Protein 2PW9 (pdb70)

Solvent-accessible surface area: 36876 Å² total; per-residue (Å²): 63,34,0,16,66,24,117,4,32,3,10,94,87,85,36,125,120,110,57,101,24,42,0,0,23,10,38,65,18,25,0,0,12,66,100,126,81,41,21,75,24,28,0,0,30,44,55,10,62,16,0,0,0,0,24,0,13,2,41,37,107,3,157,113,38,138,37,26,173,85,18,85,60,44,117,166,17,88,0,9,0,58,11,123,156,51,34,177,129,25,54,131,162,41,74,130,25,21,130,27,44,0,41,23,62,46,0,63,44,0,5,135,87,0,65,149,61,25,87,8,18,97,60,1,93,0,24,37,2,0,0,0,3,9,134,43,102,31,54,25,37,10,16,0,6,21,36,52,16,0,2,5,0,0,0,0,1,23,9,49,68,112,10,44,50,60,0,0,2,1,3,14,0,27,2,3,1,11,1,0,0,12,2,2,67,18,5,0,0,0,1,0,0,106,33,0,0,0,14,33,0,3,49,9,0,94,193,15,31,0,0,0,0,0,29,2,103,43,89,73,0,1,2,8,32,12,38,130,37,9,125,142,50,31,69,124,39,137,0,26,0,11,104,93,84,36,142,79,112,61,74,23,77,2,0,30,11,40,59,12,21,0,0,28,73,81,175,79,41,17,78,23,43,0,0,32,48,52,14,56,17,0,0,0,0,14,0,12,4,22,28,108,2,160,109,38,122,34,28,191,93,19,92,59,48,102,169,16,90,0,8,0,52,9,109,111,66,24,169,115,23,26,134,68,74,130,28,22,125,26,46,0,45,23,60,48,0,68,47,0,5,122,82,0,68,149,61,26,84,12,18,96,93,0,103,0,23,36,2,1,0,0,3,6,134,42,93,33,59,24,39,10,18,0,5,22,35,60,15,0,2,4,0,0,0,0,1,22,11,41,70,113,12,43,49,60,0,0,2,1,4,11,0,26,1,5,0,12,2,0,2,9,4,2,68,19,5,0,0,0,2,0,0,101,30,0,2,0,18,28,0,3,50,8,0,96,154,15,30,0,0,0,0,0,33,2,108,39,92,83,0,0,2,14,29,17,33,121,46,6,124,147,50,26,67,93,36,166,7,27,0,9,91,98,78,39,142,98,163,65,74,32,64,2,0,28,11,42,66,18,20,0,0,20,66,113,161,85,50,21,81,23,35,0,0,36,45,51,11,73,16,0,0,0,0,24,0,27,32,98,57,108,4,155,111,42,131,59,18,173,101,17,92,50,48,108,161,22,91,0,8,0,64,41,86,84,127,28,19,130,26,47,0,40,26,60,51,0,87,42,0,6,171,84,0,62,149,60,24,85,15,20,96,78,1,105,0,23,36,2,0,0,0,3,6,133,42,100,34,58,24,35,10,19,0,5,24,33,59,17,0,2,4,0,0,0,0,1,22,10,50,68,110,11,45,47,55,0,0,2,2,3,9,0,28,1,3,6,61,1,0,57,13,2,2,137,18,6,0,0,0,2,0,0,102,32,0,2,0,19,44,0,5,38,25,0,113,185,16,29,0,0,0,0,0,29,2,103,52,83,52,0,3,2,8,26,16,32,123,45,4,126,138,61,32,68,113,45,133,0,27,2,8,114,95,84,37,131,110,109,81,76,21,52,2,0,25,10,39,73,15,24,0,0,1,40,97,166,78,34,14,78,22,70,0,1,35,50,49,17,49,18,0,0,0,0,14,0,10,0,24,13,19,2,103,117,38,138,26,28,180,77,25,28,21,4,40,84,16,61,0,8,0,55,5,94,21,133,82,70,128,140,179,44,27,152,112,19,32,123,182,44,78,128,26,17,128,26,49,0,38,23,64,52,0,74,38,0,4,124,82,1,60,144,62,26,81,16,19,96,67,1,99,1,21,36,2,0,0,0,2,5,130,41,96,34,60,21,36,12,18,0,5,22,31,60,14,0,1,5,0,0,0,0,1,22,9,46,69,113,11,43,50,51,0,0,2,1,4,12,0,27,1,4,1,5,1,0,0,5,3,3,62,19,7,0,0,0,1,0,0,99,33,0,1,0,18,33,0,4,26,9,0,97,171,14,29,0,0,0,0,0,39,2,104,47,94,84,0,4,2,10,30,17,36,127,46,9,127

Nearest PDB structures (foldseek):
  2pw9-assembly1_A  TM=1.004E+00  e=2.860E-52  Desulfotalea psychrophila LSv54
  2pw9-assembly1_B  TM=1.002E+00  e=3.056E-49  Desulfotalea psychrophila LSv54
  2pw9-assembly2_D  TM=1.001E+00  e=8.417E-49  Desulfotalea psychrophila LSv54
  2pw9-assembly2_C  TM=1.002E+00  e=1.732E-45  Desulfotalea psychrophila LSv54
  4pde-assembly1_A-2  TM=8.544E-01  e=1.825E-21  Escherichia coli

Foldseek 3Di:
DFWDWDKDWDADPVGIDIDIAIAGDWDKAFAEEPRHTDGMDTKRPPLVLLLNQLVCVQAPNDQALVQWDGWDDDPVHYIYTYGVVHDPVLLPAFDAAADAFAALQLLLVQVVCQVPVDCCCVRHVQKKKKFWDDPSDTQDMAIISDQLSNLSSVNSCCSNVSDPLSTAMEIQDEQEQSSLSSNRSSRRQHYYYCAYYDPNSLVSCVNSQHWYWHNDDSNDIDISGDCVRHD/DFWDWDWDWDADPVGIDIDIAIAGDWDKAFAAEPRHGPDMGTKRPDLVLLLNQLVCVLVPNDQALVQWDDWDDDPVHYIYTYGVVHDPVLLVADAAAQAFAELQLLLVQVCCQVVVDCCCVRHVQKKKKFWDDPSDTQDMAMISDQLSNLSSVLSCCSNVSDPLSTAMEMQDEQEQSSQSSSRSSRNQHYEYCAYYDPNSLVSCVVSQHWYWHNRDSNDIRTSGDCVSHD/DFWDKDWDWDDDPPDIDIDIAIAGDWDKAFAAEPPDGDDIGTKRPPLVQLLNQLVCCLVPNDQALVQWPGWDDDPVGYIYTYGLPAAADAFAELLLLLVQVVCQVPVDCCCVGHVQKKKKFWDDPSDTQDMAIISDQLSNLSSVNSCCSPVSDPLSTAMEIQDEQEQSSLVSNLSSRNQHYEYCAYYDPNSLVSCVVSQHWYWHVRDSRDIDTSGDCVSHD/DQWDWDWDWDQDPVGIDIDIAIAGAWAKAFAAEPPHTADMGTKSPDLVQLLNQLVCVQFVWDQALVQWDDWDDDPVHYIYTYGDTPDDDGVHDPVLLPAFDAADDAFAELLLLLVQVVCQVVVDCCCVGNVQKKKKFWDDPSDTQDMAIISDQLSRLSSVLSCCSNVSDHLRTAMEIQDEQEQSSQSSNRSRRNQHYAYCAYYDPNSLVSCVNSQHWYWHNDDSNDIDTSGDCVRHD

Secondary structure (DSSP, 8-state):
--EEEEEEEEE-SS-EEEEEEEEE--EEEEEEETTEEEEEEEE-SSSHHHHHHHHHHHHTS---GGGEEEEEEETTTEEEEEE----HHHH--PPPPP---B-GGGHHHHHHHHHTS-SHHHHHS--EEEEEEETTEEEEEEEESSHHHHHHHHHHHHHTTSS-SSSEEEESS-B-HHHHHHHHHHT--EEEESSPBPHHHHHHHHHHT-EEEEEEETTEEEEEE-GGGB-/--EEEEEEEEEETTEEEEEEEEEE--EEEEEEETTEEEEEEEE-SSSHHHHHHHHHHHTTS---GGGEEEEEEETTTEEEEEE----HHHH--PPPP---B-HHHHHHHHHHHHHS-SHHHHHS--EEEEEEETTEEEEEEEESSHHHHHHHHHHHHHTTSS-SSSEEEESS-B-HHHHHHHHHHT-SEEEESS-B-HHHHHHHHHHT-EEEEEEETTEEEEEE-GGGB-/--EEEEEEEEEETTEEEEEEEEEE--EEEEEEETTEEEEEEEE-SSSHHHHHHHHHHHHTS---TTT---EEEETTTEEEE---PPPP---B-GGGHHHHHHHHHTS-SHHHHHS--EEEEEEETTEEEEEEEESSHHHHHHHHHHHHHTTSS-SSSEEEESS-B-HHHHHHHHHHT-SEEEESS-B-HHHHHHHHHHT-EEEEEEETTEEEEEE-GGGB-/--EEEEEEEEE-SS-EEEEEEEEE--EEEEEEETTEEEEEEEE-SSSHHHHHHHHHHHTTS--SGGGEEEEEEETTTEEEEEE--S-------HHHH---PPP----B-HHHHHHHHHHHHTS-SHHHHHS--EEEEEEETTEEEEEEEESSHHHHHHHHHHHHHTTSS-SSSEEEESS-B-HHHHHHHHHTT-SEEEESS-B-HHHHHHHHHHT-EEEEEEETTEEEEEE-GGGB-

B-factor: mean 35.58, std 15.13, range [14.32, 109.48]

InterPro domains:
  IPR003786 Sulfur carrier protein FdhD [MF_00187] (6-257)
  IPR003786 Sulfur carrier protein FdhD [PF02634] (31-256)
  IPR003786 Sulfur carrier protein FdhD [PIRSF015626] (20-257)
  IPR003786 Sulfur carrier protein FdhD [PTHR30592] (15-257)
  IPR003786 Sulfur carrier protein FdhD [TIGR00129] (26-257)
  IPR016193 Cytidine deaminase-like [SSF53927] (11-256)

Sequence (919 aa):
PLSIMQKSVVIRPGGRQEMDEHVAIETPYAIALNDRVIGSSMVLPVDLEEFGAGFLFGQGYIKKAEEIREILVCCPQGRISVYADKIPKEMLEEFAPLADYCLPFAEIKSFIREALHSSPLGPQTHCVHGCGLWNNGRLQVYHEDVGRHNAVDKVLGSILLGRASNNSAVYTTGRLTSDMVLKCARIGIPIIMSRTSPSSLGLALAKRSGATLVAYSRPERINVFNAPERILPLSIMQKSVVIRPGGRQEMDEHVAIETPYAIALNDRVIGSSMVLPVDLEEFGAGFLFGQGYIKKAEEIREILVCCPQGRISVYADKIPKEMLEFAPLADYCLPFAEIKSFIREALHSSPLGPQTHCVHGCGLWNNGRLQVYHEDVGRHNAVDKVLGSILLGRASNNSAVYTTGRLTSDMVLKCARIGIPIIMSRTSPSSLGLALAKRSGATLVAYSRPERINVFNAPERILPLSIMQKSVVIRPGGRQEMDEHVAIETPYAIALNDRVIGSSMVLPVDLEEFGAGFLFGQGYIKKAEEIREILVCPQGRISVYAFAPLADYCLPFAEIKSFIREALHSSPLGPQTHCVHGCGLWNNGRLQVYHEDVGRHNAVDKVLGSILLGRASNNSAVYTTGRLTSDMVLKCARIGIPIIMSRTSPSSLGLALAKRSGATLVAYSRPERINVFNAPERILPLSIMQKSVVIRPGGRQEMDEHVAIETPYAIALNDRVIGSSMVLPVDLEEFGAGFLFGQGYIKKAEEIREILVCCPQGRISVYADVENEEPKIPKEMLEEFAPLADYCLPFAEIKSFIREALHSSPLGPQTHCVHGCGLWNNGRLQVYHEDVGRHNAVDKVLGSILLGRASNNSAVYTTGRLTSDMVLKCARIGIPIIMSRTSPSSLGLALAKRSGATLVAYSRPERINVFNAPERIL

Radius of gyration: 33.17 Å; Cα contacts (8 Å, |Δi|>4): 2400; chains: 4; bounding box: 71×76×89 Å

Structure (mmCIF, N/CA/C/O backbone):
data_2PW9
#
_entry.id   2PW9
#
_cell.length_a   61.987
_cell.length_b   99.257
_cell.length_c   88.502
_cell.angle_alpha   90.000
_cell.angle_beta   109.700
_cell.angle_gamma   90.000
#
_symmetry.space_group_name_H-M   'P 1 21 1'
#
loop_
_entity.id
_entity.type
_entity.pdbx_description
1 polymer 'Putative formate dehydrogenase accessory protein'
2 non-polymer 'SULFATE ION'
3 water water
#
loop_
_atom_site.group_PDB
_atom_site.id
_atom_site.type_symbol
_atom_site.label_atom_id
_atom_site.label_alt_id
_atom_site.label_comp_id
_atom_site.label_asym_id
_atom_site.label_entity_id
_atom_site.label_seq_id
_atom_site.pdbx_PDB_ins_code
_atom_site.Cartn_x
_atom_site.Cartn_y
_atom_site.Cartn_z
_atom_site.occupancy
_atom_site.B_iso_or_equiv
_atom_site.auth_seq_id
_atom_site.auth_comp_id
_atom_site.auth_asym_id
_atom_site.auth_atom_id
_atom_site.pdbx_PDB_model_num
ATOM 1 N N . PRO A 1 9 ? -5.650 26.424 63.687 1.00 35.35 7 PRO A N 1
ATOM 2 C CA . PRO A 1 9 ? -4.560 25.623 64.261 1.00 34.16 7 PRO A CA 1
ATOM 3 C C . PRO A 1 9 ? -4.260 26.043 65.719 1.00 32.64 7 PRO A C 1
ATOM 4 O O . PRO A 1 9 ? -4.016 27.220 65.975 1.00 33.54 7 PRO A O 1
ATOM 8 N N . LEU A 1 10 ? -4.235 25.089 66.635 1.00 30.72 8 LEU A N 1
ATOM 9 C CA . LEU A 1 10 ? -3.864 25.355 68.029 1.00 29.24 8 LEU A CA 1
ATOM 10 C C . LEU A 1 10 ? -2.568 24.692 68.503 1.00 27.81 8 LEU A C 1
ATOM 11 O O . LEU A 1 10 ? -2.077 25.033 69.543 1.00 27.28 8 LEU A O 1
ATOM 16 N N . SER A 1 11 ? -2.024 23.727 67.765 1.00 27.04 9 SER A N 1
ATOM 17 C CA . SER A 1 11 ? -0.733 23.167 68.113 1.00 25.65 9 SER A CA 1
ATOM 18 C C . SER A 1 11 ? 0.001 22.629 66.896 1.00 25.80 9 SER A C 1
ATOM 19 O O . SER A 1 11 ? -0.624 22.383 65.860 1.00 24.58 9 SER A O 1
ATOM 22 N N . ILE A 1 12 ? 1.312 22.435 67.052 1.00 25.28 10 ILE A N 1
ATOM 23 C CA . ILE A 1 12 ? 2.217 21.984 66.001 1.00 26.12 10 ILE A CA 1
ATOM 24 C C . ILE A 1 12 ? 2.983 20.760 66.484 1.00 25.84 10 ILE A C 1
ATOM 25 O O . ILE A 1 12 ? 3.330 20.656 67.681 1.00 24.84 10 ILE A O 1
ATOM 30 N N . MET A 1 13 ? 3.265 19.843 65.561 1.00 24.83 11 MET A N 1
ATOM 31 C CA . MET A 1 13 ? 4.087 18.701 65.889 1.00 26.02 11 MET A CA 1
ATOM 32 C C . MET A 1 13 ? 5.525 19.156 65.858 1.00 26.06 11 MET A C 1
ATOM 33 O O . MET A 1 13 ? 5.901 19.961 65.006 1.00 25.32 11 MET A O 1
ATOM 38 N N . GLN A 1 14 ? 6.327 18.662 66.786 1.00 27.59 12 GLN A N 1
ATOM 39 C CA . GLN A 1 14 ? 7.741 19.071 66.846 1.00 29.29 12 GLN A CA 1
ATOM 40 C C . GLN A 1 14 ? 8.579 17.910 67.301 1.00 30.07 12 GLN A C 1
ATOM 41 O O . GLN A 1 14 ? 8.146 17.124 68.125 1.00 31.94 12 GLN A O 1
ATOM 47 N N . LYS A 1 15 ? 9.796 17.800 66.812 1.00 31.37 13 LYS A N 1
ATOM 48 C CA . LYS A 1 15 ? 10.648 16.746 67.313 1.00 33.80 13 LYS A CA 1
ATOM 49 C C . LYS A 1 15 ? 11.453 17.184 68.533 1.00 33.63 13 LYS A C 1
ATOM 50 O O . LYS A 1 15 ? 11.828 18.361 68.654 1.00 33.56 13 LYS A O 1
ATOM 56 N N . SER A 1 16 ? 11.669 16.248 69.464 1.00 32.67 14 SER A N 1
ATOM 57 C CA . SER A 1 16 ? 12.673 16.463 70.489 1.00 31.82 14 SER A CA 1
ATOM 58 C C . SER A 1 16 ? 13.528 15.220 70.599 1.00 31.52 14 SER A C 1
ATOM 59 O O . SER A 1 16 ? 13.190 14.176 70.021 1.00 31.28 14 SER A O 1
ATOM 62 N N . VAL A 1 17 ? 14.617 15.340 71.363 1.00 31.22 15 VAL A N 1
ATOM 63 C CA . VAL A 1 17 ? 15.473 14.228 71.739 1.00 31.13 15 VAL A CA 1
ATOM 64 C C . VAL A 1 17 ? 15.285 14.015 73.229 1.00 30.64 15 VAL A C 1
ATOM 65 O O . VAL A 1 17 ? 15.624 14.903 74.032 1.00 29.82 15 VAL A O 1
ATOM 69 N N . VAL A 1 18 ? 14.768 12.857 73.622 1.00 30.07 16 VAL A N 1
ATOM 70 C CA . VAL A 1 18 ? 14.776 12.520 75.046 1.00 30.93 16 VAL A CA 1
ATOM 71 C C . VAL A 1 18 ? 16.111 11.884 75.465 1.00 30.98 16 VAL A C 1
ATOM 72 O O . VAL A 1 18 ? 16.581 10.946 74.835 1.00 31.42 16 VAL A O 1
ATOM 76 N N . ILE A 1 19 ? 16.753 12.476 76.464 1.00 31.23 17 ILE A N 1
ATOM 77 C CA . ILE A 1 19 ? 18.069 12.048 76.891 1.00 31.36 17 ILE A CA 1
ATOM 78 C C . ILE A 1 19 ? 17.942 11.432 78.264 1.00 32.71 17 ILE A C 1
ATOM 79 O O . ILE A 1 19 ? 17.327 11.994 79.146 1.00 31.50 17 ILE A O 1
ATOM 84 N N . ARG A 1 20 ? 18.486 10.231 78.416 1.00 34.83 18 ARG A N 1
ATOM 85 C CA . ARG A 1 20 ? 18.596 9.572 79.716 1.00 37.31 18 ARG A CA 1
ATOM 86 C C . ARG A 1 20 ? 20.003 9.017 79.916 1.00 38.25 18 ARG A C 1
ATOM 87 O O . ARG A 1 20 ? 20.844 9.141 79.017 1.00 37.39 18 ARG A O 1
ATOM 95 N N . PRO A 1 21 ? 20.272 8.403 81.088 1.00 39.87 19 PRO A N 1
ATOM 96 C CA . PRO A 1 21 ? 21.659 7.951 81.294 1.00 40.75 19 PRO A CA 1
ATOM 97 C C . PRO A 1 21 ? 22.063 6.882 80.274 1.00 42.30 19 PRO A C 1
ATOM 98 O O . PRO A 1 21 ? 23.177 6.920 79.749 1.00 42.92 19 PRO A O 1
ATOM 102 N N . GLY A 1 22 ? 21.142 5.974 79.959 1.00 43.44 20 GLY A N 1
ATOM 103 C CA . GLY A 1 22 ? 21.384 4.947 78.957 1.00 44.80 20 GLY A CA 1
ATOM 104 C C . GLY A 1 22 ? 21.706 5.443 77.557 1.00 46.28 20 GLY A C 1
ATOM 105 O O . GLY A 1 22 ? 22.616 4.885 76.894 1.00 46.74 20 GLY A O 1
ATOM 106 N N . GLY A 1 23 ? 20.979 6.466 77.090 1.00 45.67 21 GLY A N 1
ATOM 107 C CA . GLY A 1 23 ? 21.239 7.055 75.769 1.00 46.25 21 GLY A CA 1
ATOM 108 C C . GLY A 1 23 ? 20.248 8.120 75.333 1.00 46.48 21 GLY A C 1
ATOM 109 O O . GLY A 1 23 ? 19.685 8.810 76.175 1.00 46.35 21 GLY A O 1
ATOM 110 N N . ARG A 1 24 ? 20.044 8.239 74.023 1.00 47.04 22 ARG A N 1
ATOM 111 C CA . ARG A 1 24 ? 19.205 9.291 73.396 1.00 48.18 22 ARG A CA 1
ATOM 112 C C . ARG A 1 24 ? 18.164 8.750 72.419 1.00 48.97 22 ARG A C 1
ATOM 113 O O . ARG A 1 24 ? 18.514 8.049 71.479 1.00 49.88 22 ARG A O 1
ATOM 121 N N . GLN A 1 25 ? 16.891 9.082 72.622 1.00 49.90 23 GLN A N 1
ATOM 122 C CA . GLN A 1 25 ? 15.837 8.741 71.660 1.00 50.47 23 GLN A CA 1
ATOM 123 C C . GLN A 1 25 ? 15.076 9.962 71.126 1.00 49.96 23 GLN A C 1
ATOM 124 O O . GLN A 1 25 ? 14.558 10.767 71.905 1.00 49.36 23 GLN A O 1
ATOM 130 N N . GLU A 1 26 ? 14.999 10.078 69.806 1.00 49.13 24 GLU A N 1
ATOM 131 C CA . GLU A 1 26 ? 14.083 10.994 69.159 1.00 49.50 24 GLU A CA 1
ATOM 132 C C . GLU A 1 26 ? 12.611 10.761 69.554 1.00 48.98 24 GLU A C 1
ATOM 133 O O . GLU A 1 26 ? 12.208 9.636 69.872 1.00 48.75 24 GLU A O 1
ATOM 139 N N . MET A 1 27 ? 11.821 11.835 69.550 1.00 48.01 25 MET A N 1
ATOM 140 C CA . MET A 1 27 ? 10.420 11.764 69.938 1.00 48.18 25 MET A CA 1
ATOM 141 C C . MET A 1 27 ? 9.543 12.844 69.286 1.00 46.40 25 MET A C 1
ATOM 142 O O . MET A 1 27 ? 9.977 13.975 69.085 1.00 45.57 25 MET A O 1
ATOM 147 N N . ASP A 1 28 ? 8.311 12.463 68.946 1.00 44.89 26 ASP A N 1
ATOM 148 C CA . ASP A 1 28 ? 7.296 13.394 68.456 1.00 44.13 26 ASP A CA 1
ATOM 149 C C . ASP A 1 28 ? 6.634 14.084 69.629 1.00 41.41 26 ASP A C 1
ATOM 150 O O . ASP A 1 28 ? 6.341 13.434 70.626 1.00 42.00 26 ASP A O 1
ATOM 155 N N . GLU A 1 29 ? 6.415 15.386 69.520 1.00 38.45 27 GLU A N 1
ATOM 156 C CA . GLU A 1 29 ? 5.721 16.132 70.586 1.00 36.32 27 GLU A CA 1
ATOM 157 C C . GLU A 1 29 ? 4.652 17.060 70.024 1.00 33.13 27 GLU A C 1
ATOM 158 O O . GLU A 1 29 ? 4.752 17.494 68.901 1.00 33.60 27 GLU A O 1
ATOM 164 N N . HIS A 1 30 ? 3.602 17.319 70.785 1.00 30.49 28 HIS A N 1
ATOM 165 C CA . HIS A 1 30 ? 2.629 18.396 70.474 1.00 28.71 28 HIS A CA 1
ATOM 166 C C . HIS A 1 30 ? 3.031 19.652 71.238 1.00 26.90 28 HIS A C 1
ATOM 167 O O . HIS A 1 30 ? 3.260 19.587 72.437 1.00 25.56 28 HIS A O 1
ATOM 174 N N . VAL A 1 31 ? 3.100 20.779 70.542 1.00 23.92 29 VAL A N 1
ATOM 175 C CA . VAL A 1 31 ? 3.514 22.020 71.133 1.00 23.25 29 VAL A CA 1
ATOM 176 C C . VAL A 1 31 ? 2.390 23.084 70.930 1.00 22.41 29 VAL A C 1
ATOM 177 O O . VAL A 1 31 ? 2.012 23.396 69.798 1.00 20.94 29 VAL A O 1
ATOM 181 N N . ALA A 1 32 ? 1.860 23.614 72.022 1.00 20.27 30 ALA A N 1
ATOM 182 C CA . ALA A 1 32 ? 0.826 24.629 71.920 1.00 19.38 30 ALA A CA 1
ATOM 183 C C . ALA A 1 32 ? 1.268 25.898 71.215 1.00 20.00 30 ALA A C 1
ATOM 184 O O . ALA A 1 32 ? 2.402 26.356 71.361 1.00 18.84 30 ALA A O 1
ATOM 186 N N . ILE A 1 33 ? 0.346 26.453 70.424 1.00 20.08 31 ILE A N 1
ATOM 187 C CA . ILE A 1 33 ? 0.585 27.653 69.661 1.00 19.06 31 ILE A CA 1
ATOM 188 C C . ILE A 1 33 ? 0.353 28.911 70.542 1.00 20.70 31 ILE A C 1
ATOM 189 O O . ILE A 1 33 ? -0.698 29.067 71.161 1.00 20.83 31 ILE A O 1
ATOM 194 N N . GLU A 1 34 ? 1.371 29.752 70.634 1.00 21.75 32 GLU A N 1
ATOM 195 C CA . GLU A 1 34 ? 1.296 31.064 71.285 1.00 23.29 32 GLU A CA 1
ATOM 196 C C . GLU A 1 34 ? 1.566 32.075 70.192 1.00 23.81 32 GLU A C 1
ATOM 197 O O . GLU A 1 34 ? 2.563 31.942 69.486 1.00 23.70 32 GLU A O 1
ATOM 203 N N . THR A 1 35 ? 0.718 33.107 70.085 1.00 24.84 33 THR A N 1
ATOM 204 C CA . THR A 1 35 ? 0.784 34.051 68.990 1.00 25.88 33 THR A CA 1
ATOM 205 C C . THR A 1 35 ? 0.187 35.414 69.405 1.00 27.13 33 THR A C 1
ATOM 206 O O . THR A 1 35 ? -0.786 35.458 70.166 1.00 26.36 33 THR A O 1
ATOM 210 N N . PRO A 1 36 ? 0.826 36.523 68.967 1.00 28.54 34 PRO A N 1
ATOM 211 C CA . PRO A 1 36 ? 0.363 37.876 69.310 1.00 28.71 34 PRO A CA 1
ATOM 212 C C . PRO A 1 36 ? -0.879 38.350 68.528 1.00 29.03 34 PRO A C 1
ATOM 213 O O . PRO A 1 36 ? -0.953 38.204 67.291 1.00 29.32 34 PRO A O 1
ATOM 217 N N . TYR A 1 37 ? -1.866 38.880 69.254 1.00 28.57 35 TYR A N 1
ATOM 218 C CA . TYR A 1 37 ? -3.006 39.521 68.605 1.00 28.47 35 TYR A CA 1
ATOM 219 C C . TYR A 1 37 ? -3.138 40.929 69.174 1.00 28.89 35 TYR A C 1
ATOM 220 O O . TYR A 1 37 ? -2.985 41.141 70.392 1.00 29.01 35 TYR A O 1
ATOM 229 N N . ALA A 1 38 ? -3.449 41.878 68.302 1.00 28.75 36 ALA A N 1
ATOM 230 C CA . ALA A 1 38 ? -3.740 43.228 68.748 1.00 28.69 36 ALA A CA 1
ATOM 231 C C . ALA A 1 38 ? -5.235 43.312 68.995 1.00 28.80 36 ALA A C 1
ATOM 232 O O . ALA A 1 38 ? -6.005 42.679 68.292 1.00 27.76 36 ALA A O 1
ATOM 234 N N . ILE A 1 39 ? -5.642 44.058 70.019 1.00 29.63 37 ILE A N 1
ATOM 235 C CA . ILE A 1 39 ? -7.055 44.230 70.298 1.00 30.97 37 ILE A CA 1
ATOM 236 C C . ILE A 1 39 ? -7.410 45.681 70.029 1.00 32.42 37 ILE A C 1
ATOM 237 O O . ILE A 1 39 ? -6.766 46.580 70.589 1.00 34.02 37 ILE A O 1
ATOM 242 N N . ALA A 1 40 ? -8.409 45.914 69.176 1.00 32.59 38 ALA A N 1
ATOM 243 C CA . ALA A 1 40 ? -8.796 47.268 68.784 1.00 31.36 38 ALA A CA 1
ATOM 244 C C . ALA A 1 40 ? -10.227 47.549 69.240 1.00 31.45 38 ALA A C 1
ATOM 245 O O . ALA A 1 40 ? -11.046 46.647 69.236 1.00 30.59 38 ALA A O 1
ATOM 247 N N . LEU A 1 41 ? -10.494 48.776 69.701 1.00 31.78 39 LEU A N 1
ATOM 248 C CA . LEU A 1 41 ? -11.847 49.256 70.022 1.00 32.39 39 LEU A CA 1
ATOM 249 C C . LEU A 1 41 ? -12.208 50.364 69.052 1.00 32.61 39 LEU A C 1
ATOM 250 O O . LEU A 1 41 ? -11.477 51.309 68.941 1.00 31.74 39 LEU A O 1
ATOM 255 N N . ASN A 1 42 ? -13.327 50.247 68.333 1.00 33.76 40 ASN A N 1
ATOM 256 C CA . ASN A 1 42 ? -13.707 51.289 67.380 1.00 34.60 40 ASN A CA 1
ATOM 257 C C . ASN A 1 42 ? -12.510 51.730 66.513 1.00 36.03 40 ASN A C 1
ATOM 258 O O . ASN A 1 42 ? -12.142 52.922 66.450 1.00 35.72 40 ASN A O 1
ATOM 263 N N . ASP A 1 43 ? -11.871 50.743 65.891 1.00 37.74 41 ASP A N 1
ATOM 264 C CA . ASP A 1 43 ? -10.712 50.947 64.997 1.00 39.94 41 ASP A CA 1
ATOM 265 C C . ASP A 1 43 ? -9.444 51.569 65.593 1.00 40.43 41 ASP A C 1
ATOM 266 O O . ASP A 1 43 ? -8.581 52.004 64.841 1.00 41.13 41 ASP A O 1
ATOM 271 N N . ARG A 1 44 ? -9.313 51.605 66.915 1.00 40.65 42 ARG A N 1
ATOM 272 C CA . ARG A 1 44 ? -8.086 52.098 67.572 1.00 42.15 42 ARG A CA 1
ATOM 273 C C . ARG A 1 44 ? -7.492 51.020 68.482 1.00 40.78 42 ARG A C 1
ATOM 274 O O . ARG A 1 44 ? -8.140 50.534 69.396 1.00 41.57 42 ARG A O 1
ATOM 282 N N . VAL A 1 45 ? -6.265 50.619 68.194 1.00 40.44 43 VAL A N 1
ATOM 283 C CA . VAL A 1 45 ? -5.602 49.527 68.896 1.00 39.41 43 VAL A CA 1
ATOM 284 C C . VAL A 1 45 ? -5.391 49.885 70.361 1.00 39.04 43 VAL A C 1
ATOM 285 O O . VAL A 1 45 ? -4.720 50.851 70.673 1.00 39.12 43 VAL A O 1
ATOM 289 N N . ILE A 1 46 ? -5.980 49.088 71.239 1.00 38.53 44 ILE A N 1
ATOM 290 C CA . ILE A 1 46 ? -5.989 49.322 72.680 1.00 38.91 44 ILE A CA 1
ATOM 291 C C . ILE A 1 46 ? -4.848 48.619 73.385 1.00 39.18 44 ILE A C 1
ATOM 292 O O . ILE A 1 46 ? -4.412 49.022 74.472 1.00 40.74 44 ILE A O 1
ATOM 297 N N . GLY A 1 47 ? -4.372 47.545 72.781 1.00 38.66 45 GLY A N 1
ATOM 298 C CA . GLY A 1 47 ? -3.502 46.630 73.479 1.00 37.90 45 GLY A CA 1
ATOM 299 C C . GLY A 1 47 ? -3.205 45.418 72.642 1.00 37.36 45 GLY A C 1
ATOM 300 O O . GLY A 1 47 ? -3.559 45.347 71.476 1.00 36.99 45 GLY A O 1
ATOM 301 N N . SER A 1 48 ? -2.572 44.447 73.280 1.00 37.99 46 SER A N 1
ATOM 302 C CA . SER A 1 48 ? -2.014 43.284 72.619 1.00 37.01 46 SER A CA 1
ATOM 303 C C . SER A 1 48 ? -1.739 42.209 73.650 1.00 35.95 46 SER A C 1
ATOM 304 O O . SER A 1 48 ? -1.413 42.502 74.821 1.00 35.55 46 SER A O 1
ATOM 307 N N . SER A 1 49 ? -1.870 40.964 73.200 1.00 33.70 47 SER A N 1
ATOM 308 C CA . SER A 1 49 ? -1.680 39.804 74.026 1.00 31.37 47 SER A CA 1
ATOM 309 C C . SER A 1 49 ? -1.159 38.593 73.247 1.00 29.82 47 SER A C 1
ATOM 310 O O . SER A 1 49 ? -1.392 38.458 72.041 1.00 28.62 47 SER A O 1
ATOM 313 N N . MET A 1 50 ? -0.471 37.706 73.977 1.00 28.56 48 MET A N 1
ATOM 314 C CA . MET A 1 50 ? -0.066 36.385 73.506 1.00 26.64 48 MET A CA 1
ATOM 315 C C . MET A 1 50 ? -1.183 35.354 73.814 1.00 26.56 48 MET A C 1
ATOM 316 O O . MET A 1 50 ? -1.523 35.089 74.977 1.00 26.75 48 MET A O 1
ATOM 321 N N . VAL A 1 51 ? -1.748 34.776 72.769 1.00 24.66 49 VAL A N 1
ATOM 322 C CA . VAL A 1 51 ? -2.957 33.984 72.904 1.00 24.10 49 VAL A CA 1
ATOM 323 C C . VAL A 1 51 ? -2.814 32.644 72.231 1.00 23.32 49 VAL A C 1
ATOM 324 O O . VAL A 1 51 ? -1.978 32.469 71.351 1.00 24.37 49 VAL A O 1
ATOM 328 N N . LEU A 1 52 ? -3.594 31.690 72.704 1.00 23.57 50 LEU A N 1
ATOM 329 C CA . LEU A 1 52 ? -3.924 30.464 71.991 1.00 22.75 50 LEU A CA 1
ATOM 330 C C . LEU A 1 52 ? -5.042 30.898 71.080 1.00 23.22 50 LEU A C 1
ATOM 331 O O . LEU A 1 52 ? -6.050 31.495 71.586 1.00 23.37 50 LEU A O 1
ATOM 336 N N . PRO A 1 53 ? -4.869 30.677 69.745 1.00 22.55 51 PRO A N 1
ATOM 337 C CA . PRO A 1 53 ? -5.749 31.378 68.779 1.00 22.25 51 PRO A CA 1
ATOM 338 C C . PRO A 1 53 ? -7.076 30.707 68.532 1.00 23.31 51 PRO A C 1
ATOM 339 O O . PRO A 1 53 ? -7.373 30.267 67.375 1.00 23.86 51 PRO A O 1
ATOM 343 N N . VAL A 1 54 ? -7.849 30.619 69.620 1.00 22.71 52 VAL A N 1
ATOM 344 C CA . VAL A 1 54 ? -9.176 30.075 69.608 1.00 23.25 52 VAL A CA 1
ATOM 345 C C . VAL A 1 54 ? -10.104 30.931 70.465 1.00 23.17 52 VAL A C 1
ATOM 346 O O . VAL A 1 54 ? -9.651 31.533 71.447 1.00 23.82 52 VAL A O 1
ATOM 350 N N . ASP A 1 55 ? -11.377 31.030 70.068 1.00 22.81 53 ASP A N 1
ATOM 351 C CA . ASP A 1 55 ? -12.433 31.764 70.832 1.00 23.89 53 ASP A CA 1
ATOM 352 C C . ASP A 1 55 ? -12.018 33.216 71.079 1.00 22.31 53 ASP A C 1
ATOM 353 O O . ASP A 1 55 ? -12.132 33.770 72.184 1.00 21.95 53 ASP A O 1
ATOM 358 N N . LEU A 1 56 ? -11.546 33.806 70.009 1.00 21.60 54 LEU A N 1
ATOM 359 C CA . LEU A 1 56 ? -11.016 35.151 70.059 1.00 21.62 54 LEU A CA 1
ATOM 360 C C . LEU A 1 56 ? -12.066 36.261 70.058 1.00 21.79 54 LEU A C 1
ATOM 361 O O . LEU A 1 56 ? -11.750 37.373 70.517 1.00 21.86 54 LEU A O 1
ATOM 366 N N . GLU A 1 57 ? -13.297 35.992 69.588 1.00 21.87 55 GLU A N 1
ATOM 367 C CA . GLU A 1 57 ? -14.398 36.949 69.795 1.00 23.63 55 GLU A CA 1
ATOM 368 C C . GLU A 1 57 ? -14.603 37.151 71.298 1.00 23.44 55 GLU A C 1
ATOM 369 O O . GLU A 1 57 ? -14.592 38.288 71.793 1.00 22.61 55 GLU A O 1
ATOM 375 N N . GLU A 1 58 ? -14.805 36.032 72.011 1.00 22.30 56 GLU A N 1
ATOM 376 C CA . GLU A 1 58 ? -14.893 36.038 73.456 1.00 22.22 56 GLU A CA 1
ATOM 377 C C . GLU A 1 58 ? -13.656 36.699 74.073 1.00 21.85 56 GLU A C 1
ATOM 378 O O . GLU A 1 58 ? -13.767 37.587 74.943 1.00 23.18 56 GLU A O 1
ATOM 384 N N . PHE A 1 59 ? -12.468 36.315 73.626 1.00 21.39 57 PHE A N 1
ATOM 385 C CA . PHE A 1 59 ? -11.269 36.940 74.186 1.00 22.26 57 PHE A CA 1
ATOM 386 C C . PHE A 1 59 ? -11.320 38.485 74.068 1.00 22.94 57 PHE A C 1
ATOM 387 O O . PHE A 1 59 ? -11.023 39.229 75.012 1.00 23.21 57 PHE A O 1
ATOM 395 N N . GLY A 1 60 ? -11.679 38.958 72.877 1.00 24.22 58 GLY A N 1
ATOM 396 C CA . GLY A 1 60 ? -11.733 40.394 72.627 1.00 23.63 58 GLY A CA 1
ATOM 397 C C . GLY A 1 60 ? -12.626 41.153 73.566 1.00 23.88 58 GLY A C 1
ATOM 398 O O . GLY A 1 60 ? -12.231 42.185 74.089 1.00 25.53 58 GLY A O 1
ATOM 399 N N . ALA A 1 61 ? -13.846 40.666 73.782 1.00 24.31 59 ALA A N 1
ATOM 400 C CA . ALA A 1 61 ? -14.823 41.328 74.692 1.00 23.08 59 ALA A CA 1
ATOM 401 C C . ALA A 1 61 ? -14.335 41.303 76.139 1.00 23.93 59 ALA A C 1
ATOM 402 O O . ALA A 1 61 ? -14.373 42.313 76.856 1.00 22.84 59 ALA A O 1
ATOM 404 N N . GLY A 1 62 ? -13.881 40.120 76.575 1.00 24.16 60 GLY A N 1
ATOM 405 C CA . GLY A 1 62 ? -13.418 39.921 77.949 1.00 22.74 60 GLY A CA 1
ATOM 406 C C . GLY A 1 62 ? -12.153 40.679 78.256 1.00 23.80 60 GLY A C 1
ATOM 407 O O . GLY A 1 62 ? -12.012 41.164 79.386 1.00 23.85 60 GLY A O 1
ATOM 408 N N . PHE A 1 63 ? -11.205 40.747 77.309 1.00 22.72 61 PHE A N 1
ATOM 409 C CA . PHE A 1 63 ? -9.977 41.579 77.520 1.00 24.26 61 PHE A CA 1
ATOM 410 C C . PHE A 1 63 ? -10.328 43.070 77.742 1.00 25.47 61 PHE A C 1
ATOM 411 O O . PHE A 1 63 ? -9.823 43.728 78.668 1.00 24.84 61 PHE A O 1
ATOM 419 N N . LEU A 1 64 ? -11.221 43.599 76.913 1.00 25.38 62 LEU A N 1
ATOM 420 C CA . LEU A 1 64 ? -11.619 44.993 77.068 1.00 25.90 62 LEU A CA 1
ATOM 421 C C . LEU A 1 64 ? -12.390 45.251 78.370 1.00 27.81 62 LEU A C 1
ATOM 422 O O . LEU A 1 64 ? -12.151 46.237 79.019 1.00 28.64 62 LEU A O 1
ATOM 427 N N . PHE A 1 65 ? -13.326 44.373 78.745 1.00 28.05 63 PHE A N 1
ATOM 428 C CA . PHE A 1 65 ? -13.915 44.424 80.076 1.00 29.17 63 PHE A CA 1
ATOM 429 C C . PHE A 1 65 ? -12.864 44.398 81.198 1.00 30.79 63 PHE A C 1
ATOM 430 O O . PHE A 1 65 ? -12.937 45.217 82.099 1.00 31.15 63 PHE A O 1
ATOM 438 N N . GLY A 1 66 ? -11.907 43.464 81.143 1.00 32.04 64 GLY A N 1
ATOM 439 C CA . GLY A 1 66 ? -10.796 43.391 82.119 1.00 33.91 64 GLY A CA 1
ATOM 440 C C . GLY A 1 66 ? -9.944 44.656 82.229 1.00 35.79 64 GLY A C 1
ATOM 441 O O . GLY A 1 66 ? -9.510 45.040 83.324 1.00 36.20 64 GLY A O 1
ATOM 442 N N . GLN A 1 67 ? -9.713 45.321 81.101 1.00 37.11 65 GLN A N 1
ATOM 443 C CA . GLN A 1 67 ? -9.019 46.622 81.075 1.00 38.22 65 GLN A CA 1
ATOM 444 C C . GLN A 1 67 ? -9.894 47.818 81.427 1.00 38.38 65 GLN A C 1
ATOM 445 O O . GLN A 1 67 ? -9.379 48.909 81.657 1.00 39.50 65 GLN A O 1
ATOM 451 N N . GLY A 1 68 ? -11.205 47.644 81.433 1.00 38.51 66 GLY A N 1
ATOM 452 C CA . GLY A 1 68 ? -12.077 48.723 81.877 1.00 39.10 66 GLY A CA 1
ATOM 453 C C . GLY A 1 68 ? -12.653 49.570 80.748 1.00 39.96 66 GLY A C 1
ATOM 454 O O . GLY A 1 68 ? -13.180 50.665 81.012 1.00 40.13 66 GLY A O 1
ATOM 455 N N . TYR A 1 69 ? -12.568 49.088 79.499 1.00 39.40 67 TYR A N 1
ATOM 456 C CA . TYR A 1 69 ? -13.152 49.812 78.360 1.00 39.82 67 TYR A CA 1
ATOM 457 C C . TYR A 1 69 ? -14.624 49.548 78.122 1.00 40.00 67 TYR A C 1
ATOM 458 O O . TYR A 1 69 ? -15.316 50.355 77.486 1.00 41.82 67 TYR A O 1
ATOM 467 N N . ILE A 1 70 ? -15.112 48.435 78.633 1.00 39.91 68 ILE A N 1
ATOM 468 C CA . ILE A 1 70 ? -16.463 47.958 78.392 1.00 40.34 68 ILE A CA 1
ATOM 469 C C . ILE A 1 70 ? -16.985 47.474 79.734 1.00 41.44 68 ILE A C 1
ATOM 470 O O . ILE A 1 70 ? -16.209 46.924 80.512 1.00 40.75 68 ILE A O 1
ATOM 475 N N . LYS A 1 71 ? -18.274 47.674 80.019 1.00 42.88 69 LYS A N 1
ATOM 476 C CA . LYS A 1 71 ? -18.843 47.252 81.314 1.00 45.16 69 LYS A CA 1
ATOM 477 C C . LYS A 1 71 ? -20.092 46.410 81.142 1.00 45.10 69 LYS A C 1
ATOM 478 O O . LYS A 1 71 ? -20.441 45.605 82.007 1.00 45.75 69 LYS A O 1
ATOM 484 N N . LYS A 1 72 ? -20.772 46.574 80.024 1.00 44.64 70 LYS A N 1
ATOM 485 C CA . LYS A 1 72 ? -22.017 45.866 79.850 1.00 44.75 70 LYS A CA 1
ATOM 486 C C . LYS A 1 72 ? -22.067 45.187 78.515 1.00 43.56 70 LYS A C 1
ATOM 487 O O . LYS A 1 72 ? -21.530 45.696 77.524 1.00 43.16 70 LYS A O 1
ATOM 493 N N . ALA A 1 73 ? -22.723 44.032 78.492 1.00 42.27 71 ALA A N 1
ATOM 494 C CA . ALA A 1 73 ? -22.960 43.323 77.252 1.00 41.66 71 ALA A CA 1
ATOM 495 C C . ALA A 1 73 ? -23.557 44.307 76.209 1.00 41.69 71 ALA A C 1
ATOM 496 O O . ALA A 1 73 ? -23.145 44.311 75.060 1.00 41.85 71 ALA A O 1
ATOM 498 N N . GLU A 1 74 ? -24.484 45.172 76.646 1.00 40.62 72 GLU A N 1
ATOM 499 C CA . GLU A 1 74 ? -25.270 46.018 75.753 1.00 40.23 72 GLU A CA 1
ATOM 500 C C . GLU A 1 74 ? -24.464 47.002 74.904 1.00 38.85 72 GLU A C 1
ATOM 501 O O . GLU A 1 74 ? -24.922 47.378 73.844 1.00 38.01 72 GLU A O 1
ATOM 507 N N . GLU A 1 75 ? -23.264 47.379 75.352 1.00 37.49 73 GLU A N 1
ATOM 508 C CA . GLU A 1 75 ? -22.409 48.316 74.614 1.00 37.14 73 GLU A CA 1
ATOM 509 C C . GLU A 1 75 ? -21.763 47.698 73.375 1.00 36.63 73 GLU A C 1
ATOM 510 O O . GLU A 1 75 ? -21.340 48.424 72.464 1.00 35.99 73 GLU A O 1
ATOM 516 N N . ILE A 1 76 ? -21.683 46.361 73.347 1.00 35.73 74 ILE A N 1
ATOM 517 C CA . ILE A 1 76 ? -21.012 45.656 72.252 1.00 35.48 74 ILE A CA 1
ATOM 518 C C . ILE A 1 76 ? -21.884 45.552 70.998 1.00 35.11 74 ILE A C 1
ATOM 519 O O . ILE A 1 76 ? -22.986 44.986 71.020 1.00 34.01 74 ILE A O 1
ATOM 524 N N . ARG A 1 77 ? -21.352 46.082 69.901 1.00 34.98 75 ARG A N 1
ATOM 525 C CA . ARG A 1 77 ? -22.050 46.012 68.614 1.00 35.58 75 ARG A CA 1
ATOM 526 C C . ARG A 1 77 ? -21.573 44.891 67.713 1.00 35.16 75 ARG A C 1
ATOM 527 O O . ARG A 1 77 ? -22.402 44.173 67.202 1.00 35.27 75 ARG A O 1
ATOM 535 N N . GLU A 1 78 ? -20.262 44.756 67.497 1.00 34.56 76 GLU A N 1
ATOM 536 C CA . GLU A 1 78 ? -19.728 43.547 66.867 1.00 34.21 76 GLU A CA 1
ATOM 537 C C . GLU A 1 78 ? -18.233 43.398 67.123 1.00 32.64 76 GLU A C 1
ATOM 538 O O . GLU A 1 78 ? -17.569 44.345 67.518 1.00 31.17 76 GLU A O 1
ATOM 544 N N . ILE A 1 79 ? -17.731 42.190 66.872 1.00 31.12 77 ILE A N 1
ATOM 545 C CA . ILE A 1 79 ? -16.343 41.836 67.053 1.00 29.79 77 ILE A CA 1
ATOM 546 C C . ILE A 1 79 ? -15.939 40.977 65.859 1.00 30.52 77 ILE A C 1
ATOM 547 O O . ILE A 1 79 ? -16.608 40.007 65.545 1.00 29.43 77 ILE A O 1
ATOM 552 N N . LEU A 1 80 ? -14.829 41.340 65.226 1.00 31.13 78 LEU A N 1
ATOM 553 C CA . LEU A 1 80 ? -14.310 40.665 64.041 1.00 32.04 78 LEU A CA 1
ATOM 554 C C . LEU A 1 80 ? -12.938 40.135 64.359 1.00 32.18 78 LEU A C 1
ATOM 555 O O . LEU A 1 80 ? -12.129 40.850 64.959 1.00 32.03 78 LEU A O 1
ATOM 560 N N . VAL A 1 81 ? -12.667 38.904 63.947 1.00 33.68 79 VAL A N 1
ATOM 561 C CA . VAL A 1 81 ? -11.334 38.336 64.077 1.00 35.31 79 VAL A CA 1
ATOM 562 C C . VAL A 1 81 ? -10.645 38.182 62.696 1.00 37.72 79 VAL A C 1
ATOM 563 O O . VAL A 1 81 ? -11.192 37.567 61.791 1.00 37.00 79 VAL A O 1
ATOM 567 N N . CYS A 1 82 ? -9.437 38.738 62.596 1.00 39.29 80 CYS A N 1
ATOM 568 C CA A CYS A 1 82 ? -8.588 38.609 61.413 0.50 40.81 80 CYS A CA 1
ATOM 569 C CA B CYS A 1 82 ? -8.591 38.620 61.420 0.50 40.26 80 CYS A CA 1
ATOM 570 C C . CYS A 1 82 ? -7.412 37.678 61.714 1.00 40.74 80 CYS A C 1
ATOM 571 O O . CYS A 1 82 ? -6.681 37.894 62.661 1.00 40.90 80 CYS A O 1
ATOM 576 N N . PRO A 1 83 ? -7.230 36.613 60.901 1.00 42.35 81 PRO A N 1
ATOM 577 C CA . PRO A 1 83 ? -6.051 35.737 61.133 1.00 42.59 81 PRO A CA 1
ATOM 578 C C . PRO A 1 83 ? -4.680 36.433 60.966 1.00 42.74 81 PRO A C 1
ATOM 579 O O . PRO A 1 83 ? -3.632 35.829 61.254 1.00 43.14 81 PRO A O 1
ATOM 583 N N . GLN A 1 84 ? -4.674 37.687 60.529 1.00 41.56 82 GLN A N 1
ATOM 584 C CA . GLN A 1 84 ? -3.420 38.432 60.541 1.00 41.69 82 GLN A CA 1
ATOM 585 C C . GLN A 1 84 ? -2.946 38.877 61.925 1.00 39.21 82 GLN A C 1
ATOM 586 O O . GLN A 1 84 ? -1.826 39.336 62.049 1.00 39.24 82 GLN A O 1
ATOM 592 N N . GLY A 1 85 ? -3.783 38.788 62.954 1.00 36.95 83 GLY A N 1
ATOM 593 C CA . GLY A 1 85 ? -3.326 39.211 64.283 1.00 33.67 83 GLY A CA 1
ATOM 594 C C . GLY A 1 85 ? -4.067 40.393 64.868 1.00 32.05 83 GLY A C 1
ATOM 595 O O . GLY A 1 85 ? -3.495 41.190 65.634 1.00 31.26 83 GLY A O 1
ATOM 596 N N . ARG A 1 86 ? -5.336 40.528 64.490 1.00 31.36 84 ARG A N 1
ATOM 597 C CA . ARG A 1 86 ? -6.170 41.575 65.043 1.00 30.47 84 ARG A CA 1
ATOM 598 C C . ARG A 1 86 ? -7.549 41.119 65.382 1.00 29.12 84 ARG A C 1
ATOM 599 O O . ARG A 1 86 ? -8.209 40.476 64.567 1.00 29.35 84 ARG A O 1
ATOM 607 N N . ILE A 1 87 ? -7.995 41.499 66.574 1.00 27.01 85 ILE A N 1
ATOM 608 C CA . ILE A 1 87 ? -9.385 41.357 66.952 1.00 25.97 85 ILE A CA 1
ATOM 609 C C . ILE A 1 87 ? -9.964 42.776 66.979 1.00 26.71 85 ILE A C 1
ATOM 610 O O . ILE A 1 87 ? -9.445 43.653 67.731 1.00 26.75 85 ILE A O 1
ATOM 615 N N . SER A 1 88 ? -11.017 43.015 66.201 1.00 25.53 86 SER A N 1
ATOM 616 C CA . SER A 1 88 ? -11.602 44.353 66.177 1.00 26.29 86 SER A CA 1
ATOM 617 C C . SER A 1 88 ? -12.934 44.394 66.851 1.00 25.45 86 SER A C 1
ATOM 618 O O . SER A 1 88 ? -13.874 43.810 66.375 1.00 24.34 86 SER A O 1
ATOM 621 N N . VAL A 1 89 ? -13.015 45.121 67.957 1.00 25.94 87 VAL A N 1
ATOM 622 C CA . VAL A 1 89 ? -14.258 45.227 68.697 1.00 26.19 87 VAL A CA 1
ATOM 623 C C . VAL A 1 89 ? -14.933 46.586 68.390 1.00 26.87 87 VAL A C 1
ATOM 624 O O . VAL A 1 89 ? -14.272 47.624 68.357 1.00 25.41 87 VAL A O 1
ATOM 628 N N . TYR A 1 90 ? -16.246 46.533 68.166 1.00 27.85 88 TYR A N 1
ATOM 629 C CA . TYR A 1 90 ? -17.089 47.710 67.894 1.00 29.47 88 TYR A CA 1
ATOM 630 C C . TYR A 1 90 ? -18.095 47.866 69.001 1.00 29.04 88 TYR A C 1
ATOM 631 O O . TYR A 1 90 ? -18.909 46.987 69.199 1.00 28.70 88 TYR A O 1
ATOM 640 N N . ALA A 1 91 ? -17.993 48.968 69.725 1.00 29.72 89 ALA A N 1
ATOM 641 C CA . ALA A 1 91 ? -18.817 49.203 70.912 1.00 32.41 89 ALA A CA 1
ATOM 642 C C . ALA A 1 91 ? -19.199 50.665 71.150 1.00 33.68 89 ALA A C 1
ATOM 643 O O . ALA A 1 91 ? -18.415 51.584 70.961 1.00 33.83 89 ALA A O 1
ATOM 645 N N . ASP A 1 92 ? -20.399 50.861 71.655 1.00 35.76 90 ASP A N 1
ATOM 646 C CA . ASP A 1 92 ? -20.819 52.186 72.031 1.00 37.37 90 ASP A CA 1
ATOM 647 C C . ASP A 1 92 ? -20.143 52.639 73.338 1.00 37.79 90 ASP A C 1
ATOM 648 O O . ASP A 1 92 ? -20.810 52.730 74.375 1.00 38.18 90 ASP A O 1
ATOM 653 N N . LYS A 1 112 ? -2.345 42.490 83.814 1.00 108.55 110 LYS A N 1
ATOM 654 C CA . LYS A 1 112 ? -2.577 43.929 83.687 1.00 108.67 110 LYS A CA 1
ATOM 655 C C . LYS A 1 112 ? -3.973 44.343 84.158 1.00 108.61 110 LYS A C 1
ATOM 656 O O . LYS A 1 112 ? -4.981 43.925 83.581 1.00 108.64 110 LYS A O 1
ATOM 662 N N . ILE A 1 113 ? -4.025 45.159 85.211 1.00 108.47 111 ILE A N 1
ATOM 663 C CA . ILE A 1 113 ? -5.286 45.731 85.688 1.00 108.38 111 ILE A CA 1
ATOM 664 C C . ILE A 1 113 ? -5.127 47.231 85.946 1.00 108.50 111 ILE A C 1
ATOM 665 O O . ILE A 1 113 ? -4.057 47.667 86.389 1.00 108.51 111 ILE A O 1
ATOM 670 N N . PRO A 1 114 ? -6.182 48.032 85.654 1.00 108.50 112 PRO A N 1
ATOM 671 C CA . PRO A 1 114 ? -6.214 49.449 86.054 1.00 108.42 112 PRO A CA 1
ATOM 672 C C . PRO A 1 114 ? -6.193 49.646 87.576 1.00 108.43 112 PRO A C 1
ATOM 673 O O . PRO A 1 114 ? -6.473 48.707 88.330 1.00 108.33 112 PRO A O 1
ATOM 677 N N . LYS A 1 115 ? -5.867 50.864 88.008 1.00 108.50 113 LYS A N 1
ATOM 678 C CA . LYS A 1 115 ? -5.808 51.215 89.437 1.00 108.42 113 LYS A CA 1
ATOM 679 C C . LYS A 1 115 ? -7.186 51.256 90.126 1.00 108.21 113 LYS A C 1
ATOM 680 O O . LYS A 1 115 ? -7.336 50.778 91.258 1.00 107.97 113 LYS A O 1
ATOM 686 N N . GLU A 1 116 ? -8.180 51.815 89.431 1.00 108.06 114 GLU A N 1
ATOM 687 C CA . GLU A 1 116 ? -9.542 51.979 89.970 1.00 107.83 114 GLU A CA 1
ATOM 688 C C . GLU A 1 116 ? -10.331 50.669 90.106 1.00 107.61 114 GLU A C 1
ATOM 689 O O . GLU A 1 116 ? -11.325 50.618 90.839 1.00 107.62 114 GLU A O 1
ATOM 695 N N . MET A 1 117 ? -9.892 49.625 89.399 1.00 107.25 115 MET A N 1
ATOM 696 C CA . MET A 1 117 ? -10.509 48.299 89.504 1.00 106.92 115 MET A CA 1
ATOM 697 C C . MET A 1 117 ? -10.264 47.627 90.862 1.00 106.57 115 MET A C 1
ATOM 698 O O . MET A 1 117 ? -11.188 47.056 91.444 1.00 106.49 115 MET A O 1
ATOM 703 N N . LEU A 1 118 ? -9.029 47.711 91.361 1.00 106.22 116 LEU A N 1
ATOM 704 C CA . LEU A 1 118 ? -8.647 47.087 92.634 1.00 105.87 116 LEU A CA 1
ATOM 705 C C . LEU A 1 118 ? -9.528 47.569 93.799 1.00 105.82 116 LEU A C 1
ATOM 706 O O . LEU A 1 118 ? -10.040 46.756 94.568 1.00 105.73 116 LEU A O 1
ATOM 711 N N . GLU A 1 119 ? -9.719 48.886 93.905 1.00 105.84 117 GLU A N 1
ATOM 712 C CA . GLU A 1 119 ? -10.577 49.486 94.939 1.00 105.73 117 GLU A CA 1
ATOM 713 C C . GLU A 1 119 ? -12.053 49.297 94.610 1.00 105.70 117 GLU A C 1
ATOM 714 O O . GLU A 1 119 ? -12.872 50.182 94.858 1.00 105.59 117 GLU A O 1
ATOM 720 N N . GLU A 1 121 ? -15.090 49.080 95.118 1.00 58.34 119 GLU A N 1
ATOM 721 C CA . GLU A 1 121 ? -16.384 48.659 95.664 1.00 58.09 119 GLU A CA 1
ATOM 722 C C . GLU A 1 121 ? -17.185 47.759 94.704 1.00 57.07 119 GLU A C 1
ATOM 723 O O . GLU A 1 121 ? -17.443 48.110 93.540 1.00 57.31 119 GLU A O 1
ATOM 729 N N . PHE A 1 122 ? -17.565 46.588 95.211 1.00 55.63 120 PHE A N 1
ATOM 730 C CA . PHE A 1 122 ? -18.189 45.544 94.404 1.00 53.86 120 PHE A CA 1
ATOM 731 C C . PHE A 1 122 ? -19.706 45.627 94.448 1.00 52.72 120 PHE A C 1
ATOM 732 O O . PHE A 1 122 ? -20.308 45.616 95.529 1.00 51.97 120 PHE A O 1
ATOM 740 N N . ALA A 1 123 ? -20.309 45.719 93.261 1.00 51.29 121 ALA A N 1
ATOM 741 C CA . ALA A 1 123 ? -21.745 45.496 93.067 1.00 50.01 121 ALA A CA 1
ATOM 742 C C . ALA A 1 123 ? -22.100 44.045 93.468 1.00 48.85 121 ALA A C 1
ATOM 743 O O . ALA A 1 123 ? -21.207 43.193 93.502 1.00 48.78 121 ALA A O 1
ATOM 745 N N . PRO A 1 124 ? -23.396 43.750 93.748 1.00 47.56 122 PRO A N 1
ATOM 746 C CA . PRO A 1 124 ? -23.758 42.396 94.204 1.00 46.07 122 PRO A CA 1
ATOM 747 C C . PRO A 1 124 ? -23.494 41.302 93.162 1.00 44.16 122 PRO A C 1
ATOM 748 O O . PRO A 1 124 ? -23.542 41.562 91.956 1.00 44.43 122 PRO A O 1
ATOM 752 N N . LEU A 1 125 ? -23.199 40.099 93.658 1.00 41.66 123 LEU A N 1
ATOM 753 C CA . LEU A 1 125 ? -22.944 38.921 92.850 1.00 38.90 123 LEU A CA 1
ATOM 754 C C . LEU A 1 125 ? -24.227 38.106 92.701 1.00 38.22 123 LEU A C 1
ATOM 755 O O . LEU A 1 125 ? -25.150 38.236 93.504 1.00 37.92 123 LEU A O 1
ATOM 760 N N . ALA A 1 126 ? -24.261 37.237 91.693 1.00 37.08 124 ALA A N 1
ATOM 761 C CA . ALA A 1 126 ? -25.416 36.380 91.406 1.00 36.84 124 ALA A CA 1
ATOM 762 C C . ALA A 1 126 ? -25.818 35.389 92.538 1.00 37.17 124 ALA A C 1
ATOM 763 O O . ALA A 1 126 ? -25.065 35.199 93.506 1.00 37.12 124 ALA A O 1
ATOM 765 N N . ASP A 1 127 ? -27.001 34.768 92.427 1.00 37.35 125 ASP A N 1
ATOM 766 C CA . ASP A 1 127 ? -27.522 33.942 93.516 1.00 37.76 125 ASP A CA 1
ATOM 767 C C . ASP A 1 127 ? -27.263 32.458 93.368 1.00 36.76 125 ASP A C 1
ATOM 768 O O . ASP A 1 127 ? -27.722 31.685 94.217 1.00 36.27 125 ASP A O 1
ATOM 773 N N . TYR A 1 128 ? -26.551 32.060 92.305 1.00 33.85 126 TYR A N 1
ATOM 774 C CA . TYR A 1 128 ? -26.262 30.652 92.074 1.00 32.23 126 TYR A CA 1
ATOM 775 C C . TYR A 1 128 ? -25.565 30.003 93.278 1.00 32.34 126 TYR A C 1
ATOM 776 O O . TYR A 1 128 ? -24.681 30.616 93.903 1.00 32.19 126 TYR A O 1
ATOM 785 N N . CYS A 1 129 ? -25.970 28.776 93.575 1.00 31.83 127 CYS A N 1
ATOM 786 C CA . CYS A 1 129 ? -25.327 27.951 94.597 1.00 33.22 127 CYS A CA 1
ATOM 787 C C . CYS A 1 129 ? -25.069 26.609 93.972 1.00 33.04 127 CYS A C 1
ATOM 788 O O . CYS A 1 129 ? -25.855 26.162 93.161 1.00 33.77 127 CYS A O 1
ATOM 791 N N . LEU A 1 130 ? -23.979 25.963 94.386 1.00 33.68 128 LEU A N 1
ATOM 792 C CA . LEU A 1 130 ? -23.443 24.790 93.719 1.00 34.05 128 LEU A CA 1
ATOM 793 C C . LEU A 1 130 ? -23.734 23.523 94.523 1.00 34.10 128 LEU A C 1
ATOM 794 O O . LEU A 1 130 ? -23.258 23.388 95.641 1.00 34.17 128 LEU A O 1
ATOM 799 N N . PRO A 1 131 ? -24.489 22.573 93.943 1.00 34.98 129 PRO A N 1
ATOM 800 C CA . PRO A 1 131 ? -24.655 21.358 94.701 1.00 35.83 129 PRO A CA 1
ATOM 801 C C . PRO A 1 131 ? -23.307 20.640 94.744 1.00 36.48 129 PRO A C 1
ATOM 802 O O . PRO A 1 131 ? -22.702 20.394 93.687 1.00 36.70 129 PRO A O 1
ATOM 806 N N . PHE A 1 132 ? -22.817 20.370 95.959 1.00 37.37 130 PHE A N 1
ATOM 807 C CA . PHE A 1 132 ? -21.565 19.637 96.128 1.00 37.44 130 PHE A CA 1
ATOM 808 C C . PHE A 1 132 ? -21.491 18.427 95.228 1.00 37.75 130 PHE A C 1
ATOM 809 O O . PHE A 1 132 ? -20.406 18.078 94.805 1.00 38.18 130 PHE A O 1
ATOM 817 N N . ALA A 1 133 ? -22.630 17.807 94.903 1.00 38.18 131 ALA A N 1
ATOM 818 C CA . ALA A 1 133 ? -22.648 16.536 94.140 1.00 38.05 131 ALA A CA 1
ATOM 819 C C . ALA A 1 133 ? -22.334 16.680 92.655 1.00 38.32 131 ALA A C 1
ATOM 820 O O . ALA A 1 133 ? -21.896 15.712 92.006 1.00 38.57 131 ALA A O 1
ATOM 822 N N . GLU A 1 134 ? -22.539 17.888 92.124 1.00 37.33 132 GLU A N 1
ATOM 823 C CA . GLU A 1 134 ? -22.252 18.180 90.716 1.00 36.54 132 GLU A CA 1
ATOM 824 C C . GLU A 1 134 ? -20.805 18.570 90.479 1.00 35.55 132 GLU A C 1
ATOM 825 O O . GLU A 1 134 ? -20.408 18.749 89.333 1.00 34.71 132 GLU A O 1
ATOM 831 N N . ILE A 1 135 ? -20.046 18.739 91.559 1.00 34.85 133 ILE A N 1
ATOM 832 C CA . ILE A 1 135 ? -18.625 19.121 91.464 1.00 35.55 133 ILE A CA 1
ATOM 833 C C . ILE A 1 135 ? -17.815 18.105 90.641 1.00 36.24 133 ILE A C 1
ATOM 834 O O . ILE A 1 135 ? -17.074 18.508 89.745 1.00 36.57 133 ILE A O 1
ATOM 839 N N . LYS A 1 136 ? -18.004 16.803 90.907 1.00 37.18 134 LYS A N 1
ATOM 840 C CA . LYS A 1 136 ? -17.356 15.753 90.123 1.00 37.97 134 LYS A CA 1
ATOM 841 C C . LYS A 1 136 ? -17.685 15.798 88.648 1.00 37.02 134 LYS A C 1
ATOM 842 O O . LYS A 1 136 ? -16.804 15.513 87.825 1.00 36.63 134 LYS A O 1
ATOM 848 N N . SER A 1 137 ? -18.945 16.114 88.308 1.00 35.99 135 SER A N 1
ATOM 849 C CA . SER A 1 137 ? -19.353 16.282 86.896 1.00 35.68 135 SER A CA 1
ATOM 850 C C . SER A 1 137 ? -18.777 17.555 86.245 1.00 34.39 135 SER A C 1
ATOM 851 O O . SER A 1 137 ? -18.359 17.512 85.104 1.00 34.92 135 SER A O 1
ATOM 854 N N . PHE A 1 138 ? -18.790 18.676 86.975 1.00 32.17 136 PHE A N 1
ATOM 855 C CA . PHE A 1 138 ? -18.227 19.951 86.513 1.00 29.91 136 PHE A CA 1
ATOM 856 C C . PHE A 1 138 ? -16.744 19.734 86.147 1.00 29.41 136 PHE A C 1
ATOM 857 O O . PHE A 1 138 ? -16.325 20.029 85.041 1.00 28.44 136 PHE A O 1
ATOM 865 N N . ILE A 1 139 ? -15.985 19.171 87.084 1.00 29.55 137 ILE A N 1
ATOM 866 C CA . ILE A 1 139 ? -14.543 18.983 86.915 1.00 30.13 137 ILE A CA 1
ATOM 867 C C . ILE A 1 139 ? -14.227 18.010 85.808 1.00 31.92 137 ILE A C 1
ATOM 868 O O . ILE A 1 139 ? -13.404 18.331 84.932 1.00 31.52 137 ILE A O 1
ATOM 873 N N . ARG 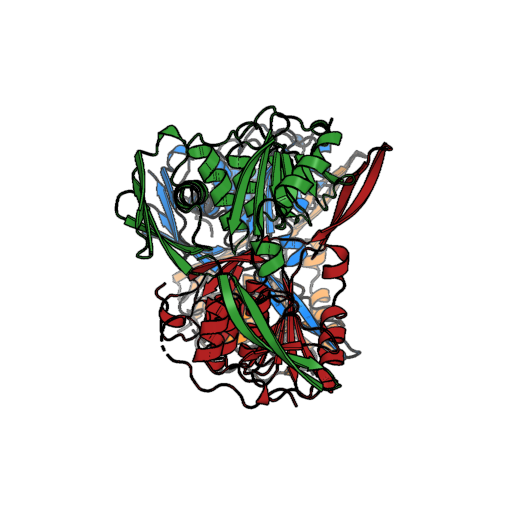A 1 140 ? -14.889 16.835 85.816 1.00 32.37 138 ARG A N 1
ATOM 874 C CA . ARG A 1 140 ? -14.826 15.868 84.704 1.00 33.51 138 ARG A CA 1
ATOM 875 C C . ARG A 1 140 ? -15.124 16.436 83.316 1.00 33.33 138 ARG A C 1
ATOM 876 O O . ARG A 1 140 ? -14.358 16.195 82.367 1.00 32.25 138 ARG A O 1
ATOM 884 N N . GLU A 1 141 ? -16.262 17.123 83.175 1.00 32.69 139 GLU A N 1
ATOM 885 C CA . GLU A 1 141 ? -16.618 17.739 81.888 1.00 33.85 139 GLU A CA 1
ATOM 886 C C . GLU A 1 141 ? -15.629 18.838 81.441 1.00 32.27 139 GLU A C 1
ATOM 887 O O . GLU A 1 141 ? -15.377 19.000 80.226 1.00 30.85 139 GLU A O 1
ATOM 893 N N . ALA A 1 142 ? -15.089 19.585 82.414 1.00 31.18 140 ALA A N 1
ATOM 894 C CA . ALA A 1 142 ? -14.095 20.635 82.131 1.00 30.27 140 ALA A CA 1
ATOM 895 C C . ALA A 1 142 ? -12.846 19.962 81.579 1.00 30.49 140 ALA A C 1
ATOM 896 O O . ALA A 1 142 ? -12.463 20.199 80.439 1.00 29.82 140 ALA A O 1
ATOM 898 N N . LEU A 1 143 ? -12.263 19.070 82.376 1.00 30.90 141 LEU A N 1
ATOM 899 C CA . LEU A 1 143 ? -11.015 18.391 82.012 1.00 32.80 141 LEU A CA 1
ATOM 900 C C . LEU A 1 143 ? -11.125 17.560 80.754 1.00 33.07 141 LEU A C 1
ATOM 901 O O . LEU A 1 143 ? -10.134 17.370 80.047 1.00 33.77 141 LEU A O 1
ATOM 906 N N . HIS A 1 144 ? -12.332 17.095 80.446 1.00 33.86 142 HIS A N 1
ATOM 907 C CA . HIS A 1 144 ? -12.522 16.271 79.278 1.00 35.66 142 HIS A CA 1
ATOM 908 C C . HIS A 1 144 ? -12.918 17.076 78.094 1.00 35.52 142 HIS A C 1
ATOM 909 O O . HIS A 1 144 ? -13.008 16.529 77.000 1.00 36.74 142 HIS A O 1
ATOM 916 N N . SER A 1 145 ? -13.120 18.385 78.274 1.00 34.68 143 SER A N 1
ATOM 917 C CA . SER A 1 145 ? -13.706 19.134 77.186 1.00 33.37 143 SER A CA 1
ATOM 918 C C . SER A 1 145 ? -12.795 19.230 75.964 1.00 32.43 143 SER A C 1
ATOM 919 O O . SER A 1 145 ? -13.267 19.222 74.845 1.00 32.21 143 SER A O 1
ATOM 922 N N . SER A 1 146 ? -11.481 19.298 76.186 1.00 32.02 144 SER A N 1
ATOM 923 C CA . SER A 1 146 ? -10.526 19.476 75.115 1.00 29.92 144 SER A CA 1
ATOM 924 C C . SER A 1 146 ? -9.323 18.543 75.316 1.00 29.95 144 SER A C 1
ATOM 925 O O . SER A 1 146 ? -8.897 18.285 76.444 1.00 29.99 144 SER A O 1
ATOM 928 N N . PRO A 1 147 ? -8.776 18.007 74.226 1.00 28.92 145 PRO A N 1
ATOM 929 C CA . PRO A 1 147 ? -7.569 17.206 74.393 1.00 29.53 145 PRO A CA 1
ATOM 930 C C . PRO A 1 147 ? -6.261 18.020 74.440 1.00 29.17 145 PRO A C 1
ATOM 931 O O . PRO A 1 147 ? -5.207 17.430 74.578 1.00 28.10 145 PRO A O 1
ATOM 935 N N . LEU A 1 148 ? -6.317 19.342 74.292 1.00 29.18 146 LEU A N 1
ATOM 936 C CA . LEU A 1 148 ? -5.072 20.121 74.183 1.00 29.11 146 LEU A CA 1
ATOM 937 C C . LEU A 1 148 ? -4.155 20.053 75.401 1.00 28.40 146 LEU A C 1
ATOM 938 O O . LEU A 1 148 ? -2.917 20.093 75.259 1.00 29.33 146 LEU A O 1
ATOM 943 N N . GLY A 1 149 ? -4.727 20.001 76.596 1.00 26.81 147 GLY A N 1
ATOM 944 C CA . GLY A 1 149 ? -3.904 19.945 77.809 1.00 25.93 147 GLY A CA 1
ATOM 945 C C . GLY A 1 149 ? -3.150 18.625 77.925 1.00 26.63 147 GLY A C 1
ATOM 946 O O . GLY A 1 149 ? -1.932 18.602 78.101 1.00 25.29 147 GLY A O 1
ATOM 947 N N . PRO A 1 150 ? -3.869 17.493 77.845 1.00 27.33 148 PRO A N 1
ATOM 948 C CA . PRO A 1 150 ? -3.119 16.216 77.748 1.00 27.30 148 PRO A CA 1
ATOM 949 C C . PRO A 1 150 ? -2.048 16.145 76.623 1.00 27.37 148 PRO A C 1
ATOM 950 O O . PRO A 1 150 ? -1.008 15.536 76.829 1.00 28.69 148 PRO A O 1
ATOM 954 N N . GLN A 1 151 ? -2.306 16.746 75.464 1.00 26.15 149 GLN A N 1
ATOM 955 C CA . GLN A 1 151 ? -1.379 16.713 74.346 1.00 26.98 149 GLN A CA 1
ATOM 956 C C . GLN A 1 151 ? -0.143 17.640 74.515 1.00 27.11 149 GLN A C 1
ATOM 957 O O . GLN A 1 151 ? 1.002 17.248 74.245 1.00 28.07 149 GLN A O 1
ATOM 963 N N . THR A 1 152 ? -0.372 18.869 74.942 1.00 25.64 150 THR A N 1
ATOM 964 C CA . THR A 1 152 ? 0.667 19.903 74.913 1.00 25.86 150 THR A CA 1
ATOM 965 C C . THR A 1 152 ? 1.228 20.292 76.278 1.00 25.44 150 THR A C 1
ATOM 966 O O . THR A 1 152 ? 2.288 20.880 76.328 1.00 26.15 150 THR A O 1
ATOM 970 N N . HIS A 1 153 ? 0.478 20.033 77.355 1.00 26.03 151 HIS A N 1
ATOM 971 C CA . HIS A 1 153 ? 0.774 20.460 78.766 1.00 25.15 151 HIS A CA 1
ATOM 972 C C . HIS A 1 153 ? 1.123 21.965 78.865 1.00 25.39 151 HIS A C 1
ATOM 973 O O . HIS A 1 153 ? 1.924 22.378 79.729 1.00 24.17 151 HIS A O 1
ATOM 980 N N . CYS A 1 154 ? 0.567 22.764 77.955 1.00 24.59 152 CYS A N 1
ATOM 981 C CA . CYS A 1 154 ? 0.837 24.190 77.920 1.00 24.80 152 CYS A CA 1
ATOM 982 C C . CYS A 1 154 ? -0.411 25.074 77.876 1.00 23.47 152 CYS A C 1
ATOM 983 O O . CYS A 1 154 ? -0.339 26.172 77.354 1.00 25.93 152 CYS A O 1
ATOM 986 N N . VAL A 1 155 ? -1.563 24.602 78.321 1.00 22.63 153 VAL A N 1
ATOM 987 C CA . VAL A 1 155 ? -2.765 25.434 78.225 1.00 20.45 153 VAL A CA 1
ATOM 988 C C . VAL A 1 155 ? -3.531 25.382 79.545 1.00 22.13 153 VAL A C 1
ATOM 989 O O . VAL A 1 155 ? -3.558 24.350 80.243 1.00 21.50 153 VAL A O 1
ATOM 993 N N . HIS A 1 156 ? -4.114 26.511 79.923 1.00 21.35 154 HIS A N 1
ATOM 994 C CA . HIS A 1 156 ? -4.989 26.524 81.070 1.00 20.93 154 HIS A CA 1
ATOM 995 C C . HIS A 1 156 ? -6.420 26.517 80.545 1.00 20.76 154 HIS A C 1
ATOM 996 O O . HIS A 1 156 ? -6.654 26.862 79.409 1.00 19.97 154 HIS A O 1
ATOM 1003 N N . GLY A 1 157 ? -7.385 26.137 81.361 1.00 20.95 155 GLY A N 1
ATOM 1004 C CA . GLY A 1 157 ? -8.747 26.181 80.883 1.00 19.81 155 GLY A CA 1
ATOM 1005 C C . GLY A 1 157 ? -9.585 26.775 81.952 1.00 20.01 155 GLY A C 1
ATOM 1006 O O . GLY A 1 157 ? -9.198 26.753 83.089 1.00 21.02 155 GLY A O 1
ATOM 1007 N N . CYS A 1 158 ? -10.742 27.308 81.567 1.00 21.26 156 CYS A N 1
ATOM 1008 C CA . CYS A 1 158 ? -11.672 27.950 82.466 1.00 20.72 156 CYS A CA 1
ATOM 1009 C C . CYS A 1 158 ? -13.086 27.697 81.939 1.00 21.10 156 CYS A C 1
ATOM 1010 O O . CYS A 1 158 ? -13.368 27.916 80.746 1.00 19.49 156 CYS A O 1
ATOM 1013 N N . GLY A 1 159 ? -13.970 27.249 82.831 1.00 21.64 157 GLY A N 1
ATOM 1014 C CA . GLY A 1 159 ? -15.364 26.994 82.444 1.00 22.27 157 GLY A CA 1
ATOM 1015 C C . GLY A 1 159 ? -16.411 27.543 83.404 1.00 21.32 157 GLY A C 1
ATOM 1016 O O . GLY A 1 159 ? -16.082 27.908 84.530 1.00 20.19 157 GLY A O 1
ATOM 1017 N N . LEU A 1 160 ? -17.669 27.587 82.933 1.00 21.33 158 LEU A N 1
ATOM 1018 C CA . LEU A 1 160 ? -18.818 27.931 83.750 1.00 22.65 158 LEU A CA 1
ATOM 1019 C C . LEU A 1 160 ? -19.851 26.824 83.807 1.00 21.74 158 LEU A C 1
ATOM 1020 O O . LEU A 1 160 ? -20.247 26.309 82.810 1.00 22.94 158 LEU A O 1
ATOM 1025 N N . TRP A 1 161 ? -20.374 26.595 84.995 1.00 24.41 159 TRP A N 1
ATOM 1026 C CA . TRP A 1 161 ? -21.366 25.550 85.305 1.00 24.37 159 TRP A CA 1
ATOM 1027 C C . TRP A 1 161 ? -22.621 26.187 85.904 1.00 25.06 159 TRP A C 1
ATOM 1028 O O . TRP A 1 161 ? -22.571 26.921 86.946 1.00 23.87 159 TRP A O 1
ATOM 1039 N N . ASN A 1 162 ? -23.752 25.899 85.262 1.00 25.96 160 ASN A N 1
ATOM 1040 C CA . ASN A 1 162 ? -25.060 26.123 85.882 1.00 25.91 160 ASN A CA 1
ATOM 1041 C C . ASN A 1 162 ? -26.031 25.083 85.331 1.00 25.87 160 ASN A C 1
ATOM 1042 O O . ASN A 1 162 ? -25.700 24.364 84.386 1.00 25.75 160 ASN A O 1
ATOM 1047 N N . ASN A 1 163 ? -27.189 24.951 85.971 1.00 26.10 161 ASN A N 1
ATOM 1048 C CA . ASN A 1 163 ? -28.228 24.005 85.510 1.00 25.96 161 ASN A CA 1
ATOM 1049 C C . ASN A 1 163 ? -27.704 22.594 85.243 1.00 26.32 161 ASN A C 1
ATOM 1050 O O . ASN A 1 163 ? -28.135 21.950 84.292 1.00 26.46 161 ASN A O 1
ATOM 1055 N N . GLY A 1 164 ? -26.764 22.126 86.066 1.00 26.93 162 GLY A N 1
ATOM 1056 C CA . GLY A 1 164 ? -26.250 20.728 85.942 1.00 28.77 162 GLY A CA 1
ATOM 1057 C C . GLY A 1 164 ? -25.501 20.475 84.632 1.00 29.30 162 GLY A C 1
ATOM 1058 O O . GLY A 1 164 ? -25.378 19.333 84.169 1.00 30.06 162 GLY A O 1
ATOM 1059 N N . ARG A 1 165 ? -24.952 21.539 84.043 1.00 29.12 163 ARG A N 1
ATOM 1060 C CA . ARG A 1 165 ? -24.335 21.437 82.754 1.00 28.62 163 ARG A CA 1
ATOM 1061 C C . ARG A 1 165 ? -23.149 22.421 82.580 1.00 28.31 163 ARG A C 1
ATOM 1062 O O . ARG A 1 165 ? -23.138 23.526 83.138 1.00 24.76 163 ARG A O 1
ATOM 1070 N N . LEU A 1 166 ? -22.157 22.014 81.772 1.00 27.66 164 LEU A N 1
ATOM 1071 C CA . LEU A 1 166 ? -21.030 22.889 81.482 1.00 27.11 164 LEU A CA 1
ATOM 1072 C C . LEU A 1 166 ? -21.460 23.792 80.348 1.00 26.40 164 LEU A C 1
ATOM 1073 O O . LEU A 1 166 ? -21.623 23.342 79.214 1.00 27.21 164 LEU A O 1
ATOM 1078 N N . GLN A 1 167 ? -21.689 25.069 80.658 1.00 26.63 165 GLN A N 1
ATOM 1079 C CA . GLN A 1 167 ? -22.237 25.990 79.680 1.00 26.27 165 GLN A CA 1
ATOM 1080 C C . GLN A 1 167 ? -21.161 26.357 78.666 1.00 26.14 165 GLN A C 1
ATOM 1081 O O . GLN A 1 167 ? -21.417 26.331 77.449 1.00 27.12 165 GLN A O 1
ATOM 1087 N N . VAL A 1 168 ? -19.968 26.713 79.138 1.00 24.04 166 VAL A N 1
ATOM 1088 C CA . VAL A 1 168 ? -18.862 27.027 78.235 1.00 23.61 166 VAL A CA 1
ATOM 1089 C C . VAL A 1 168 ? -17.556 26.659 78.892 1.00 21.73 166 VAL A C 1
ATOM 1090 O O . VAL A 1 168 ? -17.479 26.582 80.106 1.00 20.54 166 VAL A O 1
ATOM 1094 N N . TYR A 1 169 ? -16.527 26.490 78.062 1.00 22.76 167 TYR A N 1
ATOM 1095 C CA . TYR A 1 169 ? -15.178 26.135 78.490 1.00 22.55 167 TYR A CA 1
ATOM 1096 C C . TYR A 1 169 ? -14.187 26.627 77.438 1.00 22.75 167 TYR A C 1
ATOM 1097 O O . TYR A 1 169 ? -14.348 26.316 76.247 1.00 22.31 167 TYR A O 1
ATOM 1106 N N . HIS A 1 170 ? -13.196 27.416 77.891 1.00 21.04 168 HIS A N 1
ATOM 1107 C CA . HIS A 1 170 ? -12.213 28.087 77.012 1.00 20.17 168 HIS A CA 1
ATOM 1108 C C . HIS A 1 170 ? -10.835 27.710 77.528 1.00 18.90 168 HIS A C 1
ATOM 1109 O O . HIS A 1 170 ? -10.655 27.534 78.739 1.00 18.66 168 HIS A O 1
ATOM 1116 N N . GLU A 1 171 ? -9.910 27.521 76.618 1.00 17.67 169 GLU A N 1
ATOM 1117 C CA . GLU A 1 171 ? -8.491 27.409 76.996 1.00 18.78 169 GLU A CA 1
ATOM 1118 C C . GLU A 1 171 ? -7.635 28.478 76.391 1.00 17.71 169 GLU A C 1
ATOM 1119 O O . GLU A 1 171 ? -8.039 29.145 75.449 1.00 18.32 169 GLU A O 1
ATOM 1125 N N . ASP A 1 172 ? -6.457 28.666 76.972 1.00 18.03 170 ASP A N 1
ATOM 1126 C CA . ASP A 1 172 ? -5.461 29.579 76.438 1.00 18.86 170 ASP A CA 1
ATOM 1127 C C . ASP A 1 172 ? -4.131 29.249 77.010 1.00 19.13 170 ASP A C 1
ATOM 1128 O O . ASP A 1 172 ? -4.047 28.551 78.023 1.00 19.75 170 ASP A O 1
ATOM 1133 N N . VAL A 1 173 ? -3.086 29.778 76.414 1.00 20.18 171 VAL A N 1
ATOM 1134 C CA . VAL A 1 173 ? -1.784 29.606 77.008 1.00 21.73 171 VAL A CA 1
ATOM 1135 C C . VAL A 1 173 ? -1.682 30.358 78.324 1.00 21.89 171 VAL A C 1
ATOM 1136 O O . VAL A 1 173 ? -0.971 29.915 79.208 1.00 21.54 171 VAL A O 1
ATOM 1140 N N . GLY A 1 174 ? -2.395 31.484 78.467 1.00 21.38 172 GLY A N 1
ATOM 1141 C CA . GLY A 1 174 ? -2.308 32.263 79.722 1.00 20.60 172 GLY A CA 1
ATOM 1142 C C . GLY A 1 174 ? -3.563 32.115 80.554 1.00 19.85 172 GLY A C 1
ATOM 1143 O O . GLY A 1 174 ? -4.657 32.204 80.028 1.00 19.69 172 GLY A O 1
ATOM 1144 N N . ARG A 1 175 ? -3.440 31.881 81.854 1.00 19.66 173 ARG A N 1
ATOM 1145 C CA . ARG A 1 175 ? -4.661 31.654 82.661 1.00 18.64 173 ARG A CA 1
ATOM 1146 C C . ARG A 1 175 ? -5.567 32.879 82.688 1.00 19.31 173 ARG A C 1
ATOM 1147 O O . ARG A 1 175 ? -6.820 32.765 82.761 1.00 18.99 173 ARG A O 1
ATOM 1155 N N . HIS A 1 176 ? -4.951 34.046 82.590 1.00 17.37 174 HIS A N 1
ATOM 1156 C CA . HIS A 1 176 ? -5.716 35.341 82.592 1.00 19.57 174 HIS A CA 1
ATOM 1157 C C . HIS A 1 176 ? -6.544 35.524 81.298 1.00 19.38 174 HIS A C 1
ATOM 1158 O O . HIS A 1 176 ? -7.697 35.976 81.338 1.00 19.47 174 HIS A O 1
ATOM 1165 N N . ASN A 1 177 ? -5.944 35.170 80.158 1.00 18.93 175 ASN A N 1
ATOM 1166 C CA . ASN A 1 177 ? -6.686 35.036 78.894 1.00 19.51 175 ASN A CA 1
ATOM 1167 C C . ASN A 1 177 ? -7.831 34.022 78.893 1.00 19.21 175 ASN A C 1
ATOM 1168 O O . ASN A 1 177 ? -8.843 34.296 78.293 1.00 20.05 175 ASN A O 1
ATOM 1173 N N . ALA A 1 178 ? -7.638 32.838 79.494 1.00 18.04 176 ALA A N 1
ATOM 1174 C CA . ALA A 1 178 ? -8.682 31.798 79.533 1.00 17.88 176 ALA A CA 1
ATOM 1175 C C . ALA A 1 178 ? -9.898 32.362 80.300 1.00 18.90 176 ALA A C 1
ATOM 1176 O O . ALA A 1 178 ? -11.068 32.156 79.924 1.00 19.60 176 ALA A O 1
ATOM 1178 N N . VAL A 1 179 ? -9.622 33.098 81.364 1.00 19.55 177 VAL A N 1
ATOM 1179 C CA . VAL A 1 179 ? -10.689 33.733 82.168 1.00 20.24 177 VAL A CA 1
ATOM 1180 C C . VAL A 1 179 ? -11.365 34.834 81.397 1.00 20.23 177 VAL A C 1
ATOM 1181 O O . VAL A 1 179 ? -12.589 34.892 81.353 1.00 20.11 177 VAL A O 1
ATOM 1185 N N . ASP A 1 180 ? -10.567 35.710 80.774 1.00 20.45 178 ASP A N 1
ATOM 1186 C CA . ASP A 1 180 ? -11.103 36.679 79.822 1.00 21.12 178 ASP A CA 1
ATOM 1187 C C . ASP A 1 180 ? -12.043 36.089 78.742 1.00 19.46 178 ASP A C 1
ATOM 1188 O O . ASP A 1 180 ? -13.066 36.685 78.401 1.00 19.24 178 ASP A O 1
ATOM 1193 N N . LYS A 1 181 ? -11.705 34.928 78.219 1.00 19.15 179 LYS A N 1
ATOM 1194 C CA . LYS A 1 181 ? -12.572 34.280 77.261 1.00 19.44 179 LYS A CA 1
ATOM 1195 C C . LYS A 1 181 ? -13.900 33.911 77.928 1.00 20.30 179 LYS A C 1
ATOM 1196 O O . LYS A 1 181 ? -14.956 34.040 77.305 1.00 21.03 179 LYS A O 1
ATOM 1202 N N . VAL A 1 182 ? -13.863 33.478 79.195 1.00 21.40 180 VAL A N 1
ATOM 1203 C CA . VAL A 1 182 ? -15.123 33.210 79.952 1.00 21.25 180 VAL A CA 1
ATOM 1204 C C . VAL A 1 182 ? -15.956 34.449 80.175 1.00 21.55 180 VAL A C 1
ATOM 1205 O O . VAL A 1 182 ? -17.170 34.417 79.977 1.00 22.97 180 VAL A O 1
ATOM 1209 N N . LEU A 1 183 ? -15.312 35.549 80.549 1.00 22.00 181 LEU A N 1
ATOM 1210 C CA . LEU A 1 183 ? -15.993 36.845 80.648 1.00 22.71 181 LEU A CA 1
ATOM 1211 C C . LEU A 1 183 ? -16.597 37.321 79.312 1.00 21.66 181 LEU A C 1
ATOM 1212 O O . LEU A 1 183 ? -17.693 37.871 79.286 1.00 21.67 181 LEU A O 1
ATOM 1217 N N . GLY A 1 184 ? -15.860 37.127 78.208 1.00 21.38 182 GLY A N 1
ATOM 1218 C CA . GLY A 1 184 ? -16.329 37.503 76.889 1.00 20.12 182 GLY A CA 1
ATOM 1219 C C . GLY A 1 184 ? -17.555 36.714 76.546 1.00 21.97 182 GLY A C 1
ATOM 1220 O O . GLY A 1 184 ? -18.483 37.229 75.904 1.00 21.51 182 GLY A O 1
ATOM 1221 N N . SER A 1 185 ? -17.587 35.447 76.966 1.00 21.81 183 SER A N 1
ATOM 1222 C CA . SER A 1 185 ? -18.797 34.639 76.740 1.00 23.09 183 SER A CA 1
ATOM 1223 C C . SER A 1 185 ? -20.013 35.240 77.394 1.00 22.79 183 SER A C 1
ATOM 1224 O O . SER A 1 185 ? -21.081 35.312 76.768 1.00 23.67 183 SER A O 1
ATOM 1227 N N . ILE A 1 186 ? -19.871 35.629 78.663 1.00 22.93 184 ILE A N 1
ATOM 1228 C CA . ILE A 1 186 ? -20.958 36.232 79.425 1.00 21.97 184 ILE A CA 1
ATOM 1229 C C . ILE A 1 186 ? -21.329 37.519 78.728 1.00 22.97 184 ILE A C 1
ATOM 1230 O O . ILE A 1 186 ? -22.492 37.780 78.459 1.00 23.81 184 ILE A O 1
ATOM 1235 N N . LEU A 1 187 ? -20.335 38.307 78.350 1.00 23.64 185 LEU A N 1
ATOM 1236 C CA . LEU A 1 187 ? -20.645 39.606 77.745 1.00 23.11 185 LEU A CA 1
ATOM 1237 C C . LEU A 1 187 ? -21.309 39.487 76.380 1.00 24.82 185 LEU A C 1
ATOM 1238 O O . LEU A 1 187 ? -21.964 40.427 75.933 1.00 25.04 185 LEU A O 1
ATOM 1243 N N . LEU A 1 188 ? -21.163 38.345 75.716 1.00 25.29 186 LEU A N 1
ATOM 1244 C CA . LEU A 1 188 ? -21.816 38.181 74.426 1.00 25.34 186 LEU A CA 1
ATOM 1245 C C . LEU A 1 188 ? -23.109 37.384 74.528 1.00 26.51 186 LEU A C 1
ATOM 1246 O O . LEU A 1 188 ? -23.623 36.929 73.496 1.00 27.74 186 LEU A O 1
ATOM 1251 N N . GLY A 1 189 ? -23.609 37.166 75.751 1.00 25.46 187 GLY A N 1
ATOM 1252 C CA . GLY A 1 189 ? -24.867 36.450 75.949 1.00 25.96 187 GLY A CA 1
ATOM 1253 C C . GLY A 1 189 ? -24.770 34.982 75.578 1.00 25.92 187 GLY A C 1
ATOM 1254 O O . GLY A 1 189 ? -25.773 34.315 75.355 1.00 25.92 187 GLY A O 1
ATOM 1255 N N . ARG A 1 190 ? -23.560 34.460 75.542 1.00 25.67 188 ARG A N 1
ATOM 1256 C CA . ARG A 1 190 ? -23.356 33.014 75.303 1.00 26.51 188 ARG A CA 1
ATOM 1257 C C . ARG A 1 190 ? -23.245 32.201 76.601 1.00 26.25 188 ARG A C 1
ATOM 1258 O O . ARG A 1 190 ? -23.131 30.952 76.585 1.00 26.07 188 ARG A O 1
ATOM 1266 N N . ALA A 1 191 ? -23.259 32.907 77.738 1.00 25.59 189 ALA A N 1
ATOM 1267 C CA . ALA A 1 191 ? -23.186 32.248 79.052 1.00 24.21 189 ALA A CA 1
ATOM 1268 C C . ALA A 1 191 ? -23.751 33.175 80.074 1.00 24.75 189 ALA A C 1
ATOM 1269 O O . ALA A 1 191 ? -23.838 34.374 79.826 1.00 24.14 189 ALA A O 1
ATOM 1271 N N . SER A 1 192 ? -24.098 32.634 81.245 1.00 24.45 190 SER A N 1
ATOM 1272 C CA . SER A 1 192 ? -24.649 33.431 82.354 1.00 24.40 190 SER A CA 1
ATOM 1273 C C . SER A 1 192 ? -23.634 33.651 83.497 1.00 24.44 190 SER A C 1
ATOM 1274 O O . SER A 1 192 ? -22.858 32.754 83.806 1.00 25.01 190 SER A O 1
ATOM 1277 N N . ASN A 1 193 ? -23.626 34.833 84.114 1.00 24.11 191 ASN A N 1
ATOM 1278 C CA . ASN A 1 193 ? -22.878 35.024 85.371 1.00 25.33 191 ASN A CA 1
ATOM 1279 C C . ASN A 1 193 ? -23.499 34.312 86.591 1.00 25.59 191 ASN A C 1
ATOM 1280 O O . ASN A 1 193 ? -22.848 34.121 87.633 1.00 25.19 191 ASN A O 1
ATOM 1285 N N . ASN A 1 194 ? -24.737 33.841 86.442 1.00 25.65 192 ASN A N 1
ATOM 1286 C CA . ASN A 1 194 ? -25.342 33.001 87.487 1.00 26.11 192 ASN A CA 1
ATOM 1287 C C . ASN A 1 194 ? -24.830 31.548 87.482 1.00 25.05 192 ASN A C 1
ATOM 1288 O O . ASN A 1 194 ? -25.582 30.600 87.194 1.00 25.63 192 ASN A O 1
ATOM 1293 N N . SER A 1 195 ? -23.566 31.381 87.885 1.00 23.97 193 SER A N 1
ATOM 1294 C CA . SER A 1 195 ? -22.735 30.185 87.566 1.00 22.83 193 SER A CA 1
ATOM 1295 C C . SER A 1 195 ? -21.604 29.929 88.582 1.00 22.15 193 SER A C 1
ATOM 1296 O O . SER A 1 195 ? -21.247 30.810 89.347 1.00 21.90 193 SER A O 1
ATOM 1299 N N . ALA A 1 196 ? -21.039 28.707 88.595 1.00 23.13 194 ALA A N 1
ATOM 1300 C CA . ALA A 1 196 ? -19.731 28.459 89.245 1.00 22.99 194 ALA A CA 1
ATOM 1301 C C . ALA A 1 196 ? -18.640 28.502 88.171 1.00 23.48 194 ALA A C 1
ATOM 1302 O O . ALA A 1 196 ? -18.824 27.931 87.108 1.00 24.69 194 ALA A O 1
ATOM 1304 N N . VAL A 1 197 ? -17.513 29.161 88.442 1.00 23.99 195 VAL A N 1
ATOM 1305 C CA . VAL A 1 197 ? -16.401 29.179 87.509 1.00 24.58 195 VAL A CA 1
ATOM 1306 C C . VAL A 1 197 ? -15.320 28.216 88.059 1.00 24.82 195 VAL A C 1
ATOM 1307 O O . VAL A 1 197 ? -15.043 28.225 89.254 1.00 24.79 195 VAL A O 1
ATOM 1311 N N . TYR A 1 198 ? -14.765 27.347 87.201 1.00 23.96 196 TYR A N 1
ATOM 1312 C CA . TYR A 1 198 ? -13.633 26.495 87.575 1.00 24.80 196 TYR A CA 1
ATOM 1313 C C . TYR A 1 198 ? -12.447 26.865 86.693 1.00 23.81 196 TYR A C 1
ATOM 1314 O O . TYR A 1 198 ? -12.617 27.067 85.503 1.00 25.49 196 TYR A O 1
ATOM 1323 N N . THR A 1 199 ? -11.243 26.925 87.242 1.00 22.64 197 THR A N 1
ATOM 1324 C CA . THR A 1 199 ? -10.066 27.144 86.404 1.00 21.62 197 THR A CA 1
ATOM 1325 C C . THR A 1 199 ? -8.930 26.172 86.806 1.00 21.59 197 THR A C 1
ATOM 1326 O O . THR A 1 199 ? -8.825 25.734 87.955 1.00 20.95 197 THR A O 1
ATOM 1330 N N . THR A 1 200 ? -8.101 25.792 85.852 1.00 20.94 198 THR A N 1
ATOM 1331 C CA . THR A 1 200 ? -6.915 25.059 86.178 1.00 20.98 198 THR A CA 1
ATOM 1332 C C . THR A 1 200 ? -5.820 26.037 86.708 1.00 21.95 198 THR A C 1
ATOM 1333 O O . THR A 1 200 ? -4.749 25.608 87.126 1.00 22.16 198 THR A O 1
ATOM 1337 N N . GLY A 1 201 ? -6.069 27.341 86.656 1.00 22.38 199 GLY A N 1
ATOM 1338 C CA . GLY A 1 201 ? -5.083 28.333 87.087 1.00 21.78 199 GLY A CA 1
ATOM 1339 C C . GLY A 1 201 ? -5.147 28.725 88.565 1.00 22.49 199 GLY A C 1
ATOM 1340 O O . GLY A 1 201 ? -6.164 28.508 89.257 1.00 21.45 199 GLY A O 1
ATOM 1341 N N . ARG A 1 202 ? -4.079 29.342 89.054 1.00 22.96 200 ARG A N 1
ATOM 1342 C CA . ARG A 1 202 ? -4.060 29.825 90.431 1.00 24.86 200 ARG A CA 1
ATOM 1343 C C . ARG A 1 202 ? -4.949 31.056 90.567 1.00 24.82 200 ARG A C 1
ATOM 1344 O O . ARG A 1 202 ? -5.018 31.903 89.669 1.00 25.29 200 ARG A O 1
ATOM 1352 N N . LEU A 1 203 ? -5.607 31.166 91.708 1.00 25.32 201 LEU A N 1
ATOM 1353 C CA . LEU A 1 203 ? -6.511 32.305 91.955 1.00 25.43 201 LEU A CA 1
ATOM 1354 C C . LEU A 1 203 ? -5.741 33.437 92.607 1.00 25.55 201 LEU A C 1
ATOM 1355 O O . LEU A 1 203 ? -5.854 33.684 93.819 1.00 25.30 201 LEU A O 1
ATOM 1360 N N . THR A 1 204 ? -4.936 34.102 91.779 1.00 25.35 202 THR A N 1
ATOM 1361 C CA . THR A 1 204 ? -4.274 35.357 92.138 1.00 23.98 202 THR A CA 1
ATOM 1362 C C . THR A 1 204 ? -5.248 36.549 92.002 1.00 25.28 202 THR A C 1
ATOM 1363 O O . THR A 1 204 ? -6.414 36.369 91.625 1.00 24.79 202 THR A O 1
ATOM 1367 N N . SER A 1 205 ? -4.763 37.747 92.327 1.00 24.46 203 SER A N 1
ATOM 1368 C CA . SER A 1 205 ? -5.592 38.949 92.450 1.00 26.56 203 SER A CA 1
ATOM 1369 C C . SER A 1 205 ? -6.442 39.228 91.214 1.00 26.28 203 SER A C 1
ATOM 1370 O O . SER A 1 205 ? -7.652 39.351 91.308 1.00 26.77 203 SER A O 1
ATOM 1373 N N . ASP A 1 206 ? -5.779 39.369 90.072 1.00 27.63 204 ASP A N 1
ATOM 1374 C CA . ASP A 1 206 ? -6.442 39.638 88.778 1.00 28.95 204 ASP A CA 1
ATOM 1375 C C . ASP A 1 206 ? -7.509 38.585 88.370 1.00 27.70 204 ASP A C 1
ATOM 1376 O O . ASP A 1 206 ? -8.550 38.936 87.793 1.00 28.63 204 ASP A O 1
ATOM 1381 N N . MET A 1 207 ? -7.274 37.324 88.707 1.00 25.68 205 MET A N 1
ATOM 1382 C CA . MET A 1 207 ? -8.208 36.222 88.376 1.00 25.17 205 MET A CA 1
ATOM 1383 C C . MET A 1 207 ? -9.568 36.306 89.120 1.00 24.88 205 MET A C 1
ATOM 1384 O O . MET A 1 207 ? -10.657 36.140 88.547 1.00 25.07 205 MET A O 1
ATOM 1389 N N . VAL A 1 208 ? -9.484 36.534 90.423 1.00 25.85 206 VAL A N 1
ATOM 1390 C CA . VAL A 1 208 ? -10.650 36.730 91.294 1.00 25.10 206 VAL A CA 1
ATOM 1391 C C . VAL A 1 208 ? -11.376 38.020 90.920 1.00 25.68 206 VAL A C 1
ATOM 1392 O O . VAL A 1 208 ? -12.615 38.051 90.813 1.00 25.93 206 VAL A O 1
ATOM 1396 N N . LEU A 1 209 ? -10.592 39.081 90.744 1.00 27.17 207 LEU A N 1
ATOM 1397 C CA . LEU A 1 209 ? -11.117 40.408 90.438 1.00 28.48 207 LEU A CA 1
ATOM 1398 C C . LEU A 1 209 ? -12.001 40.399 89.197 1.00 27.86 207 LEU A C 1
ATOM 1399 O O . LEU A 1 209 ? -13.072 40.951 89.206 1.00 29.90 207 LEU A O 1
ATOM 1404 N N . LYS A 1 210 ? -11.542 39.759 88.135 1.00 28.47 208 LYS A N 1
ATOM 1405 C CA . LYS A 1 210 ? -12.323 39.651 86.901 1.00 28.31 208 LYS A CA 1
ATOM 1406 C C . LYS A 1 210 ? -13.656 38.981 87.191 1.00 27.94 208 LYS A C 1
ATOM 1407 O O . LYS A 1 210 ? -14.712 39.466 86.769 1.00 27.20 208 LYS A O 1
ATOM 1413 N N . CYS A 1 211 ? -13.596 37.857 87.917 1.00 27.31 209 CYS A N 1
ATOM 1414 C CA . CYS A 1 211 ? -14.786 37.075 88.207 1.00 27.32 209 CYS A CA 1
ATOM 1415 C C . CYS A 1 211 ? -15.739 37.842 89.063 1.00 25.96 209 CYS A C 1
ATOM 1416 O O . CYS A 1 211 ? -16.935 37.811 88.821 1.00 26.23 209 CYS A O 1
ATOM 1419 N N . ALA A 1 212 ? -15.202 38.536 90.064 1.00 26.78 210 ALA A N 1
ATOM 1420 C CA . ALA A 1 212 ? -16.029 39.331 91.003 1.00 26.80 210 ALA A CA 1
ATOM 1421 C C . ALA A 1 212 ? -16.710 40.494 90.287 1.00 26.92 210 ALA A C 1
ATOM 1422 O O . ALA A 1 212 ? -17.899 40.734 90.497 1.00 28.03 210 ALA A O 1
ATOM 1424 N N . ARG A 1 213 ? -15.965 41.216 89.441 1.00 27.61 211 ARG A N 1
ATOM 1425 C CA . ARG A 1 213 ? -16.536 42.338 88.710 1.00 28.34 211 ARG A CA 1
ATOM 1426 C C . ARG A 1 213 ? -17.697 41.921 87.794 1.00 28.09 211 ARG A C 1
ATOM 1427 O O . ARG A 1 213 ? -18.722 42.590 87.794 1.00 27.81 211 ARG A O 1
ATOM 1435 N N . ILE A 1 214 ? -17.592 40.793 87.083 1.00 26.53 212 ILE A N 1
ATOM 1436 C CA . ILE A 1 214 ? -18.729 40.375 86.258 1.00 25.14 212 ILE A CA 1
ATOM 1437 C C . ILE A 1 214 ? -19.903 39.764 87.039 1.00 25.06 212 ILE A C 1
ATOM 1438 O O . ILE A 1 214 ? -20.985 39.564 86.478 1.00 25.76 212 ILE A O 1
ATOM 1443 N N . GLY A 1 215 ? -19.702 39.479 88.327 1.00 25.37 213 GLY A N 1
ATOM 1444 C CA . GLY A 1 215 ? -20.787 39.002 89.199 1.00 25.17 213 GLY A CA 1
ATOM 1445 C C . GLY A 1 215 ? -20.862 37.520 89.464 1.00 25.91 213 GLY A C 1
ATOM 1446 O O . GLY A 1 215 ? -21.872 37.018 89.985 1.00 27.00 213 GLY A O 1
ATOM 1447 N N . ILE A 1 216 ? -19.800 36.790 89.135 1.00 25.63 214 ILE A N 1
ATOM 1448 C CA . ILE A 1 216 ? -19.780 35.335 89.408 1.00 25.93 214 ILE A CA 1
ATOM 1449 C C . ILE A 1 216 ? -19.563 35.124 90.902 1.00 24.93 214 ILE A C 1
ATOM 1450 O O . ILE A 1 216 ? -18.651 35.709 91.452 1.00 25.02 214 ILE A O 1
ATOM 1455 N N . PRO A 1 217 ? -20.440 34.339 91.570 1.00 25.65 215 PRO A N 1
ATOM 1456 C CA . PRO A 1 217 ? -20.380 34.170 93.014 1.00 25.72 215 PRO A CA 1
ATOM 1457 C C . PRO A 1 217 ? -19.553 32.990 93.557 1.00 27.08 215 PRO A C 1
ATOM 1458 O O . PRO A 1 217 ? -19.318 32.932 94.767 1.00 28.01 215 PRO A O 1
ATOM 1462 N N . ILE A 1 218 ? -19.191 32.026 92.705 1.00 26.58 216 ILE A N 1
ATOM 1463 C CA . ILE A 1 218 ? -18.406 30.852 93.123 1.00 25.96 216 ILE A CA 1
ATOM 1464 C C . ILE A 1 218 ? -17.205 30.724 92.184 1.00 25.84 216 ILE A C 1
ATOM 1465 O O . ILE A 1 218 ? -17.382 30.615 90.987 1.00 25.52 216 ILE A O 1
ATOM 1470 N N . ILE A 1 219 ? -16.000 30.823 92.734 1.00 25.73 217 ILE A N 1
ATOM 1471 C CA . ILE A 1 219 ? -14.744 30.845 91.972 1.00 26.36 217 ILE A CA 1
ATOM 1472 C C . ILE A 1 219 ? -13.850 29.708 92.468 1.00 25.99 217 ILE A C 1
ATOM 1473 O O . ILE A 1 219 ? -13.455 29.698 93.618 1.00 27.43 217 ILE A O 1
ATOM 1478 N N . MET A 1 220 ? -13.599 28.740 91.602 1.00 25.89 218 MET A N 1
ATOM 1479 C CA . MET A 1 220 ? -12.984 27.472 91.948 1.00 25.69 218 MET A CA 1
ATOM 1480 C C . MET A 1 220 ? -11.691 27.270 91.170 1.00 24.85 218 MET A C 1
ATOM 1481 O O . MET A 1 220 ? -11.599 27.644 90.023 1.00 24.97 218 MET A O 1
ATOM 1486 N N . SER A 1 221 ? -10.701 26.658 91.808 1.00 24.53 219 SER A N 1
ATOM 1487 C CA . SER A 1 221 ? -9.428 26.303 91.160 1.00 24.03 219 SER A CA 1
ATOM 1488 C C . SER A 1 221 ? -8.966 24.897 91.496 1.00 24.49 219 SER A C 1
ATOM 1489 O O . SER A 1 221 ? -9.194 24.400 92.621 1.00 24.25 219 SER A O 1
ATOM 1492 N N . ARG A 1 222 ? -8.288 24.274 90.537 1.00 24.67 220 ARG A N 1
ATOM 1493 C CA . ARG A 1 222 ? -7.638 22.983 90.751 1.00 27.00 220 ARG A CA 1
ATOM 1494 C C . ARG A 1 222 ? -6.508 23.123 91.774 1.00 27.32 220 ARG A C 1
ATOM 1495 O O . ARG A 1 222 ? -6.001 22.123 92.326 1.00 28.25 220 ARG A O 1
ATOM 1503 N N . THR A 1 223 ? -6.128 24.364 92.047 1.00 27.45 221 THR A N 1
ATOM 1504 C CA . THR A 1 223 ? -4.907 24.639 92.786 1.00 26.75 221 THR A CA 1
ATOM 1505 C C . THR A 1 223 ? -5.104 25.814 93.748 1.00 26.70 221 THR A C 1
ATOM 1506 O O . THR A 1 223 ? -6.200 26.015 94.275 1.00 24.72 221 THR A O 1
ATOM 1510 N N . SER A 1 224 ? -4.060 26.603 93.966 1.00 25.66 222 SER A N 1
ATOM 1511 C CA . SER A 1 224 ? -4.056 27.528 95.078 1.00 25.82 222 SER A CA 1
ATOM 1512 C C . SER A 1 224 ? -4.560 28.946 94.802 1.00 26.47 222 SER A C 1
ATOM 1513 O O . SER A 1 224 ? -4.604 29.398 93.629 1.00 26.10 222 SER A O 1
ATOM 1516 N N . PRO A 1 225 ? -4.938 29.667 95.889 1.00 26.99 223 PRO A N 1
ATOM 1517 C CA . PRO A 1 225 ? -5.067 31.128 95.886 1.00 27.24 223 PRO A CA 1
ATOM 1518 C C . PRO A 1 225 ? -3.817 31.869 96.362 1.00 27.86 223 PRO A C 1
ATOM 1519 O O . PRO A 1 225 ? -2.968 31.282 97.068 1.00 28.95 223 PRO A O 1
ATOM 1523 N N . SER A 1 226 ? -3.704 33.149 95.981 1.00 27.22 224 SER A N 1
ATOM 1524 C CA . SER A 1 226 ? -2.791 34.046 96.654 1.00 27.59 224 SER A CA 1
ATOM 1525 C C . SER A 1 226 ? -3.542 34.762 97.784 1.00 27.85 224 SER A C 1
ATOM 1526 O O . SER A 1 226 ? -4.791 34.648 97.912 1.00 27.51 224 SER A O 1
ATOM 1529 N N . SER A 1 227 ? -2.770 35.475 98.595 1.00 26.77 225 SER A N 1
ATOM 1530 C CA . SER A 1 227 ? -3.333 36.247 99.679 1.00 29.28 225 SER A CA 1
ATOM 1531 C C . SER A 1 227 ? -4.210 37.443 99.175 1.00 29.55 225 SER A C 1
ATOM 1532 O O . SER A 1 227 ? -5.192 37.832 99.822 1.00 30.95 225 SER A O 1
ATOM 1535 N N . LEU A 1 228 ? -3.856 38.026 98.040 1.00 29.18 226 LEU A N 1
ATOM 1536 C CA . LEU A 1 228 ? -4.628 39.114 97.481 1.00 29.66 226 LEU A CA 1
ATOM 1537 C C . LEU A 1 228 ? -5.890 38.592 96.813 1.00 30.05 226 LEU A C 1
ATOM 1538 O O . LEU A 1 228 ? -6.967 39.189 96.963 1.00 30.46 226 LEU A O 1
ATOM 1543 N N . GLY A 1 229 ? -5.750 37.501 96.060 1.00 30.20 227 GLY A N 1
ATOM 1544 C CA . GLY A 1 229 ? -6.875 36.757 95.544 1.00 30.64 227 GLY A CA 1
ATOM 1545 C C . GLY A 1 229 ? -7.887 36.543 96.659 1.00 32.32 227 GLY A C 1
ATOM 1546 O O . GLY A 1 229 ? -9.076 36.890 96.506 1.00 33.15 227 GLY A O 1
ATOM 1547 N N . LEU A 1 230 ? -7.426 35.963 97.774 1.00 32.30 228 LEU A N 1
ATOM 1548 C CA . LEU A 1 230 ? -8.285 35.658 98.930 1.00 32.33 228 LEU A CA 1
ATOM 1549 C C . LEU A 1 230 ? -8.939 36.911 99.490 1.00 31.50 228 LEU A C 1
ATOM 1550 O O . LEU A 1 230 ? -10.102 36.883 99.875 1.00 31.13 228 LEU A O 1
ATOM 1555 N N . ALA A 1 231 ? -8.178 37.998 99.536 1.00 31.92 229 ALA A N 1
ATOM 1556 C CA . ALA A 1 231 ? -8.642 39.232 100.132 1.00 31.72 229 ALA A CA 1
ATOM 1557 C C . ALA A 1 231 ? -9.683 39.914 99.245 1.00 32.10 229 ALA A C 1
ATOM 1558 O O . ALA A 1 231 ? -10.631 40.511 99.747 1.00 32.68 229 ALA A O 1
ATOM 1560 N N . LEU A 1 232 ? -9.510 39.830 97.925 1.00 31.27 230 LEU A N 1
ATOM 1561 C CA . LEU A 1 232 ? -10.566 40.249 96.973 1.00 30.19 230 LEU A CA 1
ATOM 1562 C C . LEU A 1 232 ? -11.862 39.429 97.101 1.00 30.84 230 LEU A C 1
ATOM 1563 O O . LEU A 1 232 ? -12.963 39.988 97.098 1.00 32.22 230 LEU A O 1
ATOM 1568 N N . ALA A 1 233 ? -11.748 38.114 97.241 1.00 29.77 231 ALA A N 1
ATOM 1569 C CA . ALA A 1 233 ? -12.937 37.282 97.405 1.00 31.34 231 ALA A CA 1
ATOM 1570 C C . ALA A 1 233 ? -13.704 37.625 98.709 1.00 32.19 231 ALA A C 1
ATOM 1571 O O . ALA A 1 233 ? -14.937 37.537 98.761 1.00 32.89 231 ALA A O 1
ATOM 1573 N N . LYS A 1 234 ? -12.969 38.003 99.751 1.00 32.46 232 LYS A N 1
ATOM 1574 C CA . LYS A 1 234 ? -13.603 38.390 101.011 1.00 33.97 232 LYS A CA 1
ATOM 1575 C C . LYS A 1 234 ? -14.298 39.730 100.908 1.00 33.80 232 LYS A C 1
ATOM 1576 O O . LYS A 1 234 ? -15.396 39.847 101.396 1.00 34.02 232 LYS A O 1
ATOM 1582 N N . ARG A 1 235 ? -13.665 40.723 100.276 1.00 34.90 233 ARG A N 1
ATOM 1583 C CA . ARG A 1 235 ? -14.322 42.017 99.950 1.00 35.99 233 ARG A CA 1
ATOM 1584 C C . ARG A 1 235 ? -15.601 41.880 99.115 1.00 35.07 233 ARG A C 1
ATOM 1585 O O . ARG A 1 235 ? -16.597 42.550 99.383 1.00 35.02 233 ARG A O 1
ATOM 1593 N N . SER A 1 236 ? -15.564 41.023 98.092 1.00 33.88 234 SER A N 1
ATOM 1594 C CA . SER A 1 236 ? -16.681 40.881 97.161 1.00 31.89 234 SER A CA 1
ATOM 1595 C C . SER A 1 236 ? -17.810 40.004 97.686 1.00 31.19 234 SER A C 1
ATOM 1596 O O . SER A 1 236 ? -18.955 40.142 97.226 1.00 30.86 234 SER A O 1
ATOM 1599 N N . GLY A 1 237 ? -17.492 39.121 98.638 1.00 29.65 235 GLY A N 1
ATOM 1600 C CA . GLY A 1 237 ? -18.414 38.131 99.179 1.00 28.32 235 GLY A CA 1
ATOM 1601 C C . GLY A 1 237 ? -18.372 36.784 98.474 1.00 27.91 235 GLY A C 1
ATOM 1602 O O . GLY A 1 237 ? -19.215 35.895 98.711 1.00 27.65 235 GLY A O 1
ATOM 1603 N N . ALA A 1 238 ? -17.388 36.606 97.594 1.00 28.09 236 ALA A N 1
ATOM 1604 C CA . ALA A 1 238 ? -17.488 35.542 96.618 1.00 26.24 236 ALA A CA 1
ATOM 1605 C C . ALA A 1 238 ? -17.072 34.271 97.327 1.00 26.27 236 ALA A C 1
ATOM 1606 O O . ALA A 1 238 ? -16.263 34.311 98.225 1.00 26.82 236 ALA A O 1
ATOM 1608 N N . THR A 1 239 ? -17.636 33.146 96.933 1.00 26.39 237 THR A N 1
ATOM 1609 C CA . THR A 1 239 ? -17.126 31.860 97.376 1.00 26.46 237 THR A CA 1
ATOM 1610 C C . THR A 1 239 ? -15.855 31.495 96.594 1.00 27.45 237 THR A C 1
ATOM 1611 O O . THR A 1 239 ? -15.847 31.436 95.354 1.00 26.11 237 THR A O 1
ATOM 1615 N N . LEU A 1 240 ? -14.786 31.219 97.336 1.00 27.99 238 LEU A N 1
ATOM 1616 C CA . LEU A 1 240 ? -13.523 30.839 96.726 1.00 26.78 238 LEU A CA 1
ATOM 1617 C C . LEU A 1 240 ? -13.110 29.450 97.192 1.00 26.36 238 LEU A C 1
ATOM 1618 O O . LEU A 1 240 ? -12.947 29.208 98.402 1.00 26.02 238 LEU A O 1
ATOM 1623 N N . VAL A 1 241 ? -12.971 28.561 96.210 1.00 25.32 239 VAL A N 1
ATOM 1624 C CA . VAL A 1 241 ? -12.706 27.131 96.398 1.00 24.74 239 VAL A CA 1
ATOM 1625 C C . VAL A 1 241 ? -11.337 26.826 95.727 1.00 25.41 239 VAL A C 1
ATOM 1626 O O . VAL A 1 241 ? -11.113 27.236 94.573 1.00 24.76 239 VAL A O 1
ATOM 1630 N N . ALA A 1 242 ? -10.439 26.166 96.465 1.00 25.47 240 ALA A N 1
ATOM 1631 C CA . ALA A 1 242 ? -9.083 25.792 96.010 1.00 26.98 240 ALA A CA 1
ATOM 1632 C C . ALA A 1 242 ? -8.899 24.300 96.100 1.00 28.89 240 ALA A C 1
ATOM 1633 O O . ALA A 1 242 ? -9.662 23.621 96.807 1.00 28.62 240 ALA A O 1
ATOM 1635 N N . TYR A 1 243 ? -7.873 23.796 95.410 1.00 29.44 241 TYR A N 1
ATOM 1636 C CA . TYR A 1 243 ? -7.475 22.373 95.470 1.00 31.22 241 TYR A CA 1
ATOM 1637 C C . TYR A 1 243 ? -8.614 21.447 95.043 1.00 33.04 241 TYR A C 1
ATOM 1638 O O . TYR A 1 243 ? -8.669 20.271 95.405 1.00 34.66 241 TYR A O 1
ATOM 1647 N N . SER A 1 244 ? -9.508 21.984 94.228 1.00 33.77 242 SER A N 1
ATOM 1648 C CA . SER A 1 244 ? -10.702 21.265 93.851 1.00 34.37 242 SER A CA 1
ATOM 1649 C C . SER A 1 244 ? -10.401 19.918 93.248 1.00 35.46 242 SER A C 1
ATOM 1650 O O . SER A 1 244 ? -9.651 19.789 92.269 1.00 33.29 242 SER A O 1
ATOM 1653 N N . ARG A 1 245 ? -11.000 18.906 93.883 1.00 37.31 243 ARG A N 1
ATOM 1654 C CA . ARG A 1 245 ? -11.028 17.564 93.359 1.00 38.53 243 ARG A CA 1
ATOM 1655 C C . ARG A 1 245 ? -12.491 17.140 93.368 1.00 39.46 243 ARG A C 1
ATOM 1656 O O . ARG A 1 245 ? -13.299 17.711 94.119 1.00 38.67 243 ARG A O 1
ATOM 1664 N N . PRO A 1 246 ? -12.835 16.152 92.522 1.00 40.40 244 PRO A N 1
ATOM 1665 C CA . PRO A 1 246 ? -14.180 15.605 92.395 1.00 41.59 244 PRO A CA 1
ATOM 1666 C C . PRO A 1 246 ? -14.896 15.353 93.718 1.00 42.49 244 PRO A C 1
ATOM 1667 O O . PRO A 1 246 ? -16.088 15.602 93.806 1.00 43.05 244 PRO A O 1
ATOM 1671 N N . GLU A 1 247 ? -14.199 14.901 94.749 1.00 43.33 245 GLU A N 1
ATOM 1672 C CA . GLU A 1 247 ? -14.899 14.596 95.980 1.00 44.40 245 GLU A CA 1
ATOM 1673 C C . GLU A 1 247 ? -14.202 15.206 97.183 1.00 43.90 245 GLU A C 1
ATOM 1674 O O . GLU A 1 247 ? -14.287 14.685 98.283 1.00 44.81 245 GLU A O 1
ATOM 1680 N N . ARG A 1 248 ? -13.518 16.329 96.971 1.00 42.76 246 ARG A N 1
ATOM 1681 C CA . ARG A 1 248 ? -12.923 17.091 98.062 1.00 41.92 246 ARG A CA 1
ATOM 1682 C C . ARG A 1 248 ? -12.596 18.529 97.619 1.00 41.07 246 ARG A C 1
ATOM 1683 O O . ARG A 1 248 ? -12.169 18.727 96.478 1.00 41.79 246 ARG A O 1
ATOM 1691 N N . ILE A 1 249 ? -12.760 19.509 98.511 1.00 38.90 247 ILE A N 1
ATOM 1692 C CA . ILE A 1 249 ? -12.519 20.898 98.168 1.00 37.41 247 ILE A CA 1
ATOM 1693 C C . ILE A 1 249 ? -12.126 21.709 99.378 1.00 36.91 247 ILE A C 1
ATOM 1694 O O . ILE A 1 249 ? -12.604 21.468 100.475 1.00 36.66 247 ILE A O 1
ATOM 1699 N N . ASN A 1 250 ? -11.256 22.691 99.192 1.00 35.32 248 ASN A N 1
ATOM 1700 C CA . ASN A 1 250 ? -10.943 23.572 100.285 1.00 34.22 248 ASN A CA 1
ATOM 1701 C C . ASN A 1 250 ? -11.585 24.894 99.995 1.00 33.39 248 ASN A C 1
ATOM 1702 O O . ASN A 1 250 ? -11.098 25.630 99.133 1.00 32.09 248 ASN A O 1
ATOM 1707 N N . VAL A 1 251 ? -12.674 25.197 100.715 1.00 32.23 249 VAL A N 1
ATOM 1708 C CA . VAL A 1 251 ? -13.348 26.498 100.621 1.00 30.50 249 VAL A CA 1
ATOM 1709 C C . VAL A 1 251 ? -12.652 27.506 101.539 1.00 30.64 249 VAL A C 1
ATOM 1710 O O . VAL A 1 251 ? -12.536 27.239 102.736 1.00 31.73 249 VAL A O 1
ATOM 1714 N N . PHE A 1 252 ? -12.209 28.660 100.996 1.00 30.66 250 PHE A N 1
ATOM 1715 C CA . PHE A 1 252 ? -11.559 29.764 101.777 1.00 29.45 250 PHE A CA 1
ATOM 1716 C C . PHE A 1 252 ? -12.446 30.962 102.139 1.00 30.26 250 PHE A C 1
ATOM 1717 O O . PHE A 1 252 ? -12.013 31.828 102.898 1.00 29.75 250 PHE A O 1
ATOM 1725 N N . ASN A 1 253 ? -13.635 31.038 101.547 1.00 30.91 251 ASN A N 1
ATOM 1726 C CA . ASN A 1 253 ? -14.650 32.053 101.857 1.00 32.65 251 ASN A CA 1
ATOM 1727 C C . ASN A 1 253 ? -16.032 31.542 101.437 1.00 32.68 251 ASN A C 1
ATOM 1728 O O . ASN A 1 253 ? -16.149 30.712 100.520 1.00 31.90 251 ASN A O 1
ATOM 1733 N N . ALA A 1 254 ? -17.064 32.015 102.152 1.00 33.79 252 ALA A N 1
ATOM 1734 C CA . ALA A 1 254 ? -18.485 31.810 101.814 1.00 33.29 252 ALA A CA 1
ATOM 1735 C C . ALA A 1 254 ? -18.890 30.374 101.479 1.00 33.97 252 ALA A C 1
ATOM 1736 O O . ALA A 1 254 ? -19.484 30.105 100.409 1.00 33.32 252 ALA A O 1
ATOM 1738 N N . PRO A 1 255 ? -18.597 29.435 102.392 1.00 34.42 253 PRO A N 1
ATOM 1739 C CA . PRO A 1 255 ? -18.907 28.044 102.087 1.00 34.41 253 PRO A CA 1
ATOM 1740 C C . PRO A 1 255 ? -20.426 27.767 102.063 1.00 35.03 253 PRO A C 1
ATOM 1741 O O . PRO A 1 255 ? -20.848 26.710 101.641 1.00 33.42 253 PRO A O 1
ATOM 1745 N N . GLU A 1 256 ? -21.226 28.743 102.476 1.00 36.26 254 GLU A N 1
ATOM 1746 C CA . GLU A 1 256 ? -22.699 28.668 102.336 1.00 37.72 254 GLU A CA 1
ATOM 1747 C C . GLU A 1 256 ? -23.236 28.396 100.928 1.00 36.95 254 GLU A C 1
ATOM 1748 O O . GLU A 1 256 ? -24.370 27.923 100.794 1.00 36.87 254 GLU A O 1
ATOM 1754 N N . ARG A 1 257 ? -22.436 28.652 99.879 1.00 35.52 255 ARG A N 1
ATOM 1755 C CA . ARG A 1 257 ? -22.950 28.494 98.489 1.00 33.73 255 ARG A CA 1
ATOM 1756 C C . ARG A 1 257 ? -22.745 27.113 97.976 1.00 33.26 255 ARG A C 1
ATOM 1757 O O . ARG A 1 257 ? -23.218 26.763 96.880 1.00 31.99 255 ARG A O 1
ATOM 1765 N N . ILE A 1 258 ? -22.023 26.319 98.762 1.00 33.09 256 ILE A N 1
ATOM 1766 C CA . ILE A 1 258 ? -21.850 24.908 98.414 1.00 33.47 256 ILE A CA 1
ATOM 1767 C C . ILE A 1 258 ? -22.938 24.082 99.110 1.00 33.71 256 ILE A C 1
ATOM 1768 O O . ILE A 1 258 ? -22.894 23.946 100.324 1.00 33.86 256 ILE A O 1
ATOM 1773 N N . LEU A 1 259 ? -23.883 23.536 98.348 1.00 34.32 257 LEU A N 1
ATOM 1774 C CA . LEU A 1 259 ? -25.069 22.896 98.908 1.00 35.75 257 LEU A CA 1
ATOM 1775 C C . LEU A 1 259 ? -24.794 21.444 99.252 1.00 36.62 257 LEU A C 1
ATOM 1776 O O . LEU A 1 259 ? -24.394 20.664 98.378 1.00 37.90 257 LEU A O 1
ATOM 1781 N N . PRO B 1 9 ? 8.249 38.022 105.308 1.00 48.88 7 PRO B N 1
ATOM 1782 C CA . PRO B 1 9 ? 6.950 37.361 105.551 1.00 47.37 7 PRO B CA 1
ATOM 1783 C C . PRO B 1 9 ? 6.281 36.974 104.224 1.00 45.65 7 PRO B C 1
ATOM 1784 O O . PRO B 1 9 ? 5.649 37.815 103.571 1.00 46.14 7 PRO B O 1
ATOM 1788 N N . LEU B 1 10 ? 6.418 35.714 103.828 1.00 42.73 8 LEU B N 1
ATOM 1789 C CA . LEU B 1 10 ? 6.095 35.351 102.449 1.00 40.46 8 LEU B CA 1
ATOM 1790 C C . LEU B 1 10 ? 4.837 34.531 102.323 1.00 40.70 8 LEU B C 1
ATOM 1791 O O . LEU B 1 10 ? 4.363 34.275 101.209 1.00 40.08 8 LEU B O 1
ATOM 1796 N N . SER B 1 11 ? 4.284 34.115 103.459 1.00 40.33 9 SER B N 1
ATOM 1797 C CA . SER B 1 11 ? 2.969 33.513 103.424 1.00 40.68 9 SER B CA 1
ATOM 1798 C C . SER B 1 11 ? 2.128 33.931 104.616 1.00 41.48 9 SER B C 1
ATOM 1799 O O . SER B 1 11 ? 2.610 34.617 105.520 1.00 40.66 9 SER B O 1
ATOM 1802 N N . ILE B 1 12 ? 0.855 33.546 104.579 1.00 42.25 10 ILE B N 1
ATOM 1803 C CA . ILE B 1 12 ? -0.056 33.760 105.710 1.00 43.72 10 ILE B CA 1
ATOM 1804 C C . ILE B 1 12 ? -0.989 32.582 105.928 1.00 43.70 10 ILE B C 1
ATOM 1805 O O . ILE B 1 12 ? -1.417 31.922 104.974 1.00 43.11 10 ILE B O 1
ATOM 1810 N N . MET B 1 13 ? -1.232 32.299 107.210 1.00 43.79 11 MET B N 1
ATOM 1811 C CA . MET B 1 13 ? -2.096 31.245 107.661 1.00 45.12 11 MET B CA 1
ATOM 1812 C C . MET B 1 13 ? -3.527 31.726 107.458 1.00 43.97 11 MET B C 1
ATOM 1813 O O . MET B 1 13 ? -3.840 32.869 107.758 1.00 43.12 11 MET B O 1
ATOM 1818 N N . GLN B 1 14 ? -4.383 30.860 106.925 1.00 44.28 12 GLN B N 1
ATOM 1819 C CA . GLN B 1 14 ? -5.774 31.218 106.618 1.00 44.96 12 GLN B CA 1
ATOM 1820 C C . GLN B 1 14 ? -6.647 30.028 106.882 1.00 45.65 12 GLN B C 1
ATOM 1821 O O . GLN B 1 14 ? -6.268 28.891 106.544 1.00 45.27 12 GLN B O 1
ATOM 1827 N N . LYS B 1 15 ? -7.820 30.271 107.471 1.00 46.04 13 LYS B N 1
ATOM 1828 C CA . LYS B 1 15 ? -8.734 29.168 107.723 1.00 47.25 13 LYS B CA 1
ATOM 1829 C C . LYS B 1 15 ? -9.469 28.784 106.466 1.00 46.80 13 LYS B C 1
ATOM 1830 O O . LYS B 1 15 ? -9.891 29.628 105.661 1.00 46.47 13 LYS B O 1
ATOM 1836 N N . SER B 1 16 ? -9.586 27.477 106.325 1.00 46.31 14 SER B N 1
ATOM 1837 C CA . SER B 1 16 ? -10.130 26.820 105.172 1.00 46.08 14 SER B CA 1
ATOM 1838 C C . SER B 1 16 ? -11.177 25.872 105.722 1.00 46.36 14 SER B C 1
ATOM 1839 O O . SER B 1 16 ? -11.197 25.597 106.916 1.00 46.30 14 SER B O 1
ATOM 1842 N N . VAL B 1 17 ? -12.037 25.368 104.854 1.00 45.87 15 VAL B N 1
ATOM 1843 C CA . VAL B 1 17 ? -13.064 24.459 105.252 1.00 45.67 15 VAL B CA 1
ATOM 1844 C C . VAL B 1 17 ? -13.014 23.338 104.245 1.00 45.66 15 VAL B C 1
ATOM 1845 O O . VAL B 1 17 ? -13.378 23.539 103.102 1.00 45.87 15 VAL B O 1
ATOM 1849 N N . VAL B 1 18 ? -12.536 22.165 104.641 1.00 46.18 16 VAL B N 1
ATOM 1850 C CA . VAL B 1 18 ? -12.478 21.038 103.711 1.00 46.32 16 VAL B CA 1
ATOM 1851 C C . VAL B 1 18 ? -13.810 20.291 103.698 1.00 47.54 16 VAL B C 1
ATOM 1852 O O . VAL B 1 18 ? -14.312 19.886 104.750 1.00 47.47 16 VAL B O 1
ATOM 1856 N N . ILE B 1 19 ? -14.366 20.105 102.500 1.00 47.89 17 ILE B N 1
ATOM 1857 C CA . ILE B 1 19 ? -15.670 19.503 102.325 1.00 48.41 17 ILE B CA 1
ATOM 1858 C C . ILE B 1 19 ? -15.549 18.275 101.451 1.00 49.68 17 ILE B C 1
ATOM 1859 O O . ILE B 1 19 ? -14.977 18.347 100.359 1.00 49.11 17 ILE B O 1
ATOM 1864 N N . ARG B 1 20 ? -16.094 17.156 101.943 1.00 51.29 18 ARG B N 1
ATOM 1865 C CA . ARG B 1 20 ? -16.158 15.885 101.202 1.00 53.66 18 ARG B CA 1
ATOM 1866 C C . ARG B 1 20 ? -17.561 15.241 101.273 1.00 55.07 18 ARG B C 1
ATOM 1867 O O . ARG B 1 20 ? -18.415 15.713 102.027 1.00 54.93 18 ARG B O 1
ATOM 1875 N N . PRO B 1 21 ? -17.824 14.195 100.462 1.00 56.51 19 PRO B N 1
ATOM 1876 C CA . PRO B 1 21 ? -19.185 13.672 100.539 1.00 58.31 19 PRO B CA 1
ATOM 1877 C C . PRO B 1 21 ? -19.425 13.029 101.911 1.00 60.32 19 PRO B C 1
ATOM 1878 O O . PRO B 1 21 ? -20.551 13.084 102.440 1.00 60.46 19 PRO B O 1
ATOM 1882 N N . GLY B 1 22 ? -18.350 12.472 102.485 1.00 61.88 20 GLY B N 1
ATOM 1883 C CA . GLY B 1 22 ? -18.323 12.002 103.870 1.00 63.74 20 GLY B CA 1
ATOM 1884 C C . GLY B 1 22 ? -18.716 13.058 104.897 1.00 65.12 20 GLY B C 1
ATOM 1885 O O . GLY B 1 22 ? -19.297 12.707 105.937 1.00 65.42 20 GLY B O 1
ATOM 1886 N N . GLY B 1 23 ? -18.407 14.336 104.615 1.00 65.75 21 GLY B N 1
ATOM 1887 C CA . GLY B 1 23 ? -18.688 15.470 105.535 1.00 66.63 21 GLY B CA 1
ATOM 1888 C C . GLY B 1 23 ? -17.758 16.679 105.399 1.00 67.17 21 GLY B C 1
ATOM 1889 O O . GLY B 1 23 ? -17.218 16.936 104.323 1.00 67.39 21 GLY B O 1
ATOM 1890 N N . ARG B 1 24 ? -17.567 17.406 106.504 1.00 67.48 22 ARG B N 1
ATOM 1891 C CA . ARG B 1 24 ? -16.804 18.672 106.559 1.00 67.68 22 ARG B CA 1
ATOM 1892 C C . ARG B 1 24 ? -15.627 18.615 107.580 1.00 68.22 22 ARG B C 1
ATOM 1893 O O . ARG B 1 24 ? -15.503 17.636 108.339 1.00 68.40 22 ARG B O 1
ATOM 1901 N N . GLN B 1 25 ? -14.778 19.653 107.605 1.00 68.31 23 GLN B N 1
ATOM 1902 C CA . GLN B 1 25 ? -13.552 19.667 108.425 1.00 68.68 23 GLN B CA 1
ATOM 1903 C C . GLN B 1 25 ? -12.781 20.985 108.273 1.00 68.69 23 GLN B C 1
ATOM 1904 O O . GLN B 1 25 ? -12.199 21.241 107.215 1.00 68.85 23 GLN B O 1
ATOM 1910 N N . GLU B 1 26 ? -12.752 21.809 109.320 1.00 68.24 24 GLU B N 1
ATOM 1911 C CA . GLU B 1 26 ? -11.906 22.998 109.311 1.00 68.15 24 GLU B CA 1
ATOM 1912 C C . GLU B 1 26 ? -10.440 22.645 109.129 1.00 67.86 24 GLU B C 1
ATOM 1913 O O . GLU B 1 26 ? -10.035 21.506 109.375 1.00 68.00 24 GLU B O 1
ATOM 1919 N N . MET B 1 27 ? -9.654 23.626 108.689 1.00 67.20 25 MET B N 1
ATOM 1920 C CA . MET B 1 27 ? -8.228 23.436 108.428 1.00 66.95 25 MET B CA 1
ATOM 1921 C C . MET B 1 27 ? -7.521 24.771 108.347 1.00 65.34 25 MET B C 1
ATOM 1922 O O . MET B 1 27 ? -8.118 25.787 107.991 1.00 65.58 25 MET B O 1
ATOM 1927 N N . ASP B 1 28 ? -6.248 24.778 108.700 1.00 63.70 26 ASP B N 1
ATOM 1928 C CA . ASP B 1 28 ? -5.440 25.941 108.406 1.00 61.97 26 ASP B CA 1
ATOM 1929 C C . ASP B 1 28 ? -4.643 25.693 107.142 1.00 60.10 26 ASP B C 1
ATOM 1930 O O . ASP B 1 28 ? -4.225 24.560 106.833 1.00 59.56 26 ASP B O 1
ATOM 1935 N N . GLU B 1 29 ? -4.465 26.777 106.409 1.00 57.82 27 GLU B N 1
ATOM 1936 C CA . GLU B 1 29 ? -3.721 26.771 105.174 1.00 55.59 27 GLU B CA 1
ATOM 1937 C C . GLU B 1 29 ? -2.690 27.871 105.218 1.00 53.37 27 GLU B C 1
ATOM 1938 O O . GLU B 1 29 ? -2.765 28.787 106.040 1.00 52.96 27 GLU B O 1
ATOM 1944 N N . HIS B 1 30 ? -1.721 27.760 104.322 1.00 50.54 28 HIS B N 1
ATOM 1945 C CA . HIS B 1 30 ? -0.692 28.758 104.170 1.00 47.83 28 HIS B CA 1
ATOM 1946 C C . HIS B 1 30 ? -0.768 29.273 102.756 1.00 44.43 28 HIS B C 1
ATOM 1947 O O . HIS B 1 30 ? -0.700 28.512 101.806 1.00 44.19 28 HIS B O 1
ATOM 1954 N N . VAL B 1 31 ? -0.929 30.583 102.645 1.00 41.06 29 VAL B N 1
ATOM 1955 C CA . VAL B 1 31 ? -1.216 31.230 101.382 1.00 36.59 29 VAL B CA 1
ATOM 1956 C C . VAL B 1 31 ? -0.081 32.187 101.053 1.00 34.27 29 VAL B C 1
ATOM 1957 O O . VAL B 1 31 ? 0.278 33.046 101.865 1.00 33.17 29 VAL B O 1
ATOM 1961 N N . ALA B 1 32 ? 0.498 32.023 99.860 1.00 31.34 30 ALA B N 1
ATOM 1962 C CA . ALA B 1 32 ? 1.590 32.914 99.395 1.00 29.75 30 ALA B CA 1
ATOM 1963 C C . ALA B 1 32 ? 1.156 34.392 99.346 1.00 28.36 30 ALA B C 1
ATOM 1964 O O . ALA B 1 32 ? 0.034 34.686 98.950 1.00 28.05 30 ALA B O 1
ATOM 1966 N N . ILE B 1 33 ? 2.030 35.299 99.781 1.00 28.50 31 ILE B N 1
ATOM 1967 C CA . ILE B 1 33 ? 1.788 36.739 99.696 1.00 28.07 31 ILE B CA 1
ATOM 1968 C C . ILE B 1 33 ? 1.996 37.314 98.269 1.00 28.52 31 ILE B C 1
ATOM 1969 O O . ILE B 1 33 ? 3.069 37.215 97.689 1.00 26.69 31 ILE B O 1
ATOM 1974 N N . GLU B 1 34 ? 0.937 37.910 97.723 1.00 29.07 32 GLU B N 1
ATOM 1975 C CA . GLU B 1 34 ? 1.035 38.631 96.468 1.00 29.09 32 GLU B CA 1
ATOM 1976 C C . GLU B 1 34 ? 0.753 40.098 96.771 1.00 29.12 32 GLU B C 1
ATOM 1977 O O . GLU B 1 34 ? -0.321 40.433 97.270 1.00 29.92 32 GLU B O 1
ATOM 1983 N N . THR B 1 35 ? 1.691 40.970 96.418 1.00 28.27 33 THR B N 1
ATOM 1984 C CA . THR B 1 35 ? 1.546 42.382 96.775 1.00 29.12 33 THR B CA 1
ATOM 1985 C C . THR B 1 35 ? 2.117 43.281 95.698 1.00 28.29 33 THR B C 1
ATOM 1986 O O . THR B 1 35 ? 3.114 42.935 95.097 1.00 28.82 33 THR B O 1
ATOM 1990 N N . PRO B 1 36 ? 1.457 44.404 95.397 1.00 29.03 34 PRO B N 1
ATOM 1991 C CA . PRO B 1 36 ? 2.009 45.268 94.343 1.00 28.51 34 PRO B CA 1
ATOM 1992 C C . PRO B 1 36 ? 3.234 46.108 94.719 1.00 28.32 34 PRO B C 1
ATOM 1993 O O . PRO B 1 36 ? 3.319 46.611 95.831 1.00 27.37 34 PRO B O 1
ATOM 1997 N N . TYR B 1 37 ? 4.170 46.226 93.779 1.00 27.51 35 TYR B N 1
ATOM 1998 C CA . TYR B 1 37 ? 5.331 47.109 93.868 1.00 27.91 35 TYR B CA 1
ATOM 1999 C C . TYR B 1 37 ? 5.377 47.977 92.606 1.00 27.86 35 TYR B C 1
ATOM 2000 O O . TYR B 1 37 ? 5.174 47.457 91.513 1.00 27.89 35 TYR B O 1
ATOM 2009 N N . ALA B 1 38 ? 5.629 49.272 92.764 1.00 26.32 36 ALA B N 1
ATOM 2010 C CA . ALA B 1 38 ? 6.001 50.165 91.671 1.00 26.04 36 ALA B CA 1
ATOM 2011 C C . ALA B 1 38 ? 7.473 50.051 91.375 1.00 26.14 36 ALA B C 1
ATOM 2012 O O . ALA B 1 38 ? 8.251 49.953 92.293 1.00 24.75 36 ALA B O 1
ATOM 2014 N N . ILE B 1 39 ? 7.872 50.083 90.100 1.00 26.41 37 ILE B N 1
ATOM 2015 C CA . ILE B 1 39 ? 9.305 50.125 89.789 1.00 27.86 37 ILE B CA 1
ATOM 2016 C C . ILE B 1 39 ? 9.591 51.472 89.171 1.00 28.25 37 ILE B C 1
ATOM 2017 O O . ILE B 1 39 ? 8.994 51.850 88.136 1.00 28.40 37 ILE B O 1
ATOM 2022 N N . ALA B 1 40 ? 10.488 52.217 89.804 1.00 28.90 38 ALA B N 1
ATOM 2023 C CA . ALA B 1 40 ? 10.855 53.498 89.226 1.00 29.87 38 ALA B CA 1
ATOM 2024 C C . ALA B 1 40 ? 12.266 53.462 88.680 1.00 31.15 38 ALA B C 1
ATOM 2025 O O . ALA B 1 40 ? 13.146 52.758 89.184 1.00 31.62 38 ALA B O 1
ATOM 2027 N N . LEU B 1 41 ? 12.475 54.240 87.640 1.00 32.75 39 LEU B N 1
ATOM 2028 C CA . LEU B 1 41 ? 13.790 54.422 87.062 1.00 34.19 39 LEU B CA 1
ATOM 2029 C C . LEU B 1 41 ? 14.145 55.910 87.100 1.00 35.51 39 LEU B C 1
ATOM 2030 O O . LEU B 1 41 ? 13.434 56.736 86.505 1.00 35.55 39 LEU B O 1
ATOM 2035 N N . ASN B 1 42 ? 15.246 56.249 87.766 1.00 37.32 40 ASN B N 1
ATOM 2036 C CA . ASN B 1 42 ? 15.631 57.662 87.933 1.00 39.21 40 ASN B CA 1
ATOM 2037 C C . ASN B 1 42 ? 14.394 58.502 88.284 1.00 40.02 40 ASN B C 1
ATOM 2038 O O . ASN B 1 42 ? 14.126 59.543 87.676 1.00 40.12 40 ASN B O 1
ATOM 2043 N N . ASP B 1 43 ? 13.634 57.980 89.244 1.00 41.27 41 ASP B N 1
ATOM 2044 C CA . ASP B 1 43 ? 12.520 58.660 89.910 1.00 43.44 41 ASP B CA 1
ATOM 2045 C C . ASP B 1 43 ? 11.198 58.727 89.119 1.00 43.89 41 ASP B C 1
ATOM 2046 O O . ASP B 1 43 ? 10.195 59.191 89.652 1.00 44.98 41 ASP B O 1
ATOM 2051 N N . ARG B 1 44 ? 11.173 58.226 87.884 1.00 44.42 42 ARG B N 1
ATOM 2052 C CA . ARG B 1 44 ? 9.901 57.996 87.166 1.00 44.54 42 ARG B CA 1
ATOM 2053 C C . ARG B 1 44 ? 9.393 56.558 87.329 1.00 44.08 42 ARG B C 1
ATOM 2054 O O . ARG B 1 44 ? 10.101 55.590 86.985 1.00 43.58 42 ARG B O 1
ATOM 2062 N N . VAL B 1 45 ? 8.163 56.417 87.827 1.00 44.09 43 VAL B N 1
ATOM 2063 C CA . VAL B 1 45 ? 7.497 55.117 87.870 1.00 43.70 43 VAL B CA 1
ATOM 2064 C C . VAL B 1 45 ? 7.304 54.612 86.435 1.00 43.67 43 VAL B C 1
ATOM 2065 O O . VAL B 1 45 ? 6.650 55.255 85.617 1.00 44.39 43 VAL B O 1
ATOM 2069 N N . ILE B 1 46 ? 7.918 53.479 86.137 1.00 42.74 44 ILE B N 1
ATOM 2070 C CA . ILE B 1 46 ? 7.891 52.898 84.806 1.00 42.83 44 ILE B CA 1
ATOM 2071 C C . ILE B 1 46 ? 6.717 51.913 84.689 1.00 42.16 44 ILE B C 1
ATOM 2072 O O . ILE B 1 46 ? 6.204 51.663 83.606 1.00 41.61 44 ILE B O 1
ATOM 2077 N N . GLY B 1 47 ? 6.294 51.369 85.826 1.00 41.38 45 GLY B N 1
ATOM 2078 C CA . GLY B 1 47 ? 5.370 50.254 85.848 1.00 39.76 45 GLY B CA 1
ATOM 2079 C C . GLY B 1 47 ? 5.246 49.679 87.244 1.00 39.17 45 GLY B C 1
ATOM 2080 O O . GLY B 1 47 ? 5.916 50.112 88.176 1.00 38.14 45 GLY B O 1
ATOM 2081 N N . SER B 1 48 ? 4.384 48.677 87.357 1.00 38.33 46 SER B N 1
ATOM 2082 C CA . SER B 1 48 ? 3.982 48.091 88.611 1.00 37.46 46 SER B CA 1
ATOM 2083 C C . SER B 1 48 ? 3.820 46.602 88.360 1.00 36.75 46 SER B C 1
ATOM 2084 O O . SER B 1 48 ? 3.486 46.168 87.227 1.00 36.56 46 SER B O 1
ATOM 2087 N N . SER B 1 49 ? 4.051 45.807 89.398 1.00 34.53 47 SER B N 1
ATOM 2088 C CA . SER B 1 49 ? 3.891 44.370 89.278 1.00 33.03 47 SER B CA 1
ATOM 2089 C C . SER B 1 49 ? 3.425 43.790 90.602 1.00 32.09 47 SER B C 1
ATOM 2090 O O . SER B 1 49 ? 3.707 44.353 91.644 1.00 31.57 47 SER B O 1
ATOM 2093 N N . MET B 1 50 ? 2.715 42.663 90.546 1.00 30.49 48 MET B N 1
ATOM 2094 C CA . MET B 1 50 ? 2.365 41.875 91.718 1.00 29.52 48 MET B CA 1
ATOM 2095 C C . MET B 1 50 ? 3.512 40.883 91.945 1.00 29.34 48 MET B C 1
ATOM 2096 O O . MET B 1 50 ? 3.788 40.007 91.094 1.00 28.59 48 MET B O 1
ATOM 2101 N N . VAL B 1 51 ? 4.153 40.993 93.101 1.00 27.55 49 VAL B N 1
ATOM 2102 C CA . VAL B 1 51 ? 5.300 40.179 93.394 1.00 26.82 49 VAL B CA 1
ATOM 2103 C C . VAL B 1 51 ? 5.189 39.372 94.706 1.00 26.89 49 VAL B C 1
ATOM 2104 O O . VAL B 1 51 ? 4.321 39.590 95.570 1.00 25.80 49 VAL B O 1
ATOM 2108 N N . LEU B 1 52 ? 6.088 38.421 94.832 1.00 25.78 50 LEU B N 1
ATOM 2109 C CA . LEU B 1 52 ? 6.364 37.852 96.114 1.00 26.02 50 LEU B CA 1
ATOM 2110 C C . LEU B 1 52 ? 7.501 38.744 96.644 1.00 26.44 50 LEU B C 1
ATOM 2111 O O . LEU B 1 52 ? 8.510 38.940 95.957 1.00 26.49 50 LEU B O 1
ATOM 2116 N N . PRO B 1 53 ? 7.307 39.328 97.836 1.00 26.75 51 PRO B N 1
ATOM 2117 C CA . PRO B 1 53 ? 8.179 40.411 98.265 1.00 27.22 51 PRO B CA 1
ATOM 2118 C C . PRO B 1 53 ? 9.525 39.967 98.859 1.00 28.27 51 PRO B C 1
ATOM 2119 O O . PRO B 1 53 ? 9.817 40.236 100.029 1.00 29.00 51 PRO B O 1
ATOM 2123 N N . VAL B 1 54 ? 10.360 39.355 98.020 1.00 28.59 52 VAL B N 1
ATOM 2124 C CA . VAL B 1 54 ? 11.687 38.823 98.407 1.00 27.52 52 VAL B CA 1
ATOM 2125 C C . VAL B 1 54 ? 12.558 39.108 97.167 1.00 28.65 52 VAL B C 1
ATOM 2126 O O . VAL B 1 54 ? 12.020 39.161 96.037 1.00 27.24 52 VAL B O 1
ATOM 2130 N N . ASP B 1 55 ? 13.844 39.444 97.374 1.00 28.73 53 ASP B N 1
ATOM 2131 C CA . ASP B 1 55 ? 14.812 39.624 96.283 1.00 29.01 53 ASP B CA 1
ATOM 2132 C C . ASP B 1 55 ? 14.395 40.753 95.338 1.00 29.86 53 ASP B C 1
ATOM 2133 O O . ASP B 1 55 ? 14.452 40.610 94.086 1.00 28.83 53 ASP B O 1
ATOM 2138 N N . LEU B 1 56 ? 13.974 41.880 95.942 1.00 29.32 54 LEU B N 1
ATOM 2139 C CA . LEU B 1 56 ? 13.357 42.976 95.197 1.00 28.51 54 LEU B CA 1
ATOM 2140 C C . LEU B 1 56 ? 14.333 43.898 94.493 1.00 28.02 54 LEU B C 1
ATOM 2141 O O . LEU B 1 56 ? 13.990 44.506 93.500 1.00 27.28 54 LEU B O 1
ATOM 2146 N N . GLU B 1 57 ? 15.563 43.999 95.003 1.00 28.37 55 GLU B N 1
ATOM 2147 C CA . GLU B 1 57 ? 16.669 44.665 94.312 1.00 27.94 55 GLU B CA 1
ATOM 2148 C C . GLU B 1 57 ? 16.906 43.993 92.963 1.00 27.06 55 GLU B C 1
ATOM 2149 O O . GLU B 1 57 ? 16.945 44.660 91.921 1.00 25.24 55 GLU B O 1
ATOM 2155 N N . GLU B 1 58 ? 17.077 42.655 93.009 1.00 26.14 56 GLU B N 1
ATOM 2156 C CA . GLU B 1 58 ? 17.229 41.796 91.806 1.00 24.76 56 GLU B CA 1
ATOM 2157 C C . GLU B 1 58 ? 16.041 41.999 90.868 1.00 22.66 56 GLU B C 1
ATOM 2158 O O . GLU B 1 58 ? 16.214 42.200 89.676 1.00 21.91 56 GLU B O 1
ATOM 2164 N N . PHE B 1 59 ? 14.843 41.969 91.413 1.00 22.43 57 PHE B N 1
ATOM 2165 C CA . PHE B 1 59 ? 13.639 42.204 90.608 1.00 23.85 57 PHE B CA 1
ATOM 2166 C C . PHE B 1 59 ? 13.609 43.557 89.851 1.00 25.34 57 PHE B C 1
ATOM 2167 O O . PHE B 1 59 ? 13.260 43.593 88.678 1.00 26.92 57 PHE B O 1
ATOM 2175 N N . GLY B 1 60 ? 13.966 44.653 90.531 1.00 24.84 58 GLY B N 1
ATOM 2176 C CA . GLY B 1 60 ? 13.938 45.966 89.926 1.00 25.75 58 GLY B CA 1
ATOM 2177 C C . GLY B 1 60 ? 14.838 46.027 88.732 1.00 26.19 58 GLY B C 1
ATOM 2178 O O . GLY B 1 60 ? 14.419 46.496 87.666 1.00 26.64 58 GLY B O 1
ATOM 2179 N N . ALA B 1 61 ? 16.068 45.518 88.883 1.00 26.13 59 ALA B N 1
ATOM 2180 C CA . ALA B 1 61 ? 17.053 45.547 87.794 1.00 25.47 59 ALA B CA 1
ATOM 2181 C C . ALA B 1 61 ? 16.638 44.641 86.623 1.00 26.22 59 ALA B C 1
ATOM 2182 O O . ALA B 1 61 ? 16.685 45.041 85.464 1.00 26.23 59 ALA B O 1
ATOM 2184 N N . GLY B 1 62 ? 16.223 43.420 86.934 1.00 25.85 60 GLY B N 1
ATOM 2185 C CA . GLY B 1 62 ? 15.754 42.472 85.914 1.00 25.83 60 GLY B CA 1
ATOM 2186 C C . GLY B 1 62 ? 14.452 42.892 85.254 1.00 26.17 60 GLY B C 1
ATOM 2187 O O . GLY B 1 62 ? 14.309 42.711 84.056 1.00 27.02 60 GLY B O 1
ATOM 2188 N N . PHE B 1 63 ? 13.512 43.477 86.011 1.00 25.90 61 PHE B N 1
ATOM 2189 C CA . PHE B 1 63 ? 12.313 44.078 85.393 1.00 27.03 61 PHE B CA 1
ATOM 2190 C C . PHE B 1 63 ? 12.668 45.104 84.318 1.00 26.88 61 PHE B C 1
ATOM 2191 O O . PHE B 1 63 ? 12.126 45.048 83.223 1.00 27.90 61 PHE B O 1
ATOM 2199 N N . LEU B 1 64 ? 13.588 46.021 84.625 1.00 27.89 62 LEU B N 1
ATOM 2200 C CA . LEU B 1 64 ? 14.010 47.070 83.687 1.00 27.71 62 LEU B CA 1
ATOM 2201 C C . LEU B 1 64 ? 14.817 46.558 82.491 1.00 28.67 62 LEU B C 1
ATOM 2202 O O . LEU B 1 64 ? 14.676 47.060 81.390 1.00 29.08 62 LEU B O 1
ATOM 2207 N N . PHE B 1 65 ? 15.648 45.541 82.683 1.00 29.26 63 PHE B N 1
ATOM 2208 C CA . PHE B 1 65 ? 16.238 44.830 81.550 1.00 29.38 63 PHE B CA 1
ATOM 2209 C C . PHE B 1 65 ? 15.155 44.192 80.668 1.00 29.21 63 PHE B C 1
ATOM 2210 O O . PHE B 1 65 ? 15.155 44.363 79.469 1.00 29.14 63 PHE B O 1
ATOM 2218 N N . GLY B 1 66 ? 14.202 43.487 81.273 1.00 31.06 64 GLY B N 1
ATOM 2219 C CA . GLY B 1 66 ? 13.196 42.739 80.525 1.00 31.87 64 GLY B CA 1
ATOM 2220 C C . GLY B 1 66 ? 12.335 43.676 79.692 1.00 34.13 64 GLY B C 1
ATOM 2221 O O . GLY B 1 66 ? 11.839 43.307 78.608 1.00 33.33 64 GLY B O 1
ATOM 2222 N N . GLN B 1 67 ? 12.168 44.893 80.215 1.00 35.05 65 GLN B N 1
ATOM 2223 C CA . GLN B 1 67 ? 11.412 45.976 79.576 1.00 36.42 65 GLN B CA 1
ATOM 2224 C C . GLN B 1 67 ? 12.210 46.761 78.532 1.00 37.02 65 GLN B C 1
ATOM 2225 O O . GLN B 1 67 ? 11.645 47.534 77.796 1.00 38.09 65 GLN B O 1
ATOM 2231 N N . GLY B 1 68 ? 13.515 46.589 78.474 1.00 37.88 66 GLY B N 1
ATOM 2232 C CA . GLY B 1 68 ? 14.297 47.298 77.476 1.00 39.42 66 GLY B CA 1
ATOM 2233 C C . GLY B 1 68 ? 14.944 48.600 77.946 1.00 40.33 66 GLY B C 1
ATOM 2234 O O . GLY B 1 68 ? 15.658 49.232 77.169 1.00 40.27 66 GLY B O 1
ATOM 2235 N N . TYR B 1 69 ? 14.738 48.991 79.208 1.00 41.24 67 TYR B N 1
ATOM 2236 C CA . TYR B 1 69 ? 15.378 50.223 79.768 1.00 42.23 67 TYR B CA 1
ATOM 2237 C C . TYR B 1 69 ? 16.870 50.129 80.059 1.00 42.56 67 TYR B C 1
ATOM 2238 O O . TYR B 1 69 ? 17.609 51.065 79.790 1.00 43.40 67 TYR B O 1
ATOM 2247 N N . ILE B 1 70 ? 17.295 49.003 80.622 1.00 43.01 68 ILE B N 1
ATOM 2248 C CA . ILE B 1 70 ? 18.695 48.737 80.966 1.00 42.74 68 ILE B CA 1
ATOM 2249 C C . ILE B 1 70 ? 19.252 47.720 79.974 1.00 43.44 68 ILE B C 1
ATOM 2250 O O . ILE B 1 70 ? 18.577 46.755 79.630 1.00 43.34 68 ILE B O 1
ATOM 2255 N N . LYS B 1 71 ? 20.490 47.917 79.545 1.00 44.48 69 LYS B N 1
ATOM 2256 C CA . LYS B 1 71 ? 21.119 47.012 78.582 1.00 45.76 69 LYS B CA 1
ATOM 2257 C C . LYS B 1 71 ? 22.350 46.283 79.125 1.00 45.62 69 LYS B C 1
ATOM 2258 O O . LYS B 1 71 ? 22.656 45.158 78.704 1.00 45.87 69 LYS B O 1
ATOM 2264 N N . LYS B 1 72 ? 23.024 46.934 80.072 1.00 45.02 70 LYS B N 1
ATOM 2265 C CA . LYS B 1 72 ? 24.304 46.511 80.637 1.00 44.58 70 LYS B CA 1
ATOM 2266 C C . LYS B 1 72 ? 24.239 46.648 82.158 1.00 44.02 70 LYS B C 1
ATOM 2267 O O . LYS B 1 72 ? 23.601 47.564 82.676 1.00 43.78 70 LYS B O 1
ATOM 2273 N N . ALA B 1 73 ? 24.925 45.751 82.859 1.00 43.47 71 ALA B N 1
ATOM 2274 C CA . ALA B 1 73 ? 25.133 45.877 84.294 1.00 43.53 71 ALA B CA 1
ATOM 2275 C C . ALA B 1 73 ? 25.842 47.188 84.715 1.00 43.58 71 ALA B C 1
ATOM 2276 O O . ALA B 1 73 ? 25.629 47.687 85.825 1.00 43.21 71 ALA B O 1
ATOM 2278 N N . GLU B 1 74 ? 26.680 47.726 83.827 1.00 43.59 72 GLU B N 1
ATOM 2279 C CA . GLU B 1 74 ? 27.453 48.965 84.073 1.00 43.89 72 GLU B CA 1
ATOM 2280 C C . GLU B 1 74 ? 26.591 50.196 84.190 1.00 43.23 72 GLU B C 1
ATOM 2281 O O . GLU B 1 74 ? 26.995 51.170 84.828 1.00 42.93 72 GLU B O 1
ATOM 2287 N N . GLU B 1 75 ? 25.412 50.166 83.572 1.00 42.10 73 GLU B N 1
ATOM 2288 C CA . GLU B 1 75 ? 24.530 51.323 83.589 1.00 42.25 73 GLU B CA 1
ATOM 2289 C C . GLU B 1 75 ? 23.941 51.558 84.982 1.00 41.09 73 GLU B C 1
ATOM 2290 O O . GLU B 1 75 ? 23.466 52.648 85.285 1.00 41.17 73 GLU B O 1
ATOM 2296 N N . ILE B 1 76 ? 23.986 50.530 85.833 1.00 40.17 74 ILE B N 1
ATOM 2297 C CA . ILE B 1 76 ? 23.325 50.583 87.135 1.00 38.90 74 ILE B CA 1
ATOM 2298 C C . ILE B 1 76 ? 24.204 51.236 88.196 1.00 38.81 74 ILE B C 1
ATOM 2299 O O . ILE B 1 76 ? 25.366 50.880 88.341 1.00 37.27 74 ILE B O 1
ATOM 2304 N N . ARG B 1 77 ? 23.606 52.157 88.950 1.00 39.00 75 ARG B N 1
ATOM 2305 C CA . ARG B 1 77 ? 24.311 52.921 89.968 1.00 40.25 75 ARG B CA 1
ATOM 2306 C C . ARG B 1 77 ? 23.866 52.568 91.387 1.00 38.67 75 ARG B C 1
ATOM 2307 O O . ARG B 1 77 ? 24.702 52.297 92.231 1.00 38.60 75 ARG B O 1
ATOM 2315 N N . GLU B 1 78 ? 22.558 52.563 91.646 1.00 36.97 76 GLU B N 1
ATOM 2316 C CA . GLU B 1 78 ? 22.003 52.148 92.940 1.00 36.29 76 GLU B CA 1
ATOM 2317 C C . GLU B 1 78 ? 20.526 51.829 92.847 1.00 33.79 76 GLU B C 1
ATOM 2318 O O . GLU B 1 78 ? 19.820 52.378 92.019 1.00 32.27 76 GLU B O 1
ATOM 2324 N N . ILE B 1 79 ? 20.073 50.937 93.716 1.00 32.18 77 ILE B N 1
ATOM 2325 C CA . ILE B 1 79 ? 18.667 50.564 93.782 1.00 30.92 77 ILE B CA 1
ATOM 2326 C C . ILE B 1 79 ? 18.238 50.708 95.243 1.00 30.49 77 ILE B C 1
ATOM 2327 O O . ILE B 1 79 ? 18.936 50.268 96.149 1.00 30.03 77 ILE B O 1
ATOM 2332 N N . LEU B 1 80 ? 17.109 51.361 95.463 1.00 29.57 78 LEU B N 1
ATOM 2333 C CA . LEU B 1 80 ? 16.592 51.568 96.808 1.00 29.85 78 LEU B CA 1
ATOM 2334 C C . LEU B 1 80 ? 15.266 50.865 96.923 1.00 28.20 78 LEU B C 1
ATOM 2335 O O . LEU B 1 80 ? 14.392 51.081 96.111 1.00 28.79 78 LEU B O 1
ATOM 2340 N N . VAL B 1 81 ? 15.098 50.059 97.945 1.00 27.19 79 VAL B N 1
ATOM 2341 C CA . VAL B 1 81 ? 13.866 49.308 98.064 1.00 27.42 79 VAL B CA 1
ATOM 2342 C C . VAL B 1 81 ? 13.103 49.866 99.243 1.00 27.32 79 VAL B C 1
ATOM 2343 O O . VAL B 1 81 ? 13.623 49.897 100.361 1.00 27.43 79 VAL B O 1
ATOM 2347 N N . CYS B 1 82 ? 11.875 50.306 98.985 1.00 27.03 80 CYS B N 1
ATOM 2348 C CA A CYS B 1 82 ? 10.982 50.749 100.048 0.50 28.87 80 CYS B CA 1
ATOM 2349 C CA B CYS B 1 82 ? 10.985 50.739 100.055 0.50 26.67 80 CYS B CA 1
ATOM 2350 C C . CYS B 1 82 ? 9.921 49.686 100.256 1.00 28.00 80 CYS B C 1
ATOM 2351 O O . CYS B 1 82 ? 9.097 49.455 99.365 1.00 28.26 80 CYS B O 1
ATOM 2356 N N . PRO B 1 83 ? 9.950 49.019 101.426 1.00 27.93 81 PRO B N 1
ATOM 2357 C CA . PRO B 1 83 ? 9.048 47.932 101.755 1.00 28.14 81 PRO B CA 1
ATOM 2358 C C . PRO B 1 83 ? 7.558 48.285 101.759 1.00 29.07 81 PRO B C 1
ATOM 2359 O O . PRO B 1 83 ? 6.729 47.386 101.965 1.00 29.39 81 PRO B O 1
ATOM 2363 N N . GLN B 1 84 ? 7.213 49.562 101.575 1.00 29.62 82 GLN B N 1
ATOM 2364 C CA . GLN B 1 84 ? 5.799 49.934 101.409 1.00 30.62 82 GLN B CA 1
ATOM 2365 C C . GLN B 1 84 ? 5.418 49.993 99.929 1.00 31.01 82 GLN B C 1
ATOM 2366 O O . GLN B 1 84 ? 4.330 50.455 99.592 1.00 32.77 82 GLN B O 1
ATOM 2372 N N . GLY B 1 85 ? 6.300 49.538 99.038 1.00 30.62 83 GLY B N 1
ATOM 2373 C CA . GLY B 1 85 ? 5.844 49.156 97.705 1.00 28.96 83 GLY B CA 1
ATOM 2374 C C . GLY B 1 85 ? 6.506 49.835 96.548 1.00 28.81 83 GLY B C 1
ATOM 2375 O O . GLY B 1 85 ? 5.895 49.974 95.519 1.00 28.33 83 GLY B O 1
ATOM 2376 N N . ARG B 1 86 ? 7.742 50.296 96.716 1.00 28.33 84 ARG B N 1
ATOM 2377 C CA . ARG B 1 86 ? 8.472 50.893 95.612 1.00 28.88 84 ARG B CA 1
ATOM 2378 C C . ARG B 1 86 ? 9.907 50.464 95.560 1.00 27.97 84 ARG B C 1
ATOM 2379 O O . ARG B 1 86 ? 10.625 50.451 96.567 1.00 28.40 84 ARG B O 1
ATOM 2387 N N . ILE B 1 87 ? 10.334 50.118 94.374 1.00 26.86 85 ILE B N 1
ATOM 2388 C CA . ILE B 1 87 ? 11.727 49.800 94.180 1.00 27.76 85 ILE B CA 1
ATOM 2389 C C . ILE B 1 87 ? 12.227 50.861 93.263 1.00 28.21 85 ILE B C 1
ATOM 2390 O O . ILE B 1 87 ? 11.681 51.012 92.172 1.00 29.75 85 ILE B O 1
ATOM 2395 N N . SER B 1 88 ? 13.252 51.592 93.684 1.00 28.84 86 SER B N 1
ATOM 2396 C CA . SER B 1 88 ? 13.783 52.729 92.894 1.00 30.21 86 SER B CA 1
ATOM 2397 C C . SER B 1 88 ? 15.165 52.490 92.330 1.00 30.49 86 SER B C 1
ATOM 2398 O O . SER B 1 88 ? 16.149 52.420 93.070 1.00 30.60 86 SER B O 1
ATOM 2401 N N . VAL B 1 89 ? 15.243 52.428 91.013 1.00 30.13 87 VAL B N 1
ATOM 2402 C CA . VAL B 1 89 ? 16.472 52.084 90.354 1.00 29.61 87 VAL B CA 1
ATOM 2403 C C . VAL B 1 89 ? 17.079 53.340 89.768 1.00 30.82 87 VAL B C 1
ATOM 2404 O O . VAL B 1 89 ? 16.385 54.144 89.151 1.00 30.55 87 VAL B O 1
ATOM 2408 N N . TYR B 1 90 ? 18.387 53.490 89.980 1.00 32.65 88 TYR B N 1
ATOM 2409 C CA . TYR B 1 90 ? 19.182 54.588 89.452 1.00 33.93 88 TYR B CA 1
ATOM 2410 C C . TYR B 1 90 ? 20.151 54.054 88.454 1.00 35.14 88 TYR B C 1
ATOM 2411 O O . TYR B 1 90 ? 20.985 53.199 88.777 1.00 34.49 88 TYR B O 1
ATOM 2420 N N . ALA B 1 91 ? 20.001 54.543 87.223 1.00 36.40 89 ALA B N 1
ATOM 2421 C CA . ALA B 1 91 ? 20.774 54.054 86.099 1.00 38.95 89 ALA B CA 1
ATOM 2422 C C . ALA B 1 91 ? 20.847 55.078 84.973 1.00 40.41 89 ALA B C 1
ATOM 2423 O O . ALA B 1 91 ? 19.908 55.854 84.751 1.00 41.38 89 ALA B O 1
ATOM 2425 N N . ASP B 1 92 ? 21.951 55.067 84.242 1.00 42.49 90 ASP B N 1
ATOM 2426 C CA . ASP B 1 92 ? 22.027 55.878 83.028 1.00 44.55 90 ASP B CA 1
ATOM 2427 C C . ASP B 1 92 ? 22.108 55.018 81.774 1.00 44.63 90 ASP B C 1
ATOM 2428 O O . ASP B 1 92 ? 23.151 54.418 81.528 1.00 45.82 90 ASP B O 1
ATOM 2433 N N . LYS B 1 112 ? 3.602 42.234 79.859 1.00 107.62 110 LYS B N 1
ATOM 2434 C CA . LYS B 1 112 ? 4.258 43.391 79.273 1.00 107.66 110 LYS B CA 1
ATOM 2435 C C . LYS B 1 112 ? 5.509 42.948 78.510 1.00 107.67 110 LYS B C 1
ATOM 2436 O O . LYS B 1 112 ? 6.548 42.657 79.111 1.00 107.67 110 LYS B O 1
ATOM 2442 N N . ILE B 1 113 ? 5.388 42.867 77.184 1.00 107.73 111 ILE B N 1
ATOM 2443 C CA . ILE B 1 113 ? 6.511 42.498 76.309 1.00 107.78 111 ILE B CA 1
ATOM 2444 C C . ILE B 1 113 ? 6.794 43.617 75.295 1.00 107.60 111 ILE B C 1
ATOM 2445 O O . ILE B 1 113 ? 5.882 44.049 74.583 1.00 107.62 111 ILE B O 1
ATOM 2450 N N . PRO B 1 114 ? 8.056 44.094 75.233 1.00 107.42 112 PRO B N 1
ATOM 2451 C CA . PRO B 1 114 ? 8.428 45.075 74.208 1.00 107.17 112 PRO B CA 1
ATOM 2452 C C . PRO B 1 114 ? 8.456 44.439 72.820 1.00 106.86 112 PRO B C 1
ATOM 2453 O O . PRO B 1 114 ? 8.565 43.216 72.699 1.00 106.77 112 PRO B O 1
ATOM 2457 N N . LYS B 1 115 ? 8.358 45.265 71.785 1.00 106.55 113 LYS B N 1
ATOM 2458 C CA . LYS B 1 115 ? 8.311 44.758 70.422 1.00 106.32 113 LYS B CA 1
ATOM 2459 C C . LYS B 1 115 ? 9.699 44.729 69.783 1.00 106.05 113 LYS B C 1
ATOM 2460 O O . LYS B 1 115 ? 9.937 43.956 68.849 1.00 105.98 113 LYS B O 1
ATOM 2466 N N . GLU B 1 116 ? 10.608 45.560 70.300 1.00 105.74 114 GLU B N 1
ATOM 2467 C CA . GLU B 1 116 ? 11.985 45.632 69.792 1.00 105.45 114 GLU B CA 1
ATOM 2468 C C . GLU B 1 116 ? 12.802 44.409 70.224 1.00 105.18 114 GLU B C 1
ATOM 2469 O O . GLU B 1 116 ? 13.716 43.976 69.510 1.00 105.10 114 GLU B O 1
ATOM 2475 N N . MET B 1 117 ? 12.451 43.863 71.390 1.00 104.84 115 MET B N 1
ATOM 2476 C CA . MET B 1 117 ? 13.045 42.633 71.926 1.00 104.45 115 MET B CA 1
ATOM 2477 C C . MET B 1 117 ? 12.716 41.419 71.051 1.00 104.28 115 MET B C 1
ATOM 2478 O O . MET B 1 117 ? 13.599 40.617 70.743 1.00 104.34 115 MET B O 1
ATOM 2483 N N . LEU B 1 118 ? 11.451 41.303 70.639 1.00 104.05 116 LEU B N 1
ATOM 2484 C CA . LEU B 1 118 ? 10.961 40.108 69.938 1.00 103.88 116 LEU B CA 1
ATOM 2485 C C . LEU B 1 118 ? 11.471 39.980 68.491 1.00 104.01 116 LEU B C 1
ATOM 2486 O O . LEU B 1 118 ? 11.743 38.869 68.027 1.00 104.12 116 LEU B O 1
ATOM 2491 N N . GLU B 1 119 ? 11.595 41.106 67.785 1.00 104.03 117 GLU B N 1
ATOM 2492 C CA . GLU B 1 119 ? 12.113 41.097 66.411 1.00 104.13 117 GLU B CA 1
ATOM 2493 C C . GLU B 1 119 ? 13.294 42.056 66.238 1.00 104.06 117 GLU B C 1
ATOM 2494 O O . GLU B 1 119 ? 14.111 42.233 67.141 1.00 103.87 117 GLU B O 1
ATOM 2500 N N . PHE B 1 122 ? 19.916 38.648 67.980 1.00 43.21 120 PHE B N 1
ATOM 2501 C CA . PHE B 1 122 ? 20.476 37.952 69.161 1.00 42.48 120 PHE B CA 1
ATOM 2502 C C . PHE B 1 122 ? 21.977 37.975 69.140 1.00 42.55 120 PHE B C 1
ATOM 2503 O O . PHE B 1 122 ? 22.603 37.592 68.154 1.00 43.08 120 PHE B O 1
ATOM 2511 N N . ALA B 1 123 ? 22.557 38.423 70.240 1.00 42.76 121 ALA B N 1
ATOM 2512 C CA . ALA B 1 123 ? 23.998 38.467 70.348 1.00 42.49 121 ALA B CA 1
ATOM 2513 C C . ALA B 1 123 ? 24.399 37.082 70.764 1.00 41.98 121 ALA B C 1
ATOM 2514 O O . ALA B 1 123 ? 23.548 36.309 71.220 1.00 42.30 121 ALA B O 1
ATOM 2516 N N . PRO B 1 124 ? 25.687 36.741 70.603 1.00 41.30 122 PRO B N 1
ATOM 2517 C CA . PRO B 1 124 ? 26.133 35.425 71.043 1.00 40.17 122 PRO B CA 1
ATOM 2518 C C . PRO B 1 124 ? 25.794 35.113 72.508 1.00 38.03 122 PRO B C 1
ATOM 2519 O O . PRO B 1 124 ? 25.671 36.010 73.337 1.00 38.54 122 PRO B O 1
ATOM 2523 N N . LEU B 1 125 ? 25.606 33.830 72.749 1.00 35.20 123 LEU B N 1
ATOM 2524 C CA . LEU B 1 125 ? 25.333 33.247 74.030 1.00 33.50 123 LEU B CA 1
ATOM 2525 C C . LEU B 1 125 ? 26.626 32.732 74.658 1.00 32.44 123 LEU B C 1
ATOM 2526 O O . LEU B 1 125 ? 27.592 32.412 73.945 1.00 32.15 123 LEU B O 1
ATOM 2531 N N . ALA B 1 126 ? 26.624 32.607 75.983 1.00 31.01 124 ALA B N 1
ATOM 2532 C CA . ALA B 1 126 ? 27.786 32.147 76.730 1.00 30.82 124 ALA B CA 1
ATOM 2533 C C . ALA B 1 126 ? 28.057 30.715 76.313 1.00 31.50 124 ALA B C 1
ATOM 2534 O O . ALA B 1 126 ? 27.171 30.082 75.761 1.00 31.42 124 ALA B O 1
ATOM 2536 N N . ASP B 1 127 ? 29.257 30.182 76.543 1.00 32.49 125 ASP B N 1
ATOM 2537 C CA . ASP B 1 127 ? 29.469 28.770 76.147 1.00 33.52 125 ASP B CA 1
ATOM 2538 C C . ASP B 1 127 ? 29.485 27.679 77.186 1.00 32.25 125 ASP B C 1
ATOM 2539 O O . ASP B 1 127 ? 29.963 26.571 76.903 1.00 31.64 125 ASP B O 1
ATOM 2544 N N . TYR B 1 128 ? 28.858 27.936 78.331 1.00 29.97 126 TYR B N 1
ATOM 2545 C CA . TYR B 1 128 ? 28.570 26.837 79.243 1.00 27.56 126 TYR B CA 1
ATOM 2546 C C . TYR B 1 128 ? 27.904 25.624 78.542 1.00 27.44 126 TYR B C 1
ATOM 2547 O O . TYR B 1 128 ? 27.094 25.787 77.623 1.00 27.54 126 TYR B O 1
ATOM 2556 N N . CYS B 1 129 ? 28.287 24.424 78.972 1.00 27.74 127 CYS B N 1
ATOM 2557 C CA . CYS B 1 129 ? 27.613 23.155 78.644 1.00 28.12 127 CYS B CA 1
ATOM 2558 C C . CYS B 1 129 ? 27.378 22.361 79.908 1.00 27.58 127 CYS B C 1
ATOM 2559 O O . CYS B 1 129 ? 28.224 22.326 80.794 1.00 27.70 127 CYS B O 1
ATOM 2562 N N . LEU B 1 130 ? 26.228 21.696 79.995 1.00 27.53 128 LEU B N 1
ATOM 2563 C CA . LEU B 1 130 ? 25.803 21.020 81.241 1.00 26.11 128 LEU B CA 1
ATOM 2564 C C . LEU B 1 130 ? 26.062 19.508 81.243 1.00 27.41 128 LEU B C 1
ATOM 2565 O O . LEU B 1 130 ? 25.504 18.794 80.424 1.00 27.21 128 LEU B O 1
ATOM 2570 N N . PRO B 1 131 ? 26.883 19.012 82.187 1.00 27.95 129 PRO B N 1
ATOM 2571 C CA . PRO B 1 131 ? 26.979 17.547 82.315 1.00 28.78 129 PRO B CA 1
ATOM 2572 C C . PRO B 1 131 ? 25.648 16.891 82.696 1.00 29.30 129 PRO B C 1
ATOM 2573 O O . PRO B 1 131 ? 25.026 17.260 83.679 1.00 29.58 129 PRO B O 1
ATOM 2577 N N . PHE B 1 132 ? 25.234 15.901 81.929 1.00 30.00 130 PHE B N 1
ATOM 2578 C CA . PHE B 1 132 ? 23.997 15.234 82.221 1.00 30.64 130 PHE B CA 1
ATOM 2579 C C . PHE B 1 132 ? 23.828 14.744 83.687 1.00 31.03 130 PHE B C 1
ATOM 2580 O O . PHE B 1 132 ? 22.734 14.881 84.283 1.00 31.30 130 PHE B O 1
ATOM 2588 N N . ALA B 1 133 ? 24.886 14.192 84.274 1.00 30.42 131 ALA B N 1
ATOM 2589 C CA . ALA B 1 133 ? 24.831 13.671 85.647 1.00 30.48 131 ALA B CA 1
ATOM 2590 C C . ALA B 1 133 ? 24.552 14.761 86.673 1.00 31.03 131 ALA B C 1
ATOM 2591 O O . ALA B 1 133 ? 24.085 14.455 87.765 1.00 30.64 131 ALA B O 1
ATOM 2593 N N . GLU B 1 134 ? 24.877 16.023 86.360 1.00 30.04 132 GLU B N 1
ATOM 2594 C CA . GLU B 1 134 ? 24.585 17.097 87.319 1.00 30.04 132 GLU B CA 1
ATOM 2595 C C . GLU B 1 134 ? 23.107 17.555 87.316 1.00 29.81 132 GLU B C 1
ATOM 2596 O O . GLU B 1 134 ? 22.682 18.312 88.204 1.00 30.95 132 GLU B O 1
ATOM 2602 N N . ILE B 1 135 ? 22.341 17.129 86.314 1.00 29.65 133 ILE B N 1
ATOM 2603 C CA . ILE B 1 135 ? 20.921 17.524 86.173 1.00 29.68 133 ILE B CA 1
ATOM 2604 C C . ILE B 1 135 ? 20.131 17.174 87.424 1.00 30.14 133 ILE B C 1
ATOM 2605 O O . ILE B 1 135 ? 19.433 18.025 87.987 1.00 28.31 133 ILE B O 1
ATOM 2610 N N . LYS B 1 136 ? 20.288 15.941 87.894 1.00 31.11 134 LYS B N 1
ATOM 2611 C CA . LYS B 1 136 ? 19.641 15.553 89.150 1.00 32.19 134 LYS B CA 1
ATOM 2612 C C . LYS B 1 136 ? 20.078 16.439 90.320 1.00 31.62 134 LYS B C 1
ATOM 2613 O O . LYS B 1 136 ? 19.253 16.826 91.138 1.00 31.90 134 LYS B O 1
ATOM 2619 N N . SER B 1 137 ? 21.358 16.816 90.380 1.00 30.47 135 SER B N 1
ATOM 2620 C CA . SER B 1 137 ? 21.788 17.645 91.479 1.00 30.01 135 SER B CA 1
ATOM 2621 C C . SER B 1 137 ? 21.136 19.017 91.371 1.00 28.44 135 SER B C 1
ATOM 2622 O O . SER B 1 137 ? 20.708 19.559 92.357 1.00 28.95 135 SER B O 1
ATOM 2625 N N . PHE B 1 138 ? 21.076 19.561 90.156 1.00 27.07 136 PHE B N 1
ATOM 2626 C CA . PHE B 1 138 ? 20.516 20.896 89.865 1.00 25.41 136 PHE B CA 1
ATOM 2627 C C . PHE B 1 138 ? 19.038 20.984 90.267 1.00 26.10 136 PHE B C 1
ATOM 2628 O O . PHE B 1 138 ? 18.651 21.863 91.051 1.00 27.05 136 PHE B O 1
ATOM 2636 N N . ILE B 1 139 ? 18.235 20.045 89.772 1.00 27.13 137 ILE B N 1
ATOM 2637 C CA . ILE B 1 139 ? 16.800 19.947 90.099 1.00 27.42 137 ILE B CA 1
ATOM 2638 C C . ILE B 1 139 ? 16.526 19.711 91.595 1.00 29.16 137 ILE B C 1
ATOM 2639 O O . ILE B 1 139 ? 15.750 20.464 92.221 1.00 28.12 137 ILE B O 1
ATOM 2644 N N . ARG B 1 140 ? 17.188 18.697 92.175 1.00 30.64 138 ARG B N 1
ATOM 2645 C CA . ARG B 1 140 ? 17.086 18.476 93.616 1.00 32.92 138 ARG B CA 1
ATOM 2646 C C . ARG B 1 140 ? 17.380 19.732 94.410 1.00 32.59 138 ARG B C 1
ATOM 2647 O O . ARG B 1 140 ? 16.558 20.182 95.211 1.00 32.49 138 ARG B O 1
ATOM 2655 N N . GLU B 1 141 ? 18.531 20.325 94.170 1.00 32.73 139 GLU B N 1
ATOM 2656 C CA . GLU B 1 141 ? 18.857 21.561 94.855 1.00 33.72 139 GLU B CA 1
ATOM 2657 C C . GLU B 1 141 ? 17.880 22.729 94.675 1.00 33.40 139 GLU B C 1
ATOM 2658 O O . GLU B 1 141 ? 17.511 23.414 95.652 1.00 33.59 139 GLU B O 1
ATOM 2664 N N . ALA B 1 142 ? 17.470 22.981 93.436 1.00 33.20 140 ALA B N 1
ATOM 2665 C CA . ALA B 1 142 ? 16.463 24.011 93.185 1.00 32.34 140 ALA B CA 1
ATOM 2666 C C . ALA B 1 142 ? 15.187 23.660 93.965 1.00 32.61 140 ALA B C 1
ATOM 2667 O O . ALA B 1 142 ? 14.689 24.442 94.757 1.00 31.61 140 ALA B O 1
ATOM 2669 N N . LEU B 1 143 ? 14.677 22.460 93.738 1.00 34.22 141 LEU B N 1
ATOM 2670 C CA . LEU B 1 143 ? 13.420 22.028 94.345 1.00 36.70 141 LEU B CA 1
ATOM 2671 C C . LEU B 1 143 ? 13.499 21.923 95.882 1.00 37.47 141 LEU B C 1
ATOM 2672 O O . LEU B 1 143 ? 12.492 22.135 96.545 1.00 39.32 141 LEU B O 1
ATOM 2677 N N . HIS B 1 144 ? 14.679 21.676 96.444 1.00 37.78 142 HIS B N 1
ATOM 2678 C CA . HIS B 1 144 ? 14.826 21.616 97.904 1.00 39.15 142 HIS B CA 1
ATOM 2679 C C . HIS B 1 144 ? 15.234 22.932 98.546 1.00 38.12 142 HIS B C 1
ATOM 2680 O O . HIS B 1 144 ? 15.405 23.007 99.754 1.00 38.18 142 HIS B O 1
ATOM 2687 N N . SER B 1 145 ? 15.388 23.967 97.738 1.00 37.94 143 SER B N 1
ATOM 2688 C CA . SER B 1 145 ? 15.984 25.235 98.184 1.00 37.02 143 SER B CA 1
ATOM 2689 C C . SER B 1 145 ? 15.070 26.056 99.114 1.00 37.09 143 SER B C 1
ATOM 2690 O O . SER B 1 145 ? 15.538 26.755 100.034 1.00 36.66 143 SER B O 1
ATOM 2693 N N . SER B 1 146 ? 13.762 25.971 98.886 1.00 36.07 144 SER B N 1
ATOM 2694 C CA . SER B 1 146 ? 12.826 26.804 99.626 1.00 35.53 144 SER B CA 1
ATOM 2695 C C . SER B 1 146 ? 11.612 25.971 99.998 1.00 35.61 144 SER B C 1
ATOM 2696 O O . SER B 1 146 ? 11.223 25.069 99.241 1.00 35.04 144 SER B O 1
ATOM 2699 N N . PRO B 1 147 ? 11.028 26.225 101.181 1.00 35.45 145 PRO B N 1
ATOM 2700 C CA . PRO B 1 147 ? 9.815 25.496 101.509 1.00 36.19 145 PRO B CA 1
ATOM 2701 C C . PRO B 1 147 ? 8.490 26.105 101.001 1.00 36.15 145 PRO B C 1
ATOM 2702 O O . PRO B 1 147 ? 7.457 25.483 101.201 1.00 36.13 145 PRO B O 1
ATOM 2706 N N . LEU B 1 148 ? 8.523 27.288 100.369 1.00 36.14 146 LEU B N 1
ATOM 2707 C CA . LEU B 1 148 ? 7.296 28.011 99.963 1.00 35.47 146 LEU B CA 1
ATOM 2708 C C . LEU B 1 148 ? 6.370 27.253 99.014 1.00 35.33 146 LEU B C 1
ATOM 2709 O O . LEU B 1 148 ? 5.154 27.312 99.149 1.00 35.29 146 LEU B O 1
ATOM 2714 N N . GLY B 1 149 ? 6.946 26.576 98.032 1.00 34.70 147 GLY B N 1
ATOM 2715 C CA . GLY B 1 149 ? 6.178 25.818 97.074 1.00 35.09 147 GLY B CA 1
ATOM 2716 C C . GLY B 1 149 ? 5.375 24.742 97.782 1.00 36.07 147 GLY B C 1
ATOM 2717 O O . GLY B 1 149 ? 4.130 24.750 97.713 1.00 35.35 147 GLY B O 1
ATOM 2718 N N . PRO B 1 150 ? 6.081 23.806 98.458 1.00 36.58 148 PRO B N 1
ATOM 2719 C CA . PRO B 1 150 ? 5.398 22.830 99.299 1.00 37.41 148 PRO B CA 1
ATOM 2720 C C . PRO B 1 150 ? 4.422 23.440 100.340 1.00 37.64 148 PRO B C 1
ATOM 2721 O O . PRO B 1 150 ? 3.342 22.932 100.506 1.00 37.93 148 PRO B O 1
ATOM 2725 N N . GLN B 1 151 ? 4.753 24.546 100.993 1.00 38.66 149 GLN B N 1
ATOM 2726 C CA . GLN B 1 151 ? 3.759 25.178 101.875 1.00 38.67 149 GLN B CA 1
ATOM 2727 C C . GLN B 1 151 ? 2.458 25.654 101.185 1.00 37.75 149 GLN B C 1
ATOM 2728 O O . GLN B 1 151 ? 1.351 25.265 101.604 1.00 38.17 149 GLN B O 1
ATOM 2734 N N . THR B 1 152 ? 2.604 26.408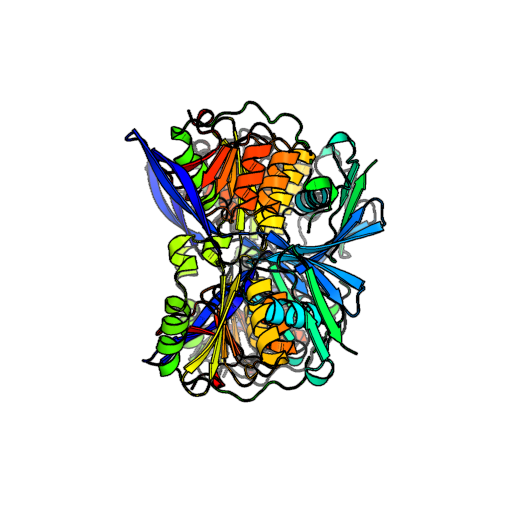 100.091 1.00 35.66 150 THR B N 1
ATOM 2735 C CA . THR B 1 152 ? 1.544 27.265 99.545 1.00 33.62 150 THR B CA 1
ATOM 2736 C C . THR B 1 152 ? 1.053 26.871 98.162 1.00 33.27 150 THR B C 1
ATOM 2737 O O . THR B 1 152 ? -0.038 27.274 97.743 1.00 32.62 150 THR B O 1
ATOM 2741 N N . HIS B 1 153 ? 1.870 26.100 97.451 1.00 32.99 151 HIS B N 1
ATOM 2742 C CA . HIS B 1 153 ? 1.592 25.686 96.085 1.00 33.33 151 HIS B CA 1
ATOM 2743 C C . HIS B 1 153 ? 1.336 26.898 95.159 1.00 31.59 151 HIS B C 1
ATOM 2744 O O . HIS B 1 153 ? 0.616 26.790 94.187 1.00 31.36 151 HIS B O 1
ATOM 2751 N N . CYS B 1 154 ? 1.924 28.049 95.476 1.00 30.17 152 CYS B N 1
ATOM 2752 C CA . CYS B 1 154 ? 1.544 29.305 94.777 1.00 30.11 152 CYS B CA 1
ATOM 2753 C C . CYS B 1 154 ? 2.711 30.136 94.254 1.00 28.46 152 CYS B C 1
ATOM 2754 O O . CYS B 1 154 ? 2.585 31.365 94.061 1.00 28.24 152 CYS B O 1
ATOM 2757 N N . VAL B 1 155 ? 3.866 29.495 94.122 1.00 27.44 153 VAL B N 1
ATOM 2758 C CA . VAL B 1 155 ? 5.052 30.186 93.657 1.00 26.66 153 VAL B CA 1
ATOM 2759 C C . VAL B 1 155 ? 5.805 29.395 92.620 1.00 25.54 153 VAL B C 1
ATOM 2760 O O . VAL B 1 155 ? 5.781 28.160 92.603 1.00 24.51 153 VAL B O 1
ATOM 2764 N N . HIS B 1 156 ? 6.486 30.132 91.761 1.00 24.17 154 HIS B N 1
ATOM 2765 C CA . HIS B 1 156 ? 7.320 29.535 90.760 1.00 23.23 154 HIS B CA 1
ATOM 2766 C C . HIS B 1 156 ? 8.751 29.761 91.226 1.00 22.58 154 HIS B C 1
ATOM 2767 O O . HIS B 1 156 ? 8.999 30.724 91.961 1.00 22.18 154 HIS B O 1
ATOM 2774 N N . GLY B 1 157 ? 9.661 28.902 90.790 1.00 21.66 155 GLY B N 1
ATOM 2775 C CA . GLY B 1 157 ? 11.111 29.052 91.070 1.00 21.40 155 GLY B CA 1
ATOM 2776 C C . GLY B 1 157 ? 11.922 29.183 89.804 1.00 21.99 155 GLY B C 1
ATOM 2777 O O . GLY B 1 157 ? 11.476 28.727 88.735 1.00 22.12 155 GLY B O 1
ATOM 2778 N N . CYS B 1 158 ? 13.062 29.878 89.884 1.00 21.68 156 CYS B N 1
ATOM 2779 C CA . CYS B 1 158 ? 14.012 29.920 88.765 1.00 22.24 156 CYS B CA 1
ATOM 2780 C C . CYS B 1 158 ? 15.427 29.967 89.359 1.00 21.58 156 CYS B C 1
ATOM 2781 O O . CYS B 1 158 ? 15.686 30.724 90.281 1.00 19.96 156 CYS B O 1
ATOM 2784 N N . GLY B 1 159 ? 16.314 29.109 88.856 1.00 21.43 157 GLY B N 1
ATOM 2785 C CA . GLY B 1 159 ? 17.682 29.002 89.407 1.00 21.93 157 GLY B CA 1
ATOM 2786 C C . GLY B 1 159 ? 18.711 28.986 88.304 1.00 21.04 157 GLY B C 1
ATOM 2787 O O . GLY B 1 159 ? 18.371 28.670 87.165 1.00 19.88 157 GLY B O 1
ATOM 2788 N N . LEU B 1 160 ? 19.963 29.291 88.658 1.00 20.59 158 LEU B N 1
ATOM 2789 C CA . LEU B 1 160 ? 21.094 29.134 87.742 1.00 21.36 158 LEU B CA 1
ATOM 2790 C C . LEU B 1 160 ? 22.117 28.165 88.299 1.00 21.45 158 LEU B C 1
ATOM 2791 O O . LEU B 1 160 ? 22.468 28.238 89.499 1.00 21.21 158 LEU B O 1
ATOM 2796 N N . TRP B 1 161 ? 22.665 27.358 87.396 1.00 21.06 159 TRP B N 1
ATOM 2797 C CA . TRP B 1 161 ? 23.662 26.340 87.731 1.00 21.83 159 TRP B CA 1
ATOM 2798 C C . TRP B 1 161 ? 24.908 26.523 86.904 1.00 23.55 159 TRP B C 1
ATOM 2799 O O . TRP B 1 161 ? 24.818 26.693 85.690 1.00 23.71 159 TRP B O 1
ATOM 2810 N N . ASN B 1 162 ? 26.070 26.536 87.567 1.00 24.31 160 ASN B N 1
ATOM 2811 C CA . ASN B 1 162 ? 27.383 26.405 86.897 1.00 24.82 160 ASN B CA 1
ATOM 2812 C C . ASN B 1 162 ? 28.375 25.919 87.956 1.00 24.95 160 ASN B C 1
ATOM 2813 O O . ASN B 1 162 ? 28.032 25.920 89.121 1.00 24.84 160 ASN B O 1
ATOM 2818 N N . ASN B 1 163 ? 29.537 25.413 87.536 1.00 25.83 161 ASN B N 1
ATOM 2819 C CA . ASN B 1 163 ? 30.629 25.028 88.446 1.00 25.91 161 ASN B CA 1
ATOM 2820 C C . ASN B 1 163 ? 30.118 24.055 89.478 1.00 26.27 161 ASN B C 1
ATOM 2821 O O . ASN B 1 163 ? 30.441 24.170 90.643 1.00 26.77 161 ASN B O 1
ATOM 2826 N N . GLY B 1 164 ? 29.260 23.133 89.045 1.00 26.30 162 GLY B N 1
ATOM 2827 C CA . GLY B 1 164 ? 28.689 22.097 89.893 1.00 26.76 162 GLY B CA 1
ATOM 2828 C C . GLY B 1 164 ? 27.877 22.551 91.088 1.00 27.24 162 GLY B C 1
ATOM 2829 O O . GLY B 1 164 ? 27.802 21.839 92.089 1.00 28.33 162 GLY B O 1
ATOM 2830 N N . ARG B 1 165 ? 27.278 23.737 91.013 1.00 27.08 163 ARG B N 1
ATOM 2831 C CA . ARG B 1 165 ? 26.484 24.221 92.126 1.00 26.44 163 ARG B CA 1
ATOM 2832 C C . ARG B 1 165 ? 25.436 25.255 91.725 1.00 26.02 163 ARG B C 1
ATOM 2833 O O . ARG B 1 165 ? 25.558 25.971 90.692 1.00 24.14 163 ARG B O 1
ATOM 2841 N N . LEU B 1 166 ? 24.415 25.330 92.570 1.00 24.86 164 LEU B N 1
ATOM 2842 C CA . LEU B 1 166 ? 23.316 26.235 92.356 1.00 24.09 164 LEU B CA 1
ATOM 2843 C C . LEU B 1 166 ? 23.756 27.593 92.794 1.00 25.69 164 LEU B C 1
ATOM 2844 O O . LEU B 1 166 ? 23.910 27.805 93.987 1.00 26.52 164 LEU B O 1
ATOM 2849 N N . GLN B 1 167 ? 23.923 28.524 91.846 1.00 25.02 165 GLN B N 1
ATOM 2850 C CA . GLN B 1 167 ? 24.513 29.812 92.163 1.00 25.90 165 GLN B CA 1
ATOM 2851 C C . GLN B 1 167 ? 23.492 30.747 92.746 1.00 24.92 165 GLN B C 1
ATOM 2852 O O . GLN B 1 167 ? 23.766 31.452 93.740 1.00 24.18 165 GLN B O 1
ATOM 2858 N N . VAL B 1 168 ? 22.303 30.762 92.152 1.00 23.79 166 VAL B N 1
ATOM 2859 C CA . VAL B 1 168 ? 21.198 31.497 92.757 1.00 23.70 166 VAL B CA 1
ATOM 2860 C C . VAL B 1 168 ? 19.903 30.807 92.485 1.00 23.46 166 VAL B C 1
ATOM 2861 O O . VAL B 1 168 ? 19.816 30.056 91.503 1.00 22.48 166 VAL B O 1
ATOM 2865 N N . TYR B 1 169 ? 18.910 31.053 93.349 1.00 22.60 167 TYR B N 1
ATOM 2866 C CA . TYR B 1 169 ? 17.584 30.533 93.118 1.00 23.73 167 TYR B CA 1
ATOM 2867 C C . TYR B 1 169 ? 16.549 31.498 93.637 1.00 22.81 167 TYR B C 1
ATOM 2868 O O . TYR B 1 169 ? 16.649 31.888 94.780 1.00 23.28 167 TYR B O 1
ATOM 2877 N N . HIS B 1 170 ? 15.576 31.900 92.813 1.00 21.39 168 HIS B N 1
ATOM 2878 C CA . HIS B 1 170 ? 14.618 32.962 93.222 1.00 22.85 168 HIS B CA 1
ATOM 2879 C C . HIS B 1 170 ? 13.204 32.463 93.020 1.00 22.91 168 HIS B C 1
ATOM 2880 O O . HIS B 1 170 ? 12.963 31.662 92.099 1.00 22.81 168 HIS B O 1
ATOM 2887 N N . GLU B 1 171 ? 12.290 32.935 93.854 1.00 21.98 169 GLU B N 1
ATOM 2888 C CA . GLU B 1 171 ? 10.898 32.583 93.735 1.00 22.71 169 GLU B CA 1
ATOM 2889 C C . GLU B 1 171 ? 9.979 33.797 93.602 1.00 23.34 169 GLU B C 1
ATOM 2890 O O . GLU B 1 171 ? 10.345 34.920 93.978 1.00 23.21 169 GLU B O 1
ATOM 2896 N N . ASP B 1 172 ? 8.802 33.580 93.030 1.00 23.07 170 ASP B N 1
ATOM 2897 C CA . ASP B 1 172 ? 7.793 34.610 92.958 1.00 23.16 170 ASP B CA 1
ATOM 2898 C C . ASP B 1 172 ? 6.447 34.010 92.667 1.00 23.29 170 ASP B C 1
ATOM 2899 O O . ASP B 1 172 ? 6.342 32.852 92.194 1.00 21.01 170 ASP B O 1
ATOM 2904 N N . VAL B 1 173 ? 5.392 34.799 92.904 1.00 23.44 171 VAL B N 1
ATOM 2905 C CA . VAL B 1 173 ? 4.059 34.318 92.536 1.00 24.98 171 VAL B CA 1
ATOM 2906 C C . VAL B 1 173 ? 3.901 34.252 90.975 1.00 25.47 171 VAL B C 1
ATOM 2907 O O . VAL B 1 173 ? 3.104 33.458 90.467 1.00 26.32 171 VAL B O 1
ATOM 2911 N N . GLY B 1 174 ? 4.696 35.028 90.242 1.00 23.41 172 GLY B N 1
ATOM 2912 C CA . GLY B 1 174 ? 4.623 35.031 88.787 1.00 24.80 172 GLY B CA 1
ATOM 2913 C C . GLY B 1 174 ? 5.895 34.517 88.168 1.00 24.40 172 GLY B C 1
ATOM 2914 O O . GLY B 1 174 ? 6.964 34.995 88.490 1.00 25.36 172 GLY B O 1
ATOM 2915 N N . ARG B 1 175 ? 5.776 33.540 87.279 1.00 24.48 173 ARG B N 1
ATOM 2916 C CA . ARG B 1 175 ? 6.935 32.921 86.660 1.00 24.53 173 ARG B CA 1
ATOM 2917 C C . ARG B 1 175 ? 7.816 33.964 85.936 1.00 24.33 173 ARG B C 1
ATOM 2918 O O . ARG B 1 175 ? 9.051 33.913 86.025 1.00 23.68 173 ARG B O 1
ATOM 2926 N N . HIS B 1 176 ? 7.184 34.933 85.286 1.00 22.58 174 HIS B N 1
ATOM 2927 C CA . HIS B 1 176 ? 7.948 35.956 84.601 1.00 23.64 174 HIS B CA 1
ATOM 2928 C C . HIS B 1 176 ? 8.818 36.725 85.601 1.00 23.35 174 HIS B C 1
ATOM 2929 O O . HIS B 1 176 ? 9.971 36.999 85.322 1.00 23.82 174 HIS B O 1
ATOM 2936 N N . ASN B 1 177 ? 8.263 37.052 86.768 1.00 23.05 175 ASN B N 1
ATOM 2937 C CA . ASN B 1 177 ? 9.028 37.721 87.846 1.00 22.63 175 ASN B CA 1
ATOM 2938 C C . ASN B 1 177 ? 10.174 36.926 88.438 1.00 20.80 175 ASN B C 1
ATOM 2939 O O . ASN B 1 177 ? 11.138 37.520 88.840 1.00 21.60 175 ASN B O 1
ATOM 2944 N N . ALA B 1 178 ? 10.021 35.617 88.590 1.00 19.78 176 ALA B N 1
ATOM 2945 C CA . ALA B 1 178 ? 11.107 34.737 89.113 1.00 19.59 176 ALA B CA 1
ATOM 2946 C C . ALA B 1 178 ? 12.279 34.800 88.155 1.00 18.99 176 ALA B C 1
ATOM 2947 O O . ALA B 1 178 ? 13.426 34.883 88.580 1.00 20.88 176 ALA B O 1
ATOM 2949 N N . VAL B 1 179 ? 12.001 34.784 86.847 1.00 18.67 177 VAL B N 1
ATOM 2950 C CA . VAL B 1 179 ? 13.070 34.922 85.848 1.00 18.40 177 VAL B CA 1
ATOM 2951 C C . VAL B 1 179 ? 13.715 36.302 85.894 1.00 19.98 177 VAL B C 1
ATOM 2952 O O . VAL B 1 179 ? 14.953 36.405 85.905 1.00 19.26 177 VAL B O 1
ATOM 2956 N N . ASP B 1 180 ? 12.879 37.351 85.923 1.00 20.58 178 ASP B N 1
ATOM 2957 C CA . ASP B 1 180 ? 13.368 38.748 86.142 1.00 23.10 178 ASP B CA 1
ATOM 2958 C C . ASP B 1 180 ? 14.353 38.891 87.305 1.00 22.05 178 ASP B C 1
ATOM 2959 O O . ASP B 1 180 ? 15.351 39.544 87.168 1.00 24.83 178 ASP B O 1
ATOM 2964 N N . LYS B 1 181 ? 14.056 38.283 88.444 1.00 22.54 179 LYS B N 1
ATOM 2965 C CA . LYS B 1 181 ? 15.019 38.158 89.577 1.00 22.92 179 LYS B CA 1
ATOM 2966 C C . LYS B 1 181 ? 16.346 37.471 89.244 1.00 21.79 179 LYS B C 1
ATOM 2967 O O . LYS B 1 181 ? 17.404 37.908 89.679 1.00 20.93 179 LYS B O 1
ATOM 2973 N N . VAL B 1 182 ? 16.296 36.379 88.488 1.00 22.35 180 VAL B N 1
ATOM 2974 C CA . VAL B 1 182 ? 17.528 35.760 88.034 1.00 21.83 180 VAL B CA 1
ATOM 2975 C C . VAL B 1 182 ? 18.311 36.717 87.119 1.00 22.95 180 VAL B C 1
ATOM 2976 O O . VAL B 1 182 ? 19.548 36.866 87.248 1.00 20.56 180 VAL B O 1
ATOM 2980 N N . LEU B 1 183 ? 17.600 37.376 86.206 1.00 23.09 181 LEU B N 1
ATOM 2981 C CA . LEU B 1 183 ? 18.245 38.352 85.336 1.00 25.41 181 LEU B CA 1
ATOM 2982 C C . LEU B 1 183 ? 18.929 39.415 86.192 1.00 25.75 181 LEU B C 1
ATOM 2983 O O . LEU B 1 183 ? 20.028 39.876 85.878 1.00 25.82 181 LEU B O 1
ATOM 2988 N N . GLY B 1 184 ? 18.227 39.803 87.262 1.00 25.47 182 GLY B N 1
ATOM 2989 C CA . GLY B 1 184 ? 18.659 40.853 88.164 1.00 23.93 182 GLY B CA 1
ATOM 2990 C C . GLY B 1 184 ? 19.928 40.495 88.881 1.00 24.39 182 GLY B C 1
ATOM 2991 O O . GLY B 1 184 ? 20.819 41.323 88.996 1.00 25.12 182 GLY B O 1
ATOM 2992 N N . SER B 1 185 ? 20.034 39.261 89.375 1.00 23.96 183 SER B N 1
ATOM 2993 C CA . SER B 1 185 ? 21.297 38.775 89.929 1.00 23.81 183 SER B CA 1
ATOM 2994 C C . SER B 1 185 ? 22.491 38.787 88.952 1.00 24.13 183 SER B C 1
ATOM 2995 O O . SER B 1 185 ? 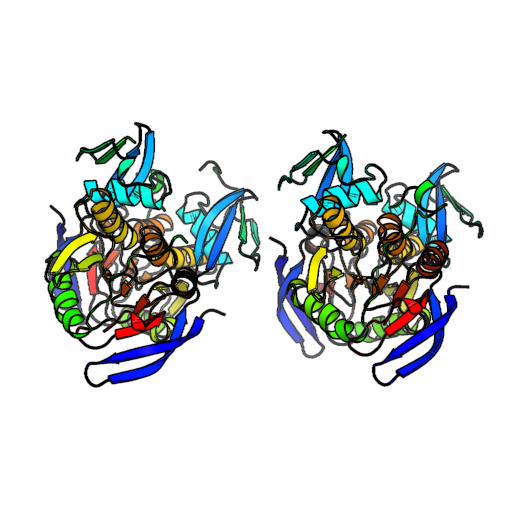23.679 39.076 89.324 1.00 23.16 183 SER B O 1
ATOM 2998 N N . ILE B 1 186 ? 22.223 38.412 87.711 1.00 23.37 184 ILE B N 1
ATOM 2999 C CA . ILE B 1 186 ? 23.304 38.429 86.750 1.00 24.01 184 ILE B CA 1
ATOM 3000 C C . ILE B 1 186 ? 23.764 39.896 86.597 1.00 24.75 184 ILE B C 1
ATOM 3001 O O . ILE B 1 186 ? 24.942 40.175 86.617 1.00 25.04 184 ILE B O 1
ATOM 3006 N N . LEU B 1 187 ? 22.804 40.807 86.466 1.00 24.86 185 LEU B N 1
ATOM 3007 C CA . LEU B 1 187 ? 23.057 42.212 86.221 1.00 26.61 185 LEU B CA 1
ATOM 3008 C C . LEU B 1 187 ? 23.694 42.907 87.428 1.00 27.75 185 LEU B C 1
ATOM 3009 O O . LEU B 1 187 ? 24.341 43.942 87.271 1.00 28.57 185 LEU B O 1
ATOM 3014 N N . LEU B 1 188 ? 23.519 42.330 88.614 1.00 28.14 186 LEU B N 1
ATOM 3015 C CA . LEU B 1 188 ? 24.063 42.916 89.846 1.00 28.65 186 LEU B CA 1
ATOM 3016 C C . LEU B 1 188 ? 25.405 42.293 90.235 1.00 28.89 186 LEU B C 1
ATOM 3017 O O . LEU B 1 188 ? 25.935 42.574 91.308 1.00 30.27 186 LEU B O 1
ATOM 3022 N N . GLY B 1 189 ? 25.942 41.442 89.369 1.00 28.69 187 GLY B N 1
ATOM 3023 C CA . GLY B 1 189 ? 27.263 40.856 89.585 1.00 28.91 187 GLY B CA 1
ATOM 3024 C C . GLY B 1 189 ? 27.218 39.687 90.527 1.00 28.86 187 GLY B C 1
ATOM 3025 O O . GLY B 1 189 ? 28.259 39.136 90.916 1.00 27.82 187 GLY B O 1
ATOM 3026 N N . ARG B 1 190 ? 25.997 39.263 90.852 1.00 28.87 188 ARG B N 1
ATOM 3027 C CA . ARG B 1 190 ? 25.753 38.175 91.818 1.00 27.74 188 ARG B CA 1
ATOM 3028 C C . ARG B 1 190 ? 25.642 36.814 91.191 1.00 27.04 188 ARG B C 1
ATOM 3029 O O . ARG B 1 190 ? 25.594 35.816 91.893 1.00 27.69 188 ARG B O 1
ATOM 3037 N N . ALA B 1 191 ? 25.639 36.743 89.873 1.00 25.24 189 ALA B N 1
ATOM 3038 C CA . ALA B 1 191 ? 25.563 35.419 89.196 1.00 23.93 189 ALA B CA 1
ATOM 3039 C C . ALA B 1 191 ? 26.093 35.604 87.816 1.00 22.72 189 ALA B C 1
ATOM 3040 O O . ALA B 1 191 ? 26.247 36.709 87.375 1.00 20.95 189 ALA B O 1
ATOM 3042 N N . SER B 1 192 ? 26.362 34.504 87.133 1.00 23.13 190 SER B N 1
ATOM 3043 C CA . SER B 1 192 ? 26.911 34.537 85.797 1.00 23.08 190 SER B CA 1
ATOM 3044 C C . SER B 1 192 ? 25.886 34.062 84.775 1.00 23.15 190 SER B C 1
ATOM 3045 O O . SER B 1 192 ? 25.127 33.093 85.080 1.00 23.12 190 SER B O 1
ATOM 3048 N N . ASN B 1 193 ? 25.873 34.688 83.573 1.00 21.50 191 ASN B N 1
ATOM 3049 C CA . ASN B 1 193 ? 25.119 34.143 82.451 1.00 22.64 191 ASN B CA 1
ATOM 3050 C C . ASN B 1 193 ? 25.773 32.865 81.892 1.00 23.03 191 ASN B C 1
ATOM 3051 O O . ASN B 1 193 ? 25.207 32.196 81.016 1.00 20.91 191 ASN B O 1
ATOM 3056 N N . ASN B 1 194 ? 26.984 32.552 82.356 1.00 22.80 192 ASN B N 1
ATOM 3057 C CA . ASN B 1 194 ? 27.633 31.309 81.876 1.00 23.42 192 ASN B CA 1
ATOM 3058 C C . ASN B 1 194 ? 27.151 30.074 82.663 1.00 22.18 192 ASN B C 1
ATOM 3059 O O . ASN B 1 194 ? 27.902 29.483 83.445 1.00 20.89 192 ASN B O 1
ATOM 3064 N N . SER B 1 195 ? 25.881 29.721 82.423 1.00 20.08 193 SER B N 1
ATOM 3065 C CA . SER B 1 195 ? 25.094 28.874 83.321 1.00 20.50 193 SER B CA 1
ATOM 3066 C C . SER B 1 195 ? 23.946 28.173 82.587 1.00 18.51 193 SER B C 1
ATOM 3067 O O . SER B 1 195 ? 23.630 28.521 81.458 1.00 19.00 193 SER B O 1
ATOM 3070 N N . ALA B 1 196 ? 23.336 27.178 83.223 1.00 19.03 194 ALA B N 1
ATOM 3071 C CA . ALA B 1 196 ? 22.072 26.639 82.735 1.00 18.34 194 ALA B CA 1
ATOM 3072 C C . ALA B 1 196 ? 20.986 27.205 83.649 1.00 19.47 194 ALA B C 1
ATOM 3073 O O . ALA B 1 196 ? 21.203 27.318 84.854 1.00 20.05 194 ALA B O 1
ATOM 3075 N N . VAL B 1 197 ? 19.821 27.555 83.097 1.00 20.06 195 VAL B N 1
ATOM 3076 C CA . VAL B 1 197 ? 18.712 28.083 83.904 1.00 20.21 195 VAL B CA 1
ATOM 3077 C C . VAL B 1 197 ? 17.597 26.966 83.975 1.00 21.57 195 VAL B C 1
ATOM 3078 O O . VAL B 1 197 ? 17.351 26.228 83.011 1.00 20.22 195 VAL B O 1
ATOM 3082 N N . TYR B 1 198 ? 17.011 26.786 85.152 1.00 21.28 196 TYR B N 1
ATOM 3083 C CA . TYR B 1 198 ? 15.887 25.910 85.338 1.00 21.96 196 TYR B CA 1
ATOM 3084 C C . TYR B 1 198 ? 14.765 26.697 85.956 1.00 22.22 196 TYR B C 1
ATOM 3085 O O . TYR B 1 198 ? 14.996 27.433 86.938 1.00 23.26 196 TYR B O 1
ATOM 3094 N N . THR B 1 199 ? 13.577 26.586 85.363 1.00 21.31 197 THR B N 1
ATOM 3095 C CA . THR B 1 199 ? 12.353 27.108 85.966 1.00 21.35 197 THR B CA 1
ATOM 3096 C C . THR B 1 199 ? 11.268 26.044 86.115 1.00 21.36 197 THR B C 1
ATOM 3097 O O . THR B 1 199 ? 11.260 25.033 85.407 1.00 20.41 197 THR B O 1
ATOM 3101 N N . THR B 1 200 ? 10.390 26.244 87.098 1.00 20.92 198 THR B N 1
ATOM 3102 C CA . THR B 1 200 ? 9.204 25.457 87.200 1.00 20.12 198 THR B CA 1
ATOM 3103 C C . THR B 1 200 ? 8.134 25.956 86.218 1.00 20.80 198 THR B C 1
ATOM 3104 O O . THR B 1 200 ? 7.126 25.253 86.014 1.00 20.29 198 THR B O 1
ATOM 3108 N N . GLY B 1 201 ? 8.310 27.151 85.619 1.00 18.83 199 GLY B N 1
ATOM 3109 C CA . GLY B 1 201 ? 7.305 27.625 84.655 1.00 19.90 199 GLY B CA 1
ATOM 3110 C C . GLY B 1 201 ? 7.455 27.103 83.232 1.00 19.73 199 GLY B C 1
ATOM 3111 O O . GLY B 1 201 ? 8.515 26.583 82.873 1.00 20.49 199 GLY B O 1
ATOM 3112 N N . ARG B 1 202 ? 6.387 27.246 82.438 1.00 19.94 200 ARG B N 1
ATOM 3113 C CA . ARG B 1 202 ? 6.386 26.960 81.012 1.00 20.28 200 ARG B CA 1
ATOM 3114 C C . ARG B 1 202 ? 7.297 27.907 80.272 1.00 20.85 200 ARG B C 1
ATOM 3115 O O . ARG B 1 202 ? 7.414 29.096 80.630 1.00 20.95 200 ARG B O 1
ATOM 3123 N N . LEU B 1 203 ? 7.939 27.404 79.225 1.00 21.97 201 LEU B N 1
ATOM 3124 C CA . LEU B 1 203 ? 8.872 28.228 78.396 1.00 21.65 201 LEU B CA 1
ATOM 3125 C C . LEU B 1 203 ? 8.110 28.876 77.243 1.00 21.72 201 LEU B C 1
ATOM 3126 O O . LEU B 1 203 ? 8.192 28.477 76.084 1.00 21.63 201 LEU B O 1
ATOM 3131 N N . THR B 1 204 ? 7.295 29.846 77.598 1.00 22.73 202 THR B N 1
ATOM 3132 C CA . THR B 1 204 ? 6.553 30.636 76.631 1.00 22.48 202 THR B CA 1
ATOM 3133 C C . THR B 1 204 ? 7.462 31.760 76.121 1.00 23.40 202 THR B C 1
ATOM 3134 O O . THR B 1 204 ? 8.625 31.832 76.507 1.00 22.95 202 THR B O 1
ATOM 3138 N N . SER B 1 205 ? 6.946 32.621 75.241 1.00 24.47 203 SER B N 1
ATOM 3139 C CA . SER B 1 205 ? 7.807 33.524 74.485 1.00 25.56 203 SER B CA 1
ATOM 3140 C C . SER B 1 205 ? 8.741 34.317 75.359 1.00 26.47 203 SER B C 1
ATOM 3141 O O . SER B 1 205 ? 9.958 34.273 75.137 1.00 26.39 203 SER B O 1
ATOM 3144 N N . ASP B 1 206 ? 8.164 35.029 76.338 1.00 26.66 204 ASP B N 1
ATOM 3145 C CA . ASP B 1 206 ? 8.852 36.044 77.147 1.00 27.29 204 ASP B CA 1
ATOM 3146 C C . ASP B 1 206 ? 9.917 35.423 78.052 1.00 25.48 204 ASP B C 1
ATOM 3147 O O . ASP B 1 206 ? 10.956 36.005 78.345 1.00 23.71 204 ASP B O 1
ATOM 3152 N N . MET B 1 207 ? 9.641 34.216 78.507 1.00 25.61 205 MET B N 1
ATOM 3153 C CA . MET B 1 207 ? 10.578 33.488 79.348 1.00 24.78 205 MET B CA 1
ATOM 3154 C C . MET B 1 207 ? 11.844 33.211 78.555 1.00 25.01 205 MET B C 1
ATOM 3155 O O . MET B 1 207 ? 12.943 33.536 78.999 1.00 25.15 205 MET B O 1
ATOM 3160 N N . VAL B 1 208 ? 11.705 32.659 77.352 1.00 25.64 206 VAL B N 1
ATOM 3161 C CA . VAL B 1 208 ? 12.893 32.385 76.501 1.00 24.66 206 VAL B CA 1
ATOM 3162 C C . VAL B 1 208 ? 13.598 33.699 76.058 1.00 24.95 206 VAL B C 1
ATOM 3163 O O . VAL B 1 208 ? 14.824 33.808 76.099 1.00 25.18 206 VAL B O 1
ATOM 3167 N N . LEU B 1 209 ? 12.816 34.681 75.641 1.00 23.53 207 LEU B N 1
ATOM 3168 C CA . LEU B 1 209 ? 13.358 35.950 75.187 1.00 25.13 207 LEU B CA 1
ATOM 3169 C C . LEU B 1 209 ? 14.280 36.570 76.218 1.00 24.53 207 LEU B C 1
ATOM 3170 O O . LEU B 1 209 ? 15.419 36.923 75.902 1.00 25.80 207 LEU B O 1
ATOM 3175 N N . LYS B 1 210 ? 13.793 36.687 77.451 1.00 23.64 208 LYS B N 1
ATOM 3176 C CA . LYS B 1 210 ? 14.602 37.237 78.542 1.00 24.19 208 LYS B CA 1
ATOM 3177 C C . LYS B 1 210 ? 15.930 36.541 78.731 1.00 24.46 208 LYS B C 1
ATOM 3178 O O . LYS B 1 210 ? 16.958 37.184 78.881 1.00 24.61 208 LYS B O 1
ATOM 3184 N N . CYS B 1 211 ? 15.916 35.211 78.807 1.00 24.89 209 CYS B N 1
ATOM 3185 C CA . CYS B 1 211 ? 17.161 34.465 79.032 1.00 25.40 209 CYS B CA 1
ATOM 3186 C C . CYS B 1 211 ? 18.132 34.532 77.871 1.00 25.46 209 CYS B C 1
ATOM 3187 O O . CYS B 1 211 ? 19.333 34.593 78.082 1.00 26.08 209 CYS B O 1
ATOM 3190 N N . ALA B 1 212 ? 17.627 34.445 76.651 1.00 26.33 210 ALA B N 1
ATOM 3191 C CA . ALA B 1 212 ? 18.472 34.584 75.458 1.00 28.17 210 ALA B CA 1
ATOM 3192 C C . ALA B 1 212 ? 19.032 35.997 75.332 1.00 28.76 210 ALA B C 1
ATOM 3193 O O . ALA B 1 212 ? 20.186 36.171 74.975 1.00 31.02 210 ALA B O 1
ATOM 3195 N N . ARG B 1 213 ? 18.235 37.005 75.655 1.00 29.16 211 ARG B N 1
ATOM 3196 C CA . ARG B 1 213 ? 18.756 38.362 75.625 1.00 29.36 211 ARG B CA 1
ATOM 3197 C C . ARG B 1 213 ? 19.924 38.573 76.578 1.00 28.62 211 ARG B C 1
ATOM 3198 O O . ARG B 1 213 ? 20.835 39.281 76.209 1.00 29.19 211 ARG B O 1
ATOM 3206 N N . ILE B 1 214 ? 19.910 37.989 77.782 1.00 26.90 212 ILE B N 1
ATOM 3207 C CA . ILE B 1 214 ? 21.056 38.131 78.697 1.00 26.03 212 ILE B CA 1
ATOM 3208 C C . ILE B 1 214 ? 22.223 37.176 78.419 1.00 25.74 212 ILE B C 1
ATOM 3209 O O . ILE B 1 214 ? 23.282 37.294 79.034 1.00 26.75 212 ILE B O 1
ATOM 3214 N N . GLY B 1 215 ? 22.032 36.218 77.519 1.00 25.41 213 GLY B N 1
ATOM 3215 C CA . GLY B 1 215 ? 23.137 35.382 77.053 1.00 23.63 213 GLY B CA 1
ATOM 3216 C C . GLY B 1 215 ? 23.224 33.966 77.603 1.00 23.06 213 GLY B C 1
ATOM 3217 O O . GLY B 1 215 ? 24.195 33.263 77.310 1.00 21.54 213 GLY B O 1
ATOM 3218 N N . ILE B 1 216 ? 22.189 33.532 78.325 1.00 21.63 214 ILE B N 1
ATOM 3219 C CA . ILE B 1 216 ? 22.128 32.197 78.947 1.00 21.68 214 ILE B CA 1
ATOM 3220 C C . ILE B 1 216 ? 21.923 31.190 77.831 1.00 21.51 214 ILE B C 1
ATOM 3221 O O . ILE B 1 216 ? 20.977 31.363 77.058 1.00 22.75 214 ILE B O 1
ATOM 3226 N N . PRO B 1 217 ? 22.846 30.199 77.694 1.00 20.45 215 PRO B N 1
ATOM 3227 C CA . PRO B 1 217 ? 22.844 29.191 76.583 1.00 20.48 215 PRO B CA 1
ATOM 3228 C C . PRO B 1 217 ? 21.950 27.959 76.738 1.00 20.35 215 PRO B C 1
ATOM 3229 O O . PRO B 1 217 ? 21.666 27.289 75.760 1.00 21.70 215 PRO B O 1
ATOM 3233 N N . ILE B 1 218 ? 21.560 27.643 77.959 1.00 20.33 216 ILE B N 1
ATOM 3234 C CA . ILE B 1 218 ? 20.780 26.474 78.252 1.00 18.83 216 ILE B CA 1
ATOM 3235 C C . ILE B 1 218 ? 19.622 26.897 79.101 1.00 17.98 216 ILE B C 1
ATOM 3236 O O . ILE B 1 218 ? 19.810 27.404 80.213 1.00 16.83 216 ILE B O 1
ATOM 3241 N N . ILE B 1 219 ? 18.417 26.618 78.608 1.00 18.53 217 ILE B N 1
ATOM 3242 C CA . ILE B 1 219 ? 17.180 27.094 79.232 1.00 19.86 217 ILE B CA 1
ATOM 3243 C C . ILE B 1 219 ? 16.273 25.900 79.485 1.00 20.31 217 ILE B C 1
ATOM 3244 O O . ILE B 1 219 ? 15.824 25.270 78.542 1.00 20.38 217 ILE B O 1
ATOM 3249 N N . MET B 1 220 ? 16.012 25.590 80.748 1.00 19.95 218 MET B N 1
ATOM 3250 C CA . MET B 1 220 ? 15.298 24.343 81.101 1.00 21.78 218 MET B CA 1
ATOM 3251 C C . MET B 1 220 ? 14.054 24.655 81.932 1.00 21.64 218 MET B C 1
ATOM 3252 O O . MET B 1 220 ? 14.027 25.668 82.652 1.00 22.47 218 MET B O 1
ATOM 3257 N N . SER B 1 221 ? 13.043 23.796 81.802 1.00 20.84 219 SER B N 1
ATOM 3258 C CA . SER B 1 221 ? 11.820 23.873 82.537 1.00 20.40 219 SER B CA 1
ATOM 3259 C C . SER B 1 221 ? 11.414 22.467 83.039 1.00 21.33 219 SER B C 1
ATOM 3260 O O . SER B 1 221 ? 11.709 21.461 82.390 1.00 21.82 219 SER B O 1
ATOM 3263 N N . ARG B 1 222 ? 10.694 22.417 84.157 1.00 20.83 220 ARG B N 1
ATOM 3264 C CA . ARG B 1 222 ? 10.011 21.184 84.617 1.00 22.99 220 ARG B CA 1
ATOM 3265 C C . ARG B 1 222 ? 8.878 20.794 83.652 1.00 22.32 220 ARG B C 1
ATOM 3266 O O . ARG B 1 222 ? 8.455 19.640 83.582 1.00 24.05 220 ARG B O 1
ATOM 3274 N N . THR B 1 223 ? 8.401 21.765 82.887 1.00 22.06 221 THR B N 1
ATOM 3275 C CA . THR B 1 223 ? 7.191 21.579 82.058 1.00 22.38 221 THR B CA 1
ATOM 3276 C C . THR B 1 223 ? 7.435 21.963 80.593 1.00 21.28 221 THR B C 1
ATOM 3277 O O . THR B 1 223 ? 8.566 21.831 80.110 1.00 20.31 221 THR B O 1
ATOM 3281 N N . SER B 1 224 ? 6.409 22.450 79.891 1.00 20.65 222 SER B N 1
ATOM 3282 C CA . SER B 1 224 ? 6.393 22.509 78.432 1.00 20.64 222 SER B CA 1
ATOM 3283 C C . SER B 1 224 ? 6.829 23.851 77.853 1.00 21.75 222 SER B C 1
ATOM 3284 O O . SER B 1 224 ? 6.842 24.831 78.571 1.00 22.35 222 SER B O 1
ATOM 3287 N N . PRO B 1 225 ? 7.218 23.882 76.548 1.00 21.09 223 PRO B N 1
ATOM 3288 C CA . PRO B 1 225 ? 7.440 25.082 75.761 1.00 19.78 223 PRO B CA 1
ATOM 3289 C C . PRO B 1 225 ? 6.194 25.465 74.951 1.00 19.10 223 PRO B C 1
ATOM 3290 O O . PRO B 1 225 ? 5.315 24.642 74.745 1.00 21.12 223 PRO B O 1
ATOM 3294 N N . SER B 1 226 ? 6.081 26.715 74.510 1.00 20.51 224 SER B N 1
ATOM 3295 C CA . SER B 1 226 ? 5.051 27.056 73.526 1.00 20.56 224 SER B CA 1
ATOM 3296 C C . SER B 1 226 ? 5.778 27.138 72.205 1.00 22.52 224 SER B C 1
ATOM 3297 O O . SER B 1 226 ? 7.018 27.045 72.166 1.00 23.19 224 SER B O 1
ATOM 3300 N N . SER B 1 227 ? 5.031 27.350 71.127 1.00 22.52 225 SER B N 1
ATOM 3301 C CA . SER B 1 227 ? 5.624 27.387 69.818 1.00 22.13 225 SER B CA 1
ATOM 3302 C C . SER B 1 227 ? 6.568 28.588 69.637 1.00 23.29 225 SER B C 1
ATOM 3303 O O . SER B 1 227 ? 7.620 28.468 69.005 1.00 23.18 225 SER B O 1
ATOM 3306 N N . LEU B 1 228 ? 6.171 29.742 70.156 1.00 22.80 226 LEU B N 1
ATOM 3307 C CA . LEU B 1 228 ? 6.969 30.971 70.117 1.00 23.54 226 LEU B CA 1
ATOM 3308 C C . LEU B 1 228 ? 8.227 30.883 71.007 1.00 23.37 226 LEU B C 1
ATOM 3309 O O . LEU B 1 228 ? 9.304 31.332 70.611 1.00 24.92 226 LEU B O 1
ATOM 3314 N N . GLY B 1 229 ? 8.105 30.308 72.202 1.00 24.54 227 GLY B N 1
ATOM 3315 C CA . GLY B 1 229 ? 9.256 29.940 73.047 1.00 24.45 227 GLY B CA 1
ATOM 3316 C C . GLY B 1 229 ? 10.289 29.122 72.267 1.00 26.31 227 GLY B C 1
ATOM 3317 O O . GLY B 1 229 ? 11.491 29.408 72.283 1.00 26.82 227 GLY B O 1
ATOM 3318 N N . LEU B 1 230 ? 9.806 28.088 71.587 1.00 25.83 228 LEU B N 1
ATOM 3319 C CA . LEU B 1 230 ? 10.629 27.227 70.781 1.00 26.11 228 LEU B CA 1
ATOM 3320 C C . LEU B 1 230 ? 11.214 27.999 69.575 1.00 25.29 228 LEU B C 1
ATOM 3321 O O . LEU B 1 230 ? 12.423 27.947 69.348 1.00 24.81 228 LEU B O 1
ATOM 3326 N N . ALA B 1 231 ? 10.384 28.723 68.824 1.00 23.71 229 ALA B N 1
ATOM 3327 C CA . ALA B 1 231 ? 10.910 29.637 67.789 1.00 23.75 229 ALA B CA 1
ATOM 3328 C C . ALA B 1 231 ? 12.101 30.519 68.265 1.00 23.50 229 ALA B C 1
ATOM 3329 O O . ALA B 1 231 ? 13.146 30.623 67.565 1.00 23.71 229 ALA B O 1
ATOM 3331 N N . LEU B 1 232 ? 11.961 31.142 69.433 1.00 21.65 230 LEU B N 1
ATOM 3332 C CA . LEU B 1 232 ? 13.000 32.018 69.965 1.00 24.07 230 LEU B CA 1
ATOM 3333 C C . LEU B 1 232 ? 14.300 31.304 70.290 1.00 24.09 230 LEU B C 1
ATOM 3334 O O . LEU B 1 232 ? 15.389 31.822 69.990 1.00 26.39 230 LEU B O 1
ATOM 3339 N N . ALA B 1 233 ? 14.191 30.138 70.908 1.00 24.24 231 ALA B N 1
ATOM 3340 C CA . ALA B 1 233 ? 15.319 29.251 71.144 1.00 25.28 231 ALA B CA 1
ATOM 3341 C C . ALA B 1 233 ? 16.002 28.916 69.829 1.00 25.67 231 ALA B C 1
ATOM 3342 O O . ALA B 1 233 ? 17.190 29.050 69.748 1.00 25.70 231 ALA B O 1
ATOM 3344 N N . LYS B 1 234 ? 15.245 28.498 68.805 1.00 26.83 232 LYS B N 1
ATOM 3345 C CA . LYS B 1 234 ? 15.838 28.199 67.493 1.00 28.71 232 LYS B CA 1
ATOM 3346 C C . LYS B 1 234 ? 16.617 29.369 66.903 1.00 29.29 232 LYS B C 1
ATOM 3347 O O . LYS B 1 234 ? 17.756 29.209 66.465 1.00 30.81 232 LYS B O 1
ATOM 3353 N N . ARG B 1 235 ? 16.027 30.551 66.953 1.00 30.14 233 ARG B N 1
ATOM 3354 C CA . ARG B 1 235 ? 16.655 31.790 66.481 1.00 31.78 233 ARG B CA 1
ATOM 3355 C C . ARG B 1 235 ? 17.909 32.182 67.261 1.00 30.59 233 ARG B C 1
ATOM 3356 O O . ARG B 1 235 ? 18.897 32.584 66.675 1.00 31.29 233 ARG B O 1
ATOM 3364 N N . SER B 1 236 ? 17.869 32.059 68.582 1.00 29.60 234 SER B N 1
ATOM 3365 C CA . SER B 1 236 ? 19.011 32.420 69.401 1.00 28.01 234 SER B CA 1
ATOM 3366 C C . SER B 1 236 ? 20.068 31.317 69.372 1.00 27.73 234 SER B C 1
ATOM 3367 O O . SER B 1 236 ? 21.165 31.544 69.779 1.00 27.77 234 SER B O 1
ATOM 3370 N N . GLY B 1 237 ? 19.721 30.103 68.941 1.00 26.87 235 GLY B N 1
ATOM 3371 C CA . GLY B 1 237 ? 20.623 28.956 69.112 1.00 25.79 235 GLY B CA 1
ATOM 3372 C C . GLY B 1 237 ? 20.657 28.367 70.516 1.00 25.23 235 GLY B C 1
ATOM 3373 O O . GLY B 1 237 ? 21.466 27.487 70.780 1.00 26.95 235 GLY B O 1
ATOM 3374 N N . ALA B 1 238 ? 19.776 28.810 71.418 1.00 24.23 236 ALA B N 1
ATOM 3375 C CA . ALA B 1 238 ? 19.828 28.372 72.815 1.00 22.96 236 ALA B CA 1
ATOM 3376 C C . ALA B 1 238 ? 19.343 26.926 72.957 1.00 23.14 236 ALA B C 1
ATOM 3377 O O . ALA B 1 238 ? 18.468 26.468 72.241 1.00 22.14 236 ALA B O 1
ATOM 3379 N N . THR B 1 239 ? 19.965 26.187 73.863 1.00 23.04 237 THR B N 1
ATOM 3380 C CA . THR B 1 239 ? 19.516 24.854 74.160 1.00 21.77 237 THR B CA 1
ATOM 3381 C C . THR B 1 239 ? 18.218 24.989 74.954 1.00 22.73 237 THR B C 1
ATOM 3382 O O . THR B 1 239 ? 18.187 25.689 75.966 1.00 21.20 237 THR B O 1
ATOM 3386 N N . LEU B 1 240 ? 17.150 24.335 74.468 1.00 22.06 238 LEU B N 1
ATOM 3387 C CA . LEU B 1 240 ? 15.857 24.389 75.143 1.00 21.78 238 LEU B CA 1
ATOM 3388 C C . LEU B 1 240 ? 15.511 22.990 75.623 1.00 21.54 238 LEU B C 1
ATOM 3389 O O . LEU B 1 240 ? 15.449 22.038 74.842 1.00 21.93 238 LEU B O 1
ATOM 3394 N N . VAL B 1 241 ? 15.312 22.860 76.924 1.00 21.46 239 VAL B N 1
ATOM 3395 C CA . VAL B 1 241 ? 15.055 21.571 77.531 1.00 20.26 239 VAL B CA 1
ATOM 3396 C C . VAL B 1 241 ? 13.713 21.623 78.253 1.00 20.78 239 VAL B C 1
ATOM 3397 O O . VAL B 1 241 ? 13.522 22.482 79.098 1.00 20.81 239 VAL B O 1
ATOM 3401 N N . ALA B 1 242 ? 12.813 20.682 77.964 1.00 20.28 240 ALA B N 1
ATOM 3402 C CA . ALA B 1 242 ? 11.498 20.623 78.609 1.00 21.62 240 ALA B CA 1
ATOM 3403 C C . ALA B 1 242 ? 11.243 19.322 79.364 1.00 22.29 240 ALA B C 1
ATOM 3404 O O . ALA B 1 242 ? 12.011 18.354 79.245 1.00 22.62 240 ALA B O 1
ATOM 3406 N N . TYR B 1 243 ? 10.188 19.318 80.180 1.00 22.78 241 TYR B N 1
ATOM 3407 C CA . TYR B 1 243 ? 9.804 18.128 80.946 1.00 23.40 241 TYR B CA 1
ATOM 3408 C C . TYR B 1 243 ? 10.988 17.566 81.726 1.00 24.53 241 TYR B C 1
ATOM 3409 O O . TYR B 1 243 ? 11.130 16.330 81.839 1.00 25.66 241 TYR B O 1
ATOM 3418 N N . SER B 1 244 ? 11.785 18.472 82.328 1.00 23.95 242 SER B N 1
ATOM 3419 C CA . SER B 1 244 ? 13.035 18.102 82.974 1.00 24.37 242 SER B CA 1
ATOM 3420 C C . SER B 1 244 ? 12.815 17.275 84.239 1.00 25.75 242 SER B C 1
ATOM 3421 O O . SER B 1 244 ? 12.180 17.745 85.191 1.00 24.47 242 SER B O 1
ATOM 3424 N N . ARG B 1 245 ? 13.406 16.072 84.265 1.00 27.06 243 ARG B N 1
ATOM 3425 C CA . ARG B 1 245 ? 13.446 15.236 85.487 1.00 28.03 243 ARG B CA 1
ATOM 3426 C C . ARG B 1 245 ? 14.909 14.942 85.815 1.00 28.93 243 ARG B C 1
ATOM 3427 O O . ARG B 1 245 ? 15.785 15.114 84.951 1.00 28.07 243 ARG B O 1
ATOM 3435 N N . PRO B 1 246 ? 15.195 14.562 87.075 1.00 29.92 244 PRO B N 1
ATOM 3436 C CA . PRO B 1 246 ? 16.525 14.083 87.497 1.00 31.20 244 PRO B CA 1
ATOM 3437 C C . PRO B 1 246 ? 17.279 13.251 86.462 1.00 31.58 244 PRO B C 1
ATOM 3438 O O . PRO B 1 246 ? 18.453 13.552 86.201 1.00 32.08 244 PRO B O 1
ATOM 3442 N N . GLU B 1 247 ? 16.605 12.293 85.821 1.00 32.15 245 GLU B N 1
ATOM 3443 C CA . GLU B 1 247 ? 17.273 11.388 84.902 1.00 33.53 245 GLU B CA 1
ATOM 3444 C C . GLU B 1 247 ? 16.630 11.238 83.538 1.00 32.34 245 GLU B C 1
ATOM 3445 O O . GLU B 1 247 ? 16.822 10.215 82.898 1.00 30.75 245 GLU B O 1
ATOM 3451 N N . ARG B 1 248 ? 15.923 12.279 83.077 1.00 31.47 246 ARG B N 1
ATOM 3452 C CA . ARG B 1 248 ? 15.224 12.274 81.791 1.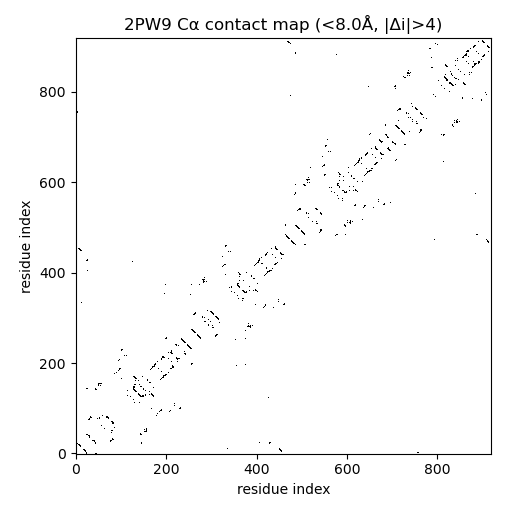00 31.56 246 ARG B CA 1
ATOM 3453 C C . ARG B 1 248 ? 14.919 13.725 81.418 1.00 30.12 246 ARG B C 1
ATOM 3454 O O . ARG B 1 248 ? 14.274 14.440 82.175 1.00 29.75 246 ARG B O 1
ATOM 3462 N N . ILE B 1 249 ? 15.352 14.140 80.237 1.00 28.47 247 ILE B N 1
ATOM 3463 C CA . ILE B 1 249 ? 15.047 15.491 79.753 1.00 25.88 247 ILE B CA 1
ATOM 3464 C C . ILE B 1 249 ? 14.607 15.342 78.304 1.00 26.08 247 ILE B C 1
ATOM 3465 O O . ILE B 1 249 ? 15.004 14.394 77.658 1.00 25.34 247 ILE B O 1
ATOM 3470 N N . ASN B 1 250 ? 13.781 16.272 77.817 1.00 26.10 248 ASN B N 1
ATOM 3471 C CA . ASN B 1 250 ? 13.376 16.368 76.404 1.00 25.50 248 ASN B CA 1
ATOM 3472 C C . ASN B 1 250 ? 13.964 17.630 75.819 1.00 24.84 248 ASN B C 1
ATOM 3473 O O . ASN B 1 250 ? 13.480 18.742 76.125 1.00 23.11 248 ASN B O 1
ATOM 3478 N N . VAL B 1 251 ? 14.985 17.475 74.984 1.00 23.83 249 VAL B N 1
ATOM 3479 C CA . VAL B 1 251 ? 15.645 18.600 74.355 1.00 23.08 249 VAL B CA 1
ATOM 3480 C C . VAL B 1 251 ? 14.973 18.884 73.012 1.00 25.33 249 VAL B C 1
ATOM 3481 O O . VAL B 1 251 ? 14.866 17.968 72.150 1.00 25.90 249 VAL B O 1
ATOM 3485 N N . PHE B 1 252 ? 14.544 20.149 72.833 1.00 25.17 250 PHE B N 1
ATOM 3486 C CA . PHE B 1 252 ? 13.832 20.645 71.636 1.00 24.43 250 PHE B CA 1
ATOM 3487 C C . PHE B 1 252 ? 14.774 21.485 70.760 1.00 24.70 250 PHE B C 1
ATOM 3488 O O . PHE B 1 252 ? 14.457 21.802 69.592 1.00 24.23 250 PHE B O 1
ATOM 3496 N N . ASN B 1 253 ? 15.927 21.872 71.306 1.00 24.32 251 ASN B N 1
ATOM 3497 C CA . ASN B 1 253 ? 16.933 22.509 70.470 1.00 24.70 251 ASN B CA 1
ATOM 3498 C C . ASN B 1 253 ? 18.322 22.321 71.019 1.00 24.94 251 ASN B C 1
ATOM 3499 O O . ASN B 1 253 ? 18.505 22.334 72.242 1.00 25.26 251 ASN B O 1
ATOM 3504 N N . ALA B 1 254 ? 19.303 22.225 70.115 1.00 24.05 252 ALA B N 1
ATOM 3505 C CA . ALA B 1 254 ? 20.744 22.222 70.468 1.00 23.26 252 ALA B CA 1
ATOM 3506 C C . ALA B 1 254 ? 21.159 21.276 71.604 1.00 24.27 252 ALA B C 1
ATOM 3507 O O . ALA B 1 254 ? 21.803 21.685 72.613 1.00 24.18 252 ALA B O 1
ATOM 3509 N N . PRO B 1 255 ? 20.887 19.972 71.413 1.00 24.27 253 PRO B N 1
ATOM 3510 C CA . PRO B 1 255 ? 21.252 18.941 72.385 1.00 25.05 253 PRO B CA 1
ATOM 3511 C C . PRO B 1 255 ? 22.752 18.785 72.680 1.00 26.08 253 PRO B C 1
ATOM 3512 O O . PRO B 1 255 ? 23.091 18.125 73.680 1.00 25.66 253 PRO B O 1
ATOM 3516 N N . GLU B 1 256 ? 23.632 19.385 71.860 1.00 27.59 254 GLU B N 1
ATOM 3517 C CA . GLU B 1 256 ? 25.124 19.203 72.020 1.00 29.75 254 GLU B CA 1
ATOM 3518 C C . GLU B 1 256 ? 25.649 19.810 73.321 1.00 29.26 254 GLU B C 1
ATOM 3519 O O . GLU B 1 256 ? 26.795 19.555 73.729 1.00 27.04 254 GLU B O 1
ATOM 3525 N N . ARG B 1 257 ? 24.846 20.691 73.922 1.00 28.99 255 ARG B N 1
ATOM 3526 C CA . ARG B 1 257 ? 25.304 21.447 75.085 1.00 27.95 255 ARG B CA 1
ATOM 3527 C C . ARG B 1 257 ? 25.021 20.578 76.302 1.00 28.12 255 ARG B C 1
ATOM 3528 O O . ARG B 1 257 ? 25.440 20.897 77.415 1.00 27.71 255 ARG B O 1
ATOM 3536 N N . ILE B 1 258 ? 24.330 19.455 76.079 1.00 28.46 256 ILE B N 1
ATOM 3537 C CA . ILE B 1 258 ? 24.164 18.448 77.126 1.00 29.18 256 ILE B CA 1
ATOM 3538 C C . ILE B 1 258 ? 25.287 17.391 76.992 1.00 30.26 256 ILE B C 1
ATOM 3539 O O . ILE B 1 258 ? 25.352 16.652 76.006 1.00 30.29 256 ILE B O 1
ATOM 3544 N N . LEU B 1 259 ? 26.173 17.322 77.983 1.00 30.64 257 LEU B N 1
ATOM 3545 C CA . LEU B 1 259 ? 27.361 16.471 77.871 1.00 31.47 257 LEU B CA 1
ATOM 3546 C C . LEU B 1 259 ? 27.085 15.025 78.294 1.00 31.28 257 LEU B C 1
ATOM 3547 O O . LEU B 1 259 ? 26.749 14.810 79.459 1.00 31.84 257 LEU B O 1
ATOM 3552 N N . PRO C 1 9 ? -17.660 9.306 20.585 1.00 43.31 7 PRO C N 1
ATOM 3553 C CA . PRO C 1 9 ? -16.568 8.341 20.849 1.00 42.32 7 PRO C CA 1
ATOM 3554 C C . PRO C 1 9 ? -16.168 8.407 22.333 1.00 40.69 7 PRO C C 1
ATOM 3555 O O . PRO C 1 9 ? -15.793 9.474 22.816 1.00 40.47 7 PRO C O 1
ATOM 3559 N N . LEU C 1 10 ? -16.279 7.297 23.059 1.00 38.95 8 LEU C N 1
ATOM 3560 C CA . LEU C 1 10 ? -15.975 7.342 24.499 1.00 37.20 8 LEU C CA 1
ATOM 3561 C C . LEU C 1 10 ? -14.702 6.589 24.862 1.00 36.45 8 LEU C C 1
ATOM 3562 O O . LEU C 1 10 ? -14.265 6.606 26.010 1.00 35.01 8 LEU C O 1
ATOM 3567 N N . SER C 1 11 ? -14.111 5.934 23.867 1.00 35.71 9 SER C N 1
ATOM 3568 C CA . SER C 1 11 ? -12.837 5.270 24.051 1.00 35.32 9 SER C CA 1
ATOM 3569 C C . SER C 1 11 ? -12.041 5.329 22.750 1.00 35.68 9 SER C C 1
ATOM 3570 O O . SER C 1 11 ? -12.538 5.870 21.748 1.00 34.98 9 SER C O 1
ATOM 3573 N N . ILE C 1 12 ? -10.793 4.868 22.801 1.00 35.71 10 ILE C N 1
ATOM 3574 C CA . ILE C 1 12 ? -9.890 4.827 21.638 1.00 36.27 10 ILE C CA 1
ATOM 3575 C C . ILE C 1 12 ? -9.011 3.602 21.772 1.00 35.58 10 ILE C C 1
ATOM 3576 O O . ILE C 1 12 ? -8.743 3.149 22.878 1.00 35.23 10 ILE C O 1
ATOM 3581 N N . MET C 1 13 ? -8.525 3.075 20.648 1.00 34.38 11 MET C N 1
ATOM 3582 C CA . MET C 1 13 ? -7.638 1.941 20.733 1.00 32.82 11 MET C CA 1
ATOM 3583 C C . MET C 1 13 ? -6.212 2.409 20.709 1.00 32.67 11 MET C C 1
ATOM 3584 O O . MET C 1 13 ? -5.893 3.406 20.088 1.00 31.31 11 MET C O 1
ATOM 3589 N N . GLN C 1 14 ? -5.367 1.682 21.427 1.00 33.14 12 GLN C N 1
ATOM 3590 C CA . GLN C 1 14 ? -4.010 2.110 21.645 1.00 33.43 12 GLN C CA 1
ATOM 3591 C C . GLN C 1 14 ? -3.243 0.867 21.726 1.00 33.61 12 GLN C C 1
ATOM 3592 O O . GLN C 1 14 ? -3.583 -0.020 22.484 1.00 32.87 12 GLN C O 1
ATOM 3598 N N . LYS C 1 15 ? -2.171 0.826 20.944 1.00 34.48 13 LYS C N 1
ATOM 3599 C CA . LYS C 1 15 ? -1.273 -0.301 20.914 1.00 35.22 13 LYS C CA 1
ATOM 3600 C C . LYS C 1 15 ? -0.442 -0.422 22.192 1.00 35.69 13 LYS C C 1
ATOM 3601 O O . LYS C 1 15 ? -0.033 0.567 22.763 1.00 35.95 13 LYS C O 1
ATOM 3607 N N . SER C 1 16 ? -0.224 -1.648 22.655 1.00 35.58 14 SER C N 1
ATOM 3608 C CA . SER C 1 16 ? 0.646 -1.864 23.788 1.00 36.24 14 SER C CA 1
ATOM 3609 C C . SER C 1 16 ? 1.445 -3.146 23.578 1.00 36.42 14 SER C C 1
ATOM 3610 O O . SER C 1 16 ? 1.233 -3.844 22.590 1.00 35.45 14 SER C O 1
ATOM 3613 N N . VAL C 1 17 ? 2.379 -3.421 24.493 1.00 36.29 15 VAL C N 1
ATOM 3614 C CA . VAL C 1 17 ? 3.144 -4.650 24.488 1.00 36.59 15 VAL C CA 1
ATOM 3615 C C . VAL C 1 17 ? 3.008 -5.321 25.816 1.00 36.43 15 VAL C C 1
ATOM 3616 O O . VAL C 1 17 ? 3.353 -4.727 26.844 1.00 36.47 15 VAL C O 1
ATOM 3620 N N . VAL C 1 18 ? 2.552 -6.566 25.824 1.00 37.20 16 VAL C N 1
ATOM 3621 C CA . VAL C 1 18 ? 2.638 -7.356 27.044 1.00 38.78 16 VAL C CA 1
ATOM 3622 C C . VAL C 1 18 ? 4.009 -8.017 27.189 1.00 40.18 16 VAL C C 1
ATOM 3623 O O . VAL C 1 18 ? 4.443 -8.806 26.340 1.00 40.49 16 VAL C O 1
ATOM 3627 N N . ILE C 1 19 ? 4.680 -7.680 28.284 1.00 40.98 17 ILE C N 1
ATOM 3628 C CA . ILE C 1 19 ? 5.978 -8.252 28.596 1.00 41.58 17 ILE C CA 1
ATOM 3629 C C . ILE C 1 19 ? 5.794 -9.293 29.679 1.00 42.38 17 ILE C C 1
ATOM 3630 O O . ILE C 1 19 ? 5.274 -9.005 30.764 1.00 41.74 17 ILE C O 1
ATOM 3635 N N . ARG C 1 20 ? 6.200 -10.511 29.337 1.00 43.83 18 ARG C N 1
ATOM 3636 C CA . ARG C 1 20 ? 6.288 -11.627 30.255 1.00 46.10 18 ARG C CA 1
ATOM 3637 C C . ARG C 1 20 ? 7.751 -12.046 30.306 1.00 47.32 18 ARG C C 1
ATOM 3638 O O . ARG C 1 20 ? 8.544 -11.558 29.505 1.00 47.46 18 ARG C O 1
ATOM 3646 N N . PRO C 1 21 ? 8.112 -12.954 31.237 1.00 48.56 19 PRO C N 1
ATOM 3647 C CA . PRO C 1 21 ? 9.513 -13.373 31.455 1.00 50.25 19 PRO C CA 1
ATOM 3648 C C . PRO C 1 21 ? 10.500 -13.477 30.226 1.00 51.97 19 PRO C C 1
ATOM 3649 O O . PRO C 1 21 ? 11.355 -12.577 30.044 1.00 52.96 19 PRO C O 1
ATOM 3653 N N . GLY C 1 22 ? 10.346 -14.449 29.332 1.00 52.73 20 GLY C N 1
ATOM 3654 C CA . GLY C 1 22 ? 9.090 -15.104 29.029 1.00 53.74 20 GLY C CA 1
ATOM 3655 C C . GLY C 1 22 ? 9.004 -14.847 27.540 1.00 54.63 20 GLY C C 1
ATOM 3656 O O . GLY C 1 22 ? 9.291 -15.721 26.722 1.00 55.02 20 GLY C O 1
ATOM 3657 N N . GLY C 1 23 ? 8.673 -13.611 27.196 1.00 54.93 21 GLY C N 1
ATOM 3658 C CA . GLY C 1 23 ? 8.465 -13.209 25.821 1.00 55.44 21 GLY C CA 1
ATOM 3659 C C . GLY C 1 23 ? 7.596 -11.968 25.839 1.00 55.78 21 GLY C C 1
ATOM 3660 O O . GLY C 1 23 ? 7.327 -11.397 26.897 1.00 55.71 21 GLY C O 1
ATOM 3661 N N . ARG C 1 24 ? 7.114 -11.577 24.670 1.00 56.05 22 ARG C N 1
ATOM 3662 C CA . ARG C 1 24 ? 6.601 -10.236 24.489 1.00 56.31 22 ARG C CA 1
ATOM 3663 C C . ARG C 1 24 ? 5.635 -10.211 23.305 1.00 56.47 22 ARG C C 1
ATOM 3664 O O . ARG C 1 24 ? 5.972 -10.681 22.215 1.00 56.67 22 ARG C O 1
ATOM 3672 N N . GLN C 1 25 ? 4.428 -9.694 23.510 1.00 56.35 23 GLN C N 1
ATOM 3673 C CA . GLN C 1 25 ? 3.486 -9.610 22.388 1.00 56.68 23 GLN C CA 1
ATOM 3674 C C . GLN C 1 25 ? 2.728 -8.309 22.264 1.00 55.71 23 GLN C C 1
ATOM 3675 O O . GLN C 1 25 ? 2.268 -7.719 23.251 1.00 55.26 23 GLN C O 1
ATOM 3681 N N . GLU C 1 26 ? 2.625 -7.882 21.014 1.00 54.52 24 GLU C N 1
ATOM 3682 C CA . GLU C 1 26 ? 1.907 -6.693 20.646 1.00 53.83 24 GLU C CA 1
ATOM 3683 C C . GLU C 1 26 ? 0.441 -6.926 21.034 1.00 52.33 24 GLU C C 1
ATOM 3684 O O . GLU C 1 26 ? -0.059 -8.055 20.963 1.00 51.77 24 GLU C O 1
ATOM 3690 N N . MET C 1 27 ? -0.202 -5.872 21.539 1.00 50.32 25 MET C N 1
ATOM 3691 C CA . MET C 1 27 ? -1.601 -5.920 21.968 1.00 48.31 25 MET C CA 1
ATOM 3692 C C . MET C 1 27 ? -2.266 -4.615 21.590 1.00 46.47 25 MET C C 1
ATOM 3693 O O . MET C 1 27 ? -1.612 -3.589 21.420 1.00 45.81 25 MET C O 1
ATOM 3698 N N . ASP C 1 28 ? -3.574 -4.655 21.430 1.00 44.05 26 ASP C N 1
ATOM 3699 C CA . ASP C 1 28 ? -4.317 -3.451 21.097 1.00 41.80 26 ASP C CA 1
ATOM 3700 C C . ASP C 1 28 ? -5.396 -3.316 22.171 1.00 40.41 26 ASP C C 1
ATOM 3701 O O . ASP C 1 28 ? -6.060 -4.299 22.509 1.00 40.68 26 ASP C O 1
ATOM 3706 N N . GLU C 1 29 ? -5.564 -2.117 22.717 1.00 38.50 27 GLU C N 1
ATOM 3707 C CA . GLU C 1 29 ? -6.390 -1.947 23.918 1.00 37.42 27 GLU C CA 1
ATOM 3708 C C . GLU C 1 29 ? -7.328 -0.783 23.759 1.00 34.81 27 GLU C C 1
ATOM 3709 O O . GLU C 1 29 ? -6.959 0.229 23.205 1.00 35.12 27 GLU C O 1
ATOM 3715 N N . HIS C 1 30 ? -8.541 -0.915 24.274 1.00 33.21 28 HIS C N 1
ATOM 3716 C CA . HIS C 1 30 ? -9.475 0.217 24.338 1.00 31.06 28 HIS C CA 1
ATOM 3717 C C . HIS C 1 30 ? -9.132 1.040 25.563 1.00 29.95 28 HIS C C 1
ATOM 3718 O O . HIS C 1 30 ? -8.877 0.480 26.619 1.00 28.24 28 HIS C O 1
ATOM 3725 N N . VAL C 1 31 ? -9.147 2.362 25.416 1.00 29.73 29 VAL C N 1
ATOM 3726 C CA . VAL C 1 31 ? -8.758 3.282 26.472 1.00 30.22 29 VAL C CA 1
ATOM 3727 C C . VAL C 1 31 ? -9.802 4.406 26.606 1.00 30.86 29 VAL C C 1
ATOM 3728 O O . VAL C 1 31 ? -10.128 5.099 25.612 1.00 31.02 29 VAL C O 1
ATOM 3732 N N . ALA C 1 32 ? -10.299 4.600 27.832 1.00 29.46 30 ALA C N 1
ATOM 3733 C CA . ALA C 1 32 ? -11.379 5.532 28.075 1.00 28.52 30 ALA C CA 1
ATOM 3734 C C . ALA C 1 32 ? -10.918 6.925 27.806 1.00 28.58 30 ALA C C 1
ATOM 3735 O O . ALA C 1 32 ? -9.792 7.288 28.153 1.00 28.63 30 ALA C O 1
ATOM 3737 N N . ILE C 1 33 ? -11.807 7.727 27.232 1.00 27.93 31 ILE C N 1
ATOM 3738 C CA . ILE C 1 33 ? -11.485 9.102 26.927 1.00 28.41 31 ILE C CA 1
ATOM 3739 C C . ILE C 1 33 ? -11.777 9.967 28.147 1.00 29.44 31 ILE C C 1
ATOM 3740 O O . ILE C 1 33 ? -12.859 9.872 28.716 1.00 29.45 31 ILE C O 1
ATOM 3745 N N . GLU C 1 34 ? -10.810 10.794 28.542 1.00 30.51 32 GLU C N 1
ATOM 3746 C CA . GLU C 1 34 ? -10.948 11.751 29.647 1.00 31.32 32 GLU C CA 1
ATOM 3747 C C . GLU C 1 34 ? -10.684 13.105 29.054 1.00 32.36 32 GLU C C 1
ATOM 3748 O O . GLU C 1 34 ? -9.601 13.324 28.518 1.00 32.48 32 GLU C O 1
ATOM 3754 N N . THR C 1 35 ? -11.634 14.024 29.153 1.00 33.87 33 THR C N 1
ATOM 3755 C CA . THR C 1 35 ? -11.461 15.340 28.536 1.00 34.95 33 THR C CA 1
ATOM 3756 C C . THR C 1 35 ? -12.016 16.468 29.384 1.00 36.19 33 THR C C 1
ATOM 3757 O O . THR C 1 35 ? -13.035 16.276 30.045 1.00 37.05 33 THR C O 1
ATOM 3761 N N . PRO C 1 36 ? -11.326 17.626 29.446 1.00 37.56 34 PRO C N 1
ATOM 3762 C CA . PRO C 1 36 ? -11.895 18.751 30.236 1.00 38.87 34 PRO C CA 1
ATOM 3763 C C . PRO C 1 36 ? -13.108 19.465 29.619 1.00 40.05 34 PRO C C 1
ATOM 3764 O O . PRO C 1 36 ? -13.238 19.524 28.400 1.00 40.38 34 PRO C O 1
ATOM 3768 N N . TYR C 1 37 ? -14.003 19.965 30.475 1.00 41.06 35 TYR C N 1
ATOM 3769 C CA . TYR C 1 37 ? -15.159 20.778 30.053 1.00 41.58 35 TYR C CA 1
ATOM 3770 C C . TYR C 1 37 ? -15.353 21.957 31.003 1.00 42.56 35 TYR C C 1
ATOM 3771 O O . TYR C 1 37 ? -15.157 21.822 32.211 1.00 42.51 35 TYR C O 1
ATOM 3780 N N . ALA C 1 38 ? -15.714 23.119 30.464 1.00 43.87 36 ALA C N 1
ATOM 3781 C CA . ALA C 1 38 ? -16.110 24.227 31.318 1.00 45.25 36 ALA C CA 1
ATOM 3782 C C . ALA C 1 38 ? -17.525 23.981 31.759 1.00 46.48 36 ALA C C 1
ATOM 3783 O O . ALA C 1 38 ? -18.290 23.327 31.063 1.00 46.42 36 ALA C O 1
ATOM 3785 N N . ILE C 1 39 ? -17.879 24.475 32.932 1.00 48.74 37 ILE C N 1
ATOM 3786 C CA . ILE C 1 39 ? -19.274 24.519 33.277 1.00 51.23 37 ILE C CA 1
ATOM 3787 C C . ILE C 1 39 ? -19.594 25.964 33.562 1.00 53.01 37 ILE C C 1
ATOM 3788 O O . ILE C 1 39 ? -18.987 26.601 34.442 1.00 53.55 37 ILE C O 1
ATOM 3793 N N . ALA C 1 40 ? -20.530 26.485 32.779 1.00 54.92 38 ALA C N 1
ATOM 3794 C CA . ALA C 1 40 ? -20.936 27.869 32.911 1.00 56.74 38 ALA C CA 1
ATOM 3795 C C . ALA C 1 40 ? -22.347 27.978 33.451 1.00 57.55 38 ALA C C 1
ATOM 3796 O O . ALA C 1 40 ? -23.243 27.249 33.046 1.00 58.13 38 ALA C O 1
ATOM 3798 N N . LEU C 1 41 ? -22.516 28.900 34.379 1.00 59.10 39 LEU C N 1
ATOM 3799 C CA . LEU C 1 41 ? -23.823 29.276 34.891 1.00 60.67 39 LEU C CA 1
ATOM 3800 C C . LEU C 1 41 ? -23.966 30.802 34.770 1.00 61.75 39 LEU C C 1
ATOM 3801 O O . LEU C 1 41 ? -23.076 31.561 35.197 1.00 62.13 39 LEU C O 1
ATOM 3806 N N . ASN C 1 42 ? -25.082 31.241 34.195 1.00 62.75 40 ASN C N 1
ATOM 3807 C CA . ASN C 1 42 ? -25.360 32.669 34.039 1.00 63.97 40 ASN C CA 1
ATOM 3808 C C . ASN C 1 42 ? -24.218 33.426 33.323 1.00 65.14 40 ASN C C 1
ATOM 3809 O O . ASN C 1 42 ? -23.927 34.589 33.631 1.00 65.50 40 ASN C O 1
ATOM 3814 N N . ASP C 1 43 ? -23.590 32.729 32.373 1.00 66.51 41 ASP C N 1
ATOM 3815 C CA . ASP C 1 43 ? -22.507 33.241 31.522 1.00 67.66 41 ASP C CA 1
ATOM 3816 C C . ASP C 1 43 ? -21.244 33.646 32.278 1.00 67.88 41 ASP C C 1
ATOM 3817 O O . ASP C 1 43 ? -20.468 34.502 31.829 1.00 68.17 41 ASP C O 1
ATOM 3822 N N . ARG C 1 44 ? -21.058 33.024 33.433 1.00 67.83 42 ARG C N 1
ATOM 3823 C CA . ARG C 1 44 ? -19.756 32.947 34.056 1.00 68.06 42 ARG C CA 1
ATOM 3824 C C . ARG C 1 44 ? -19.331 31.479 34.041 1.00 67.25 42 ARG C C 1
ATOM 3825 O O . ARG C 1 44 ? -20.173 30.578 34.122 1.00 67.26 42 ARG C O 1
ATOM 3833 N N . VAL C 1 45 ? -18.027 31.261 33.892 1.00 66.37 43 VAL C N 1
ATOM 3834 C CA . VAL C 1 45 ? -17.423 29.941 33.980 1.00 65.00 43 VAL C CA 1
ATOM 3835 C C . VAL C 1 45 ? -17.082 29.693 35.443 1.00 63.95 43 VAL C C 1
ATOM 3836 O O . VAL C 1 45 ? -16.233 30.373 36.029 1.00 64.22 43 VAL C O 1
ATOM 3840 N N . ILE C 1 46 ? -17.770 28.710 36.010 1.00 62.50 44 ILE C N 1
ATOM 3841 C CA . ILE C 1 46 ? -17.766 28.413 37.444 1.00 60.98 44 ILE C CA 1
ATOM 3842 C C . ILE C 1 46 ? -16.628 27.481 37.826 1.00 59.65 44 ILE C C 1
ATOM 3843 O O . ILE C 1 46 ? -15.998 27.640 38.864 1.00 59.38 44 ILE C O 1
ATOM 3848 N N . GLY C 1 47 ? -16.414 26.481 36.984 1.00 58.29 45 GLY C N 1
ATOM 3849 C CA . GLY C 1 47 ? -15.364 25.503 37.174 1.00 56.75 45 GLY C CA 1
ATOM 3850 C C . GLY C 1 47 ? -15.144 24.722 35.894 1.00 55.59 45 GLY C C 1
ATOM 3851 O O . GLY C 1 47 ? -15.850 24.915 34.891 1.00 55.86 45 GLY C O 1
ATOM 3852 N N . SER C 1 48 ? -14.154 23.834 35.948 1.00 54.20 46 SER C N 1
ATOM 3853 C CA . SER C 1 48 ? -13.811 22.944 34.856 1.00 52.11 46 SER C CA 1
ATOM 3854 C C . SER C 1 48 ? -13.564 21.555 35.443 1.00 50.37 46 SER C C 1
ATOM 3855 O O . SER C 1 48 ? -13.016 21.428 36.541 1.00 50.11 46 SER C O 1
ATOM 3858 N N . SER C 1 49 ? -13.984 20.517 34.728 1.00 47.40 47 SER C N 1
ATOM 3859 C CA . SER C 1 49 ? -13.763 19.177 35.213 1.00 45.04 47 SER C CA 1
ATOM 3860 C C . SER C 1 49 ? -13.358 18.266 34.073 1.00 43.10 47 SER C C 1
ATOM 3861 O O . SER C 1 49 ? -13.770 18.492 32.920 1.00 42.47 47 SER C O 1
ATOM 3864 N N . MET C 1 50 ? -12.540 17.265 34.426 1.00 40.55 48 MET C N 1
ATOM 3865 C CA . MET C 1 50 ? -12.227 16.107 33.583 1.00 38.64 48 MET C CA 1
ATOM 3866 C C . MET C 1 50 ? -13.380 15.121 33.601 1.00 37.51 48 MET C C 1
ATOM 3867 O O . MET C 1 50 ? -13.833 14.723 34.676 1.00 38.25 48 MET C O 1
ATOM 3872 N N . VAL C 1 51 ? -13.866 14.751 32.418 1.00 36.25 49 VAL C N 1
ATOM 3873 C CA . VAL C 1 51 ? -15.116 14.027 32.285 1.00 35.76 49 VAL C CA 1
ATOM 3874 C C . VAL C 1 51 ? -14.978 12.973 31.189 1.00 35.45 49 VAL C C 1
ATOM 3875 O O . VAL C 1 51 ? -14.133 13.107 30.314 1.00 36.02 49 VAL C O 1
ATOM 3879 N N . LEU C 1 52 ? -15.786 11.913 31.278 1.00 33.41 50 LEU C N 1
ATOM 3880 C CA . LEU C 1 52 ? -16.085 11.045 30.165 1.00 31.93 50 LEU C CA 1
ATOM 3881 C C . LEU C 1 52 ? -17.179 11.798 29.408 1.00 32.55 50 LEU C C 1
ATOM 3882 O O . LEU C 1 52 ? -18.215 12.129 30.005 1.00 31.36 50 LEU C O 1
ATOM 3887 N N . PRO C 1 53 ? -16.947 12.106 28.112 1.00 32.27 51 PRO C N 1
ATOM 3888 C CA . PRO C 1 53 ? -17.803 13.110 27.456 1.00 32.99 51 PRO C CA 1
ATOM 3889 C C . PRO C 1 53 ? -19.220 12.641 27.084 1.00 33.99 51 PRO C C 1
ATOM 3890 O O . PRO C 1 53 ? -19.608 12.727 25.917 1.00 34.06 51 PRO C O 1
ATOM 3894 N N . VAL C 1 54 ? -19.991 12.164 28.066 1.00 34.92 52 VAL C N 1
ATOM 3895 C CA . VAL C 1 54 ? -21.339 11.663 27.824 1.00 35.34 52 VAL C CA 1
ATOM 3896 C C . VAL C 1 54 ? -22.272 12.076 28.957 1.00 36.20 52 VAL C C 1
ATOM 3897 O O . VAL C 1 54 ? -21.829 12.215 30.091 1.00 36.46 52 VAL C O 1
ATOM 3901 N N . ASP C 1 55 ? -23.553 12.280 28.644 1.00 36.58 53 ASP C N 1
ATOM 3902 C CA . ASP C 1 55 ? -24.560 12.735 29.632 1.00 36.83 53 ASP C CA 1
ATOM 3903 C C . ASP C 1 55 ? -24.177 14.028 30.301 1.00 36.41 53 ASP C C 1
ATOM 3904 O O . ASP C 1 55 ? -24.329 14.202 31.519 1.00 35.98 53 ASP C O 1
ATOM 3909 N N . LEU C 1 56 ? -23.716 14.954 29.470 1.00 36.31 54 LEU C N 1
ATOM 3910 C CA . LEU C 1 56 ? -23.147 16.193 29.936 1.00 36.68 54 LEU C CA 1
ATOM 3911 C C . LEU C 1 56 ? -24.184 17.179 30.383 1.00 37.68 54 LEU C C 1
ATOM 3912 O O . LEU C 1 56 ? -23.901 17.998 31.252 1.00 37.41 54 LEU C O 1
ATOM 3917 N N . GLU C 1 57 ? -25.402 17.090 29.839 1.00 38.35 55 GLU C N 1
ATOM 3918 C CA . GLU C 1 57 ? -26.506 17.929 30.372 1.00 39.45 55 GLU C CA 1
ATOM 3919 C C . GLU C 1 57 ? -26.713 17.592 31.843 1.00 37.60 55 GLU C C 1
ATOM 3920 O O . GLU C 1 57 ? -26.702 18.479 32.695 1.00 37.72 55 GLU C O 1
ATOM 3926 N N . GLU C 1 58 ? -26.860 16.305 32.128 1.00 36.83 56 GLU C N 1
ATOM 3927 C CA . GLU C 1 58 ? -27.008 15.825 33.504 1.00 37.06 56 GLU C CA 1
ATOM 3928 C C . GLU C 1 58 ? -25.853 16.294 34.381 1.00 36.29 56 GLU C C 1
ATOM 3929 O O . GLU C 1 58 ? -26.063 16.780 35.505 1.00 35.96 56 GLU C O 1
ATOM 3935 N N . PHE C 1 59 ? -24.636 16.155 33.857 1.00 35.35 57 PHE C N 1
ATOM 3936 C CA . PHE C 1 59 ? -23.445 16.559 34.590 1.00 35.26 57 PHE C CA 1
ATOM 3937 C C . PHE C 1 59 ? -23.518 18.030 34.966 1.00 36.02 57 PHE C C 1
ATOM 3938 O O . PHE C 1 59 ? -23.204 18.375 36.095 1.00 36.82 57 PHE C O 1
ATOM 3946 N N . GLY C 1 60 ? -23.944 18.900 34.041 1.00 36.11 58 GLY C N 1
ATOM 3947 C CA . GLY C 1 60 ? -23.871 20.336 34.302 1.00 36.21 58 GLY C CA 1
ATOM 3948 C C . GLY C 1 60 ? -24.736 20.669 35.496 1.00 35.79 58 GLY C C 1
ATOM 3949 O O . GLY C 1 60 ? -24.323 21.385 36.406 1.00 37.30 58 GLY C O 1
ATOM 3950 N N . ALA C 1 61 ? -25.940 20.125 35.498 1.00 35.86 59 ALA C N 1
ATOM 3951 C CA . ALA C 1 61 ? -26.907 20.347 36.572 1.00 35.75 59 ALA C CA 1
ATOM 3952 C C . ALA C 1 61 ? -26.418 19.769 37.920 1.00 35.36 59 ALA C C 1
ATOM 3953 O O . ALA C 1 61 ? -26.394 20.468 38.943 1.00 35.09 59 ALA C O 1
ATOM 3955 N N . GLY C 1 62 ? -26.019 18.494 37.913 1.00 35.03 60 GLY C N 1
ATOM 3956 C CA . GLY C 1 62 ? -25.480 17.836 39.122 1.00 34.65 60 GLY C CA 1
ATOM 3957 C C . GLY C 1 62 ? -24.261 18.535 39.673 1.00 35.12 60 GLY C C 1
ATOM 3958 O O . GLY C 1 62 ? -24.156 18.733 40.882 1.00 34.51 60 GLY C O 1
ATOM 3959 N N . PHE C 1 63 ? -23.367 18.966 38.782 1.00 35.80 61 PHE C N 1
ATOM 3960 C CA . PHE C 1 63 ? -22.147 19.621 39.201 1.00 36.90 61 PHE C CA 1
ATOM 3961 C C . PHE C 1 63 ? -22.458 20.878 39.986 1.00 37.84 61 PHE C C 1
ATOM 3962 O O . PHE C 1 63 ? -21.963 21.046 41.106 1.00 38.14 61 PHE C O 1
ATOM 3970 N N . LEU C 1 64 ? -23.293 21.761 39.431 1.00 39.06 62 LEU C N 1
ATOM 3971 C CA . LEU C 1 64 ? -23.643 23.010 40.139 1.00 39.84 62 LEU C CA 1
ATOM 3972 C C . LEU C 1 64 ? -24.445 22.727 41.423 1.00 40.37 62 LEU C C 1
ATOM 3973 O O . LEU C 1 64 ? -24.158 23.299 42.463 1.00 40.99 62 LEU C O 1
ATOM 3978 N N . PHE C 1 65 ? -25.419 21.823 41.364 1.00 41.73 63 PHE C N 1
ATOM 3979 C CA . PHE C 1 65 ? -26.072 21.368 42.581 1.00 42.61 63 PHE C CA 1
ATOM 3980 C C . PHE C 1 65 ? -24.983 21.062 43.597 1.00 44.71 63 PHE C C 1
ATOM 3981 O O . PHE C 1 65 ? -24.959 21.660 44.685 1.00 44.83 63 PHE C O 1
ATOM 3989 N N . GLY C 1 66 ? -24.056 20.167 43.216 1.00 45.79 64 GLY C N 1
ATOM 3990 C CA . GLY C 1 66 ? -22.950 19.734 44.083 1.00 47.20 64 GLY C CA 1
ATOM 3991 C C . GLY C 1 66 ? -22.086 20.824 44.686 1.00 48.43 64 GLY C C 1
ATOM 3992 O O . GLY C 1 66 ? -21.717 20.763 45.859 1.00 47.37 64 GLY C O 1
ATOM 3993 N N . GLN C 1 67 ? -21.756 21.824 43.878 1.00 50.61 65 GLN C N 1
ATOM 3994 C CA . GLN C 1 67 ? -20.946 22.964 44.336 1.00 52.79 65 GLN C CA 1
ATOM 3995 C C . GLN C 1 67 ? -21.764 24.030 45.090 1.00 54.15 65 GLN C C 1
ATOM 3996 O O . GLN C 1 67 ? -21.236 25.063 45.513 1.00 54.29 65 GLN C O 1
ATOM 4002 N N . GLY C 1 68 ? -23.054 23.772 45.255 1.00 56.09 66 GLY C N 1
ATOM 4003 C CA . GLY C 1 68 ? -23.909 24.621 46.079 1.00 58.47 66 GLY C CA 1
ATOM 4004 C C . GLY C 1 68 ? -24.610 25.788 45.399 1.00 59.80 66 GLY C C 1
ATOM 4005 O O . GLY C 1 68 ? -25.206 26.626 46.076 1.00 59.83 66 GLY C O 1
ATOM 4006 N N . TYR C 1 69 ? -24.565 25.841 44.071 1.00 61.24 67 TYR C N 1
ATOM 4007 C CA . TYR C 1 69 ? -25.234 26.907 43.329 1.00 62.73 67 TYR C CA 1
ATOM 4008 C C . TYR C 1 69 ? -26.733 26.678 43.217 1.00 63.60 67 TYR C C 1
ATOM 4009 O O . TYR C 1 69 ? -27.536 27.427 43.786 1.00 64.31 67 TYR C O 1
ATOM 4018 N N . ILE C 1 70 ? -27.099 25.647 42.465 1.00 64.36 68 ILE C N 1
ATOM 4019 C CA . ILE C 1 70 ? -28.475 25.195 42.336 1.00 64.86 68 ILE C CA 1
ATOM 4020 C C . ILE C 1 70 ? -28.913 24.379 43.571 1.00 65.89 68 ILE C C 1
ATOM 4021 O O . ILE C 1 70 ? -28.128 23.601 44.141 1.00 66.04 68 ILE C O 1
ATOM 4026 N N . LYS C 1 71 ? -30.159 24.590 43.991 1.00 66.96 69 LYS C N 1
ATOM 4027 C CA . LYS C 1 71 ? -30.777 23.831 45.074 1.00 68.05 69 LYS C CA 1
ATOM 4028 C C . LYS C 1 71 ? -32.060 23.159 44.596 1.00 68.47 69 LYS C C 1
ATOM 4029 O O . LYS C 1 71 ? -32.434 22.098 45.096 1.00 68.74 69 LYS C O 1
ATOM 4035 N N . LYS C 1 72 ? -32.743 23.781 43.642 1.00 69.17 70 LYS C N 1
ATOM 4036 C CA . LYS C 1 72 ? -34.052 23.299 43.201 1.00 70.06 70 LYS C CA 1
ATOM 4037 C C . LYS C 1 72 ? -34.012 22.886 41.749 1.00 70.51 70 LYS C C 1
ATOM 4038 O O . LYS C 1 72 ? -33.357 23.530 40.950 1.00 70.87 70 LYS C O 1
ATOM 4044 N N . ALA C 1 73 ? -34.728 21.821 41.403 1.00 71.21 71 ALA C N 1
ATOM 4045 C CA . ALA C 1 73 ? -34.942 21.470 40.005 1.00 72.22 71 ALA C CA 1
ATOM 4046 C C . ALA C 1 73 ? -35.656 22.616 39.279 1.00 73.24 71 ALA C C 1
ATOM 4047 O O . ALA C 1 73 ? -35.537 22.775 38.059 1.00 73.39 71 ALA C O 1
ATOM 4049 N N . GLU C 1 74 ? -36.389 23.417 40.048 1.00 74.10 72 GLU C N 1
ATOM 4050 C CA . GLU C 1 74 ? -37.186 24.509 39.499 1.00 75.12 72 GLU C CA 1
ATOM 4051 C C . GLU C 1 74 ? -36.339 25.716 39.071 1.00 74.98 72 GLU C C 1
ATOM 4052 O O . GLU C 1 74 ? -36.662 26.372 38.083 1.00 75.33 72 GLU C O 1
ATOM 4058 N N . GLU C 1 75 ? -35.254 25.984 39.800 1.00 74.65 73 GLU C N 1
ATOM 4059 C CA . GLU C 1 75 ? -34.379 27.135 39.547 1.00 74.60 73 GLU C CA 1
ATOM 4060 C C . GLU C 1 75 ? -33.807 27.209 38.126 1.00 74.69 73 GLU C C 1
ATOM 4061 O O . GLU C 1 75 ? -33.672 28.303 37.556 1.00 74.90 73 GLU C O 1
ATOM 4067 N N . ILE C 1 76 ? -33.491 26.043 37.563 1.00 74.63 74 ILE C N 1
ATOM 4068 C CA . ILE C 1 76 ? -32.766 25.925 36.289 1.00 74.32 74 ILE C CA 1
ATOM 4069 C C . ILE C 1 76 ? -33.596 26.335 35.075 1.00 74.19 74 ILE C C 1
ATOM 4070 O O . ILE C 1 76 ? -34.626 25.711 34.801 1.00 74.07 74 ILE C O 1
ATOM 4075 N N . ARG C 1 77 ? -33.129 27.366 34.353 1.00 73.92 75 ARG C N 1
ATOM 4076 C CA . ARG C 1 77 ? -33.680 27.734 33.029 1.00 73.69 75 ARG C CA 1
ATOM 4077 C C . ARG C 1 77 ? -33.493 26.520 32.122 1.00 73.30 75 ARG C C 1
ATOM 4078 O O . ARG C 1 77 ? -34.404 25.685 32.004 1.00 73.26 75 ARG C O 1
ATOM 4086 N N . GLU C 1 78 ? -32.312 26.411 31.502 1.00 72.40 76 GLU C N 1
ATOM 4087 C CA . GLU C 1 78 ? -31.945 25.182 30.773 1.00 71.71 76 GLU C CA 1
ATOM 4088 C C . GLU C 1 78 ? -30.461 25.063 30.357 1.00 70.83 76 GLU C C 1
ATOM 4089 O O . GLU C 1 78 ? -29.671 25.999 30.533 1.00 70.68 76 GLU C O 1
ATOM 4095 N N . ILE C 1 79 ? -30.106 23.896 29.823 1.00 69.97 77 ILE C N 1
ATOM 4096 C CA . ILE C 1 79 ? -28.707 23.484 29.709 1.00 69.42 77 ILE C CA 1
ATOM 4097 C C . ILE C 1 79 ? -28.248 23.209 28.276 1.00 68.75 77 ILE C C 1
ATOM 4098 O O . ILE C 1 79 ? -28.774 22.320 27.595 1.00 67.98 77 ILE C O 1
ATOM 4103 N N . LEU C 1 80 ? -27.244 23.983 27.854 1.00 68.08 78 LEU C N 1
ATOM 4104 C CA . LEU C 1 80 ? -26.620 23.833 26.541 1.00 67.41 78 LEU C CA 1
ATOM 4105 C C . LEU C 1 80 ? -25.215 23.252 26.637 1.00 66.37 78 LEU C C 1
ATOM 4106 O O . LEU C 1 80 ? -24.385 23.729 27.420 1.00 65.85 78 LEU C O 1
ATOM 4111 N N . VAL C 1 81 ? -24.972 22.233 25.814 1.00 65.54 79 VAL C N 1
ATOM 4112 C CA . VAL C 1 81 ? -23.683 21.544 25.721 1.00 64.87 79 VAL C CA 1
ATOM 4113 C C . VAL C 1 81 ? -22.969 21.821 24.383 1.00 64.50 79 VAL C C 1
ATOM 4114 O O . VAL C 1 81 ? -23.317 21.237 23.345 1.00 63.69 79 VAL C O 1
ATOM 4118 N N . CYS C 1 82 ? -21.972 22.709 24.434 1.00 64.23 80 CYS C N 1
ATOM 4119 C CA . CYS C 1 82 ? -21.067 22.984 23.309 1.00 64.31 80 CYS C CA 1
ATOM 4120 C C . CYS C 1 82 ? -19.916 21.967 23.285 1.00 63.82 80 CYS C C 1
ATOM 4121 O O . CYS C 1 82 ? -19.062 21.979 24.183 1.00 63.82 80 CYS C O 1
ATOM 4124 N N . PRO C 1 83 ? -19.879 21.092 22.249 1.00 63.52 81 PRO C N 1
ATOM 4125 C CA . PRO C 1 83 ? -18.861 20.037 22.099 1.00 62.99 81 PRO C CA 1
ATOM 4126 C C . PRO C 1 83 ? -17.435 20.585 22.004 1.00 62.58 81 PRO C C 1
ATOM 4127 O O . PRO C 1 83 ? -16.474 19.812 22.012 1.00 62.41 81 PRO C O 1
ATOM 4131 N N . GLN C 1 84 ? -17.312 21.909 21.915 1.00 61.97 82 GLN C N 1
ATOM 4132 C CA . GLN C 1 84 ? -16.020 22.594 21.910 1.00 61.36 82 GLN C CA 1
ATOM 4133 C C . GLN C 1 84 ? -15.348 22.510 23.288 1.00 60.67 82 GLN C C 1
ATOM 4134 O O . GLN C 1 84 ? -14.187 22.874 23.429 1.00 60.74 82 GLN C O 1
ATOM 4140 N N . GLY C 1 85 ? -16.090 22.044 24.296 1.00 59.81 83 GLY C N 1
ATOM 4141 C CA . GLY C 1 85 ? -15.588 21.925 25.670 1.00 58.36 83 GLY C CA 1
ATOM 4142 C C . GLY C 1 85 ? -16.362 22.746 26.688 1.00 57.48 83 GLY C C 1
ATOM 4143 O O . GLY C 1 85 ? -15.775 23.351 27.587 1.00 56.83 83 GLY C O 1
ATOM 4144 N N . ARG C 1 86 ? -17.687 22.762 26.565 1.00 57.25 84 ARG C N 1
ATOM 4145 C CA . ARG C 1 86 ? -18.488 23.670 27.386 1.00 57.21 84 ARG C CA 1
ATOM 4146 C C . ARG C 1 86 ? -19.889 23.194 27.706 1.00 56.75 84 ARG C C 1
ATOM 4147 O O . ARG C 1 86 ? -20.632 22.755 26.826 1.00 56.64 84 ARG C O 1
ATOM 4155 N N . ILE C 1 87 ? -20.239 23.299 28.984 1.00 56.12 85 ILE C N 1
ATOM 4156 C CA . ILE C 1 87 ? -21.601 23.093 29.432 1.00 55.81 85 ILE C CA 1
ATOM 4157 C C . ILE C 1 87 ? -22.106 24.423 29.995 1.00 56.26 85 ILE C C 1
ATOM 4158 O O . ILE C 1 87 ? -21.520 25.015 30.908 1.00 56.29 85 ILE C O 1
ATOM 4163 N N . SER C 1 88 ? -23.192 24.899 29.406 1.00 56.93 86 SER C N 1
ATOM 4164 C CA . SER C 1 88 ? -23.714 26.208 29.713 1.00 57.01 86 SER C CA 1
ATOM 4165 C C . SER C 1 88 ? -25.047 26.088 30.443 1.00 57.04 86 SER C C 1
ATOM 4166 O O . SER C 1 88 ? -25.971 25.435 29.954 1.00 57.17 86 SER C O 1
ATOM 4169 N N . VAL C 1 89 ? -25.130 26.697 31.625 1.00 57.14 87 VAL C N 1
ATOM 4170 C CA . VAL C 1 89 ? -26.358 26.677 32.432 1.00 57.63 87 VAL C CA 1
ATOM 4171 C C . VAL C 1 89 ? -26.752 28.118 32.800 1.00 58.22 87 VAL C C 1
ATOM 4172 O O . VAL C 1 89 ? -25.895 29.008 32.921 1.00 58.24 87 VAL C O 1
ATOM 4176 N N . TYR C 1 90 ? -28.050 28.346 32.962 1.00 59.13 88 TYR C N 1
ATOM 4177 C CA . TYR C 1 90 ? -28.563 29.633 33.455 1.00 59.99 88 TYR C CA 1
ATOM 4178 C C . TYR C 1 90 ? -29.666 29.358 34.480 1.00 59.89 88 TYR C C 1
ATOM 4179 O O . TYR C 1 90 ? -30.449 28.423 34.311 1.00 59.65 88 TYR C O 1
ATOM 4188 N N . ALA C 1 91 ? -29.718 30.157 35.550 1.00 60.26 89 ALA C N 1
ATOM 4189 C CA . ALA C 1 91 ? -30.691 29.928 36.627 1.00 60.19 89 ALA C CA 1
ATOM 4190 C C . ALA C 1 91 ? -31.067 31.199 37.407 1.00 60.35 89 ALA C C 1
ATOM 4191 O O . ALA C 1 91 ? -32.147 31.281 38.019 1.00 60.31 89 ALA C O 1
ATOM 4193 N N . PHE C 1 122 ? -29.648 18.400 57.701 1.00 51.84 120 PHE C N 1
ATOM 4194 C CA . PHE C 1 122 ? -30.291 17.578 56.652 1.00 51.57 120 PHE C CA 1
ATOM 4195 C C . PHE C 1 122 ? -31.809 17.653 56.724 1.00 51.06 120 PHE C C 1
ATOM 4196 O O . PHE C 1 122 ? -32.401 17.381 57.776 1.00 51.21 120 PHE C O 1
ATOM 4204 N N . ALA C 1 123 ? -32.421 18.038 55.605 1.00 50.42 121 ALA C N 1
ATOM 4205 C CA . ALA C 1 123 ? -33.864 17.899 55.390 1.00 49.74 121 ALA C CA 1
ATOM 4206 C C . ALA C 1 123 ? -34.136 16.402 55.231 1.00 48.97 121 ALA C C 1
ATOM 4207 O O . ALA C 1 123 ? -33.210 15.669 54.851 1.00 49.51 121 ALA C O 1
ATOM 4209 N N . PRO C 1 124 ? -35.380 15.929 55.534 1.00 47.59 122 PRO C N 1
ATOM 4210 C CA . PRO C 1 124 ? -35.689 14.483 55.457 1.00 45.83 122 PRO C CA 1
ATOM 4211 C C . PRO C 1 124 ? -35.435 13.840 54.080 1.00 44.22 122 PRO C C 1
ATOM 4212 O O . PRO C 1 124 ? -35.411 14.525 53.043 1.00 44.58 122 PRO C O 1
ATOM 4216 N N . LEU C 1 125 ? -35.273 12.519 54.096 1.00 41.17 123 LEU C N 1
ATOM 4217 C CA . LEU C 1 125 ? -35.051 11.739 52.884 1.00 38.47 123 LEU C CA 1
ATOM 4218 C C . LEU C 1 125 ? -36.380 11.213 52.340 1.00 37.62 123 LEU C C 1
ATOM 4219 O O . LEU C 1 125 ? -37.373 11.196 53.060 1.00 36.51 123 LEU C O 1
ATOM 4224 N N . ALA C 1 126 ? -36.392 10.816 51.063 1.00 36.66 124 ALA C N 1
ATOM 4225 C CA . ALA C 1 126 ? -37.558 10.194 50.422 1.00 36.70 124 ALA C CA 1
ATOM 4226 C C . ALA C 1 126 ? -37.946 8.882 51.122 1.00 37.10 124 ALA C C 1
ATOM 4227 O O . ALA C 1 126 ? -37.190 8.403 51.962 1.00 37.56 124 ALA C O 1
ATOM 4229 N N . ASP C 1 127 ? -39.097 8.302 50.739 1.00 36.79 125 ASP C N 1
ATOM 4230 C CA . ASP C 1 127 ? -39.743 7.179 51.451 1.00 37.59 125 ASP C CA 1
ATOM 4231 C C . ASP C 1 127 ? -39.484 5.767 50.905 1.00 35.81 125 ASP C C 1
ATOM 4232 O O . ASP C 1 127 ? -39.971 4.778 51.474 1.00 36.51 125 ASP C O 1
ATOM 4237 N N . TYR C 1 128 ? -38.743 5.663 49.810 1.00 33.96 126 TYR C N 1
ATOM 4238 C CA . TYR C 1 128 ? -38.495 4.364 49.161 1.00 31.62 126 TYR C CA 1
ATOM 4239 C C . TYR C 1 128 ? -37.816 3.338 50.074 1.00 31.96 126 TYR C C 1
ATOM 4240 O O . TYR C 1 128 ? -36.893 3.676 50.814 1.00 30.44 126 TYR C O 1
ATOM 4249 N N . CYS C 1 129 ? -38.278 2.096 50.012 1.00 32.52 127 CYS C N 1
ATOM 4250 C CA . CYS C 1 129 ? -37.576 0.953 50.587 1.00 34.09 127 CYS C CA 1
ATOM 4251 C C . CYS C 1 129 ? -37.333 -0.070 49.502 1.00 34.34 127 CYS C C 1
ATOM 4252 O O . CYS C 1 129 ? -38.050 -0.095 48.505 1.00 34.81 127 CYS C O 1
ATOM 4255 N N . LEU C 1 130 ? -36.293 -0.887 49.674 1.00 34.44 128 LEU C N 1
ATOM 4256 C CA . LEU C 1 130 ? -35.771 -1.709 48.596 1.00 33.50 128 LEU C CA 1
ATOM 4257 C C . LEU C 1 130 ? -35.897 -3.201 48.931 1.00 34.41 128 LEU C C 1
ATOM 4258 O O . LEU C 1 130 ? -35.338 -3.649 49.910 1.00 35.23 128 LEU C O 1
ATOM 4263 N N . PRO C 1 131 ? -36.613 -3.967 48.101 1.00 34.04 129 PRO C N 1
ATOM 4264 C CA . PRO C 1 131 ? -36.796 -5.383 48.323 1.00 33.76 129 PRO C CA 1
ATOM 4265 C C . PRO C 1 131 ? -35.480 -6.077 48.140 1.00 33.54 129 PRO C C 1
ATOM 4266 O O . PRO C 1 131 ? -34.814 -5.877 47.134 1.00 33.54 129 PRO C O 1
ATOM 4270 N N . PHE C 1 132 ? -35.089 -6.910 49.086 1.00 34.09 130 PHE C N 1
ATOM 4271 C CA . PHE C 1 132 ? -33.821 -7.568 48.937 1.00 34.39 130 PHE C CA 1
ATOM 4272 C C . PHE C 1 132 ? -33.722 -8.277 47.582 1.00 34.57 130 PHE C C 1
ATOM 4273 O O . PHE C 1 132 ? -32.690 -8.234 46.924 1.00 35.09 130 PHE C O 1
ATOM 4281 N N . ALA C 1 133 ? -34.817 -8.864 47.124 1.00 34.77 131 ALA C N 1
ATOM 4282 C CA . ALA C 1 133 ? -34.759 -9.825 46.016 1.00 34.29 131 ALA C CA 1
ATOM 4283 C C . ALA C 1 133 ? -34.499 -9.158 44.686 1.00 34.55 131 ALA C C 1
ATOM 4284 O O . ALA C 1 133 ? -34.128 -9.842 43.710 1.00 34.59 131 ALA C O 1
ATOM 4286 N N . GLU C 1 134 ? -34.708 -7.843 44.666 1.00 32.72 132 GLU C N 1
ATOM 4287 C CA . GLU C 1 134 ? -34.458 -6.985 43.519 1.00 33.02 132 GLU C CA 1
ATOM 4288 C C . GLU C 1 134 ? -33.038 -6.435 43.417 1.00 32.79 132 GLU C C 1
ATOM 4289 O O . GLU C 1 134 ? -32.664 -6.007 42.336 1.00 32.63 132 GLU C O 1
ATOM 4295 N N . ILE C 1 135 ? -32.279 -6.418 44.523 1.00 31.45 133 ILE C N 1
ATOM 4296 C CA . ILE C 1 135 ? -30.836 -6.098 44.471 1.00 30.83 133 ILE C CA 1
ATOM 4297 C C . ILE C 1 135 ? -30.090 -6.808 43.309 1.00 31.32 133 ILE C C 1
ATOM 4298 O O . ILE C 1 135 ? -29.306 -6.168 42.624 1.00 31.63 133 ILE C O 1
ATOM 4303 N N . LYS C 1 136 ? -30.350 -8.101 43.073 1.00 31.24 134 LYS C N 1
ATOM 4304 C CA . LYS C 1 136 ? -29.667 -8.860 42.010 1.00 32.42 134 LYS C CA 1
ATOM 4305 C C . LYS C 1 136 ? -30.032 -8.428 40.601 1.00 32.08 134 LYS C C 1
ATOM 4306 O O . LYS C 1 136 ? -29.200 -8.518 39.692 1.00 33.16 134 LYS C O 1
ATOM 4312 N N . SER C 1 137 ? -31.260 -7.944 40.406 1.00 31.03 135 SER C N 1
ATOM 4313 C CA . SER C 1 137 ? -31.635 -7.338 39.130 1.00 30.14 135 SER C CA 1
ATOM 4314 C C . SER C 1 137 ? -31.029 -5.944 38.996 1.00 29.72 135 SER C C 1
ATOM 4315 O O . SER C 1 137 ? -30.594 -5.570 37.907 1.00 29.59 135 SER C O 1
ATOM 4318 N N . PHE C 1 138 ? -31.053 -5.168 40.084 1.00 27.90 136 PHE C N 1
ATOM 4319 C CA . PHE C 1 138 ? -30.418 -3.835 40.108 1.00 27.09 136 PHE C CA 1
ATOM 4320 C C . PHE C 1 138 ? -28.952 -3.957 39.680 1.00 27.06 136 PHE C C 1
ATOM 4321 O O . PHE C 1 138 ? -28.537 -3.408 38.665 1.00 26.22 136 PHE C O 1
ATOM 4329 N N . ILE C 1 139 ? -28.191 -4.726 40.441 1.00 29.12 137 ILE C N 1
ATOM 4330 C CA . ILE C 1 139 ? -26.767 -4.953 40.157 1.00 30.69 137 ILE C CA 1
ATOM 4331 C C . ILE C 1 139 ? -26.520 -5.488 38.729 1.00 32.55 137 ILE C C 1
ATOM 4332 O O . ILE C 1 139 ? -25.746 -4.893 37.972 1.00 31.84 137 ILE C O 1
ATOM 4337 N N . ARG C 1 140 ? -27.206 -6.579 38.357 1.00 34.07 138 ARG C N 1
ATOM 4338 C CA . ARG C 1 140 ? -27.092 -7.141 37.032 1.00 36.75 138 ARG C CA 1
ATOM 4339 C C . ARG C 1 140 ? -27.405 -6.107 35.950 1.00 36.37 138 ARG C C 1
ATOM 4340 O O . ARG C 1 140 ? -26.592 -5.915 35.059 1.00 36.49 138 ARG C O 1
ATOM 4348 N N . GLU C 1 141 ? -28.541 -5.411 36.015 1.00 36.33 139 GLU C N 1
ATOM 4349 C CA . GLU C 1 141 ? -28.813 -4.329 35.026 1.00 37.31 139 GLU C CA 1
ATOM 4350 C C . GLU C 1 141 ? -27.824 -3.127 35.037 1.00 36.55 139 GLU C C 1
ATOM 4351 O O . GLU C 1 141 ? -27.516 -2.539 33.987 1.00 35.37 139 GLU C O 1
ATOM 4357 N N . ALA C 1 142 ? -27.355 -2.725 36.220 1.00 35.96 140 ALA C N 1
ATOM 4358 C CA . ALA C 1 142 ? -26.296 -1.716 36.281 1.00 35.84 140 ALA C CA 1
ATOM 4359 C C . ALA C 1 142 ? -25.071 -2.182 35.481 1.00 35.57 140 ALA C C 1
ATOM 4360 O O . ALA C 1 142 ? -24.719 -1.579 34.495 1.00 35.61 140 ALA C O 1
ATOM 4362 N N . LEU C 1 143 ? -24.462 -3.277 35.880 1.00 36.08 141 LEU C N 1
ATOM 4363 C CA . LEU C 1 143 ? -23.185 -3.678 35.301 1.00 38.10 141 LEU C CA 1
ATOM 4364 C C . LEU C 1 143 ? -23.216 -4.170 33.834 1.00 39.90 141 LEU C C 1
ATOM 4365 O O . LEU C 1 143 ? -22.149 -4.450 33.253 1.00 40.43 141 LEU C O 1
ATOM 4370 N N . HIS C 1 144 ? -24.411 -4.308 33.248 1.00 40.09 142 HIS C N 1
ATOM 4371 C CA . HIS C 1 144 ? -24.534 -4.747 31.865 1.00 41.06 142 HIS C CA 1
ATOM 4372 C C . HIS C 1 144 ? -25.112 -3.642 31.005 1.00 41.16 142 HIS C C 1
ATOM 4373 O O . HIS C 1 144 ? -25.404 -3.812 29.817 1.00 41.55 142 HIS C O 1
ATOM 4380 N N . SER C 1 145 ? -25.246 -2.476 31.598 1.00 40.27 143 SER C N 1
ATOM 4381 C CA . SER C 1 145 ? -25.807 -1.375 30.855 1.00 40.67 143 SER C CA 1
ATOM 4382 C C . SER C 1 145 ? -24.784 -0.816 29.855 1.00 40.56 143 SER C C 1
ATOM 4383 O O . SER C 1 145 ? -25.155 -0.325 28.797 1.00 40.72 143 SER C O 1
ATOM 4386 N N . SER C 1 146 ? -23.494 -0.932 30.170 1.00 39.87 144 SER C N 1
ATOM 4387 C CA . SER C 1 146 ? -22.481 -0.373 29.307 1.00 38.81 144 SER C CA 1
ATOM 4388 C C . SER C 1 146 ? -21.318 -1.329 29.117 1.00 38.65 144 SER C C 1
ATOM 4389 O O . SER C 1 146 ? -21.012 -2.137 30.016 1.00 38.37 144 SER C O 1
ATOM 4392 N N . PRO C 1 147 ? -20.710 -1.285 27.911 1.00 37.20 145 PRO C N 1
ATOM 4393 C CA . PRO C 1 147 ? -19.490 -2.009 27.639 1.00 36.57 145 PRO C CA 1
ATOM 4394 C C . PRO C 1 147 ? -18.224 -1.290 28.123 1.00 34.89 145 PRO C C 1
ATOM 4395 O O . PRO C 1 147 ? -17.189 -1.922 28.210 1.00 35.13 145 PRO C O 1
ATOM 4399 N N . LEU C 1 148 ? -18.293 0.016 28.387 1.00 33.92 146 LEU C N 1
ATOM 4400 C CA . LEU C 1 148 ? -17.101 0.790 28.732 1.00 33.13 146 LEU C CA 1
ATOM 4401 C C . LEU C 1 148 ? -16.248 0.204 29.829 1.00 32.86 146 LEU C C 1
ATOM 4402 O O . LEU C 1 148 ? -15.019 0.105 29.673 1.00 33.32 146 LEU C O 1
ATOM 4407 N N . GLY C 1 149 ? -16.880 -0.228 30.912 1.00 32.02 147 GLY C N 1
ATOM 4408 C CA . GLY C 1 149 ? -16.167 -0.799 32.042 1.00 32.88 147 GLY C CA 1
ATOM 4409 C C . GLY C 1 149 ? -15.366 -2.040 31.673 1.00 34.87 147 GLY C C 1
ATOM 4410 O O . GLY C 1 149 ? -14.145 -2.071 31.861 1.00 34.58 147 GLY C O 1
ATOM 4411 N N . PRO C 1 150 ? -16.047 -3.092 31.179 1.00 35.64 148 PRO C N 1
ATOM 4412 C CA . PRO C 1 150 ? -15.350 -4.277 30.646 1.00 36.43 148 PRO C CA 1
ATOM 4413 C C . PRO C 1 150 ? -14.289 -4.012 29.538 1.00 37.08 148 PRO C C 1
ATOM 4414 O O . PRO C 1 150 ? -13.363 -4.809 29.409 1.00 37.86 148 PRO C O 1
ATOM 4418 N N . GLN C 1 151 ? -14.457 -2.949 28.737 1.00 37.52 149 GLN C N 1
ATOM 4419 C CA . GLN C 1 151 ? -13.548 -2.615 27.644 1.00 38.35 149 GLN C CA 1
ATOM 4420 C C . GLN C 1 151 ? -12.313 -1.831 28.140 1.00 36.82 149 GLN C C 1
ATOM 4421 O O . GLN C 1 151 ? -11.181 -2.157 27.802 1.00 36.38 149 GLN C O 1
ATOM 4427 N N . THR C 1 152 ? -12.554 -0.778 28.909 1.00 35.63 150 THR C N 1
ATOM 4428 C CA . THR C 1 152 ? -11.527 0.206 29.207 1.00 34.58 150 THR C CA 1
ATOM 4429 C C . THR C 1 152 ? -10.958 0.099 30.604 1.00 34.47 150 THR C C 1
ATOM 4430 O O . THR C 1 152 ? -9.882 0.666 30.877 1.00 34.36 150 THR C O 1
ATOM 4434 N N . HIS C 1 153 ? -11.683 -0.610 31.476 1.00 33.62 151 HIS C N 1
ATOM 4435 C CA . HIS C 1 153 ? -11.442 -0.691 32.928 1.00 32.48 151 HIS C CA 1
ATOM 4436 C C . HIS C 1 153 ? -11.186 0.680 33.615 1.00 31.54 151 HIS C C 1
ATOM 4437 O O . HIS C 1 153 ? -10.515 0.761 34.632 1.00 30.47 151 HIS C O 1
ATOM 4444 N N . CYS C 1 154 ? -11.729 1.750 33.063 1.00 30.45 152 CYS C N 1
ATOM 4445 C CA . CYS C 1 154 ? -11.390 3.096 33.542 1.00 30.25 152 CYS C CA 1
ATOM 4446 C C . CYS C 1 154 ? -12.573 4.009 33.764 1.00 29.11 152 CYS C C 1
ATOM 4447 O O . CYS C 1 154 ? -12.457 5.239 33.631 1.00 30.98 152 CYS C O 1
ATOM 4450 N N . VAL C 1 155 ? -13.732 3.430 34.049 1.00 26.80 153 VAL C N 1
ATOM 4451 C CA . VAL C 1 155 ? -14.924 4.213 34.267 1.00 25.66 153 VAL C CA 1
ATOM 4452 C C . VAL C 1 155 ? -15.645 3.793 35.543 1.00 24.13 153 VAL C C 1
ATOM 4453 O O . VAL C 1 155 ? -15.637 2.616 35.893 1.00 23.38 153 VAL C O 1
ATOM 4457 N N . HIS C 1 156 ? -16.229 4.755 36.262 1.00 22.93 154 HIS C N 1
ATOM 4458 C CA . HIS C 1 156 ? -17.116 4.373 37.350 1.00 23.20 154 HIS C CA 1
ATOM 4459 C C . HIS C 1 156 ? -18.544 4.530 36.867 1.00 23.16 154 HIS C C 1
ATOM 4460 O O . HIS C 1 156 ? -18.799 5.261 35.893 1.00 22.07 154 HIS C O 1
ATOM 4467 N N . GLY C 1 157 ? -19.454 3.819 37.512 1.00 22.91 155 GLY C N 1
ATOM 4468 C CA . GLY C 1 157 ? -20.862 3.855 37.114 1.00 23.97 155 GLY C CA 1
ATOM 4469 C C . GLY C 1 157 ? -21.719 4.166 38.333 1.00 25.04 155 GLY C C 1
ATOM 4470 O O . GLY C 1 157 ? -21.371 3.752 39.459 1.00 25.26 155 GLY C O 1
ATOM 4471 N N . CYS C 1 158 ? -22.821 4.888 38.112 1.00 24.83 156 CYS C N 1
ATOM 4472 C CA . CYS C 1 158 ? -23.806 5.177 39.163 1.00 25.22 156 CYS C CA 1
ATOM 4473 C C . CYS C 1 158 ? -25.201 5.078 38.560 1.00 24.79 156 CYS C C 1
ATOM 4474 O O . CYS C 1 158 ? -25.439 5.536 37.431 1.00 24.31 156 CYS C O 1
ATOM 4477 N N . GLY C 1 159 ? -26.125 4.505 39.314 1.00 25.42 157 GLY C N 1
ATOM 4478 C CA . GLY C 1 159 ? -27.457 4.222 38.806 1.00 26.38 157 GLY C CA 1
ATOM 4479 C C . GLY C 1 159 ? -28.536 4.367 39.864 1.00 26.38 157 GLY C C 1
ATOM 4480 O O . GLY C 1 159 ? -28.224 4.291 41.052 1.00 24.98 157 GLY C O 1
ATOM 4481 N N . LEU C 1 160 ? -29.787 4.601 39.422 1.00 26.14 158 LEU C N 1
ATOM 4482 C CA . LEU C 1 160 ? -30.965 4.671 40.335 1.00 26.32 158 LEU C CA 1
ATOM 4483 C C . LEU C 1 160 ? -32.013 3.599 40.041 1.00 25.90 158 LEU C C 1
ATOM 4484 O O . LEU C 1 160 ? -32.413 3.390 38.876 1.00 24.78 158 LEU C O 1
ATOM 4489 N N . TRP C 1 161 ? -32.456 2.942 41.103 1.00 25.27 159 TRP C N 1
ATOM 4490 C CA . TRP C 1 161 ? -33.488 1.930 41.024 1.00 25.75 159 TRP C CA 1
ATOM 4491 C C . TRP C 1 161 ? -34.781 2.343 41.759 1.00 25.95 159 TRP C C 1
ATOM 4492 O O . TRP C 1 161 ? -34.745 2.678 42.927 1.00 25.00 159 TRP C O 1
ATOM 4503 N N . ASN C 1 162 ? -35.920 2.306 41.065 1.00 26.36 160 ASN C N 1
ATOM 4504 C CA . ASN C 1 162 ? -37.223 2.224 41.743 1.00 27.52 160 ASN C CA 1
ATOM 4505 C C . ASN C 1 162 ? -38.243 1.510 40.798 1.00 28.63 160 ASN C C 1
ATOM 4506 O O . ASN C 1 162 ? -38.008 1.458 39.595 1.00 27.74 160 ASN C O 1
ATOM 4511 N N . ASN C 1 163 ? -39.315 0.930 41.369 1.00 28.46 161 ASN C N 1
ATOM 4512 C CA . ASN C 1 163 ? -40.447 0.390 40.610 1.00 28.27 161 ASN C CA 1
ATOM 4513 C C . ASN C 1 163 ? -39.989 -0.804 39.825 1.00 28.05 161 ASN C C 1
ATOM 4514 O O . ASN C 1 163 ? -40.342 -0.973 38.667 1.00 26.91 161 ASN C O 1
ATOM 4519 N N . GLY C 1 164 ? -39.134 -1.588 40.472 1.00 28.15 162 GLY C N 1
ATOM 4520 C CA . GLY C 1 164 ? -38.509 -2.749 39.885 1.00 29.57 162 GLY C CA 1
ATOM 4521 C C . GLY C 1 164 ? -37.720 -2.473 38.630 1.00 29.91 162 GLY C C 1
ATOM 4522 O O . GLY C 1 164 ? -37.610 -3.332 37.806 1.00 30.14 162 GLY C O 1
ATOM 4523 N N . ARG C 1 165 ? -37.108 -1.303 38.511 1.00 30.96 163 ARG C N 1
ATOM 4524 C CA . ARG C 1 165 ? -36.559 -0.904 37.229 1.00 32.34 163 ARG C CA 1
ATOM 4525 C C . ARG C 1 165 ? -35.326 0.012 37.364 1.00 31.96 163 ARG C C 1
ATOM 4526 O O . ARG C 1 165 ? -35.286 0.884 38.253 1.00 30.76 163 ARG C O 1
ATOM 4534 N N . LEU C 1 166 ? -34.324 -0.179 36.491 1.00 31.43 164 LEU C N 1
ATOM 4535 C CA . LEU C 1 166 ? -33.165 0.714 36.464 1.00 30.92 164 LEU C CA 1
ATOM 4536 C C . LEU C 1 166 ? -33.598 1.913 35.673 1.00 31.49 164 LEU C C 1
ATOM 4537 O O . LEU C 1 166 ? -33.799 1.811 34.462 1.00 31.84 164 LEU C O 1
ATOM 4542 N N . GLN C 1 167 ? -33.777 3.035 36.358 1.00 31.33 165 GLN C N 1
ATOM 4543 C CA . GLN C 1 167 ? -34.319 4.236 35.749 1.00 32.41 165 GLN C CA 1
ATOM 4544 C C . GLN C 1 167 ? -33.300 5.033 34.923 1.00 32.66 165 GLN C C 1
ATOM 4545 O O . GLN C 1 167 ? -33.619 5.567 33.814 1.00 33.09 165 GLN C O 1
ATOM 4551 N N . VAL C 1 168 ? -32.107 5.194 35.503 1.00 31.39 166 VAL C N 1
ATOM 4552 C CA . VAL C 1 168 ? -30.987 5.843 34.855 1.00 29.85 166 VAL C CA 1
ATOM 4553 C C . VAL C 1 168 ? -29.701 5.172 35.321 1.00 29.56 166 VAL C C 1
ATOM 4554 O O . VAL C 1 168 ? -29.624 4.636 36.437 1.00 28.19 166 VAL C O 1
ATOM 4558 N N . TYR C 1 169 ? -28.707 5.202 34.440 1.00 29.64 167 TYR C N 1
ATOM 4559 C CA . TYR C 1 169 ? -27.375 4.762 34.754 1.00 29.94 167 TYR C CA 1
ATOM 4560 C C . TYR C 1 169 ? -26.344 5.615 33.996 1.00 30.08 167 TYR C C 1
ATOM 4561 O O . TYR C 1 169 ? -26.495 5.866 32.805 1.00 29.90 167 TYR C O 1
ATOM 4570 N N . HIS C 1 170 ? -25.333 6.100 34.709 1.00 28.54 168 HIS C N 1
ATOM 4571 C CA . HIS C 1 170 ? -24.343 7.012 34.136 1.00 28.11 168 HIS C CA 1
ATOM 4572 C C . HIS C 1 170 ? -22.960 6.521 34.495 1.00 27.27 168 HIS C C 1
ATOM 4573 O O . HIS C 1 170 ? -22.741 5.980 35.582 1.00 25.86 168 HIS C O 1
ATOM 4580 N N . GLU C 1 171 ? -22.040 6.709 33.566 1.00 27.40 169 GLU C N 1
ATOM 4581 C CA . GLU C 1 171 ? -20.638 6.406 33.790 1.00 27.58 169 GLU C CA 1
ATOM 4582 C C . GLU C 1 171 ? -19.806 7.653 33.651 1.00 27.91 169 GLU C C 1
ATOM 4583 O O . GLU C 1 171 ? -20.231 8.615 32.995 1.00 28.09 169 GLU C O 1
ATOM 4589 N N . ASP C 1 172 ? -18.630 7.666 34.287 1.00 27.47 170 ASP C N 1
ATOM 4590 C CA . ASP C 1 172 ? -17.607 8.691 34.037 1.00 26.75 170 ASP C CA 1
ATOM 4591 C C . ASP C 1 172 ? -16.258 8.132 34.454 1.00 26.22 170 ASP C C 1
ATOM 4592 O O . ASP C 1 172 ? -16.187 7.077 35.108 1.00 24.15 170 ASP C O 1
ATOM 4597 N N . VAL C 1 173 ? -15.190 8.840 34.083 1.00 24.97 171 VAL C N 1
ATOM 4598 C CA . VAL C 1 173 ? -13.858 8.420 34.534 1.00 25.56 171 VAL C CA 1
ATOM 4599 C C . VAL C 1 173 ? -13.706 8.628 36.059 1.00 25.24 171 VAL C C 1
ATOM 4600 O O . VAL C 1 173 ? -13.018 7.839 36.709 1.00 25.83 171 VAL C O 1
ATOM 4604 N N . GLY C 1 174 ? -14.394 9.631 36.615 1.00 24.10 172 GLY C N 1
ATOM 4605 C CA . GLY C 1 174 ? -14.357 9.938 38.061 1.00 23.23 172 GLY C CA 1
ATOM 4606 C C . GLY C 1 174 ? -15.641 9.542 38.729 1.00 23.47 172 GLY C C 1
ATOM 4607 O O . GLY C 1 174 ? -16.717 9.765 38.184 1.00 21.82 172 GLY C O 1
ATOM 4608 N N . ARG C 1 175 ? -15.562 8.959 39.925 1.00 23.73 173 ARG C N 1
ATOM 4609 C CA . ARG C 1 175 ? -16.808 8.508 40.566 1.00 24.91 173 ARG C CA 1
ATOM 4610 C C . ARG C 1 175 ? -17.690 9.668 41.068 1.00 25.25 173 ARG C C 1
ATOM 4611 O O . ARG C 1 175 ? -18.895 9.536 41.114 1.00 25.80 173 ARG C O 1
ATOM 4619 N N . HIS C 1 176 ? -17.095 10.820 41.375 1.00 25.33 174 HIS C N 1
ATOM 4620 C CA . HIS C 1 176 ? -17.871 12.004 41.805 1.00 26.24 174 HIS C CA 1
ATOM 4621 C C . HIS C 1 176 ? -18.702 12.549 40.666 1.00 25.89 174 HIS C C 1
ATOM 4622 O O . HIS C 1 176 ? -19.881 12.886 40.842 1.00 25.79 174 HIS C O 1
ATOM 4629 N N . ASN C 1 177 ? -18.101 12.574 39.482 1.00 26.90 175 ASN C N 1
ATOM 4630 C CA . ASN C 1 177 ? -18.801 12.999 38.268 1.00 27.44 175 ASN C CA 1
ATOM 4631 C C . ASN C 1 177 ? -19.992 12.126 37.900 1.00 27.52 175 ASN C C 1
ATOM 4632 O O . ASN C 1 177 ? -21.043 12.641 37.462 1.00 27.04 175 ASN C O 1
ATOM 4637 N N . ALA C 1 178 ? -19.817 10.807 38.052 1.00 27.56 176 ALA C N 1
ATOM 4638 C CA . ALA C 1 178 ? -20.884 9.845 37.758 1.00 26.86 176 ALA C CA 1
ATOM 4639 C C . ALA C 1 178 ? -22.092 10.072 38.680 1.00 27.24 176 ALA C C 1
ATOM 4640 O O . ALA C 1 178 ? -23.273 9.904 38.275 1.00 26.33 176 ALA C O 1
ATOM 4642 N N . VAL C 1 179 ? -21.806 10.431 39.932 1.00 28.27 177 VAL C N 1
ATOM 4643 C CA . VAL C 1 179 ? -22.880 10.683 40.880 1.00 28.55 177 VAL C CA 1
ATOM 4644 C C . VAL C 1 179 ? -23.540 12.012 40.494 1.00 29.02 177 VAL C C 1
ATOM 4645 O O . VAL C 1 179 ? -24.763 12.114 40.509 1.00 28.35 177 VAL C O 1
ATOM 4649 N N . ASP C 1 180 ? -22.719 13.002 40.133 1.00 29.99 178 ASP C N 1
ATOM 4650 C CA . ASP C 1 180 ? -23.185 14.318 39.653 1.00 30.16 178 ASP C CA 1
ATOM 4651 C C . ASP C 1 180 ? -24.143 14.165 38.493 1.00 30.11 178 ASP C C 1
ATOM 4652 O O . ASP C 1 180 ? -25.115 14.926 38.380 1.00 30.46 178 ASP C O 1
ATOM 4657 N N . LYS C 1 181 ? -23.886 13.170 37.644 1.00 29.38 179 LYS C N 1
ATOM 4658 C CA . LYS C 1 181 ? -24.759 12.882 36.485 1.00 29.00 179 LYS C CA 1
ATOM 4659 C C . LYS C 1 181 ? -26.103 12.336 36.927 1.00 29.43 179 LYS C C 1
ATOM 4660 O O . LYS C 1 181 ? -27.150 12.718 36.392 1.00 29.65 179 LYS C O 1
ATOM 4666 N N . VAL C 1 182 ? -26.073 11.421 37.893 1.00 30.09 180 VAL C N 1
ATOM 4667 C CA . VAL C 1 182 ? -27.284 10.958 38.563 1.00 30.08 180 VAL C CA 1
ATOM 4668 C C . VAL C 1 182 ? -28.088 12.092 39.249 1.00 30.45 180 VAL C C 1
ATOM 4669 O O . VAL C 1 182 ? -29.303 12.168 39.079 1.00 30.77 180 VAL C O 1
ATOM 4673 N N . LEU C 1 183 ? -27.426 12.960 40.016 1.00 30.66 181 LEU C N 1
ATOM 4674 C CA . LEU C 1 183 ? -28.093 14.113 40.594 1.00 31.23 181 LEU C CA 1
ATOM 4675 C C . LEU C 1 183 ? -28.715 14.990 39.491 1.00 31.67 181 LEU C C 1
ATOM 4676 O O . LEU C 1 183 ? -29.817 15.497 39.646 1.00 31.36 181 LEU C O 1
ATOM 4681 N N . GLY C 1 184 ? -27.996 15.163 38.382 1.00 31.62 182 GLY C N 1
ATOM 4682 C CA . GLY C 1 184 ? -28.489 15.927 37.244 1.00 31.74 182 GLY C CA 1
ATOM 4683 C C . GLY C 1 184 ? -29.759 15.317 36.700 1.00 32.54 182 GLY C C 1
ATOM 4684 O O . GLY C 1 184 ? -30.691 16.025 36.364 1.00 32.68 182 GLY C O 1
ATOM 4685 N N . SER C 1 185 ? -29.797 13.995 36.601 1.00 32.79 183 SER C N 1
ATOM 4686 C CA . SER C 1 185 ? -30.997 13.316 36.174 1.00 33.97 183 SER C CA 1
ATOM 4687 C C . SER C 1 185 ? -32.230 13.618 37.024 1.00 34.80 183 SER C C 1
ATOM 4688 O O . SER C 1 185 ? -33.313 13.841 36.488 1.00 35.65 183 SER C O 1
ATOM 4691 N N . ILE C 1 186 ? -32.070 13.592 38.336 1.00 34.15 184 ILE C N 1
ATOM 4692 C CA . ILE C 1 186 ? -33.149 13.893 39.231 1.00 33.87 184 ILE C CA 1
ATOM 4693 C C . ILE C 1 186 ? -33.581 15.317 38.995 1.00 34.98 184 ILE C C 1
ATOM 4694 O O . ILE C 1 186 ? -34.746 15.593 38.751 1.00 36.47 184 ILE C O 1
ATOM 4699 N N . LEU C 1 187 ? -32.623 16.222 39.024 1.00 36.20 185 LEU C N 1
ATOM 4700 C CA . LEU C 1 187 ? -32.907 17.617 38.925 1.00 36.21 185 LEU C CA 1
ATOM 4701 C C . LEU C 1 187 ? -33.638 18.004 37.624 1.00 37.34 185 LEU C C 1
ATOM 4702 O O . LEU C 1 187 ? -34.430 18.949 37.636 1.00 37.44 185 LEU C O 1
ATOM 4707 N N . LEU C 1 188 ? -33.404 17.278 36.527 1.00 37.30 186 LEU C N 1
ATOM 4708 C CA . LEU C 1 188 ? -34.025 17.634 35.251 1.00 37.32 186 LEU C CA 1
ATOM 4709 C C . LEU C 1 188 ? -35.324 16.847 35.075 1.00 37.43 186 LEU C C 1
ATOM 4710 O O . LEU C 1 188 ? -35.880 16.767 33.978 1.00 37.64 186 LEU C O 1
ATOM 4715 N N . GLY C 1 189 ? -35.787 16.268 36.178 1.00 37.65 187 GLY C N 1
ATOM 4716 C CA . GLY C 1 189 ? -37.018 15.494 36.213 1.00 37.48 187 GLY C CA 1
ATOM 4717 C C . GLY C 1 189 ? -36.921 14.217 35.408 1.00 36.95 187 GLY C C 1
ATOM 4718 O O . GLY C 1 189 ? -37.937 13.644 35.040 1.00 36.84 187 GLY C O 1
ATOM 4719 N N . ARG C 1 190 ? -35.709 13.752 35.133 1.00 35.90 188 ARG C N 1
ATOM 4720 C CA . ARG C 1 190 ? -35.566 12.503 34.371 1.00 35.41 188 ARG C CA 1
ATOM 4721 C C . ARG C 1 190 ? -35.457 11.267 35.285 1.00 34.19 188 ARG C C 1
ATOM 4722 O O . ARG C 1 190 ? -35.505 10.107 34.822 1.00 32.97 188 ARG C O 1
ATOM 4730 N N . ALA C 1 191 ? -35.343 11.504 36.593 1.00 32.95 189 ALA C N 1
ATOM 4731 C CA . ALA C 1 191 ? -35.272 10.386 37.559 1.00 31.21 189 ALA C CA 1
ATOM 4732 C C . ALA C 1 191 ? -35.853 10.870 38.856 1.00 30.31 189 ALA C C 1
ATOM 4733 O O . ALA C 1 191 ? -35.975 12.062 39.053 1.00 29.59 189 ALA C O 1
ATOM 4735 N N . SER C 1 192 ? -36.224 9.953 39.739 1.00 30.09 190 SER C N 1
ATOM 4736 C CA . SER C 1 192 ? -36.773 10.323 41.049 1.00 30.39 190 SER C CA 1
ATOM 4737 C C . SER C 1 192 ? -35.749 10.085 42.151 1.00 29.97 190 SER C C 1
ATOM 4738 O O . SER C 1 192 ? -35.025 9.112 42.063 1.00 29.36 190 SER C O 1
ATOM 4741 N N . ASN C 1 193 ? -35.709 10.956 43.172 1.00 29.30 191 ASN C N 1
ATOM 4742 C CA . ASN C 1 193 ? -34.880 10.711 44.379 1.00 30.22 191 ASN C CA 1
ATOM 4743 C C . ASN C 1 193 ? -35.479 9.641 45.288 1.00 29.72 191 ASN C C 1
ATOM 4744 O O . ASN C 1 193 ? -34.873 9.222 46.272 1.00 28.22 191 ASN C O 1
ATOM 4749 N N . ASN C 1 194 ? -36.708 9.238 44.971 1.00 29.95 192 ASN C N 1
ATOM 4750 C CA . ASN C 1 194 ? -37.385 8.170 45.695 1.00 30.10 192 ASN C CA 1
ATOM 4751 C C . ASN C 1 194 ? -36.921 6.814 45.154 1.00 28.72 192 ASN C C 1
ATOM 4752 O O . ASN C 1 194 ? -37.686 6.044 44.580 1.00 26.64 192 ASN C O 1
ATOM 4757 N N . SER C 1 195 ? -35.623 6.564 45.347 1.00 28.03 193 SER C N 1
ATOM 4758 C CA . SER C 1 195 ? -34.922 5.460 44.714 1.00 26.89 193 SER C CA 1
ATOM 4759 C C . SER C 1 195 ? -33.795 5.009 45.603 1.00 26.21 193 SER C C 1
ATOM 4760 O O . SER C 1 195 ? -33.511 5.645 46.603 1.00 26.85 193 SER C O 1
ATOM 4763 N N . ALA C 1 196 ? -33.192 3.886 45.237 1.00 25.58 194 ALA C N 1
ATOM 4764 C CA . ALA C 1 196 ? -31.894 3.471 45.761 1.00 25.85 194 ALA C CA 1
ATOM 4765 C C . ALA C 1 196 ? -30.846 3.800 44.712 1.00 25.88 194 ALA C C 1
ATOM 4766 O O . ALA C 1 196 ? -31.071 3.567 43.493 1.00 26.25 194 ALA C O 1
ATOM 4768 N N . VAL C 1 197 ? -29.700 4.294 45.173 1.00 24.87 195 VAL C N 1
ATOM 4769 C CA . VAL C 1 197 ? -28.571 4.561 44.297 1.00 25.44 195 VAL C CA 1
ATOM 4770 C C . VAL C 1 197 ? -27.541 3.417 44.445 1.00 26.46 195 VAL C C 1
ATOM 4771 O O . VAL C 1 197 ? -27.303 2.896 45.552 1.00 25.31 195 VAL C O 1
ATOM 4775 N N . TYR C 1 198 ? -26.967 2.979 43.332 1.00 25.58 196 TYR C N 1
ATOM 4776 C CA . TYR C 1 198 ? -25.867 2.041 43.428 1.00 26.37 196 TYR C CA 1
ATOM 4777 C C . TYR C 1 198 ? -24.670 2.572 42.673 1.00 25.77 196 TYR C C 1
ATOM 4778 O O . TYR C 1 198 ? -24.812 3.065 41.555 1.00 26.78 196 TYR C O 1
ATOM 4787 N N . THR C 1 199 ? -23.495 2.470 43.272 1.00 24.64 197 THR C N 1
ATOM 4788 C CA . THR C 1 199 ? -22.279 2.941 42.609 1.00 23.15 197 THR C CA 1
ATOM 4789 C C . THR C 1 199 ? -21.169 1.888 42.656 1.00 23.10 197 THR C C 1
ATOM 4790 O O . THR C 1 199 ? -21.103 1.009 43.574 1.00 22.30 197 THR C O 1
ATOM 4794 N N . THR C 1 200 ? -20.328 1.909 41.630 1.00 21.46 198 THR C N 1
ATOM 4795 C CA . THR C 1 200 ? -19.107 1.154 41.700 1.00 21.62 198 THR C CA 1
ATOM 4796 C C . THR C 1 200 ? -18.040 1.895 42.525 1.00 21.24 198 THR C C 1
ATOM 4797 O O . THR C 1 200 ? -17.056 1.312 42.876 1.00 22.72 198 THR C O 1
ATOM 4801 N N . GLY C 1 201 ? -18.226 3.179 42.822 1.00 23.01 199 GLY C N 1
ATOM 4802 C CA . GLY C 1 201 ? -17.262 3.910 43.623 1.00 23.65 199 GLY C CA 1
ATOM 4803 C C . GLY C 1 201 ? -17.385 3.621 45.127 1.00 24.48 199 GLY C C 1
ATOM 4804 O O . GLY C 1 201 ? -18.463 3.192 45.622 1.00 24.26 199 GLY C O 1
ATOM 4805 N N . ARG C 1 202 ? -16.300 3.894 45.852 1.00 23.98 200 ARG C N 1
ATOM 4806 C CA . ARG C 1 202 ? -16.302 3.937 47.345 1.00 24.51 200 ARG C CA 1
ATOM 4807 C C . ARG C 1 202 ? -17.168 5.048 47.934 1.00 24.35 200 ARG C C 1
ATOM 4808 O O . ARG C 1 202 ? -17.284 6.160 47.380 1.00 24.12 200 ARG C O 1
ATOM 4816 N N . LEU C 1 203 ? -17.765 4.749 49.081 1.00 23.93 201 LEU C N 1
ATOM 4817 C CA . LEU C 1 203 ? -18.665 5.701 49.716 1.00 24.53 201 LEU C CA 1
ATOM 4818 C C . LEU C 1 203 ? -17.893 6.596 50.666 1.00 24.72 201 LEU C C 1
ATOM 4819 O O . LEU C 1 203 ? -17.931 6.412 51.865 1.00 23.78 201 LEU C O 1
ATOM 4824 N N . THR C 1 204 ? -17.201 7.570 50.093 1.00 24.51 202 THR C N 1
ATOM 4825 C CA . THR C 1 204 ? -16.411 8.529 50.878 1.00 25.16 202 THR C CA 1
ATOM 4826 C C . THR C 1 204 ? -17.291 9.753 51.130 1.00 25.95 202 THR C C 1
ATOM 4827 O O . THR C 1 204 ? -18.411 9.835 50.633 1.00 25.93 202 THR C O 1
ATOM 4831 N N . SER C 1 205 ? -16.820 10.701 51.928 1.00 26.11 203 SER C N 1
ATOM 4832 C CA . SER C 1 205 ? -17.720 11.711 52.404 1.00 27.02 203 SER C CA 1
ATOM 4833 C C . SER C 1 205 ? -18.560 12.408 51.308 1.00 27.51 203 SER C C 1
ATOM 4834 O O . SER C 1 205 ? -19.775 12.622 51.513 1.00 28.26 203 SER C O 1
ATOM 4837 N N . ASP C 1 206 ? -17.925 12.786 50.186 1.00 27.82 204 ASP C N 1
ATOM 4838 C CA . ASP C 1 206 ? -18.595 13.558 49.116 1.00 29.85 204 ASP C CA 1
ATOM 4839 C C . ASP C 1 206 ? -19.674 12.788 48.403 1.00 29.31 204 ASP C C 1
ATOM 4840 O O . ASP C 1 206 ? -20.654 13.359 47.981 1.00 30.56 204 ASP C O 1
ATOM 4845 N N . MET C 1 207 ? -19.492 11.488 48.229 1.00 28.67 205 MET C N 1
ATOM 4846 C CA . MET C 1 207 ? -20.453 10.686 47.512 1.00 27.02 205 MET C CA 1
ATOM 4847 C C . MET C 1 207 ? -21.744 10.606 48.341 1.00 26.56 205 MET C C 1
ATOM 4848 O O . MET C 1 207 ? -22.842 10.766 47.843 1.00 25.66 205 MET C O 1
ATOM 4853 N N . VAL C 1 208 ? -21.586 10.312 49.625 1.00 26.24 206 VAL C N 1
ATOM 4854 C CA . VAL C 1 208 ? -22.698 10.213 50.539 1.00 25.66 206 VAL C CA 1
ATOM 4855 C C . VAL C 1 208 ? -23.387 11.596 50.698 1.00 25.95 206 VAL C C 1
ATOM 4856 O O . VAL C 1 208 ? -24.627 11.674 50.706 1.00 25.64 206 VAL C O 1
ATOM 4860 N N . LEU C 1 209 ? -22.593 12.654 50.836 1.00 26.56 207 LEU C N 1
ATOM 4861 C CA . LEU C 1 209 ? -23.116 14.013 50.993 1.00 28.61 207 LEU C CA 1
ATOM 4862 C C . LEU C 1 209 ? -24.003 14.476 49.828 1.00 29.57 207 LEU C C 1
ATOM 4863 O O . LEU C 1 209 ? -25.092 14.990 50.041 1.00 31.20 207 LEU C O 1
ATOM 4868 N N . LYS C 1 210 ? -23.549 14.298 48.602 1.00 29.85 208 LYS C N 1
ATOM 4869 C CA . LYS C 1 210 ? -24.372 14.627 47.425 1.00 30.80 208 LYS C CA 1
ATOM 4870 C C . LYS C 1 210 ? -25.747 13.928 47.435 1.00 30.49 208 LYS C C 1
ATOM 4871 O O . LYS C 1 210 ? -26.791 14.559 47.196 1.00 30.65 208 LYS C O 1
ATOM 4877 N N . CYS C 1 211 ? -25.724 12.618 47.679 1.00 29.15 209 CYS C N 1
ATOM 4878 C CA . CYS C 1 211 ? -26.908 11.779 47.683 1.00 29.60 209 CYS C CA 1
ATOM 4879 C C . CYS C 1 211 ? -27.856 12.102 48.845 1.00 29.15 209 CYS C C 1
ATOM 4880 O O . CYS C 1 211 ? -29.052 12.208 48.643 1.00 29.09 209 CYS C O 1
ATOM 4883 N N . ALA C 1 212 ? -27.316 12.287 50.038 1.00 28.26 210 ALA C N 1
ATOM 4884 C CA . ALA C 1 212 ? -28.123 12.694 51.212 1.00 30.19 210 ALA C CA 1
ATOM 4885 C C . ALA C 1 212 ? -28.844 13.995 50.938 1.00 30.91 210 ALA C C 1
ATOM 4886 O O . ALA C 1 212 ? -30.033 14.114 51.238 1.00 31.61 210 ALA C O 1
ATOM 4888 N N . ARG C 1 213 ? -28.128 14.935 50.314 1.00 32.41 211 ARG C N 1
ATOM 4889 C CA . ARG C 1 213 ? -28.612 16.317 50.102 1.00 33.82 211 ARG C CA 1
ATOM 4890 C C . ARG C 1 213 ? -29.738 16.435 49.072 1.00 33.49 211 ARG C C 1
ATOM 4891 O O . ARG C 1 213 ? -30.502 17.411 49.087 1.00 34.90 211 ARG C O 1
ATOM 4899 N N . ILE C 1 214 ? -29.798 15.482 48.151 1.00 32.49 212 ILE C N 1
ATOM 4900 C CA . ILE C 1 214 ? -30.877 15.443 47.197 1.00 31.84 212 ILE C CA 1
ATOM 4901 C C . ILE C 1 214 ? -32.004 14.579 47.721 1.00 31.19 212 ILE C C 1
ATOM 4902 O O . ILE C 1 214 ? -33.082 14.606 47.172 1.00 33.32 212 ILE C O 1
ATOM 4907 N N . GLY C 1 215 ? -31.761 13.825 48.784 1.00 29.77 213 GLY C N 1
ATOM 4908 C CA . GLY C 1 215 ? -32.828 13.094 49.469 1.00 28.97 213 GLY C CA 1
ATOM 4909 C C . GLY C 1 215 ? -32.955 11.639 49.072 1.00 27.78 213 GLY C C 1
ATOM 4910 O O . GLY C 1 215 ? -34.011 11.022 49.262 1.00 28.86 213 GLY C O 1
ATOM 4911 N N . ILE C 1 216 ? -31.891 11.063 48.529 1.00 26.38 214 ILE C N 1
ATOM 4912 C CA . ILE C 1 216 ? -31.863 9.611 48.303 1.00 25.40 214 ILE C CA 1
ATOM 4913 C C . ILE C 1 216 ? -31.702 8.844 49.638 1.00 25.25 214 ILE C C 1
ATOM 4914 O O . ILE C 1 216 ? -30.761 9.124 50.381 1.00 24.18 214 ILE C O 1
ATOM 4919 N N . PRO C 1 217 ? -32.637 7.887 49.957 1.00 26.31 215 PRO C N 1
ATOM 4920 C CA . PRO C 1 217 ? -32.570 7.228 51.256 1.00 25.44 215 PRO C CA 1
ATOM 4921 C C . PRO C 1 217 ? -31.745 5.925 51.298 1.00 26.97 215 PRO C C 1
ATOM 4922 O O . PRO C 1 217 ? -31.543 5.342 52.394 1.00 26.24 215 PRO C O 1
ATOM 4926 N N . ILE C 1 218 ? -31.322 5.422 50.128 1.00 26.09 216 ILE C N 1
ATOM 4927 C CA . ILE C 1 218 ? -30.570 4.190 50.098 1.00 25.03 216 ILE C CA 1
ATOM 4928 C C . ILE C 1 218 ? -29.376 4.379 49.181 1.00 24.95 216 ILE C C 1
ATOM 4929 O O . ILE C 1 218 ? -29.524 4.576 47.964 1.00 23.74 216 ILE C O 1
ATOM 4934 N N . ILE C 1 219 ? -28.191 4.332 49.787 1.00 23.88 217 ILE C N 1
ATOM 4935 C CA . ILE C 1 219 ? -26.926 4.558 49.113 1.00 24.14 217 ILE C CA 1
ATOM 4936 C C . ILE C 1 219 ? -26.039 3.298 49.171 1.00 24.12 217 ILE C C 1
ATOM 4937 O O . ILE C 1 219 ? -25.643 2.858 50.247 1.00 24.14 217 ILE C O 1
ATOM 4942 N N . MET C 1 220 ? -25.790 2.704 48.014 1.00 22.90 218 MET C N 1
ATOM 4943 C CA . MET C 1 220 ? -25.194 1.384 47.908 1.00 23.69 218 MET C CA 1
ATOM 4944 C C . MET C 1 220 ? -23.883 1.460 47.098 1.00 22.93 218 MET C C 1
ATOM 4945 O O . MET C 1 220 ? -23.793 2.135 46.066 1.00 22.06 218 MET C O 1
ATOM 4950 N N . SER C 1 221 ? -22.865 0.747 47.549 1.00 22.66 219 SER C N 1
ATOM 4951 C CA . SER C 1 221 ? -21.627 0.680 46.779 1.00 22.92 219 SER C CA 1
ATOM 4952 C C . SER C 1 221 ? -21.256 -0.759 46.497 1.00 23.69 219 SER C C 1
ATOM 4953 O O . SER C 1 221 ? -21.507 -1.674 47.316 1.00 24.08 219 SER C O 1
ATOM 4956 N N . ARG C 1 222 ? -20.588 -0.982 45.374 1.00 24.13 220 ARG C N 1
ATOM 4957 C CA . ARG C 1 222 ? -19.892 -2.273 45.174 1.00 25.42 220 ARG C CA 1
ATOM 4958 C C . ARG C 1 222 ? -18.745 -2.513 46.190 1.00 25.84 220 ARG C C 1
ATOM 4959 O O . ARG C 1 222 ? -18.324 -3.651 46.436 1.00 25.72 220 ARG C O 1
ATOM 4967 N N . THR C 1 223 ? -18.250 -1.443 46.791 1.00 25.70 221 THR C N 1
ATOM 4968 C CA . THR C 1 223 ? -17.077 -1.556 47.640 1.00 25.74 221 THR C CA 1
ATOM 4969 C C . THR C 1 223 ? -17.321 -0.896 49.022 1.00 25.32 221 THR C C 1
ATOM 4970 O O . THR C 1 223 ? -18.440 -0.999 49.596 1.00 22.99 221 THR C O 1
ATOM 4974 N N . SER C 1 224 ? -16.275 -0.271 49.573 1.00 24.17 222 SER C N 1
ATOM 4975 C CA . SER C 1 224 ? -16.251 0.210 50.947 1.00 23.45 222 SER C CA 1
ATOM 4976 C C . SER C 1 224 ? -16.740 1.643 51.230 1.00 23.81 222 SER C C 1
ATOM 4977 O O . SER C 1 224 ? -16.698 2.523 50.333 1.00 23.59 222 SER C O 1
ATOM 4980 N N . PRO C 1 225 ? -17.149 1.906 52.497 1.00 23.33 223 PRO C N 1
ATOM 4981 C CA . PRO C 1 225 ? -17.329 3.273 52.969 1.00 23.81 223 PRO C CA 1
ATOM 4982 C C . PRO C 1 225 ? -16.058 3.794 53.652 1.00 23.92 223 PRO C C 1
ATOM 4983 O O . PRO C 1 225 ? -15.185 2.985 54.024 1.00 23.59 223 PRO C O 1
ATOM 4987 N N . SER C 1 226 ? -15.972 5.112 53.850 1.00 22.41 224 SER C N 1
ATOM 4988 C CA . SER C 1 226 ? -14.942 5.645 54.719 1.00 23.23 224 SER C CA 1
ATOM 4989 C C . SER C 1 226 ? -15.639 5.997 56.022 1.00 23.42 224 SER C C 1
ATOM 4990 O O . SER C 1 226 ? -16.880 5.927 56.098 1.00 22.74 224 SER C O 1
ATOM 4993 N N . SER C 1 227 ? -14.858 6.455 56.995 1.00 22.63 225 SER C N 1
ATOM 4994 C CA . SER C 1 227 ? -15.403 6.886 58.292 1.00 22.26 225 SER C CA 1
ATOM 4995 C C . SER C 1 227 ? -16.334 8.068 58.181 1.00 23.42 225 SER C C 1
ATOM 4996 O O . SER C 1 227 ? -17.388 8.119 58.841 1.00 23.75 225 SER C O 1
ATOM 4999 N N . LEU C 1 228 ? -15.947 9.034 57.353 1.00 22.58 226 LEU C N 1
ATOM 5000 C CA . LEU C 1 228 ? -16.743 10.196 57.133 1.00 24.20 226 LEU C CA 1
ATOM 5001 C C . LEU C 1 228 ? -18.024 9.932 56.331 1.00 23.88 226 LEU C C 1
ATOM 5002 O O . LEU C 1 228 ? -19.108 10.434 56.676 1.00 23.89 226 LEU C O 1
ATOM 5007 N N . GLY C 1 229 ? -17.923 9.124 55.273 1.00 24.50 227 GLY C N 1
ATOM 5008 C CA . GLY C 1 229 ? -19.098 8.718 54.509 1.00 24.04 227 GLY C CA 1
ATOM 5009 C C . GLY C 1 229 ? -20.159 8.164 55.447 1.00 25.28 227 GLY C C 1
ATOM 5010 O O . GLY C 1 229 ? -21.345 8.559 55.409 1.00 24.85 227 GLY C O 1
ATOM 5011 N N . LEU C 1 230 ? -19.707 7.287 56.334 1.00 24.58 228 LEU C N 1
ATOM 5012 C CA . LEU C 1 230 ? -20.570 6.638 57.295 1.00 25.80 228 LEU C CA 1
ATOM 5013 C C . LEU C 1 230 ? -21.099 7.611 58.330 1.00 25.06 228 LEU C C 1
ATOM 5014 O O . LEU C 1 230 ? -22.258 7.556 58.679 1.00 25.10 228 LEU C O 1
ATOM 5019 N N . ALA C 1 231 ? -20.239 8.499 58.839 1.00 25.16 229 ALA C N 1
ATOM 5020 C CA . ALA C 1 231 ? -20.693 9.482 59.796 1.00 25.09 229 ALA C CA 1
ATOM 5021 C C . ALA C 1 231 ? -21.829 10.298 59.190 1.00 23.95 229 ALA C C 1
ATOM 5022 O O . ALA C 1 231 ? -22.837 10.517 59.838 1.00 24.14 229 ALA C O 1
ATOM 5024 N N . LEU C 1 232 ? -21.686 10.681 57.924 1.00 24.22 230 LEU C N 1
ATOM 5025 C CA . LEU C 1 232 ? -22.698 11.497 57.197 1.00 24.30 230 LEU C CA 1
ATOM 5026 C C . LEU C 1 232 ? -23.995 10.711 56.945 1.00 24.70 230 LEU C C 1
ATOM 5027 O O . LEU C 1 232 ? -25.091 11.266 57.041 1.00 24.69 230 LEU C O 1
ATOM 5032 N N . ALA C 1 233 ? -23.879 9.419 56.632 1.00 24.01 231 ALA C N 1
ATOM 5033 C CA . ALA C 1 233 ? -25.066 8.569 56.547 1.00 25.42 231 ALA C CA 1
ATOM 5034 C C . ALA C 1 233 ? -25.819 8.516 57.890 1.00 26.73 231 ALA C C 1
ATOM 5035 O O . ALA C 1 233 ? -26.976 8.836 57.952 1.00 27.36 231 ALA C O 1
ATOM 5037 N N . LYS C 1 234 ? -25.154 8.135 58.965 1.00 28.85 232 LYS C N 1
ATOM 5038 C CA . LYS C 1 234 ? -25.763 8.208 60.308 1.00 31.74 232 LYS C CA 1
ATOM 5039 C C . LYS C 1 234 ? -26.442 9.545 60.670 1.00 32.42 232 LYS C C 1
ATOM 5040 O O . LYS C 1 234 ? -27.536 9.541 61.247 1.00 33.15 232 LYS C O 1
ATOM 5046 N N . ARG C 1 235 ? -25.818 10.676 60.331 1.00 33.63 233 ARG C N 1
ATOM 5047 C CA . ARG C 1 235 ? -26.414 12.002 60.597 1.00 35.04 233 ARG C CA 1
ATOM 5048 C C . ARG C 1 235 ? -27.673 12.280 59.753 1.00 34.37 233 ARG C C 1
ATOM 5049 O O . ARG C 1 235 ? -28.648 12.827 60.256 1.00 35.42 233 ARG C O 1
ATOM 5057 N N . SER C 1 236 ? -27.625 11.941 58.465 1.00 32.60 234 SER C N 1
ATOM 5058 C CA . SER C 1 236 ? -28.750 12.107 57.554 1.00 30.94 234 SER C CA 1
ATOM 5059 C C . SER C 1 236 ? -29.861 11.052 57.762 1.00 30.28 234 SER C C 1
ATOM 5060 O O . SER C 1 236 ? -31.001 11.266 57.370 1.00 29.80 234 SER C O 1
ATOM 5063 N N . GLY C 1 237 ? -29.509 9.891 58.323 1.00 28.91 235 GLY C N 1
ATOM 5064 C CA . GLY C 1 237 ? -30.461 8.790 58.452 1.00 26.73 235 GLY C CA 1
ATOM 5065 C C . GLY C 1 237 ? -30.502 7.802 57.285 1.00 25.92 235 GLY C C 1
ATOM 5066 O O . GLY C 1 237 ? -31.328 6.860 57.261 1.00 25.51 235 GLY C O 1
ATOM 5067 N N . ALA C 1 238 ? -29.595 7.976 56.324 1.00 25.42 236 ALA C N 1
ATOM 5068 C CA . ALA C 1 238 ? -29.666 7.225 55.066 1.00 24.31 236 ALA C CA 1
ATOM 5069 C C . ALA C 1 238 ? -29.246 5.779 55.329 1.00 23.93 236 ALA C C 1
ATOM 5070 O O . ALA C 1 238 ? -28.396 5.550 56.169 1.00 23.88 236 ALA C O 1
ATOM 5072 N N . THR C 1 239 ? -29.832 4.826 54.615 1.00 22.89 237 THR C N 1
ATOM 5073 C CA . THR C 1 239 ? -29.330 3.440 54.606 1.00 22.62 237 THR C CA 1
ATOM 5074 C C . THR C 1 239 ? -28.054 3.381 53.766 1.00 22.38 237 THR C C 1
ATOM 5075 O O . THR C 1 239 ? -28.057 3.817 52.620 1.00 21.48 237 THR C O 1
ATOM 5079 N N . LEU C 1 240 ? -26.966 2.889 54.349 1.00 22.47 238 LEU C N 1
ATOM 5080 C CA . LEU C 1 240 ? -25.663 2.808 53.682 1.00 23.69 238 LEU C CA 1
ATOM 5081 C C . LEU C 1 240 ? -25.292 1.358 53.561 1.00 24.30 238 LEU C C 1
ATOM 5082 O O . LEU C 1 240 ? -25.172 0.664 54.581 1.00 24.65 238 LEU C O 1
ATOM 5087 N N . VAL C 1 241 ? -25.085 0.916 52.318 1.00 23.71 239 VAL C N 1
ATOM 5088 C CA . VAL C 1 241 ? -24.909 -0.483 52.000 1.00 23.51 239 VAL C CA 1
ATOM 5089 C C . VAL C 1 241 ? -23.565 -0.653 51.243 1.00 23.96 239 VAL C C 1
ATOM 5090 O O . VAL C 1 241 ? -23.276 0.075 50.287 1.00 22.59 239 VAL C O 1
ATOM 5094 N N . ALA C 1 242 ? -22.711 -1.559 51.693 1.00 22.88 240 ALA C N 1
ATOM 5095 C CA . ALA C 1 242 ? -21.398 -1.673 51.049 1.00 23.17 240 ALA C CA 1
ATOM 5096 C C . ALA C 1 242 ? -21.083 -3.102 50.636 1.00 23.28 240 ALA C C 1
ATOM 5097 O O . ALA C 1 242 ? -21.792 -4.019 51.035 1.00 23.39 240 ALA C O 1
ATOM 5099 N N . TYR C 1 243 ? -20.043 -3.295 49.823 1.00 23.88 241 TYR C N 1
ATOM 5100 C CA . TYR C 1 243 ? -19.674 -4.626 49.369 1.00 25.15 241 TYR C CA 1
ATOM 5101 C C . TYR C 1 243 ? -20.889 -5.372 48.767 1.00 25.19 241 TYR C C 1
ATOM 5102 O O . TYR C 1 243 ? -21.053 -6.573 49.003 1.00 26.60 241 TYR C O 1
ATOM 5111 N N . SER C 1 244 ? -21.736 -4.651 48.031 1.00 25.63 242 SER C N 1
ATOM 5112 C CA . SER C 1 244 ? -23.013 -5.169 47.529 1.00 25.85 242 SER C CA 1
ATOM 5113 C C . SER C 1 244 ? -22.770 -6.220 46.457 1.00 26.90 242 SER C C 1
ATOM 5114 O O . SER C 1 244 ? -22.042 -5.976 45.497 1.00 27.12 242 SER C O 1
ATOM 5117 N N . ARG C 1 245 ? -23.407 -7.371 46.607 1.00 27.49 243 ARG C N 1
ATOM 5118 C CA . ARG C 1 245 ? -23.293 -8.476 45.641 1.00 29.42 243 ARG C CA 1
ATOM 5119 C C . ARG C 1 245 ? -24.743 -8.827 45.244 1.00 31.07 243 ARG C C 1
ATOM 5120 O O . ARG C 1 245 ? -25.676 -8.435 45.965 1.00 30.22 243 ARG C O 1
ATOM 5128 N N . PRO C 1 246 ? -24.960 -9.549 44.101 1.00 32.36 244 PRO C N 1
ATOM 5129 C CA . PRO C 1 246 ? -26.375 -9.835 43.789 1.00 32.41 244 PRO C CA 1
ATOM 5130 C C . PRO C 1 246 ? -27.211 -10.373 44.964 1.00 32.42 244 PRO C C 1
ATOM 5131 O O . PRO C 1 246 ? -28.362 -9.978 45.111 1.00 32.33 244 PRO C O 1
ATOM 5135 N N . GLU C 1 247 ? -26.652 -11.219 45.822 1.00 33.13 245 GLU C N 1
ATOM 5136 C CA . GLU C 1 247 ? -27.360 -11.547 47.060 1.00 34.02 245 GLU C CA 1
ATOM 5137 C C . GLU C 1 247 ? -26.549 -11.678 48.327 1.00 33.79 245 GLU C C 1
ATOM 5138 O O . GLU C 1 247 ? -26.694 -12.634 49.099 1.00 33.68 245 GLU C O 1
ATOM 5144 N N . ARG C 1 248 ? -25.751 -10.645 48.569 1.00 32.77 246 ARG C N 1
ATOM 5145 C CA . ARG C 1 248 ? -25.138 -10.407 49.851 1.00 32.51 246 ARG C CA 1
ATOM 5146 C C . ARG C 1 248 ? -24.825 -8.921 49.896 1.00 30.30 246 ARG C C 1
ATOM 5147 O O . ARG C 1 248 ? -24.229 -8.385 48.974 1.00 30.25 246 ARG C O 1
ATOM 5155 N N . ILE C 1 249 ? -25.244 -8.258 50.960 1.00 28.89 247 ILE C N 1
ATOM 5156 C CA . ILE C 1 249 ? -24.905 -6.853 51.185 1.00 27.84 247 ILE C CA 1
ATOM 5157 C C . ILE C 1 249 ? -24.568 -6.691 52.659 1.00 28.03 247 ILE C C 1
ATOM 5158 O O . ILE C 1 249 ? -24.985 -7.528 53.506 1.00 29.38 247 ILE C O 1
ATOM 5163 N N . ASN C 1 250 ? -23.786 -5.653 52.939 1.00 25.49 248 ASN C N 1
ATOM 5164 C CA . ASN C 1 250 ? -23.315 -5.318 54.256 1.00 25.71 248 ASN C CA 1
ATOM 5165 C C . ASN C 1 250 ? -23.960 -4.004 54.525 1.00 24.40 248 ASN C C 1
ATOM 5166 O O . ASN C 1 250 ? -23.591 -3.018 53.873 1.00 24.35 248 ASN C O 1
ATOM 5171 N N . VAL C 1 251 ? -24.894 -3.970 55.460 1.00 23.07 249 VAL C N 1
ATOM 5172 C CA . VAL C 1 251 ? -25.562 -2.742 55.797 1.00 22.67 249 VAL C CA 1
ATOM 5173 C C . VAL C 1 251 ? -24.911 -2.071 57.005 1.00 23.68 249 VAL C C 1
ATOM 5174 O O . VAL C 1 251 ? -24.881 -2.653 58.095 1.00 24.48 249 VAL C O 1
ATOM 5178 N N . PHE C 1 252 ? -24.386 -0.859 56.798 1.00 23.62 250 PHE C N 1
ATOM 5179 C CA . PHE C 1 252 ? -23.725 -0.072 57.862 1.00 23.91 250 PHE C CA 1
ATOM 5180 C C . PHE C 1 252 ? -24.631 0.900 58.586 1.00 23.57 250 PHE C C 1
ATOM 5181 O O . PHE C 1 252 ? -24.292 1.348 59.669 1.00 23.78 250 PHE C O 1
ATOM 5189 N N . ASN C 1 253 ? -25.775 1.243 58.004 1.00 24.98 251 ASN C N 1
ATOM 5190 C CA . ASN C 1 253 ? -26.776 2.085 58.708 1.00 26.43 251 ASN C CA 1
ATOM 5191 C C . ASN C 1 253 ? -28.181 1.790 58.180 1.00 27.21 251 ASN C C 1
ATOM 5192 O O . ASN C 1 253 ? -28.338 1.467 56.996 1.00 27.04 251 ASN C O 1
ATOM 5197 N N . ALA C 1 254 ? -29.175 1.935 59.067 1.00 27.71 252 ALA C N 1
ATOM 5198 C CA . ALA C 1 254 ? -30.632 1.891 58.766 1.00 27.63 252 ALA C CA 1
ATOM 5199 C C . ALA C 1 254 ? -31.030 0.736 57.852 1.00 28.28 252 ALA C C 1
ATOM 5200 O O . ALA C 1 254 ? -31.476 0.943 56.732 1.00 28.58 252 ALA C O 1
ATOM 5202 N N . PRO C 1 255 ? -30.866 -0.499 58.352 1.00 28.38 253 PRO C N 1
ATOM 5203 C CA . PRO C 1 255 ? -31.224 -1.694 57.587 1.00 29.22 253 PRO C CA 1
ATOM 5204 C C . PRO C 1 255 ? -32.718 -1.937 57.377 1.00 30.08 253 PRO C C 1
ATOM 5205 O O . PRO C 1 255 ? -33.065 -2.876 56.663 1.00 30.02 253 PRO C O 1
ATOM 5209 N N . GLU C 1 256 ? -33.583 -1.114 57.987 1.00 31.66 254 GLU C N 1
ATOM 5210 C CA . GLU C 1 256 ? -35.039 -1.305 57.891 1.00 32.84 254 GLU C CA 1
ATOM 5211 C C . GLU C 1 256 ? -35.502 -1.139 56.470 1.00 32.19 254 GLU C C 1
ATOM 5212 O O . GLU C 1 256 ? -36.545 -1.689 56.099 1.00 33.12 254 GLU C O 1
ATOM 5218 N N . ARG C 1 257 ? -34.756 -0.341 55.694 1.00 30.32 255 ARG C N 1
ATOM 5219 C CA . ARG C 1 257 ? -35.178 0.073 54.369 1.00 29.20 255 ARG C CA 1
ATOM 5220 C C . ARG C 1 257 ? -34.958 -1.017 53.357 1.00 29.72 255 ARG C C 1
ATOM 5221 O O . ARG C 1 257 ? -35.338 -0.873 52.194 1.00 30.61 255 ARG C O 1
ATOM 5229 N N . ILE C 1 258 ? -34.317 -2.095 53.793 1.00 29.28 256 ILE C N 1
ATOM 5230 C CA . ILE C 1 258 ? -34.146 -3.289 52.961 1.00 30.01 256 ILE C CA 1
ATOM 5231 C C . ILE C 1 258 ? -35.255 -4.292 53.372 1.00 31.13 256 ILE C C 1
ATOM 5232 O O . ILE C 1 258 ? -35.356 -4.662 54.525 1.00 31.47 256 ILE C O 1
ATOM 5237 N N . LEU C 1 259 ? -36.120 -4.676 52.447 1.00 32.06 257 LEU C N 1
ATOM 5238 C CA . LEU C 1 259 ? -37.270 -5.494 52.825 1.00 32.56 257 LEU C CA 1
ATOM 5239 C C . LEU C 1 259 ? -36.950 -6.973 52.692 1.00 32.67 257 LEU C C 1
ATOM 5240 O O . LEU C 1 259 ? -36.575 -7.382 51.587 1.00 33.07 257 LEU C O 1
ATOM 5245 N N . PRO D 1 9 ? -5.345 7.410 64.868 1.00 31.56 7 PRO D N 1
ATOM 5246 C CA . PRO D 1 9 ? -6.181 6.340 64.276 1.00 30.61 7 PRO D CA 1
ATOM 5247 C C . PRO D 1 9 ? -6.217 6.449 62.747 1.00 28.92 7 PRO D C 1
ATOM 5248 O O . PRO D 1 9 ? -6.592 7.509 62.215 1.00 27.16 7 PRO D O 1
ATOM 5252 N N . LEU D 1 10 ? -5.824 5.368 62.076 1.00 26.73 8 LEU D N 1
ATOM 5253 C CA . LEU D 1 10 ? -5.946 5.273 60.613 1.00 26.22 8 LEU D CA 1
ATOM 5254 C C . LEU D 1 10 ? -7.215 4.565 60.142 1.00 26.49 8 LEU D C 1
ATOM 5255 O O . LEU D 1 10 ? -7.634 4.773 58.997 1.00 24.41 8 LEU D O 1
ATOM 5260 N N . SER D 1 11 ? -7.785 3.718 61.025 1.00 25.65 9 SER D N 1
ATOM 5261 C CA . SER D 1 11 ? -9.028 2.970 60.758 1.00 25.37 9 SER D CA 1
ATOM 5262 C C . SER D 1 11 ? -9.727 2.701 62.065 1.00 25.72 9 SER D C 1
ATOM 5263 O O . SER D 1 11 ? -9.146 2.867 63.122 1.00 26.32 9 SER D O 1
ATOM 5266 N N . ILE D 1 12 ? -10.982 2.296 62.000 1.00 27.41 10 ILE D N 1
ATOM 5267 C CA . ILE D 1 12 ? -11.762 1.964 63.207 1.00 28.56 10 ILE D CA 1
ATOM 5268 C C . ILE D 1 12 ? -12.688 0.809 62.911 1.00 28.81 10 ILE D C 1
ATOM 5269 O O . ILE D 1 12 ? -13.177 0.678 61.768 1.00 28.85 10 ILE D O 1
ATOM 5274 N N . MET D 1 13 ? -12.921 -0.048 63.912 1.00 28.27 11 MET D N 1
ATOM 5275 C CA . MET D 1 13 ? -13.877 -1.141 63.743 1.00 28.16 11 MET D CA 1
ATOM 5276 C C . MET D 1 13 ? -15.308 -0.591 63.841 1.00 27.17 11 MET D C 1
ATOM 5277 O O . MET D 1 13 ? -15.622 0.182 64.750 1.00 26.67 11 MET D O 1
ATOM 5282 N N . GLN D 1 14 ? -16.167 -1.023 62.929 1.00 27.42 12 GLN D N 1
ATOM 5283 C CA . GLN D 1 14 ? -17.577 -0.615 62.888 1.00 28.73 12 GLN D CA 1
ATOM 5284 C C . GLN D 1 14 ? -18.517 -1.826 62.680 1.00 29.39 12 GLN D C 1
ATOM 5285 O O . GLN D 1 14 ? -18.200 -2.756 61.971 1.00 29.41 12 GLN D O 1
ATOM 5291 N N . LYS D 1 15 ? -19.710 -1.753 63.237 1.00 30.31 13 LYS D N 1
ATOM 5292 C CA . LYS D 1 15 ? -20.654 -2.812 63.069 1.00 31.70 13 LYS D CA 1
ATOM 5293 C C . LYS D 1 15 ? -21.456 -2.690 61.778 1.00 31.27 13 LYS D C 1
ATOM 5294 O O . LYS D 1 15 ? -21.832 -1.615 61.330 1.00 30.76 13 LYS D O 1
ATOM 5300 N N . SER D 1 16 ? -21.706 -3.850 61.204 1.00 31.59 14 SER D N 1
ATOM 5301 C CA . SER D 1 16 ? -22.346 -4.006 59.930 1.00 32.04 14 SER D CA 1
ATOM 5302 C C . SER D 1 16 ? -23.359 -5.151 60.139 1.00 31.89 14 SER D C 1
ATOM 5303 O O . SER D 1 16 ? -23.220 -5.938 61.076 1.00 31.04 14 SER D O 1
ATOM 5306 N N . VAL D 1 17 ? -24.382 -5.209 59.282 1.00 31.90 15 VAL D N 1
ATOM 5307 C CA . VAL D 1 17 ? -25.330 -6.321 59.189 1.00 31.26 15 VAL D CA 1
ATOM 5308 C C . VAL D 1 17 ? -25.217 -6.896 57.790 1.00 31.33 15 VAL D C 1
ATOM 5309 O O . VAL D 1 17 ? -25.522 -6.214 56.813 1.00 29.63 15 VAL D O 1
ATOM 5313 N N . VAL D 1 18 ? -24.753 -8.132 57.681 1.00 32.03 16 VAL D N 1
ATOM 5314 C CA . VAL D 1 18 ? -24.625 -8.797 56.377 1.00 34.65 16 VAL D CA 1
ATOM 5315 C C . VAL D 1 18 ? -25.962 -9.456 56.052 1.00 35.64 16 VAL D C 1
ATOM 5316 O O . VAL D 1 18 ? -26.386 -10.363 56.768 1.00 37.05 16 VAL D O 1
ATOM 5320 N N . ILE D 1 19 ? -26.630 -8.994 55.002 1.00 36.35 17 ILE D N 1
ATOM 5321 C CA . ILE D 1 19 ? -27.920 -9.546 54.622 1.00 36.73 17 ILE D CA 1
ATOM 5322 C C . ILE D 1 19 ? -27.801 -10.489 53.417 1.00 38.41 17 ILE D C 1
ATOM 5323 O O . ILE D 1 19 ? -27.220 -10.141 52.385 1.00 37.94 17 ILE D O 1
ATOM 5328 N N . ARG D 1 20 ? -28.335 -11.701 53.590 1.00 40.02 18 ARG D N 1
ATOM 5329 C CA . ARG D 1 20 ? -28.474 -12.689 52.525 1.00 41.54 18 ARG D CA 1
ATOM 5330 C C . ARG D 1 20 ? -29.923 -13.201 52.462 1.00 42.64 18 ARG D C 1
ATOM 5331 O O . ARG D 1 20 ? -30.742 -12.834 53.315 1.00 41.78 18 ARG D O 1
ATOM 5339 N N . PRO D 1 21 ? -30.242 -14.067 51.467 1.00 44.58 19 PRO D N 1
ATOM 5340 C CA . PRO D 1 21 ? -31.608 -14.648 51.364 1.00 45.57 19 PRO D CA 1
ATOM 5341 C C . PRO D 1 21 ? -31.959 -15.497 52.607 1.00 46.69 19 PRO D C 1
ATOM 5342 O O . PRO D 1 21 ? -33.062 -15.350 53.170 1.00 47.00 19 PRO D O 1
ATOM 5346 N N . GLY D 1 22 ? -31.003 -16.335 53.035 1.00 47.22 20 GLY D N 1
ATOM 5347 C CA . GLY D 1 22 ? -31.097 -17.121 54.262 1.00 48.48 20 GLY D CA 1
ATOM 5348 C C . GLY D 1 22 ? -31.427 -16.332 55.527 1.00 49.17 20 GLY D C 1
ATOM 5349 O O . GLY D 1 22 ? -32.156 -16.827 56.389 1.00 49.56 20 GLY D O 1
ATOM 5350 N N . GLY D 1 23 ? -30.897 -15.113 55.643 1.00 48.67 21 GLY D N 1
ATOM 5351 C CA . GLY D 1 23 ? -31.084 -14.297 56.830 1.00 49.05 21 GLY D CA 1
ATOM 5352 C C . GLY D 1 23 ? -30.032 -13.203 56.974 1.00 49.13 21 GLY D C 1
ATOM 5353 O O . GLY D 1 23 ? -29.349 -12.863 56.014 1.00 49.49 21 GLY D O 1
ATOM 5354 N N . ARG D 1 24 ? -29.908 -12.681 58.191 1.00 49.04 22 ARG D N 1
ATOM 5355 C CA . ARG D 1 24 ? -29.083 -11.524 58.532 1.00 49.21 22 ARG D CA 1
ATOM 5356 C C . ARG D 1 24 ? -28.071 -11.919 59.595 1.00 50.00 22 ARG D C 1
ATOM 5357 O O . ARG D 1 24 ? -28.304 -12.883 60.317 1.00 50.18 22 ARG D O 1
ATOM 5365 N N . GLN D 1 25 ? -26.967 -11.168 59.715 1.00 50.66 23 GLN D N 1
ATOM 5366 C CA . GLN D 1 25 ? -25.850 -11.538 60.604 1.00 51.65 23 GLN D CA 1
ATOM 5367 C C . GLN D 1 25 ? -24.941 -10.324 60.895 1.00 51.18 23 GLN D C 1
ATOM 5368 O O . GLN D 1 25 ? -24.492 -9.663 59.966 1.00 51.01 23 GLN D O 1
ATOM 5374 N N . GLU D 1 26 ? -24.680 -10.039 62.173 1.00 50.95 24 GLU D N 1
ATOM 5375 C CA . GLU D 1 26 ? -23.868 -8.886 62.579 1.00 51.23 24 GLU D CA 1
ATOM 5376 C C . GLU D 1 26 ? -22.380 -9.125 62.408 1.00 50.72 24 GLU D C 1
ATOM 5377 O O . GLU D 1 26 ? -21.878 -10.156 62.792 1.00 50.78 24 GLU D O 1
ATOM 5383 N N . MET D 1 27 ? -21.672 -8.154 61.842 1.00 50.16 25 MET D N 1
ATOM 5384 C CA . MET D 1 27 ? -20.250 -8.326 61.535 1.00 50.18 25 MET D CA 1
ATOM 5385 C C . MET D 1 27 ? -19.446 -7.041 61.749 1.00 48.39 25 MET D C 1
ATOM 5386 O O . MET D 1 27 ? -19.882 -5.965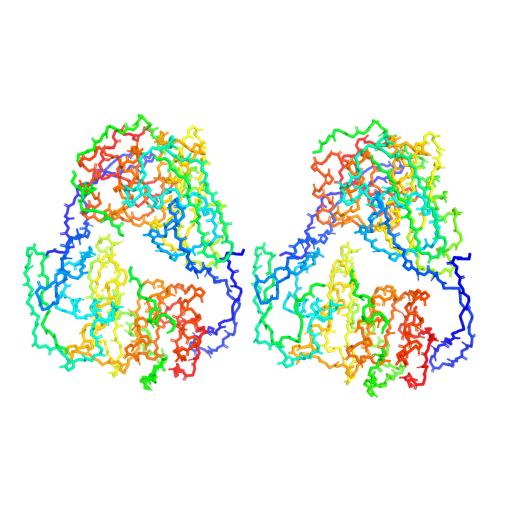 61.365 1.00 48.97 25 MET D O 1
ATOM 5391 N N . ASP D 1 28 ? -18.285 -7.161 62.382 1.00 46.49 26 ASP D N 1
ATOM 5392 C CA . ASP D 1 28 ? -17.365 -6.042 62.564 1.00 44.78 26 ASP D CA 1
ATOM 5393 C C . ASP D 1 28 ? -16.537 -5.843 61.321 1.00 42.72 26 ASP D C 1
ATOM 5394 O O . ASP D 1 28 ? -16.051 -6.823 60.745 1.00 42.70 26 ASP D O 1
ATOM 5399 N N . GLU D 1 29 ? -16.400 -4.582 60.893 1.00 39.60 27 GLU D N 1
ATOM 5400 C CA . GLU D 1 29 ? -15.634 -4.232 59.696 1.00 37.01 27 GLU D CA 1
ATOM 5401 C C . GLU D 1 29 ? -14.618 -3.185 60.048 1.00 34.57 27 GLU D C 1
ATOM 5402 O O . GLU D 1 29 ? -14.855 -2.392 60.946 1.00 33.97 27 GLU D O 1
ATOM 5408 N N . HIS D 1 30 ? -13.493 -3.195 59.340 1.00 32.31 28 HIS D N 1
ATOM 5409 C CA . HIS D 1 30 ? -12.478 -2.150 59.467 1.00 31.35 28 HIS D CA 1
ATOM 5410 C C . HIS D 1 30 ? -12.837 -1.049 58.489 1.00 29.54 28 HIS D C 1
ATOM 5411 O O . HIS D 1 30 ? -13.016 -1.314 57.301 1.00 28.99 28 HIS D O 1
ATOM 5418 N N . VAL D 1 31 ? -12.915 0.171 58.980 1.00 26.96 29 VAL D N 1
ATOM 5419 C CA . VAL D 1 31 ? -13.328 1.289 58.160 1.00 26.21 29 VAL D CA 1
ATOM 5420 C C . VAL D 1 31 ? -12.225 2.392 58.189 1.00 26.32 29 VAL D C 1
ATOM 5421 O O . VAL D 1 31 ? -11.869 2.916 59.268 1.00 25.61 29 VAL D O 1
ATOM 5425 N N . ALA D 1 32 ? -11.689 2.725 57.015 1.00 23.62 30 ALA D N 1
ATOM 5426 C CA . ALA D 1 32 ? -10.554 3.644 56.952 1.00 23.44 30 ALA D CA 1
ATOM 5427 C C . ALA D 1 32 ? -10.976 5.015 57.355 1.00 22.60 30 ALA D C 1
ATOM 5428 O O . ALA D 1 32 ? -12.083 5.437 57.071 1.00 21.48 30 ALA D O 1
ATOM 5430 N N . ILE D 1 33 ? -10.080 5.749 58.001 1.00 23.76 31 ILE D N 1
ATOM 5431 C CA . ILE D 1 33 ? -10.389 7.139 58.343 1.00 24.58 31 ILE D CA 1
ATOM 5432 C C . ILE D 1 33 ? -10.092 8.128 57.224 1.00 25.33 31 ILE D C 1
ATOM 5433 O O . ILE D 1 33 ? -8.995 8.162 56.670 1.00 26.42 31 ILE D O 1
ATOM 5438 N N . GLU D 1 34 ? -11.095 8.949 56.949 1.00 25.58 32 GLU D N 1
ATOM 5439 C CA . GLU D 1 34 ? -11.025 10.040 55.997 1.00 27.24 32 GLU D CA 1
ATOM 5440 C C . GLU D 1 34 ? -11.219 11.317 56.783 1.00 26.57 32 GLU D C 1
ATOM 5441 O O . GLU D 1 34 ? -12.192 11.425 57.490 1.00 27.17 32 GLU D O 1
ATOM 5447 N N . THR D 1 35 ? -10.297 12.275 56.688 1.00 28.09 33 THR D N 1
ATOM 5448 C CA . THR D 1 35 ? -10.427 13.519 57.475 1.00 27.66 33 THR D CA 1
ATOM 5449 C C . THR D 1 35 ? -9.909 14.767 56.724 1.00 27.77 33 THR D C 1
ATOM 5450 O O . THR D 1 35 ? -8.946 14.677 55.942 1.00 27.93 33 THR D O 1
ATOM 5454 N N . PRO D 1 36 ? -10.586 15.918 56.895 1.00 26.86 34 PRO D N 1
ATOM 5455 C CA . PRO D 1 36 ? -10.160 17.078 56.084 1.00 26.31 34 PRO D CA 1
ATOM 5456 C C . PRO D 1 36 ? -8.883 17.807 56.607 1.00 25.37 34 PRO D C 1
ATOM 5457 O O . PRO D 1 36 ? -8.732 18.015 57.793 1.00 24.28 34 PRO D O 1
ATOM 5461 N N . TYR D 1 37 ? -7.937 18.090 55.713 1.00 25.46 35 TYR D N 1
ATOM 5462 C CA . TYR D 1 37 ? -6.753 18.916 56.027 1.00 25.88 35 TYR D CA 1
ATOM 5463 C C . TYR D 1 37 ? -6.653 20.029 55.032 1.00 26.13 35 TYR D C 1
ATOM 5464 O O . TYR D 1 37 ? -6.687 19.770 53.811 1.00 25.69 35 TYR D O 1
ATOM 5473 N N . ALA D 1 38 ? -6.449 21.247 55.565 1.00 26.47 36 ALA D N 1
ATOM 5474 C CA . ALA D 1 38 ? -6.121 22.429 54.799 1.00 26.63 36 ALA D CA 1
ATOM 5475 C C . ALA D 1 38 ? -4.609 22.486 54.601 1.00 27.75 36 ALA D C 1
ATOM 5476 O O . ALA D 1 38 ? -3.841 22.031 55.469 1.00 28.07 36 ALA D O 1
ATOM 5478 N N . ILE D 1 39 ? -4.177 23.032 53.468 1.00 27.88 37 ILE D N 1
ATOM 5479 C CA . ILE D 1 39 ? -2.761 23.184 53.194 1.00 29.07 37 ILE D CA 1
ATOM 5480 C C . ILE D 1 39 ? -2.522 24.658 52.985 1.00 28.80 37 ILE D C 1
ATOM 5481 O O . ILE D 1 39 ? -3.189 25.272 52.168 1.00 29.00 37 ILE D O 1
ATOM 5486 N N . ALA D 1 40 ? -1.594 25.225 53.746 1.00 28.89 38 ALA D N 1
ATOM 5487 C CA . ALA D 1 40 ? -1.289 26.620 53.629 1.00 29.34 38 ALA D CA 1
ATOM 5488 C C . ALA D 1 40 ? 0.125 26.754 53.105 1.00 29.83 38 ALA D C 1
ATOM 5489 O O . ALA D 1 40 ? 0.941 25.898 53.344 1.00 29.17 38 ALA D O 1
ATOM 5491 N N . LEU D 1 41 ? 0.373 27.816 52.342 1.00 31.50 39 LEU D N 1
ATOM 5492 C CA . LEU D 1 41 ? 1.703 28.182 51.856 1.00 32.67 39 LEU D CA 1
ATOM 5493 C C . LEU D 1 41 ? 1.984 29.594 52.345 1.00 34.60 39 LEU D C 1
ATOM 5494 O O . LEU D 1 41 ? 1.209 30.504 52.067 1.00 33.47 39 LEU D O 1
ATOM 5499 N N . ASN D 1 42 ? 3.072 29.745 53.100 1.00 36.69 40 ASN D N 1
ATOM 5500 C CA . ASN D 1 42 ? 3.428 31.036 53.692 1.00 38.42 40 ASN D CA 1
ATOM 5501 C C . ASN D 1 42 ? 2.189 31.695 54.306 1.00 39.42 40 ASN D C 1
ATOM 5502 O O . ASN D 1 42 ? 1.808 32.780 53.907 1.00 40.11 40 ASN D O 1
ATOM 5507 N N . ASP D 1 43 ? 1.564 30.980 55.250 1.00 41.53 41 ASP D N 1
ATOM 5508 C CA . ASP D 1 43 ? 0.331 31.373 56.007 1.00 42.65 41 ASP D CA 1
ATOM 5509 C C . ASP D 1 43 ? -0.977 31.726 55.281 1.00 42.44 41 ASP D C 1
ATOM 5510 O O . ASP D 1 43 ? -1.937 32.157 55.940 1.00 43.05 41 ASP D O 1
ATOM 5515 N N . ARG D 1 44 ? -1.044 31.530 53.962 1.00 41.67 42 ARG D N 1
ATOM 5516 C CA . ARG D 1 44 ? -2.335 31.592 53.211 1.00 41.02 42 ARG D CA 1
ATOM 5517 C C . ARG D 1 44 ? -2.789 30.194 52.825 1.00 38.59 42 ARG D C 1
ATOM 5518 O O . ARG D 1 44 ? -2.006 29.405 52.286 1.00 37.40 42 ARG D O 1
ATOM 5526 N N . VAL D 1 45 ? -4.047 29.897 53.092 1.00 37.21 43 VAL D N 1
ATOM 5527 C CA . VAL D 1 45 ? -4.598 28.588 52.804 1.00 36.64 43 VAL D CA 1
ATOM 5528 C C . VAL D 1 45 ? -4.820 28.523 51.291 1.00 37.07 43 VAL D C 1
ATOM 5529 O O . VAL D 1 45 ? -5.395 29.436 50.703 1.00 37.18 43 VAL D O 1
ATOM 5533 N N . ILE D 1 46 ? -4.355 27.435 50.690 1.00 36.54 44 ILE D N 1
ATOM 5534 C CA . ILE D 1 46 ? -4.293 27.238 49.241 1.00 37.28 44 ILE D CA 1
ATOM 5535 C C . ILE D 1 46 ? -5.416 26.307 48.838 1.00 37.32 44 ILE D C 1
ATOM 5536 O O . ILE D 1 46 ? -5.967 26.387 47.739 1.00 38.50 44 ILE D O 1
ATOM 5541 N N . GLY D 1 47 ? -5.751 25.407 49.747 1.00 36.94 45 GLY D N 1
ATOM 5542 C CA . GLY D 1 47 ? -6.631 24.329 49.419 1.00 35.36 45 GLY D CA 1
ATOM 5543 C C . GLY D 1 47 ? -6.785 23.376 50.571 1.00 35.19 45 GLY D C 1
ATOM 5544 O O . GLY D 1 47 ? -6.205 23.536 51.663 1.00 34.31 45 GLY D O 1
ATOM 5545 N N . SER D 1 48 ? -7.576 22.368 50.289 1.00 33.62 46 SER D N 1
ATOM 5546 C CA . SER D 1 48 ? -8.021 21.455 51.264 1.00 33.79 46 SER D CA 1
ATOM 5547 C C . SER D 1 48 ? -8.233 20.087 50.609 1.00 33.29 46 SER D C 1
ATOM 5548 O O . SER D 1 48 ? -8.551 19.994 49.401 1.00 32.41 46 SER D O 1
ATOM 5551 N N . SER D 1 49 ? -8.068 19.032 51.406 1.00 31.34 47 SER D N 1
ATOM 5552 C CA . SER D 1 49 ? -8.276 17.707 50.897 1.00 30.63 47 SER D CA 1
ATOM 5553 C C . SER D 1 49 ? -8.766 16.808 52.005 1.00 30.44 47 SER D C 1
ATOM 5554 O O . SER D 1 49 ? -8.615 17.112 53.182 1.00 30.47 47 SER D O 1
ATOM 5557 N N . MET D 1 50 ? -9.396 15.714 51.608 1.00 29.64 48 MET D N 1
ATOM 5558 C CA . MET D 1 50 ? -9.788 14.661 52.519 1.00 28.21 48 MET D CA 1
ATOM 5559 C C . MET D 1 50 ? -8.675 13.627 52.479 1.00 27.34 48 MET D C 1
ATOM 5560 O O . MET D 1 50 ? -8.287 13.167 51.400 1.00 27.01 48 MET D O 1
ATOM 5565 N N . VAL D 1 51 ? -8.114 13.305 53.642 1.00 25.45 49 VAL D N 1
ATOM 5566 C CA . VAL D 1 51 ? -6.884 12.559 53.678 1.00 25.10 49 VAL D CA 1
ATOM 5567 C C . VAL D 1 51 ? -6.955 11.356 54.625 1.00 25.25 49 VAL D C 1
ATOM 5568 O O . VAL D 1 51 ? -7.779 11.307 55.555 1.00 24.71 49 VAL D O 1
ATOM 5572 N N . LEU D 1 52 ? -6.081 10.375 54.379 1.00 24.70 50 LEU D N 1
ATOM 5573 C CA . LEU D 1 52 ? -5.726 9.385 55.399 1.00 22.56 50 LEU D CA 1
ATOM 5574 C C . LEU D 1 52 ? -4.646 10.117 56.204 1.00 22.25 50 LEU D C 1
ATOM 5575 O O . LEU D 1 52 ? -3.643 10.512 55.639 1.00 21.02 50 LEU D O 1
ATOM 5580 N N . PRO D 1 53 ? -4.889 10.388 57.507 1.00 22.77 51 PRO D N 1
ATOM 5581 C CA . PRO D 1 53 ? -4.007 11.323 58.248 1.00 21.98 51 PRO D CA 1
ATOM 5582 C C . PRO D 1 53 ? -2.673 10.705 58.649 1.00 23.46 51 PRO D C 1
ATOM 5583 O O . PRO D 1 53 ? -2.416 10.430 59.859 1.00 24.30 51 PRO D O 1
ATOM 5587 N N . VAL D 1 54 ? -1.836 10.433 57.662 1.00 23.59 52 VAL D N 1
ATOM 5588 C CA . VAL D 1 54 ? -0.490 9.888 57.926 1.00 24.33 52 VAL D CA 1
ATOM 5589 C C . VAL D 1 54 ? 0.411 10.491 56.845 1.00 23.14 52 VAL D C 1
ATOM 5590 O O . VAL D 1 54 ? -0.091 10.829 55.785 1.00 21.85 52 VAL D O 1
ATOM 5594 N N . ASP D 1 55 ? 1.696 10.674 57.149 1.00 22.27 53 ASP D N 1
ATOM 5595 C CA . ASP D 1 55 ? 2.687 11.272 56.241 1.00 23.67 53 ASP D CA 1
ATOM 5596 C C . ASP D 1 55 ? 2.223 12.642 55.744 1.00 21.94 53 ASP D C 1
ATOM 5597 O O . ASP D 1 55 ? 2.233 12.908 54.566 1.00 20.84 53 ASP D O 1
ATOM 5602 N N . LEU D 1 56 ? 1.815 13.500 56.663 1.00 23.77 54 LEU D N 1
ATOM 5603 C CA . LEU D 1 56 ? 1.256 14.787 56.332 1.00 23.51 54 LEU D CA 1
ATOM 5604 C C . LEU D 1 56 ? 2.286 15.841 55.853 1.00 23.77 54 LEU D C 1
ATOM 5605 O O . LEU D 1 56 ? 1.948 16.705 55.058 1.00 22.50 54 LEU D O 1
ATOM 5610 N N . GLU D 1 57 ? 3.544 15.736 56.285 1.00 24.80 55 GLU D N 1
ATOM 5611 C CA . GLU D 1 57 ? 4.619 16.625 55.780 1.00 25.62 55 GLU D CA 1
ATOM 5612 C C . GLU D 1 57 ? 4.833 16.411 54.310 1.00 23.90 55 GLU D C 1
ATOM 5613 O O . GLU D 1 57 ? 4.852 17.366 53.538 1.00 24.82 55 GLU D O 1
ATOM 5619 N N . GLU D 1 58 ? 5.044 15.151 53.943 1.00 24.33 56 GLU D N 1
ATOM 5620 C CA . GLU D 1 58 ? 5.158 14.709 52.537 1.00 22.60 56 GLU D CA 1
ATOM 5621 C C . GLU D 1 58 ? 3.927 15.200 51.741 1.00 22.07 56 GLU D C 1
ATOM 5622 O O . GLU D 1 58 ? 4.048 15.856 50.673 1.00 23.02 56 GLU D O 1
ATOM 5628 N N . PHE D 1 59 ? 2.742 14.882 52.248 1.00 19.89 57 PHE D N 1
ATOM 5629 C CA . PHE D 1 59 ? 1.531 15.355 51.594 1.00 20.53 57 PHE D CA 1
ATOM 5630 C C . PHE D 1 59 ? 1.538 16.849 51.313 1.00 21.62 57 PHE D C 1
ATOM 5631 O O . PHE D 1 59 ? 1.169 17.287 50.215 1.00 22.26 57 PHE D O 1
ATOM 5639 N N . GLY D 1 60 ? 1.876 17.652 52.328 1.00 22.78 58 GLY D N 1
ATOM 5640 C CA . GLY D 1 60 ? 1.820 19.122 52.159 1.00 21.64 58 GLY D CA 1
ATOM 5641 C C . GLY D 1 60 ? 2.688 19.562 51.035 1.00 23.39 58 GLY D C 1
ATOM 5642 O O . GLY D 1 60 ? 2.246 20.280 50.149 1.00 25.88 58 GLY D O 1
ATOM 5643 N N . ALA D 1 61 ? 3.934 19.092 51.037 1.00 24.20 59 ALA D N 1
ATOM 5644 C CA . ALA D 1 61 ? 4.905 19.448 50.021 1.00 24.12 59 ALA D CA 1
ATOM 5645 C C . ALA D 1 61 ? 4.437 18.976 48.657 1.00 24.93 59 ALA D C 1
ATOM 5646 O O . ALA D 1 61 ? 4.441 19.757 47.695 1.00 26.23 59 ALA D O 1
ATOM 5648 N N . GLY D 1 62 ? 3.974 17.728 48.554 1.00 24.88 60 GLY D N 1
ATOM 5649 C CA . GLY D 1 62 ? 3.576 17.217 47.226 1.00 23.19 60 GLY D CA 1
ATOM 5650 C C . GLY D 1 62 ? 2.302 17.854 46.723 1.00 22.49 60 GLY D C 1
ATOM 5651 O O . GLY D 1 62 ? 2.078 17.932 45.528 1.00 21.66 60 GLY D O 1
ATOM 5652 N N . PHE D 1 63 ? 1.446 18.268 47.648 1.00 21.73 61 PHE D N 1
ATOM 5653 C CA . PHE D 1 63 ? 0.180 18.857 47.270 1.00 23.59 61 PHE D CA 1
ATOM 5654 C C . PHE D 1 63 ? 0.535 20.166 46.525 1.00 24.68 61 PHE D C 1
ATOM 5655 O O . PHE D 1 63 ? 0.083 20.394 45.416 1.00 25.73 61 PHE D O 1
ATOM 5663 N N . LEU D 1 64 ? 1.428 20.946 47.125 1.00 25.55 62 LEU D N 1
ATOM 5664 C CA . LEU D 1 64 ? 1.871 22.219 46.587 1.00 26.24 62 LEU D CA 1
ATOM 5665 C C . LEU D 1 64 ? 2.659 22.095 45.263 1.00 27.41 62 LEU D C 1
ATOM 5666 O O . LEU D 1 64 ? 2.414 22.861 44.349 1.00 29.17 62 LEU D O 1
ATOM 5671 N N . PHE D 1 65 ? 3.573 21.143 45.136 1.00 27.88 63 PHE D N 1
ATOM 5672 C CA . PHE D 1 65 ? 4.106 20.800 43.821 1.00 29.09 63 PHE D CA 1
ATOM 5673 C C . PHE D 1 65 ? 2.988 20.485 42.788 1.00 30.16 63 PHE D C 1
ATOM 5674 O O . PHE D 1 65 ? 3.004 20.974 41.656 1.00 29.94 63 PHE D O 1
ATOM 5682 N N . GLY D 1 66 ? 2.008 19.675 43.172 1.00 31.12 64 GLY D N 1
ATOM 5683 C CA . GLY D 1 66 ? 0.920 19.301 42.255 1.00 33.00 64 GLY D CA 1
ATOM 5684 C C . GLY D 1 66 ? 0.086 20.484 41.763 1.00 34.01 64 GLY D C 1
ATOM 5685 O O . GLY D 1 66 ? -0.354 20.498 40.599 1.00 34.07 64 GLY D O 1
ATOM 5686 N N . GLN D 1 67 ? -0.120 21.473 42.641 1.00 33.73 65 GLN D N 1
ATOM 5687 C CA . GLN D 1 67 ? -0.779 22.731 42.268 1.00 34.45 65 GLN D CA 1
ATOM 5688 C C . GLN D 1 67 ? 0.154 23.743 41.602 1.00 34.83 65 GLN D C 1
ATOM 5689 O O . GLN D 1 67 ? -0.278 24.835 41.263 1.00 34.48 65 GLN D O 1
ATOM 5695 N N . GLY D 1 68 ? 1.423 23.383 41.418 1.00 35.34 66 GLY D N 1
ATOM 5696 C CA . GLY D 1 68 ? 2.348 24.225 40.663 1.00 36.97 66 GLY D CA 1
ATOM 5697 C C . GLY D 1 68 ? 2.989 25.351 41.462 1.00 37.86 66 GLY D C 1
ATOM 5698 O O . GLY D 1 68 ? 3.583 26.263 40.869 1.00 38.98 66 GLY D O 1
ATOM 5699 N N . TYR D 1 69 ? 2.878 25.321 42.793 1.00 37.24 67 TYR D N 1
ATOM 5700 C CA . TYR D 1 69 ? 3.510 26.360 43.617 1.00 37.41 67 TYR D CA 1
ATOM 5701 C C . TYR D 1 69 ? 4.989 26.097 43.911 1.00 37.87 67 TYR D C 1
ATOM 5702 O O . TYR D 1 69 ? 5.834 26.996 43.783 1.00 39.03 67 TYR D O 1
ATOM 5711 N N . ILE D 1 70 ? 5.311 24.883 44.335 1.00 38.76 68 ILE D N 1
ATOM 5712 C CA . ILE D 1 70 ? 6.700 24.521 44.597 1.00 39.06 68 ILE D CA 1
ATOM 5713 C C . ILE D 1 70 ? 7.226 23.888 43.333 1.00 39.91 68 ILE D C 1
ATOM 5714 O O . ILE D 1 70 ? 6.538 23.100 42.711 1.00 40.18 68 ILE D O 1
ATOM 5719 N N . LYS D 1 71 ? 8.447 24.234 42.949 1.00 41.01 69 LYS D N 1
ATOM 5720 C CA . LYS D 1 71 ? 9.075 23.635 41.786 1.00 42.32 69 LYS D CA 1
ATOM 5721 C C . LYS D 1 71 ? 10.298 22.780 42.144 1.00 42.26 69 LYS D C 1
ATOM 5722 O O . LYS D 1 71 ? 10.579 21.816 41.446 1.00 42.00 69 LYS D O 1
ATOM 5728 N N . LYS D 1 72 ? 10.986 23.097 43.250 1.00 41.85 70 LYS D N 1
ATOM 5729 C CA . LYS D 1 72 ? 12.204 22.354 43.627 1.00 42.16 70 LYS D CA 1
ATOM 5730 C C . LYS D 1 72 ? 12.332 22.142 45.125 1.00 41.20 70 LYS D C 1
ATOM 5731 O O . LYS D 1 72 ? 11.908 22.984 45.914 1.00 40.44 70 LYS D O 1
ATOM 5737 N N . ALA D 1 73 ? 12.973 21.037 45.498 1.00 41.09 71 ALA D N 1
ATOM 5738 C CA . ALA D 1 73 ? 13.294 20.726 46.904 1.00 41.41 71 ALA D CA 1
ATOM 5739 C C . ALA D 1 73 ? 13.859 21.914 47.693 1.00 41.57 71 ALA D C 1
ATOM 5740 O O . ALA D 1 73 ? 13.500 22.133 48.845 1.00 41.32 71 ALA D O 1
ATOM 5742 N N . GLU D 1 74 ? 14.699 22.712 47.048 1.00 41.90 72 GLU D N 1
ATOM 5743 C CA . GLU D 1 74 ? 15.472 23.726 47.755 1.00 42.23 72 GLU D CA 1
ATOM 5744 C C . GLU D 1 74 ? 14.669 24.964 48.122 1.00 41.10 72 GLU D C 1
ATOM 5745 O O . GLU D 1 74 ? 15.099 25.767 48.952 1.00 41.09 72 GLU D O 1
ATOM 5751 N N . GLU D 1 75 ? 13.477 25.092 47.543 1.00 40.12 73 GLU D N 1
ATOM 5752 C CA . GLU D 1 75 ? 12.551 26.201 47.864 1.00 38.99 73 GLU D CA 1
ATOM 5753 C C . GLU D 1 75 ? 11.919 26.137 49.264 1.00 36.38 73 GLU D C 1
ATOM 5754 O O . GLU D 1 75 ? 11.515 27.146 49.827 1.00 35.34 73 GLU D O 1
ATOM 5760 N N . ILE D 1 76 ? 11.826 24.934 49.807 1.00 35.18 74 ILE D N 1
ATOM 5761 C CA . ILE D 1 76 ? 11.145 24.692 51.062 1.00 33.18 74 ILE D CA 1
ATOM 5762 C C . ILE D 1 76 ? 12.059 24.903 52.264 1.00 33.25 74 ILE D C 1
ATOM 5763 O O . ILE D 1 76 ? 13.153 24.296 52.359 1.00 33.01 74 ILE D O 1
ATOM 5768 N N . ARG D 1 77 ? 11.564 25.718 53.197 1.00 32.79 75 ARG D N 1
ATOM 5769 C CA . ARG D 1 77 ? 12.268 26.102 54.411 1.00 33.51 75 ARG D CA 1
ATOM 5770 C C . ARG D 1 77 ? 11.793 25.255 55.578 1.00 33.07 75 ARG D C 1
ATOM 5771 O O . ARG D 1 77 ? 12.610 24.805 56.364 1.00 33.69 75 ARG D O 1
ATOM 5779 N N . GLU D 1 78 ? 10.476 25.042 55.680 1.00 31.92 76 GLU D N 1
ATOM 5780 C CA . GLU D 1 78 ? 9.861 24.416 56.861 1.00 32.17 76 GLU D CA 1
ATOM 5781 C C . GLU D 1 78 ? 8.423 23.936 56.592 1.00 30.21 76 GLU D C 1
ATOM 5782 O O . GLU D 1 78 ? 7.675 24.580 55.851 1.00 29.57 76 GLU D O 1
ATOM 5788 N N . ILE D 1 79 ? 8.072 22.783 57.162 1.00 28.55 77 ILE D N 1
ATOM 5789 C CA . ILE D 1 79 ? 6.697 22.263 57.121 1.00 27.27 77 ILE D CA 1
ATOM 5790 C C . ILE D 1 79 ? 6.210 21.959 58.527 1.00 26.52 77 ILE D C 1
ATOM 5791 O O . ILE D 1 79 ? 6.820 21.178 59.223 1.00 24.46 77 ILE D O 1
ATOM 5796 N N . LEU D 1 80 ? 5.113 22.608 58.928 1.00 26.53 78 LEU D N 1
ATOM 5797 C CA . LEU D 1 80 ? 4.493 22.405 60.252 1.00 26.99 78 LEU D CA 1
ATOM 5798 C C . LEU D 1 80 ? 3.183 21.629 60.154 1.00 25.63 78 LEU D C 1
ATOM 5799 O O . LEU D 1 80 ? 2.300 22.037 59.411 1.00 25.15 78 LEU D O 1
ATOM 5804 N N . VAL D 1 81 ? 3.103 20.476 60.834 1.00 25.61 79 VAL D N 1
ATOM 5805 C CA . VAL D 1 81 ? 1.850 19.674 60.898 1.00 24.72 79 VAL D CA 1
ATOM 5806 C C . VAL D 1 81 ? 1.064 20.045 62.145 1.00 25.41 79 VAL D C 1
ATOM 5807 O O . VAL D 1 81 ? 1.574 19.940 63.252 1.00 24.25 79 VAL D O 1
ATOM 5811 N N . CYS D 1 82 ? -0.147 20.551 61.918 1.00 26.10 80 CYS D N 1
ATOM 5812 C CA A CYS D 1 82 ? -1.096 20.859 62.988 0.50 25.79 80 CYS D CA 1
ATOM 5813 C CA B CYS D 1 82 ? -1.117 20.886 62.970 0.50 26.62 80 CYS D CA 1
ATOM 5814 C C . CYS D 1 82 ? -2.151 19.745 63.096 1.00 26.87 80 CYS D C 1
ATOM 5815 O O . CYS D 1 82 ? -2.920 19.515 62.158 1.00 26.31 80 CYS D O 1
ATOM 5820 N N . PRO D 1 83 ? -2.179 19.036 64.255 1.00 27.28 81 PRO D N 1
ATOM 5821 C CA . PRO D 1 83 ? -3.102 17.944 64.578 1.00 28.58 81 PRO D CA 1
ATOM 5822 C C . PRO D 1 83 ? -4.581 18.253 64.393 1.00 29.40 81 PRO D C 1
ATOM 5823 O O . PRO D 1 83 ? -5.371 17.321 64.230 1.00 30.90 81 PRO D O 1
ATOM 5827 N N . GLN D 1 84 ? -4.964 19.538 64.400 1.00 29.13 82 GLN D N 1
ATOM 5828 C CA . GLN D 1 84 ? -6.376 19.928 64.287 1.00 28.75 82 GLN D CA 1
ATOM 5829 C C . GLN D 1 84 ? -6.805 20.010 62.830 1.00 29.02 82 GLN D C 1
ATOM 5830 O O . GLN D 1 84 ? -7.984 20.203 62.563 1.00 31.10 82 GLN D O 1
ATOM 5836 N N . GLY D 1 85 ? -5.859 19.917 61.898 1.00 28.11 83 GLY D N 1
ATOM 5837 C CA . GLY D 1 85 ? -6.195 19.811 60.481 1.00 27.62 83 GLY D CA 1
ATOM 5838 C C . GLY D 1 85 ? -5.610 20.840 59.542 1.00 27.48 83 GLY D C 1
ATOM 5839 O O . GLY D 1 85 ? -6.258 21.256 58.622 1.00 25.80 83 GLY D O 1
ATOM 5840 N N . ARG D 1 86 ? -4.375 21.252 59.777 1.00 27.75 84 ARG D N 1
ATOM 5841 C CA . ARG D 1 86 ? -3.720 22.126 58.858 1.00 28.46 84 ARG D CA 1
ATOM 5842 C C . ARG D 1 86 ? -2.302 21.654 58.654 1.00 28.26 84 ARG D C 1
ATOM 5843 O O . ARG D 1 86 ? -1.648 21.229 59.600 1.00 28.20 84 ARG D O 1
ATOM 5851 N N . ILE D 1 87 ? -1.821 21.749 57.422 1.00 28.12 85 ILE D N 1
ATOM 5852 C CA . ILE D 1 87 ? -0.390 21.574 57.138 1.00 27.95 85 ILE D CA 1
ATOM 5853 C C . ILE D 1 87 ? 0.111 22.892 56.591 1.00 27.35 85 ILE D C 1
ATOM 5854 O O . ILE D 1 87 ? -0.338 23.304 55.535 1.00 27.65 85 ILE D O 1
ATOM 5859 N N . SER D 1 88 ? 1.051 23.527 57.293 1.00 28.14 86 SER D N 1
ATOM 5860 C CA . SER D 1 88 ? 1.594 24.831 56.935 1.00 29.33 86 SER D CA 1
ATOM 5861 C C . SER D 1 88 ? 2.995 24.717 56.352 1.00 30.13 86 SER D C 1
ATOM 5862 O O . SER D 1 88 ? 3.946 24.307 57.018 1.00 28.63 86 SER D O 1
ATOM 5865 N N . VAL D 1 89 ? 3.095 25.048 55.067 1.00 31.27 87 VAL D N 1
ATOM 5866 C CA . VAL D 1 89 ? 4.360 24.959 54.381 1.00 31.96 87 VAL D CA 1
ATOM 5867 C C . VAL D 1 89 ? 4.939 26.352 54.177 1.00 32.08 87 VAL D C 1
ATOM 5868 O O . VAL D 1 89 ? 4.227 27.292 53.803 1.00 30.80 87 VAL D O 1
ATOM 5872 N N . TYR D 1 90 ? 6.243 26.438 54.447 1.00 32.30 88 TYR D N 1
ATOM 5873 C CA . TYR D 1 90 ? 7.033 27.654 54.281 1.00 33.55 88 TYR D CA 1
ATOM 5874 C C . TYR D 1 90 ? 8.067 27.460 53.187 1.00 33.70 88 TYR D C 1
ATOM 5875 O O . TYR D 1 90 ? 8.912 26.571 53.278 1.00 32.54 88 TYR D O 1
ATOM 5884 N N . ALA D 1 91 ? 7.942 28.272 52.137 1.00 35.92 89 ALA D N 1
ATOM 5885 C CA . ALA D 1 91 ? 8.780 28.168 50.946 1.00 39.09 89 ALA D CA 1
ATOM 5886 C C . ALA D 1 91 ? 9.039 29.509 50.241 1.00 41.31 89 ALA D C 1
ATOM 5887 O O . ALA D 1 91 ? 8.183 30.400 50.228 1.00 42.12 89 ALA D O 1
ATOM 5889 N N . ASP D 1 92 ? 10.227 29.629 49.652 1.00 43.81 90 ASP D N 1
ATOM 5890 C CA . ASP D 1 92 ? 10.560 30.722 48.739 1.00 46.24 90 ASP D CA 1
ATOM 5891 C C . ASP D 1 92 ? 10.087 30.410 47.302 1.00 47.44 90 ASP D C 1
ATOM 5892 O O . ASP D 1 92 ? 10.854 29.861 46.486 1.00 47.54 90 ASP D O 1
ATOM 5897 N N . VAL D 1 93 ? 8.831 30.729 46.990 1.00 48.89 91 VAL D N 1
ATOM 5898 C CA . VAL D 1 93 ? 8.319 30.352 45.684 1.00 50.33 91 VAL D CA 1
ATOM 5899 C C . VAL D 1 93 ? 8.299 31.487 44.684 1.00 52.34 91 VAL D C 1
ATOM 5900 O O . VAL D 1 93 ? 8.109 32.654 45.048 1.00 52.65 91 VAL D O 1
ATOM 5904 N N . GLU D 1 94 ? 8.480 31.106 43.421 1.00 54.16 92 GLU D N 1
ATOM 5905 C CA . GLU D 1 94 ? 8.276 31.974 42.264 1.00 57.09 92 GLU D CA 1
ATOM 5906 C C . GLU D 1 94 ? 6.930 32.753 42.263 1.00 56.50 92 GLU D C 1
ATOM 5907 O O . GLU D 1 94 ? 6.936 33.962 42.010 1.00 57.11 92 GLU D O 1
ATOM 5913 N N . ASN D 1 95 ? 5.804 32.087 42.572 1.00 56.26 93 ASN D N 1
ATOM 5914 C CA . ASN D 1 95 ? 4.446 32.694 42.445 1.00 55.86 93 ASN D CA 1
ATOM 5915 C C . ASN D 1 95 ? 3.381 32.099 43.378 1.00 56.09 93 ASN D C 1
ATOM 5916 O O . ASN D 1 95 ? 3.207 30.869 43.427 1.00 55.97 93 ASN D O 1
ATOM 5921 N N . GLU D 1 96 ? 2.634 32.972 44.064 1.00 55.87 94 GLU D N 1
ATOM 5922 C CA . GLU D 1 96 ? 1.665 32.562 45.102 1.00 56.19 94 GLU D CA 1
ATOM 5923 C C . GLU D 1 96 ? 0.197 32.900 44.782 1.00 56.36 94 GLU D C 1
ATOM 5924 O O . GLU D 1 96 ? -0.704 32.740 45.633 1.00 55.95 94 GLU D O 1
ATOM 5930 N N . GLU D 1 97 ? -0.029 33.359 43.554 1.00 56.37 95 GLU D N 1
ATOM 5931 C CA . GLU D 1 97 ? -1.364 33.663 43.057 1.00 56.72 95 GLU D CA 1
ATOM 5932 C C . GLU D 1 97 ? -1.979 32.349 42.580 1.00 57.34 95 GLU D C 1
ATOM 5933 O O . GLU D 1 97 ? -1.307 31.582 41.890 1.00 58.10 95 GLU D O 1
ATOM 5939 N N . PRO D 1 98 ? -3.247 32.067 42.952 1.00 57.58 96 PRO D N 1
ATOM 5940 C CA . PRO D 1 98 ? -3.938 30.840 42.508 1.00 57.45 96 PRO D CA 1
ATOM 5941 C C . PRO D 1 98 ? -4.034 30.712 40.994 1.00 57.72 96 PRO D C 1
ATOM 5942 O O . PRO D 1 98 ? -4.381 31.690 40.320 1.00 57.95 96 PRO D O 1
ATOM 5946 N N . LYS D 1 112 ? -7.672 18.017 41.435 1.00 67.87 110 LYS D N 1
ATOM 5947 C CA . LYS D 1 112 ? -7.403 19.406 41.076 1.00 67.95 110 LYS D CA 1
ATOM 5948 C C . LYS D 1 112 ? -6.026 19.549 40.378 1.00 67.69 110 LYS D C 1
ATOM 5949 O O . LYS D 1 112 ? -5.001 19.081 40.898 1.00 67.50 110 LYS D O 1
ATOM 5955 N N . ILE D 1 113 ? -6.026 20.165 39.192 1.00 67.42 111 ILE D N 1
ATOM 5956 C CA . ILE D 1 113 ? -4.811 20.392 38.387 1.00 67.49 111 ILE D CA 1
ATOM 5957 C C . ILE D 1 113 ? -4.817 21.801 37.799 1.00 67.52 111 ILE D C 1
ATOM 5958 O O . ILE D 1 113 ? -5.867 22.273 37.349 1.00 67.23 111 ILE D O 1
ATOM 5963 N N . PRO D 1 114 ? -3.645 22.477 37.778 1.00 67.55 112 PRO D N 1
ATOM 5964 C CA . PRO D 1 114 ? -3.575 23.787 37.117 1.00 67.66 112 PRO D CA 1
ATOM 5965 C C . PRO D 1 114 ? -3.451 23.620 35.599 1.00 67.92 112 PRO D C 1
ATOM 5966 O O . PRO D 1 114 ? -2.842 22.648 35.137 1.00 67.63 112 PRO D O 1
ATOM 5970 N N . LYS D 1 115 ? -4.013 24.557 34.835 1.00 68.24 113 LYS D N 1
ATOM 5971 C CA . LYS D 1 115 ? -4.021 24.443 33.373 1.00 68.92 113 LYS D CA 1
ATOM 5972 C C . LYS D 1 115 ? -2.636 24.674 32.725 1.00 68.92 113 LYS D C 1
ATOM 5973 O O . LYS D 1 115 ? -2.395 24.287 31.579 1.00 69.06 113 LYS D O 1
ATOM 5979 N N . GLU D 1 116 ? -1.733 25.302 33.470 1.00 68.88 114 GLU D N 1
ATOM 5980 C CA . GLU D 1 116 ? -0.395 25.590 32.979 1.00 68.92 114 GLU D CA 1
ATOM 5981 C C . GLU D 1 116 ? 0.431 24.300 32.929 1.00 68.76 114 GLU D C 1
ATOM 5982 O O . GLU D 1 116 ? 1.126 24.039 31.937 1.00 68.76 114 GLU D O 1
ATOM 5988 N N . MET D 1 117 ? 0.328 23.499 33.998 1.00 68.39 115 MET D N 1
ATOM 5989 C CA . MET D 1 117 ? 0.988 22.196 34.114 1.00 67.92 115 MET D CA 1
ATOM 5990 C C . MET D 1 117 ? 0.642 21.277 32.950 1.00 68.17 115 MET D C 1
ATOM 5991 O O . MET D 1 117 ? 1.525 20.607 32.404 1.00 67.97 115 MET D O 1
ATOM 5996 N N . LEU D 1 118 ? -0.647 21.224 32.602 1.00 68.30 116 LEU D N 1
ATOM 5997 C CA . LEU D 1 118 ? -1.130 20.379 31.506 1.00 69.07 116 LEU D CA 1
ATOM 5998 C C . LEU D 1 118 ? -0.499 20.769 30.177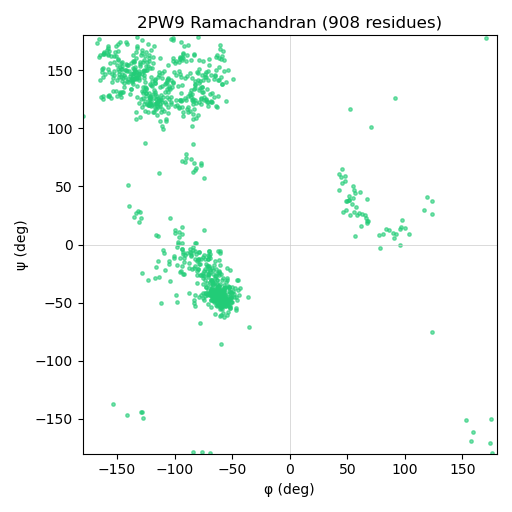 1.00 69.64 116 LEU D C 1
ATOM 5999 O O . LEU D 1 118 ? -0.003 19.907 29.451 1.00 69.93 116 LEU D O 1
ATOM 6004 N N . GLU D 1 119 ? -0.508 22.074 29.893 1.00 70.25 117 GLU D N 1
ATOM 6005 C CA . GLU D 1 119 ? 0.014 22.645 28.653 1.00 70.83 117 GLU D CA 1
ATOM 6006 C C . GLU D 1 119 ? 1.305 23.444 28.894 1.00 70.64 117 GLU D C 1
ATOM 6007 O O . GLU D 1 119 ? 2.405 22.884 28.991 1.00 70.13 117 GLU D O 1
ATOM 6013 N N . GLU D 1 121 ? 5.534 22.254 28.301 1.00 48.61 119 GLU D N 1
ATOM 6014 C CA . GLU D 1 121 ? 6.699 21.432 27.917 1.00 49.33 119 GLU D CA 1
ATOM 6015 C C . GLU D 1 121 ? 7.239 20.670 29.125 1.00 47.50 119 GLU D C 1
ATOM 6016 O O . GLU D 1 121 ? 7.166 21.154 30.246 1.00 47.75 119 GLU D O 1
ATOM 6022 N N . PHE D 1 122 ? 7.805 19.494 28.886 1.00 46.11 120 PHE D N 1
ATOM 6023 C CA . PHE D 1 122 ? 8.379 18.677 29.947 1.00 43.87 120 PHE D CA 1
ATOM 6024 C C . PHE D 1 122 ? 9.900 18.707 29.896 1.00 43.60 120 PHE D C 1
ATOM 6025 O O . PHE D 1 122 ? 10.493 18.421 28.847 1.00 43.54 120 PHE D O 1
ATOM 6033 N N . ALA D 1 123 ? 10.534 19.044 31.019 1.00 42.18 121 ALA D N 1
ATOM 6034 C CA . ALA D 1 123 ? 11.984 18.842 31.168 1.00 41.52 121 ALA D CA 1
ATOM 6035 C C . ALA D 1 123 ? 12.269 17.344 30.969 1.00 40.59 121 ALA D C 1
ATOM 6036 O O . ALA D 1 123 ? 11.331 16.548 31.073 1.00 40.88 121 ALA D O 1
ATOM 6038 N N . PRO D 1 124 ? 13.545 16.948 30.688 1.00 39.41 122 PRO D N 1
ATOM 6039 C CA . PRO D 1 124 ? 13.870 15.512 30.533 1.00 38.03 122 PRO D CA 1
ATOM 6040 C C . PRO D 1 124 ? 13.590 14.726 31.821 1.00 36.96 122 PRO D C 1
ATOM 6041 O O . PRO D 1 124 ? 13.651 15.285 32.934 1.00 36.29 122 PRO D O 1
ATOM 6045 N N . LEU D 1 125 ? 13.305 13.435 31.674 1.00 34.73 123 LEU D N 1
ATOM 6046 C CA . LEU D 1 125 ? 13.048 12.615 32.836 1.00 32.94 123 LEU D CA 1
ATOM 6047 C C . LEU D 1 125 ? 14.373 12.036 33.352 1.00 32.81 123 LEU D C 1
ATOM 6048 O O . LEU D 1 125 ? 15.399 12.145 32.677 1.00 32.30 123 LEU D O 1
ATOM 6053 N N . ALA D 1 126 ? 14.342 11.391 34.519 1.00 31.32 124 ALA D N 1
ATOM 6054 C CA . ALA D 1 126 ? 15.516 10.762 35.072 1.00 31.43 124 ALA D CA 1
ATOM 6055 C C . ALA D 1 126 ? 15.910 9.536 34.245 1.00 32.52 124 ALA D C 1
ATOM 6056 O O . ALA D 1 126 ? 15.221 9.158 33.277 1.00 32.51 124 ALA D O 1
ATOM 6058 N N . ASP D 1 127 ? 16.983 8.904 34.707 1.00 32.95 125 ASP D N 1
ATOM 6059 C CA . ASP D 1 127 ? 17.813 7.998 33.966 1.00 35.20 125 ASP D CA 1
ATOM 6060 C C . ASP D 1 127 ? 17.482 6.529 34.288 1.00 34.47 125 ASP D C 1
ATOM 6061 O O . ASP D 1 127 ? 17.979 5.622 33.618 1.00 36.28 125 ASP D O 1
ATOM 6066 N N . TYR D 1 128 ? 16.668 6.294 35.315 1.00 32.08 126 TYR D N 1
ATOM 6067 C CA . TYR D 1 128 ? 16.399 4.937 35.825 1.00 30.31 126 TYR D CA 1
ATOM 6068 C C . TYR D 1 128 ? 15.792 3.998 34.781 1.00 30.33 126 TYR D C 1
ATOM 6069 O O . TYR D 1 128 ? 14.982 4.424 33.976 1.00 29.53 126 TYR D O 1
ATOM 6078 N N . CYS D 1 129 ? 16.176 2.719 34.838 1.00 30.22 127 CYS D N 1
ATOM 6079 C CA . CYS D 1 129 ? 15.576 1.663 34.015 1.00 30.93 127 CYS D CA 1
ATOM 6080 C C . CYS D 1 129 ? 15.264 0.492 34.926 1.00 31.13 127 CYS D C 1
ATOM 6081 O O . CYS D 1 129 ? 16.050 0.187 35.798 1.00 30.80 127 CYS D O 1
ATOM 6084 N N . LEU D 1 130 ? 14.083 -0.122 34.776 1.00 31.57 128 LEU D N 1
ATOM 6085 C CA . LEU D 1 130 ? 13.645 -1.178 35.693 1.00 31.76 128 LEU D CA 1
ATOM 6086 C C . LEU D 1 130 ? 13.898 -2.585 35.119 1.00 33.48 128 LEU D C 1
ATOM 6087 O O . LEU D 1 130 ? 13.424 -2.885 34.038 1.00 34.65 128 LEU D O 1
ATOM 6092 N N . PRO D 1 131 ? 14.632 -3.453 35.849 1.00 34.73 129 PRO D N 1
ATOM 6093 C CA . PRO D 1 131 ? 14.762 -4.828 35.409 1.00 35.19 129 PRO D CA 1
ATOM 6094 C C . PRO D 1 131 ? 13.450 -5.566 35.603 1.00 36.16 129 PRO D C 1
ATOM 6095 O O . PRO D 1 131 ? 12.847 -5.500 36.684 1.00 36.83 129 PRO D O 1
ATOM 6099 N N . PHE D 1 132 ? 13.036 -6.307 34.592 1.00 36.26 130 PHE D N 1
ATOM 6100 C CA . PHE D 1 132 ? 11.752 -6.986 34.634 1.00 37.14 130 PHE D CA 1
ATOM 6101 C C . PHE D 1 132 ? 11.662 -7.887 35.853 1.00 37.01 130 PHE D C 1
ATOM 6102 O O . PHE D 1 132 ? 10.596 -7.992 36.450 1.00 37.07 130 PHE D O 1
ATOM 6110 N N . ALA D 1 133 ? 12.776 -8.530 36.223 1.00 36.06 131 ALA D N 1
ATOM 6111 C CA . ALA D 1 133 ? 12.762 -9.504 37.311 1.00 35.97 131 ALA D CA 1
ATOM 6112 C C . ALA D 1 133 ? 12.559 -8.852 38.681 1.00 35.53 131 ALA D C 1
ATOM 6113 O O . ALA D 1 133 ? 12.148 -9.518 39.622 1.00 35.74 131 ALA D O 1
ATOM 6115 N N . GLU D 1 134 ? 12.832 -7.552 38.799 1.00 35.37 132 GLU D N 1
ATOM 6116 C CA . GLU D 1 134 ? 12.573 -6.865 40.062 1.00 35.59 132 GLU D CA 1
ATOM 6117 C C . GLU D 1 134 ? 11.091 -6.487 40.243 1.00 35.53 132 GLU D C 1
ATOM 6118 O O . GLU D 1 134 ? 10.660 -6.295 41.370 1.00 36.11 132 GLU D O 1
ATOM 6124 N N . ILE D 1 135 ? 10.319 -6.402 39.151 1.00 35.29 133 ILE D N 1
ATOM 6125 C CA . ILE D 1 135 ? 8.873 -6.079 39.211 1.00 35.24 133 ILE D CA 1
ATOM 6126 C C . ILE D 1 135 ? 8.077 -6.964 40.175 1.00 35.63 133 ILE D C 1
ATOM 6127 O O . ILE D 1 135 ? 7.283 -6.453 40.945 1.00 35.74 133 ILE D O 1
ATOM 6132 N N . LYS D 1 136 ? 8.304 -8.273 40.177 1.00 35.51 134 LYS D N 1
ATOM 6133 C CA . LYS D 1 136 ? 7.687 -9.109 41.212 1.00 35.45 134 LYS D CA 1
ATOM 6134 C C . LYS D 1 136 ? 8.033 -8.688 42.646 1.00 34.36 134 LYS D C 1
ATOM 6135 O O . LYS D 1 136 ? 7.152 -8.698 43.513 1.00 33.69 134 LYS D O 1
ATOM 6141 N N . SER D 1 137 ? 9.286 -8.292 42.913 1.00 32.61 135 SER D N 1
ATOM 6142 C CA . SER D 1 137 ? 9.615 -7.808 44.261 1.00 31.42 135 SER D CA 1
ATOM 6143 C C . SER D 1 137 ? 9.013 -6.431 44.600 1.00 29.71 135 SER D C 1
ATOM 6144 O O . SER D 1 137 ? 8.617 -6.238 45.726 1.00 28.84 135 SER D O 1
ATOM 6147 N N . PHE D 1 138 ? 8.984 -5.493 43.629 1.00 27.75 136 PHE D N 1
ATOM 6148 C CA . PHE D 1 138 ? 8.395 -4.147 43.794 1.00 27.24 136 PHE D CA 1
ATOM 6149 C C . PHE D 1 138 ? 6.918 -4.341 44.187 1.00 27.65 136 PHE D C 1
ATOM 6150 O O . PHE D 1 138 ? 6.470 -3.863 45.229 1.00 26.61 136 PHE D O 1
ATOM 6158 N N . ILE D 1 139 ? 6.200 -5.117 43.383 1.00 28.71 137 ILE D N 1
ATOM 6159 C CA . ILE D 1 139 ? 4.771 -5.258 43.544 1.00 30.37 137 ILE D CA 1
ATOM 6160 C C . ILE D 1 139 ? 4.459 -5.926 44.879 1.00 31.42 137 ILE D C 1
ATOM 6161 O O . ILE D 1 139 ? 3.621 -5.432 45.625 1.00 30.75 137 ILE D O 1
ATOM 6166 N N . ARG D 1 140 ? 5.152 -7.023 45.196 1.00 33.52 138 ARG D N 1
ATOM 6167 C CA . ARG D 1 140 ? 4.873 -7.752 46.417 1.00 35.46 138 ARG D CA 1
ATOM 6168 C C . ARG D 1 140 ? 5.226 -6.895 47.638 1.00 35.50 138 ARG D C 1
ATOM 6169 O O . ARG D 1 140 ? 4.460 -6.846 48.598 1.00 35.51 138 ARG D O 1
ATOM 6177 N N . GLU D 1 141 ? 6.386 -6.245 47.623 1.00 34.86 139 GLU D N 1
ATOM 6178 C CA . GLU D 1 141 ? 6.759 -5.344 48.746 1.00 34.94 139 GLU D CA 1
ATOM 6179 C C . GLU D 1 141 ? 5.780 -4.173 48.957 1.00 33.90 139 GLU D C 1
ATOM 6180 O O . GLU D 1 141 ? 5.406 -3.886 50.083 1.00 33.07 139 GLU D O 1
ATOM 6186 N N . ALA D 1 142 ? 5.349 -3.521 47.875 1.00 33.15 140 ALA D N 1
ATOM 6187 C CA . ALA D 1 142 ? 4.374 -2.423 47.967 1.00 32.91 140 ALA D CA 1
ATOM 6188 C C . ALA D 1 142 ? 3.087 -2.956 48.546 1.00 32.57 140 ALA D C 1
ATOM 6189 O O . ALA D 1 142 ? 2.588 -2.430 49.513 1.00 33.34 140 ALA D O 1
ATOM 6191 N N . LEU D 1 143 ? 2.564 -4.022 47.965 1.00 33.04 141 LEU D N 1
ATOM 6192 C CA . LEU D 1 143 ? 1.288 -4.555 48.424 1.00 33.76 141 LEU D CA 1
ATOM 6193 C C . LEU D 1 143 ? 1.321 -5.114 49.854 1.00 34.24 141 LEU D C 1
ATOM 6194 O O . LEU D 1 143 ? 0.308 -5.059 50.559 1.00 33.41 141 LEU D O 1
ATOM 6199 N N . HIS D 1 144 ? 2.481 -5.599 50.305 1.00 35.19 142 HIS D N 1
ATOM 6200 C CA . HIS D 1 144 ? 2.562 -6.202 51.643 1.00 36.08 142 HIS D CA 1
ATOM 6201 C C . HIS D 1 144 ? 3.117 -5.295 52.737 1.00 35.77 142 HIS D C 1
ATOM 6202 O O . HIS D 1 144 ? 3.356 -5.705 53.878 1.00 35.82 142 HIS D O 1
ATOM 6209 N N . SER D 1 145 ? 3.255 -4.032 52.378 1.00 35.36 143 SER D N 1
ATOM 6210 C CA . SER D 1 145 ? 3.899 -3.041 53.212 1.00 34.99 143 SER D CA 1
ATOM 6211 C C . SER D 1 145 ? 2.980 -2.548 54.340 1.00 34.62 143 SER D C 1
ATOM 6212 O O . SER D 1 145 ? 3.451 -2.104 55.400 1.00 34.37 143 SER D O 1
ATOM 6215 N N . SER D 1 146 ? 1.661 -2.631 54.115 1.00 33.40 144 SER D N 1
ATOM 6216 C CA . SER D 1 146 ? 0.694 -2.139 55.089 1.00 31.65 144 SER D CA 1
ATOM 6217 C C . SER D 1 146 ? -0.566 -2.985 55.009 1.00 31.00 144 SER D C 1
ATOM 6218 O O . SER D 1 146 ? -0.954 -3.418 53.922 1.00 30.80 144 SER D O 1
ATOM 6221 N N . PRO D 1 147 ? -1.199 -3.226 56.153 1.00 30.66 145 PRO D N 1
ATOM 6222 C CA . PRO D 1 147 ? -2.409 -4.019 56.191 1.00 31.70 145 PRO D CA 1
ATOM 6223 C C . PRO D 1 147 ? -3.714 -3.262 55.844 1.00 32.36 145 PRO D C 1
ATOM 6224 O O . PRO D 1 147 ? -4.773 -3.905 55.756 1.00 33.02 145 PRO D O 1
ATOM 6228 N N . LEU D 1 148 ? -3.658 -1.936 55.657 1.00 32.39 146 LEU D N 1
ATOM 6229 C CA . LEU D 1 148 ? -4.896 -1.150 55.550 1.00 32.42 146 LEU D CA 1
ATOM 6230 C C . LEU D 1 148 ? -5.747 -1.485 54.336 1.00 31.98 146 LEU D C 1
ATOM 6231 O O . LEU D 1 148 ? -6.977 -1.509 54.432 1.00 31.82 146 LEU D O 1
ATOM 6236 N N . GLY D 1 149 ? -5.094 -1.721 53.194 1.00 31.36 147 GLY D N 1
ATOM 6237 C CA . GLY D 1 149 ? -5.793 -2.070 51.976 1.00 31.97 147 GLY D CA 1
ATOM 6238 C C . GLY D 1 149 ? -6.643 -3.320 52.105 1.00 32.45 147 GLY D C 1
ATOM 6239 O O . GLY D 1 149 ? -7.846 -3.271 51.853 1.00 32.95 147 GLY D O 1
ATOM 6240 N N . PRO D 1 150 ? -6.017 -4.461 52.446 1.00 32.51 148 PRO D N 1
ATOM 6241 C CA . PRO D 1 150 ? -6.685 -5.725 52.774 1.00 32.42 148 PRO D CA 1
ATOM 6242 C C . PRO D 1 150 ? -7.737 -5.633 53.890 1.00 31.78 148 PRO D C 1
ATOM 6243 O O . PRO D 1 150 ? -8.701 -6.407 53.879 1.00 33.21 148 PRO D O 1
ATOM 6247 N N . GLN D 1 151 ? -7.565 -4.723 54.847 1.00 29.80 149 GLN D N 1
ATOM 6248 C CA . GLN D 1 151 ? -8.549 -4.546 55.918 1.00 28.17 149 GLN D CA 1
ATOM 6249 C C . GLN D 1 151 ? -9.768 -3.671 55.591 1.00 27.28 149 GLN D C 1
ATOM 6250 O O . GLN D 1 151 ? -10.890 -4.090 55.857 1.00 26.76 149 GLN D O 1
ATOM 6256 N N . THR D 1 152 ? -9.530 -2.446 55.099 1.00 25.41 150 THR D N 1
ATOM 6257 C CA . THR D 1 152 ? -10.560 -1.428 54.963 1.00 24.84 150 THR D CA 1
ATOM 6258 C C . THR D 1 152 ? -11.123 -1.348 53.547 1.00 26.10 150 THR D C 1
ATOM 6259 O O . THR D 1 152 ? -12.189 -0.734 53.304 1.00 24.61 150 THR D O 1
ATOM 6263 N N . HIS D 1 153 ? -10.359 -1.914 52.618 1.00 26.87 151 HIS D N 1
ATOM 6264 C CA . HIS D 1 153 ? -10.604 -1.873 51.174 1.00 27.90 151 HIS D CA 1
ATOM 6265 C C . HIS D 1 153 ? -10.804 -0.480 50.638 1.00 26.92 151 HIS D C 1
ATOM 6266 O O . HIS D 1 153 ? -11.483 -0.334 49.632 1.00 27.50 151 HIS D O 1
ATOM 6273 N N . CYS D 1 154 ? -10.250 0.527 51.319 1.00 26.31 152 CYS D N 1
ATOM 6274 C CA . CYS D 1 154 ? -10.568 1.968 51.076 1.00 25.44 152 CYS D CA 1
ATOM 6275 C C . CYS D 1 154 ? -9.336 2.918 51.023 1.00 24.50 152 CYS D C 1
ATOM 6276 O O . CYS D 1 154 ? -9.452 4.136 51.299 1.00 24.00 152 CYS D O 1
ATOM 6279 N N . VAL D 1 155 ? -8.168 2.362 50.702 1.00 22.10 153 VAL D N 1
ATOM 6280 C CA . VAL D 1 155 ? -6.963 3.127 50.563 1.00 21.64 153 VAL D CA 1
ATOM 6281 C C . VAL D 1 155 ? -6.229 2.714 49.298 1.00 21.69 153 VAL D C 1
ATOM 6282 O O . VAL D 1 155 ? -6.205 1.534 48.914 1.00 19.80 153 VAL D O 1
ATOM 6286 N N . HIS D 1 156 ? -5.645 3.727 48.677 1.00 20.10 154 HIS D N 1
ATOM 6287 C CA . HIS D 1 156 ? -4.793 3.555 47.571 1.00 21.65 154 HIS D CA 1
ATOM 6288 C C . HIS D 1 156 ? -3.357 3.628 48.029 1.00 21.92 154 HIS D C 1
ATOM 6289 O O . HIS D 1 156 ? -3.067 4.227 49.041 1.00 23.71 154 HIS D O 1
ATOM 6296 N N . GLY D 1 157 ? -2.452 3.037 47.273 1.00 21.13 155 GLY D N 1
ATOM 6297 C CA . GLY D 1 157 ? -1.055 3.103 47.622 1.00 20.88 155 GLY D C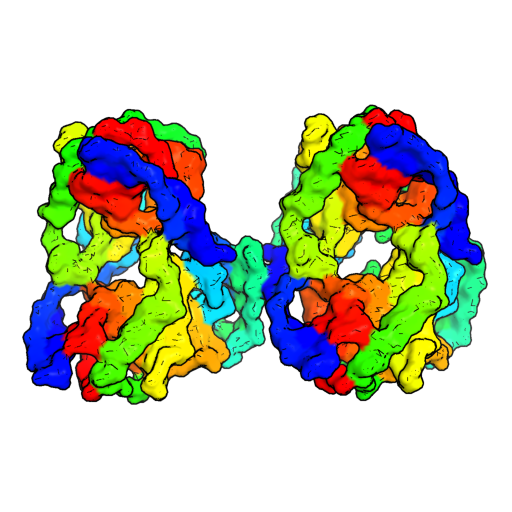A 1
ATOM 6298 C C . GLY D 1 157 ? -0.242 3.535 46.438 1.00 21.28 155 GLY D C 1
ATOM 6299 O O . GLY D 1 157 ? -0.645 3.315 45.305 1.00 22.02 155 GLY D O 1
ATOM 6300 N N . CYS D 1 158 ? 0.919 4.149 46.711 1.00 23.41 156 CYS D N 1
ATOM 6301 C CA . CYS D 1 158 ? 1.886 4.568 45.683 1.00 21.62 156 CYS D CA 1
ATOM 6302 C C . CYS D 1 158 ? 3.261 4.433 46.302 1.00 22.70 156 CYS D C 1
ATOM 6303 O O . CYS D 1 158 ? 3.496 4.892 47.457 1.00 18.27 156 CYS D O 1
ATOM 6306 N N . GLY D 1 159 ? 4.167 3.771 45.564 1.00 23.10 157 GLY D N 1
ATOM 6307 C CA . GLY D 1 159 ? 5.538 3.568 46.048 1.00 22.82 157 GLY D CA 1
ATOM 6308 C C . GLY D 1 159 ? 6.624 3.805 45.026 1.00 22.42 157 GLY D C 1
ATOM 6309 O O . GLY D 1 159 ? 6.336 3.876 43.848 1.00 21.70 157 GLY D O 1
ATOM 6310 N N . LEU D 1 160 ? 7.872 3.970 45.491 1.00 22.80 158 LEU D N 1
ATOM 6311 C CA . LEU D 1 160 ? 9.007 4.169 44.581 1.00 22.84 158 LEU D CA 1
ATOM 6312 C C . LEU D 1 160 ? 10.010 3.027 44.715 1.00 23.30 158 LEU D C 1
ATOM 6313 O O . LEU D 1 160 ? 10.320 2.570 45.834 1.00 22.16 158 LEU D O 1
ATOM 6318 N N . TRP D 1 161 ? 10.526 2.585 43.578 1.00 23.04 159 TRP D N 1
ATOM 6319 C CA . TRP D 1 161 ? 11.506 1.514 43.553 1.00 23.60 159 TRP D CA 1
ATOM 6320 C C . TRP D 1 161 ? 12.782 2.006 42.855 1.00 24.19 159 TRP D C 1
ATOM 6321 O O . TRP D 1 161 ? 12.694 2.576 41.771 1.00 22.40 159 TRP D O 1
ATOM 6332 N N . ASN D 1 162 ? 13.936 1.774 43.503 1.00 24.57 160 ASN D N 1
ATOM 6333 C CA . ASN D 1 162 ? 15.277 1.934 42.893 1.00 25.50 160 ASN D CA 1
ATOM 6334 C C . ASN D 1 162 ? 16.285 1.178 43.720 1.00 25.18 160 ASN D C 1
ATOM 6335 O O . ASN D 1 162 ? 16.013 0.759 44.834 1.00 25.27 160 ASN D O 1
ATOM 6340 N N . ASN D 1 163 ? 17.448 0.959 43.137 1.00 27.25 161 ASN D N 1
ATOM 6341 C CA . ASN D 1 163 ? 18.492 0.182 43.790 1.00 27.58 161 ASN D CA 1
ATOM 6342 C C . ASN D 1 163 ? 17.996 -1.120 44.352 1.00 27.55 161 ASN D C 1
ATOM 6343 O O . ASN D 1 163 ? 18.403 -1.532 45.427 1.00 27.17 161 ASN D O 1
ATOM 6348 N N . GLY D 1 164 ? 17.081 -1.752 43.630 1.00 28.56 162 GLY D N 1
ATOM 6349 C CA . GLY D 1 164 ? 16.645 -3.092 44.012 1.00 29.20 162 GLY D CA 1
ATOM 6350 C C . GLY D 1 164 ? 15.882 -3.136 45.321 1.00 29.57 162 GLY D C 1
ATOM 6351 O O . GLY D 1 164 ? 15.751 -4.201 45.916 1.00 29.70 162 GLY D O 1
ATOM 6352 N N . ARG D 1 165 ? 15.357 -1.996 45.776 1.00 29.38 163 ARG D N 1
ATOM 6353 C CA . ARG D 1 165 ? 14.441 -2.030 46.921 1.00 29.25 163 ARG D CA 1
ATOM 6354 C C . ARG D 1 165 ? 13.348 -0.926 46.935 1.00 28.53 163 ARG D C 1
ATOM 6355 O O . ARG D 1 165 ? 13.385 0.026 46.133 1.00 27.99 163 ARG D O 1
ATOM 6363 N N . LEU D 1 166 ? 12.409 -1.040 47.887 1.00 27.77 164 LEU D N 1
ATOM 6364 C CA . LEU D 1 166 ? 11.257 -0.122 48.011 1.00 26.95 164 LEU D CA 1
ATOM 6365 C C . LEU D 1 166 ? 11.644 1.129 48.808 1.00 27.70 164 LEU D C 1
ATOM 6366 O O . LEU D 1 166 ? 11.746 1.088 50.043 1.00 27.90 164 LEU D O 1
ATOM 6371 N N . GLN D 1 167 ? 11.893 2.237 48.126 1.00 27.01 165 GLN D N 1
ATOM 6372 C CA . GLN D 1 167 ? 12.442 3.372 48.845 1.00 27.32 165 GLN D CA 1
ATOM 6373 C C . GLN D 1 167 ? 11.390 3.979 49.768 1.00 26.44 165 GLN D C 1
ATOM 6374 O O . GLN D 1 167 ? 11.653 4.151 50.964 1.00 26.05 165 GLN D O 1
ATOM 6380 N N . VAL D 1 168 ? 10.199 4.269 49.224 1.00 25.27 166 VAL D N 1
ATOM 6381 C CA . VAL D 1 168 ? 9.062 4.788 50.005 1.00 24.63 166 VAL D CA 1
ATOM 6382 C C . VAL D 1 168 ? 7.766 4.157 49.523 1.00 23.54 166 VAL D C 1
ATOM 6383 O O . VAL D 1 168 ? 7.694 3.739 48.371 1.00 23.55 166 VAL D O 1
ATOM 6387 N N . TYR D 1 169 ? 6.762 4.096 50.399 1.00 22.69 167 TYR D N 1
ATOM 6388 C CA . TYR D 1 169 ? 5.413 3.634 50.062 1.00 22.61 167 TYR D CA 1
ATOM 6389 C C . TYR D 1 169 ? 4.456 4.356 50.964 1.00 21.85 167 TYR D C 1
ATOM 6390 O O . TYR D 1 169 ? 4.693 4.389 52.173 1.00 20.96 167 TYR D O 1
ATOM 6399 N N . HIS D 1 170 ? 3.435 4.979 50.364 1.00 19.61 168 HIS D N 1
ATOM 6400 C CA . HIS D 1 170 ? 2.495 5.879 51.059 1.00 20.09 168 HIS D CA 1
ATOM 6401 C C . HIS D 1 170 ? 1.106 5.439 50.678 1.00 19.83 168 HIS D C 1
ATOM 6402 O O . HIS D 1 170 ? 0.886 4.997 49.536 1.00 19.17 168 HIS D O 1
ATOM 6409 N N . GLU D 1 171 ? 0.174 5.596 51.619 1.00 20.60 169 GLU D N 1
ATOM 6410 C CA . GLU D 1 171 ? -1.250 5.305 51.422 1.00 20.55 169 GLU D CA 1
ATOM 6411 C C . GLU D 1 171 ? -2.116 6.518 51.673 1.00 21.84 169 GLU D C 1
ATOM 6412 O O . GLU D 1 171 ? -1.739 7.448 52.426 1.00 21.72 169 GLU D O 1
ATOM 6418 N N . ASP D 1 172 ? -3.263 6.552 50.998 1.00 21.80 170 ASP D N 1
ATOM 6419 C CA . ASP D 1 172 ? -4.278 7.539 51.307 1.00 22.55 170 ASP D CA 1
ATOM 6420 C C . ASP D 1 172 ? -5.609 7.021 50.814 1.00 22.53 170 ASP D C 1
ATOM 6421 O O . ASP D 1 172 ? -5.685 6.079 50.024 1.00 20.56 170 ASP D O 1
ATOM 6426 N N . VAL D 1 173 ? -6.643 7.733 51.196 1.00 22.56 171 VAL D N 1
ATOM 6427 C CA . VAL D 1 173 ? -7.974 7.388 50.768 1.00 22.84 171 VAL D CA 1
ATOM 6428 C C . VAL D 1 173 ? -8.111 7.826 49.313 1.00 22.83 171 VAL D C 1
ATOM 6429 O O . VAL D 1 173 ? -8.862 7.246 48.566 1.00 23.64 171 VAL D O 1
ATOM 6433 N N . GLY D 1 174 ? -7.355 8.825 48.901 1.00 21.69 172 GLY D N 1
ATOM 6434 C CA . GLY D 1 174 ? -7.490 9.324 47.552 1.00 21.77 172 GLY D CA 1
ATOM 6435 C C . GLY D 1 174 ? -6.252 9.018 46.789 1.00 20.96 172 GLY D C 1
ATOM 6436 O O . GLY D 1 174 ? -5.169 9.248 47.312 1.00 20.25 172 GLY D O 1
ATOM 6437 N N . ARG D 1 175 ? -6.387 8.524 45.545 1.00 21.33 173 ARG D N 1
ATOM 6438 C CA . ARG D 1 175 ? -5.195 8.140 44.792 1.00 22.08 173 ARG D CA 1
ATOM 6439 C C . ARG D 1 175 ? -4.296 9.328 44.446 1.00 22.21 173 ARG D C 1
ATOM 6440 O O . ARG D 1 175 ? -3.071 9.181 44.426 1.00 21.43 173 ARG D O 1
ATOM 6448 N N . HIS D 1 176 ? -4.892 10.507 44.220 1.00 23.02 174 HIS D N 1
ATOM 6449 C CA . HIS D 1 176 ? -4.118 11.697 43.951 1.00 24.68 174 HIS D CA 1
ATOM 6450 C C . HIS D 1 176 ? -3.309 12.086 45.179 1.00 24.18 174 HIS D C 1
ATOM 6451 O O . HIS D 1 176 ? -2.171 12.477 45.048 1.00 25.70 174 HIS D O 1
ATOM 6458 N N . ASN D 1 177 ? -3.876 11.951 46.381 1.00 23.62 175 ASN D N 1
ATOM 6459 C CA . ASN D 1 177 ? -3.140 12.319 47.609 1.00 22.18 175 ASN D CA 1
ATOM 6460 C C . ASN D 1 177 ? -1.996 11.353 47.880 1.00 21.71 175 ASN D C 1
ATOM 6461 O O . ASN D 1 177 ? -0.975 11.745 48.466 1.00 21.03 175 ASN D O 1
ATOM 6466 N N . ALA D 1 178 ? -2.172 10.083 47.501 1.00 19.85 176 ALA D N 1
ATOM 6467 C CA . ALA D 1 178 ? -1.109 9.090 47.706 1.00 20.54 176 ALA D CA 1
ATOM 6468 C C . ALA D 1 178 ? 0.050 9.434 46.801 1.00 20.50 176 ALA D C 1
ATOM 6469 O O . ALA D 1 178 ? 1.197 9.287 47.199 1.00 21.73 176 ALA D O 1
ATOM 6471 N N . VAL D 1 179 ? -0.235 9.873 45.578 1.00 21.20 177 VAL D N 1
ATOM 6472 C CA . VAL D 1 179 ? 0.853 10.282 44.688 1.00 21.89 177 VAL D CA 1
ATOM 6473 C C . VAL D 1 179 ? 1.524 11.564 45.173 1.00 21.78 177 VAL D C 1
ATOM 6474 O O . VAL D 1 179 ? 2.753 11.663 45.125 1.00 21.62 177 VAL D O 1
ATOM 6478 N N . ASP D 1 180 ? 0.741 12.532 45.654 1.00 22.13 178 ASP D N 1
ATOM 6479 C CA . ASP D 1 180 ? 1.316 13.736 46.298 1.00 21.45 178 ASP D CA 1
ATOM 6480 C C . ASP D 1 180 ? 2.325 13.428 47.411 1.00 20.62 178 ASP D C 1
ATOM 6481 O O . ASP D 1 180 ? 3.373 14.092 47.568 1.00 18.63 178 ASP D O 1
ATOM 6486 N N . LYS D 1 181 ? 2.006 12.423 48.216 1.00 19.89 179 LYS D N 1
ATOM 6487 C CA . LYS D 1 181 ? 2.887 12.045 49.288 1.00 20.48 179 LYS D CA 1
ATOM 6488 C C . LYS D 1 181 ? 4.231 11.553 48.775 1.00 20.66 179 LYS D C 1
ATOM 6489 O O . LYS D 1 181 ? 5.287 11.792 49.372 1.00 20.16 179 LYS D O 1
ATOM 6495 N N . VAL D 1 182 ? 4.197 10.779 47.698 1.00 22.26 180 VAL D N 1
ATOM 6496 C CA . VAL D 1 182 ? 5.416 10.277 47.085 1.00 21.02 180 VAL D CA 1
ATOM 6497 C C . VAL D 1 182 ? 6.264 11.444 46.542 1.00 21.04 180 VAL D C 1
ATOM 6498 O O . VAL D 1 182 ? 7.480 11.512 46.767 1.00 19.72 180 VAL D O 1
ATOM 6502 N N . LEU D 1 183 ? 5.602 12.341 45.819 1.00 20.88 181 LEU D N 1
ATOM 6503 C CA . LEU D 1 183 ? 6.199 13.590 45.363 1.00 21.42 181 LEU D CA 1
ATOM 6504 C C . LEU D 1 183 ? 6.842 14.319 46.531 1.00 22.03 181 LEU D C 1
ATOM 6505 O O . LEU D 1 183 ? 8.006 14.695 46.452 1.00 22.94 181 LEU D O 1
ATOM 6510 N N . GLY D 1 184 ? 6.095 14.455 47.624 1.00 21.69 182 GLY D N 1
ATOM 6511 C CA . GLY D 1 184 ? 6.608 15.041 48.861 1.00 22.42 182 GLY D CA 1
ATOM 6512 C C . GLY D 1 184 ? 7.823 14.338 49.434 1.00 23.20 182 GLY D C 1
ATOM 6513 O O . GLY D 1 184 ? 8.726 14.990 49.955 1.00 22.80 182 GLY D O 1
ATOM 6514 N N . SER D 1 185 ? 7.871 13.002 49.390 1.00 23.13 183 SER D N 1
ATOM 6515 C CA . SER D 1 185 ? 9.103 12.353 49.786 1.00 23.91 183 SER D CA 1
ATOM 6516 C C . SER D 1 185 ? 10.284 12.821 48.924 1.00 24.47 183 SER D C 1
ATOM 6517 O O . SER D 1 185 ? 11.386 13.136 49.432 1.00 24.96 183 SER D O 1
ATOM 6520 N N . ILE D 1 186 ? 10.067 12.872 47.607 1.00 24.40 184 ILE D N 1
ATOM 6521 C CA . ILE D 1 186 ? 11.134 13.296 46.727 1.00 22.61 184 ILE D CA 1
ATOM 6522 C C . ILE D 1 186 ? 11.566 14.730 47.104 1.00 24.49 184 ILE D C 1
ATOM 6523 O O . ILE D 1 186 ? 12.765 14.983 47.302 1.00 25.09 184 ILE D O 1
ATOM 6528 N N . LEU D 1 187 ? 10.600 15.644 47.221 1.00 24.59 185 LEU D N 1
ATOM 6529 C CA . LEU D 1 187 ? 10.896 17.046 47.546 1.00 25.33 185 LEU D CA 1
ATOM 6530 C C . LEU D 1 187 ? 11.584 17.261 48.910 1.00 25.93 185 LEU D C 1
ATOM 6531 O O . LEU D 1 187 ? 12.241 18.261 49.101 1.00 27.47 185 LEU D O 1
ATOM 6536 N N . LEU D 1 188 ? 11.428 16.330 49.846 1.00 25.74 186 LEU D N 1
ATOM 6537 C CA . LEU D 1 188 ? 12.078 16.406 51.165 1.00 26.26 186 LEU D CA 1
ATOM 6538 C C . LEU D 1 188 ? 13.397 15.613 51.262 1.00 26.55 186 LEU D C 1
ATOM 6539 O O . LEU D 1 188 ? 13.928 15.425 52.344 1.00 26.58 186 LEU D O 1
ATOM 6544 N N . GLY D 1 189 ? 13.915 15.148 50.118 1.00 26.65 187 GLY D N 1
ATOM 6545 C CA . GLY D 1 189 ? 15.170 14.406 50.071 1.00 26.15 187 GLY D CA 1
ATOM 6546 C C . GLY D 1 189 ? 15.034 13.061 50.772 1.00 26.76 187 GLY D C 1
ATOM 6547 O O . GLY D 1 189 ? 16.019 12.486 51.204 1.00 26.62 187 GLY D O 1
ATOM 6548 N N . ARG D 1 190 ? 13.819 12.549 50.889 1.00 26.31 188 ARG D N 1
ATOM 6549 C CA . ARG D 1 190 ? 13.645 11.218 51.468 1.00 26.40 188 ARG D CA 1
ATOM 6550 C C . ARG D 1 190 ? 13.531 10.124 50.387 1.00 25.92 188 ARG D C 1
ATOM 6551 O O . ARG D 1 190 ? 13.364 8.958 50.693 1.00 27.42 188 ARG D O 1
ATOM 6559 N N . ALA D 1 191 ? 13.613 10.494 49.118 1.00 24.71 189 ALA D N 1
ATOM 6560 C CA . ALA D 1 191 ? 13.445 9.535 48.018 1.00 23.68 189 ALA D CA 1
ATOM 6561 C C . ALA D 1 191 ? 13.944 10.218 46.745 1.00 23.15 189 ALA D C 1
ATOM 6562 O O . ALA D 1 191 ? 14.076 11.439 46.698 1.00 23.20 189 ALA D O 1
ATOM 6564 N N . SER D 1 192 ? 14.235 9.425 45.717 1.00 23.24 190 SER D N 1
ATOM 6565 C CA . SER D 1 192 ? 14.789 9.964 44.498 1.00 23.54 190 SER D CA 1
ATOM 6566 C C . SER D 1 192 ? 13.799 9.876 43.364 1.00 22.28 190 SER D C 1
ATOM 6567 O O . SER D 1 192 ? 13.019 8.942 43.293 1.00 21.14 190 SER D O 1
ATOM 6570 N N . ASN D 1 193 ? 13.851 10.844 42.458 1.00 22.96 191 ASN D N 1
ATOM 6571 C CA . ASN D 1 193 ? 13.033 10.749 41.243 1.00 24.33 191 ASN D CA 1
ATOM 6572 C C . ASN D 1 193 ? 13.541 9.661 40.264 1.00 24.88 191 ASN D C 1
ATOM 6573 O O . ASN D 1 193 ? 12.843 9.253 39.309 1.00 25.24 191 ASN D O 1
ATOM 6578 N N . ASN D 1 194 ? 14.756 9.163 40.535 1.00 25.05 192 ASN D N 1
ATOM 6579 C CA . ASN D 1 194 ? 15.406 8.177 39.711 1.00 24.14 192 ASN D CA 1
ATOM 6580 C C . ASN D 1 194 ? 14.986 6.728 40.076 1.00 24.65 192 ASN D C 1
ATOM 6581 O O . ASN D 1 194 ? 15.748 5.985 40.672 1.00 23.44 192 ASN D O 1
ATOM 6586 N N . SER D 1 195 ? 13.754 6.352 39.703 1.00 23.81 193 SER D N 1
ATOM 6587 C CA . SER D 1 195 ? 13.021 5.258 40.327 1.00 23.99 193 SER D CA 1
ATOM 6588 C C . SER D 1 195 ? 11.857 4.893 39.405 1.00 23.30 193 SER D C 1
ATOM 6589 O O . SER D 1 195 ? 11.506 5.660 38.543 1.00 23.19 193 SER D O 1
ATOM 6592 N N . ALA D 1 196 ? 11.266 3.723 39.595 1.00 22.79 194 ALA D N 1
ATOM 6593 C CA . ALA D 1 196 ? 9.949 3.463 39.029 1.00 22.70 194 ALA D CA 1
ATOM 6594 C C . ALA D 1 196 ? 8.890 3.786 40.113 1.00 23.15 194 ALA D C 1
ATOM 6595 O O . ALA D 1 196 ? 9.093 3.558 41.298 1.00 21.46 194 ALA D O 1
ATOM 6597 N N . VAL D 1 197 ? 7.759 4.325 39.697 1.00 24.18 195 VAL D N 1
ATOM 6598 C CA . VAL D 1 197 ? 6.648 4.449 40.608 1.00 24.41 195 VAL D CA 1
ATOM 6599 C C . VAL D 1 197 ? 5.564 3.431 40.258 1.00 25.24 195 VAL D C 1
ATOM 6600 O O . VAL D 1 197 ? 5.289 3.160 39.073 1.00 24.16 195 VAL D O 1
ATOM 6604 N N . TYR D 1 198 ? 4.952 2.875 41.307 1.00 25.04 196 TYR D N 1
ATOM 6605 C CA . TYR D 1 198 ? 3.856 1.954 41.164 1.00 24.97 196 TYR D CA 1
ATOM 6606 C C . TYR D 1 198 ? 2.696 2.479 41.975 1.00 25.05 196 TYR D C 1
ATOM 6607 O O . TYR D 1 198 ? 2.876 2.850 43.116 1.00 24.64 196 TYR D O 1
ATOM 6616 N N . THR D 1 199 ? 1.495 2.471 41.412 1.00 24.97 197 THR D N 1
ATOM 6617 C CA . THR D 1 199 ? 0.305 2.765 42.230 1.00 25.11 197 THR D CA 1
ATOM 6618 C C . THR D 1 199 ? -0.819 1.779 41.941 1.00 24.92 197 THR D C 1
ATOM 6619 O O . THR D 1 199 ? -0.892 1.156 40.868 1.00 23.66 197 THR D O 1
ATOM 6623 N N . THR D 1 200 ? -1.695 1.656 42.923 1.00 24.99 198 THR D N 1
ATOM 6624 C CA . THR D 1 200 ? -2.898 0.872 42.815 1.00 24.59 198 THR D CA 1
ATOM 6625 C C . THR D 1 200 ? -3.919 1.659 42.025 1.00 24.83 198 THR D C 1
ATOM 6626 O O . THR D 1 200 ? -4.904 1.090 41.549 1.00 25.34 198 THR D O 1
ATOM 6630 N N . GLY D 1 201 ? -3.703 2.968 41.879 1.00 25.03 199 GLY D N 1
ATOM 6631 C CA . GLY D 1 201 ? -4.671 3.827 41.156 1.00 23.70 199 GLY D CA 1
ATOM 6632 C C . GLY D 1 201 ? -4.547 3.920 39.634 1.00 23.40 199 GLY D C 1
ATOM 6633 O O . GLY D 1 201 ? -3.480 3.666 39.058 1.00 22.51 199 GLY D O 1
ATOM 6634 N N . ARG D 1 202 ? -5.643 4.316 38.977 1.00 22.56 200 ARG D N 1
ATOM 6635 C CA . ARG D 1 202 ? -5.696 4.410 37.543 1.00 22.51 200 ARG D CA 1
ATOM 6636 C C . ARG D 1 202 ? -4.846 5.601 37.124 1.00 23.22 200 ARG D C 1
ATOM 6637 O O . ARG D 1 202 ? -4.763 6.595 37.854 1.00 21.98 200 ARG D O 1
ATOM 6645 N N . LEU D 1 203 ? -4.252 5.516 35.941 1.00 23.21 201 LEU D N 1
ATOM 6646 C CA . LEU D 1 203 ? -3.369 6.569 35.470 1.00 23.99 201 LEU D CA 1
ATOM 6647 C C . LEU D 1 203 ? -4.138 7.583 34.614 1.00 25.14 201 LEU D C 1
ATOM 6648 O O . LEU D 1 203 ? -3.961 7.673 33.412 1.00 24.76 201 LEU D O 1
ATOM 6653 N N . THR D 1 204 ? -4.979 8.371 35.290 1.00 25.83 202 THR D N 1
ATOM 6654 C CA . THR D 1 204 ? -5.659 9.452 34.641 1.00 26.77 202 THR D CA 1
ATOM 6655 C C . THR D 1 204 ? -4.645 10.575 34.464 1.00 27.16 202 THR D C 1
ATOM 6656 O O . THR D 1 204 ? -3.483 10.387 34.828 1.00 27.45 202 THR D O 1
ATOM 6660 N N . SER D 1 205 ? -5.077 11.716 33.899 1.00 27.85 203 SER D N 1
ATOM 6661 C CA . SER D 1 205 ? -4.214 12.887 33.587 1.00 27.88 203 SER D CA 1
ATOM 6662 C C . SER D 1 205 ? -3.333 13.439 34.693 1.00 27.96 203 SER D C 1
ATOM 6663 O O . SER D 1 205 ? -2.173 13.773 34.470 1.00 27.85 203 SER D O 1
ATOM 6666 N N . ASP D 1 206 ? -3.908 13.591 35.876 1.00 29.40 204 ASP D N 1
ATOM 6667 C CA . ASP D 1 206 ? -3.200 14.099 37.036 1.00 29.77 204 ASP D CA 1
ATOM 6668 C C . ASP D 1 206 ? -2.119 13.168 37.564 1.00 29.07 204 ASP D C 1
ATOM 6669 O O . ASP D 1 206 ? -1.026 13.613 37.926 1.00 30.51 204 ASP D O 1
ATOM 6674 N N . MET D 1 207 ? -2.417 11.878 37.641 1.00 27.71 205 MET D N 1
ATOM 6675 C CA . MET D 1 207 ? -1.453 10.938 38.167 1.00 26.90 205 MET D CA 1
ATOM 6676 C C . MET D 1 207 ? -0.175 11.004 37.322 1.00 26.80 205 MET D C 1
ATOM 6677 O O . MET D 1 207 ? 0.894 11.168 37.847 1.00 26.21 205 MET D O 1
ATOM 6682 N N . VAL D 1 208 ? -0.321 10.902 35.997 1.00 27.91 206 VAL D N 1
ATOM 6683 C CA . VAL D 1 208 ? 0.794 10.831 35.073 1.00 27.10 206 VAL D CA 1
ATOM 6684 C C . VAL D 1 208 ? 1.511 12.178 35.058 1.00 27.41 206 VAL D C 1
ATOM 6685 O O . VAL D 1 208 ? 2.757 12.268 34.976 1.00 28.32 206 VAL D O 1
ATOM 6689 N N . LEU D 1 209 ? 0.742 13.243 35.105 1.00 27.48 207 LEU D N 1
ATOM 6690 C CA . LEU D 1 209 ? 1.324 14.557 34.948 1.00 27.49 207 LEU D CA 1
ATOM 6691 C C . LEU D 1 209 ? 2.259 14.865 36.120 1.00 28.01 207 LEU D C 1
ATOM 6692 O O . LEU D 1 209 ? 3.350 15.368 35.930 1.00 29.23 207 LEU D O 1
ATOM 6697 N N . LYS D 1 210 ? 1.816 14.554 37.335 1.00 27.82 208 LYS D N 1
ATOM 6698 C CA . LYS D 1 210 ? 2.594 14.755 38.543 1.00 27.70 208 LYS D CA 1
ATOM 6699 C C . LYS D 1 210 ? 3.899 14.027 38.502 1.00 27.13 208 LYS D C 1
ATOM 6700 O O . LYS D 1 210 ? 4.936 14.630 38.722 1.00 28.66 208 LYS D O 1
ATOM 6706 N N . CYS D 1 211 ? 3.864 12.727 38.209 1.00 27.89 209 CYS D N 1
ATOM 6707 C CA . CYS D 1 211 ? 5.080 11.929 38.155 1.00 28.45 209 CYS D CA 1
ATOM 6708 C C . CYS D 1 211 ? 6.067 12.392 37.086 1.00 28.94 209 CYS D C 1
ATOM 6709 O O . CYS D 1 211 ? 7.291 12.345 37.300 1.00 27.98 209 CYS D O 1
ATOM 6712 N N . ALA D 1 212 ? 5.543 12.829 35.948 1.00 28.89 210 ALA D N 1
ATOM 6713 C CA . ALA D 1 212 ? 6.384 13.369 34.878 1.00 29.86 210 ALA D CA 1
ATOM 6714 C C . ALA D 1 212 ? 7.017 14.706 35.209 1.00 29.93 210 ALA D C 1
ATOM 6715 O O . ALA D 1 212 ? 8.193 14.907 34.894 1.00 30.88 210 ALA D O 1
ATOM 6717 N N . ARG D 1 213 ? 6.239 15.621 35.807 1.00 29.72 211 ARG D N 1
ATOM 6718 C CA . ARG D 1 213 ? 6.731 16.959 36.158 1.00 29.67 211 ARG D CA 1
ATOM 6719 C C . ARG D 1 213 ? 7.886 16.933 37.116 1.00 29.01 211 ARG D C 1
ATOM 6720 O O . ARG D 1 213 ? 8.745 17.821 37.064 1.00 28.95 211 ARG D O 1
ATOM 6728 N N . ILE D 1 214 ? 7.871 15.946 38.006 1.00 27.60 212 ILE D N 1
ATOM 6729 C CA . ILE D 1 214 ? 8.932 15.738 38.951 1.00 27.34 212 ILE D CA 1
ATOM 6730 C C . ILE D 1 214 ? 10.075 14.899 38.377 1.00 26.56 212 ILE D C 1
ATOM 6731 O O . ILE D 1 214 ? 11.151 14.799 39.007 1.00 27.69 212 ILE D O 1
ATOM 6736 N N . GLY D 1 215 ? 9.864 14.302 37.197 1.00 25.54 213 GLY D N 1
ATOM 6737 C CA . GLY D 1 215 ? 10.924 13.609 36.481 1.00 24.14 213 GLY D CA 1
ATOM 6738 C C . GLY D 1 215 ? 11.060 12.105 36.648 1.00 25.03 213 GLY D C 1
ATOM 6739 O O . GLY D 1 215 ? 12.092 11.517 36.279 1.00 23.33 213 GLY D O 1
ATOM 6740 N N . ILE D 1 216 ? 10.034 11.467 37.221 1.00 24.52 214 ILE D N 1
ATOM 6741 C CA . ILE D 1 216 ? 9.968 9.992 37.324 1.00 24.28 214 ILE D CA 1
ATOM 6742 C C . ILE D 1 216 ? 9.813 9.453 35.888 1.00 24.72 214 ILE D C 1
ATOM 6743 O O . ILE D 1 216 ? 8.929 9.920 35.198 1.00 24.50 214 ILE D O 1
ATOM 6748 N N . PRO D 1 217 ? 10.724 8.574 35.405 1.00 24.69 215 PRO D N 1
ATOM 6749 C CA . PRO D 1 217 ? 10.673 8.062 33.988 1.00 24.72 215 PRO D CA 1
ATOM 6750 C C . PRO D 1 217 ? 9.804 6.796 33.743 1.00 25.63 215 PRO D C 1
ATOM 6751 O O . PRO D 1 217 ? 9.510 6.455 32.581 1.00 26.33 215 PRO D O 1
ATOM 6755 N N . ILE D 1 218 ? 9.454 6.076 34.812 1.00 24.42 216 ILE D N 1
ATOM 6756 C CA . ILE D 1 218 ? 8.622 4.889 34.728 1.00 24.10 216 ILE D CA 1
ATOM 6757 C C . ILE D 1 218 ? 7.433 4.995 35.691 1.00 25.07 216 ILE D C 1
ATOM 6758 O O . ILE D 1 218 ? 7.624 5.239 36.879 1.00 25.32 216 ILE D O 1
ATOM 6763 N N . ILE D 1 219 ? 6.214 4.819 35.161 1.00 25.19 217 ILE D N 1
ATOM 6764 C CA . ILE D 1 219 ? 4.966 5.062 35.895 1.00 24.76 217 ILE D CA 1
ATOM 6765 C C . ILE D 1 219 ? 4.138 3.810 35.682 1.00 24.49 217 ILE D C 1
ATOM 6766 O O . ILE D 1 219 ? 3.730 3.559 34.575 1.00 22.41 217 ILE D O 1
ATOM 6771 N N . MET D 1 220 ? 3.968 3.007 36.745 1.00 24.63 218 MET D N 1
ATOM 6772 C CA . MET D 1 220 ? 3.259 1.718 36.682 1.00 24.64 218 MET D CA 1
ATOM 6773 C C . MET D 1 220 ? 1.968 1.733 37.514 1.00 23.28 218 MET D C 1
ATOM 6774 O O . MET D 1 220 ? 1.904 2.375 38.550 1.00 22.18 218 MET D O 1
ATOM 6779 N N . SER D 1 221 ? 0.948 1.055 37.024 1.00 22.01 219 SER D N 1
ATOM 6780 C CA . SER D 1 221 ? -0.315 0.937 37.712 1.00 23.54 219 SER D CA 1
ATOM 6781 C C . SER D 1 221 ? -0.786 -0.512 37.707 1.00 24.95 219 SER D C 1
ATOM 6782 O O . SER D 1 221 ? -0.543 -1.274 36.736 1.00 24.60 219 SER D O 1
ATOM 6785 N N . ARG D 1 222 ? -1.412 -0.912 38.806 1.00 25.95 220 ARG D N 1
ATOM 6786 C CA . ARG D 1 222 ? -2.141 -2.164 38.868 1.00 28.06 220 ARG D CA 1
ATOM 6787 C C . ARG D 1 222 ? -3.309 -2.217 37.883 1.00 27.80 220 ARG D C 1
ATOM 6788 O O . ARG D 1 222 ? -3.735 -3.297 37.486 1.00 29.23 220 ARG D O 1
ATOM 6796 N N . THR D 1 223 ? -3.805 -1.053 37.471 1.00 28.58 221 THR D N 1
ATOM 6797 C CA . THR D 1 223 ? -5.011 -0.970 36.671 1.00 28.36 221 THR D CA 1
ATOM 6798 C C . THR D 1 223 ? -4.783 -0.128 35.401 1.00 28.14 221 THR D C 1
ATOM 6799 O O . THR D 1 223 ? -3.693 -0.166 34.802 1.00 27.42 221 THR D O 1
ATOM 6803 N N . SER D 1 224 ? -5.782 0.636 34.984 1.00 27.57 222 SER D N 1
ATOM 6804 C CA . SER D 1 224 ? -5.794 1.227 33.633 1.00 27.71 222 SER D CA 1
ATOM 6805 C C . SER D 1 224 ? -5.350 2.682 33.533 1.00 27.03 222 SER D C 1
ATOM 6806 O O . SER D 1 224 ? -5.411 3.422 34.516 1.00 27.42 222 SER D O 1
ATOM 6809 N N . PRO D 1 225 ? -4.908 3.112 32.343 1.00 27.27 223 PRO D N 1
ATOM 6810 C CA . PRO D 1 225 ? -4.699 4.534 32.045 1.00 27.63 223 PRO D CA 1
ATOM 6811 C C . PRO D 1 225 ? -5.954 5.150 31.414 1.00 27.97 223 PRO D C 1
ATOM 6812 O O . PRO D 1 225 ? -6.838 4.409 30.991 1.00 28.53 223 PRO D O 1
ATOM 6816 N N . SER D 1 226 ? -6.055 6.477 31.380 1.00 28.42 224 SER D N 1
ATOM 6817 C CA . SER D 1 226 ? -7.060 7.122 30.555 1.00 28.11 224 SER D CA 1
ATOM 6818 C C . SER D 1 226 ? -6.376 7.633 29.277 1.00 28.40 224 SER D C 1
ATOM 6819 O O . SER D 1 226 ? -5.152 7.488 29.112 1.00 26.94 224 SER D O 1
ATOM 6822 N N . SER D 1 227 ? -7.173 8.223 28.382 1.00 27.93 225 SER D N 1
ATOM 6823 C CA . SER D 1 227 ? -6.635 8.752 27.119 1.00 28.82 225 SER D CA 1
ATOM 6824 C C . SER D 1 227 ? -5.689 9.945 27.377 1.00 28.84 225 SER D C 1
ATOM 6825 O O . SER D 1 227 ? -4.585 10.015 26.820 1.00 28.67 225 SER D O 1
ATOM 6828 N N . LEU D 1 228 ? -6.104 10.870 28.234 1.00 28.37 226 LEU D N 1
ATOM 6829 C CA . LEU D 1 228 ? -5.252 11.972 28.573 1.00 28.84 226 LEU D CA 1
ATOM 6830 C C . LEU D 1 228 ? -3.953 11.495 29.297 1.00 29.75 226 LEU D C 1
ATOM 6831 O O . LEU D 1 228 ? -2.846 11.944 28.974 1.00 30.12 226 LEU D O 1
ATOM 6836 N N . GLY D 1 229 ? -4.072 10.548 30.227 1.00 30.06 227 GLY D N 1
ATOM 6837 C CA . GLY D 1 229 ? -2.897 10.063 30.964 1.00 30.26 227 GLY D CA 1
ATOM 6838 C C . GLY D 1 229 ? -1.826 9.607 29.987 1.00 31.39 227 GLY D C 1
ATOM 6839 O O . GLY D 1 229 ? -0.670 9.997 30.091 1.00 31.01 227 GLY D O 1
ATOM 6840 N N . LEU D 1 230 ? -2.256 8.768 29.044 1.00 31.49 228 LEU D N 1
ATOM 6841 C CA . LEU D 1 230 ? -1.483 8.299 27.913 1.00 31.99 228 LEU D CA 1
ATOM 6842 C C . LEU D 1 230 ? -0.937 9.414 27.003 1.00 31.88 228 LEU D C 1
ATOM 6843 O O . LEU D 1 230 ? 0.256 9.439 26.714 1.00 31.86 228 LEU D O 1
ATOM 6848 N N . ALA D 1 231 ? -1.784 10.329 26.541 1.00 31.13 229 ALA D N 1
ATOM 6849 C CA . ALA D 1 231 ? -1.264 11.476 25.809 1.00 31.30 229 ALA D CA 1
ATOM 6850 C C . ALA D 1 231 ? -0.120 12.127 26.608 1.00 32.11 229 ALA D C 1
ATOM 6851 O O . ALA D 1 231 ? 0.859 12.600 26.024 1.00 32.08 229 ALA D O 1
ATOM 6853 N N . LEU D 1 232 ? -0.220 12.154 27.940 1.00 31.50 230 LEU D N 1
ATOM 6854 C CA . LEU D 1 232 ? 0.800 12.894 28.684 1.00 31.11 230 LEU D CA 1
ATOM 6855 C C . LEU D 1 232 ? 2.080 12.101 28.867 1.00 31.11 230 LEU D C 1
ATOM 6856 O O . LEU D 1 232 ? 3.148 12.676 28.868 1.00 30.94 230 LEU D O 1
ATOM 6861 N N . ALA D 1 233 ? 1.972 10.776 28.993 1.00 31.52 231 ALA D N 1
ATOM 6862 C CA . ALA D 1 233 ? 3.141 9.917 29.003 1.00 32.00 231 ALA D CA 1
ATOM 6863 C C . ALA D 1 233 ? 3.909 9.990 27.664 1.00 32.67 231 ALA D C 1
ATOM 6864 O O . ALA D 1 233 ? 5.140 9.996 27.626 1.00 31.74 231 ALA D O 1
ATOM 6866 N N . LYS D 1 234 ? 3.156 10.006 26.570 1.00 33.90 232 LYS D N 1
ATOM 6867 C CA . LYS D 1 234 ? 3.721 10.097 25.224 1.00 35.22 232 LYS D CA 1
ATOM 6868 C C . LYS D 1 234 ? 4.479 11.389 25.041 1.00 35.70 232 LYS D C 1
ATOM 6869 O O . LYS D 1 234 ? 5.626 11.344 24.624 1.00 36.09 232 LYS D O 1
ATOM 6875 N N . ARG D 1 235 ? 3.851 12.515 25.379 1.00 35.84 233 ARG D N 1
ATOM 6876 C CA . ARG D 1 235 ? 4.504 13.815 25.334 1.00 36.51 233 ARG D CA 1
ATOM 6877 C C . ARG D 1 235 ? 5.727 13.907 26.238 1.00 35.58 233 ARG D C 1
ATOM 6878 O O . ARG D 1 235 ? 6.736 14.416 25.821 1.00 35.98 233 ARG D O 1
ATOM 6886 N N . SER D 1 236 ? 5.631 13.461 27.491 1.00 34.47 234 SER D N 1
ATOM 6887 C CA . SER D 1 236 ? 6.764 13.575 28.416 1.00 32.50 234 SER D CA 1
ATOM 6888 C C . SER D 1 236 ? 7.866 12.595 28.049 1.00 31.92 234 SER D C 1
ATOM 6889 O O . SER D 1 236 ? 9.031 12.793 28.430 1.00 33.11 234 SER D O 1
ATOM 6892 N N . GLY D 1 237 ? 7.506 11.532 27.328 1.00 30.25 235 GLY D N 1
ATOM 6893 C CA . GLY D 1 237 ? 8.409 10.405 27.025 1.00 29.11 235 GLY D CA 1
ATOM 6894 C C . GLY D 1 237 ? 8.461 9.310 28.084 1.00 28.29 235 GLY D C 1
ATOM 6895 O O . GLY D 1 237 ? 9.311 8.407 28.061 1.00 28.69 235 GLY D O 1
ATOM 6896 N N . ALA D 1 238 ? 7.530 9.347 29.025 1.00 27.74 236 ALA D N 1
ATOM 6897 C CA . ALA D 1 238 ? 7.580 8.404 30.157 1.00 25.80 236 ALA D CA 1
ATOM 6898 C C . ALA D 1 238 ? 7.126 7.008 29.745 1.00 25.55 236 ALA D C 1
ATOM 6899 O O . ALA D 1 238 ? 6.226 6.871 28.927 1.00 24.75 236 ALA D O 1
ATOM 6901 N N . THR D 1 23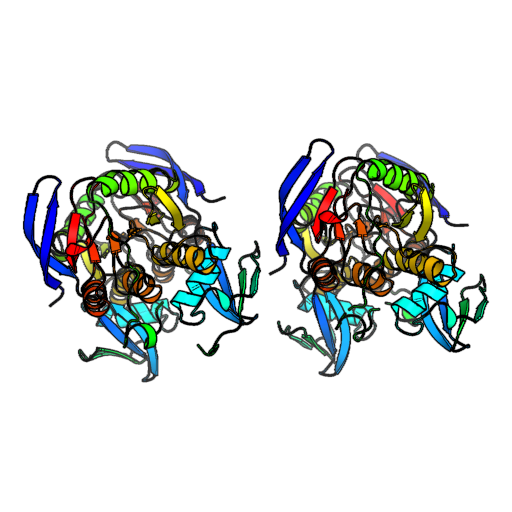9 ? 7.728 5.992 30.353 1.00 25.30 237 THR D N 1
ATOM 6902 C CA . THR D 1 239 ? 7.239 4.621 30.283 1.00 25.27 237 THR D CA 1
ATOM 6903 C C . THR D 1 239 ? 5.953 4.530 31.113 1.00 25.68 237 THR D C 1
ATOM 6904 O O . THR D 1 239 ? 5.940 4.892 32.306 1.00 25.43 237 THR D O 1
ATOM 6908 N N . LEU D 1 240 ? 4.865 4.106 30.456 1.00 25.83 238 LEU D N 1
ATOM 6909 C CA . LEU D 1 240 ? 3.571 3.915 31.116 1.00 25.74 238 LEU D CA 1
ATOM 6910 C C . LEU D 1 240 ? 3.205 2.442 31.080 1.00 26.43 238 LEU D C 1
ATOM 6911 O O . LEU D 1 240 ? 3.117 1.829 30.000 1.00 26.07 238 LEU D O 1
ATOM 6916 N N . VAL D 1 241 ? 3.066 1.870 32.285 1.00 25.57 239 VAL D N 1
ATOM 6917 C CA . VAL D 1 241 ? 2.825 0.491 32.498 1.00 25.72 239 VAL D CA 1
ATOM 6918 C C . VAL D 1 241 ? 1.436 0.365 33.177 1.00 27.31 239 VAL D C 1
ATOM 6919 O O . VAL D 1 241 ? 1.201 0.961 34.239 1.00 26.82 239 VAL D O 1
ATOM 6923 N N . ALA D 1 242 ? 0.534 -0.388 32.525 1.00 27.70 240 ALA D N 1
ATOM 6924 C CA . ALA D 1 242 ? -0.838 -0.662 32.987 1.00 28.12 240 ALA D CA 1
ATOM 6925 C C . ALA D 1 242 ? -1.007 -2.132 33.342 1.00 28.72 240 ALA D C 1
ATOM 6926 O O . ALA D 1 242 ? -0.255 -2.965 32.846 1.00 29.05 240 ALA D O 1
ATOM 6928 N N . TYR D 1 243 ? -2.035 -2.461 34.133 1.00 28.67 241 TYR D N 1
ATOM 6929 C CA . TYR D 1 243 ? -2.383 -3.859 34.438 1.00 29.73 241 TYR D CA 1
ATOM 6930 C C . TYR D 1 243 ? -1.194 -4.679 34.939 1.00 31.25 241 TYR D C 1
ATOM 6931 O O . TYR D 1 243 ? -1.066 -5.883 34.629 1.00 32.36 241 TYR D O 1
ATOM 6940 N N . SER D 1 244 ? -0.348 -4.039 35.756 1.00 31.21 242 SER D N 1
ATOM 6941 C CA . SER D 1 244 ? 0.853 -4.659 36.296 1.00 30.85 242 SER D CA 1
ATOM 6942 C C . SER D 1 244 ? 0.591 -5.790 37.238 1.00 31.36 242 SER D C 1
ATOM 6943 O O . SER D 1 244 ? -0.101 -5.644 38.269 1.00 29.88 242 SER D O 1
ATOM 6946 N N . ARG D 1 245 ? 1.233 -6.912 36.914 1.00 31.43 243 ARG D N 1
ATOM 6947 C CA . ARG D 1 245 ? 1.212 -8.095 37.758 1.00 32.41 243 ARG D CA 1
ATOM 6948 C C . ARG D 1 245 ? 2.659 -8.457 37.982 1.00 32.94 243 ARG D C 1
ATOM 6949 O O . ARG D 1 245 ? 3.514 -8.023 37.205 1.00 32.19 243 ARG D O 1
ATOM 6957 N N . PRO D 1 246 ? 2.948 -9.214 39.052 1.00 33.68 244 PRO D N 1
ATOM 6958 C CA . PRO D 1 246 ? 4.317 -9.615 39.336 1.00 34.74 244 PRO D CA 1
ATOM 6959 C C . PRO D 1 246 ? 5.091 -10.134 38.126 1.00 35.99 244 PRO D C 1
ATOM 6960 O O . PRO D 1 246 ? 6.303 -9.912 38.045 1.00 36.17 244 PRO D O 1
ATOM 6964 N N . GLU D 1 247 ? 4.410 -10.754 37.167 1.00 36.78 245 GLU D N 1
ATOM 6965 C CA . GLU D 1 247 ? 5.116 -11.318 36.026 1.00 38.76 245 GLU D CA 1
ATOM 6966 C C . GLU D 1 247 ? 4.403 -11.102 34.707 1.00 37.80 245 GLU D C 1
ATOM 6967 O O . GLU D 1 247 ? 4.482 -11.936 33.811 1.00 37.95 245 GLU D O 1
ATOM 6973 N N . ARG D 1 248 ? 3.717 -9.970 34.583 1.00 37.01 246 ARG D N 1
ATOM 6974 C CA . ARG D 1 248 ? 3.046 -9.630 33.347 1.00 35.39 246 ARG D CA 1
ATOM 6975 C C . ARG D 1 248 ? 2.748 -8.138 33.446 1.00 33.86 246 ARG D C 1
ATOM 6976 O O . ARG D 1 248 ? 2.163 -7.679 34.411 1.00 32.13 246 ARG D O 1
ATOM 6984 N N . ILE D 1 249 ? 3.163 -7.386 32.440 1.00 32.82 247 ILE D N 1
ATOM 6985 C CA . ILE D 1 249 ? 2.902 -5.959 32.417 1.00 32.12 247 ILE D CA 1
ATOM 6986 C C . ILE D 1 249 ? 2.459 -5.554 31.033 1.00 32.71 247 ILE D C 1
ATOM 6987 O O . ILE D 1 249 ? 2.891 -6.147 30.045 1.00 32.79 247 ILE D O 1
ATOM 6992 N N . ASN D 1 250 ? 1.592 -4.549 30.966 1.00 32.70 248 ASN D N 1
ATOM 6993 C CA . ASN D 1 250 ? 1.190 -3.948 29.703 1.00 33.24 248 ASN D CA 1
ATOM 6994 C C . ASN D 1 250 ? 1.800 -2.573 29.518 1.00 32.67 248 ASN D C 1
ATOM 6995 O O . ASN D 1 250 ? 1.335 -1.619 30.149 1.00 33.47 248 ASN D O 1
ATOM 7000 N N . VAL D 1 251 ? 2.769 -2.453 28.608 1.00 31.49 249 VAL D N 1
ATOM 7001 C CA . VAL D 1 251 ? 3.487 -1.221 28.411 1.00 29.81 249 VAL D CA 1
ATOM 7002 C C . VAL D 1 251 ? 2.876 -0.429 27.257 1.00 30.82 249 VAL D C 1
ATOM 7003 O O . VAL D 1 251 ? 2.900 -0.867 26.110 1.00 30.97 249 VAL D O 1
ATOM 7007 N N . PHE D 1 252 ? 2.368 0.761 27.568 1.00 31.06 250 PHE D N 1
ATOM 7008 C CA . PHE D 1 252 ? 1.658 1.600 26.632 1.00 30.93 250 PHE D CA 1
ATOM 7009 C C . PHE D 1 252 ? 2.544 2.634 25.975 1.00 32.15 250 PHE D C 1
ATOM 7010 O O . PHE D 1 252 ? 2.130 3.325 25.021 1.00 31.67 250 PHE D O 1
ATOM 7018 N N . ASN D 1 253 ? 3.751 2.779 26.521 1.00 32.70 251 ASN D N 1
ATOM 7019 C CA . ASN D 1 253 ? 4.730 3.728 25.992 1.00 33.04 251 ASN D CA 1
ATOM 7020 C C . ASN D 1 253 ? 6.117 3.360 26.475 1.00 33.08 251 ASN D C 1
ATOM 7021 O O . ASN D 1 253 ? 6.281 2.777 27.538 1.00 32.33 251 ASN D O 1
ATOM 7026 N N . ALA D 1 254 ? 7.098 3.629 25.627 1.00 33.60 252 ALA D N 1
ATOM 7027 C CA . ALA D 1 254 ? 8.540 3.528 25.934 1.00 34.17 252 ALA D CA 1
ATOM 7028 C C . ALA D 1 254 ? 8.979 2.291 26.721 1.00 34.27 252 ALA D C 1
ATOM 7029 O O . ALA D 1 254 ? 9.547 2.421 27.802 1.00 34.43 252 ALA D O 1
ATOM 7031 N N . PRO D 1 255 ? 8.749 1.091 26.147 1.00 34.65 253 PRO D N 1
ATOM 7032 C CA . PRO D 1 255 ? 9.083 -0.179 26.778 1.00 34.47 253 PRO D CA 1
ATOM 7033 C C . PRO D 1 255 ? 10.591 -0.437 26.895 1.00 34.69 253 PRO D C 1
ATOM 7034 O O . PRO D 1 255 ? 10.974 -1.385 27.577 1.00 33.75 253 PRO D O 1
ATOM 7038 N N . GLU D 1 256 ? 11.419 0.370 26.229 1.00 34.67 254 GLU D N 1
ATOM 7039 C CA . GLU D 1 256 ? 12.884 0.195 26.319 1.00 36.64 254 GLU D CA 1
ATOM 7040 C C . GLU D 1 256 ? 13.446 0.355 27.743 1.00 36.29 254 GLU D C 1
ATOM 7041 O O . GLU D 1 256 ? 14.561 -0.110 28.007 1.00 36.84 254 GLU D O 1
ATOM 7047 N N . ARG D 1 257 ? 12.664 0.972 28.652 1.00 35.24 255 ARG D N 1
ATOM 7048 C CA . ARG D 1 257 ? 13.092 1.179 30.040 1.00 32.82 255 ARG D CA 1
ATOM 7049 C C . ARG D 1 257 ? 12.846 0.001 30.929 1.00 33.18 255 ARG D C 1
ATOM 7050 O O . ARG D 1 257 ? 13.213 0.035 32.103 1.00 33.11 255 ARG D O 1
ATOM 7058 N N . ILE D 1 258 ? 12.200 -1.036 30.411 1.00 32.06 256 ILE D N 1
ATOM 7059 C CA . ILE D 1 258 ? 12.058 -2.279 31.183 1.00 33.83 256 ILE D CA 1
ATOM 7060 C C . ILE D 1 258 ? 13.067 -3.282 30.619 1.00 34.79 256 ILE D C 1
ATOM 7061 O O . ILE D 1 258 ? 13.005 -3.598 29.413 1.00 35.05 256 ILE D O 1
ATOM 7066 N N . LEU D 1 259 ? 13.959 -3.791 31.475 1.00 34.50 257 LEU D N 1
ATOM 7067 C CA . LEU D 1 259 ? 15.104 -4.584 31.034 1.00 35.01 257 LEU D CA 1
ATOM 7068 C C . LEU D 1 259 ? 14.853 -6.082 31.039 1.00 35.27 257 LEU D C 1
ATOM 7069 O O . LEU D 1 259 ? 14.534 -6.633 32.094 1.00 35.52 257 LEU D O 1
#

CATH classification: 4.10.80.30 (+2 more: 3.10.20.10, 3.40.140.10)

Organism: Desulfotalea psychrophila (strain LSv54 / DSM 12343) (NCBI:txid177439)